Protein AF-0000000072157616 (afdb_homodimer)

InterPro domains:
  IPR001563 Peptidase S10, serine carboxypeptidase [PF00450] (33-445)
  IPR001563 Peptidase S10, serine carboxypeptidase [PR00724] (102-114)
  IPR001563 Peptidase S10, serine carboxypeptidase [PR00724] (115-125)
  IPR001563 Peptidase S10, serine carboxypeptidase [PR00724] (148-173)
  IPR001563 Peptidase S10, serine carboxypeptidase [PR00724] (417-430)
  IPR001563 Peptidase S10, serine carboxypeptidase [PTHR11802] (27-434)
  IPR018202 Serine carboxypeptidase, serine active site [PS00131] (162-169)
  IPR029058 Alpha/Beta hydrolase fold [G3DSA:3.40.50.1820] (21-266)
  IPR029058 Alpha/Beta hydrolase fold [SSF53474] (27-446)
  IPR033124 Serine carboxypeptidases, histidine active site [PS00560] (417-434)

Nearest PDB structures (foldseek):
  6wia-assembly1_A-2  TM=8.879E-01  e=2.054E-41  Homo sapiens
  4cib-assembly1_A-2  TM=8.819E-01  e=2.054E-41  Homo sapiens
  4cia-assembly1_A-2  TM=8.887E-01  e=4.520E-41  Homo sapiens
  4ci9-assembly1_A-2  TM=8.809E-01  e=4.254E-41  Homo sapiens
  1ivy-assembly1_A  TM=8.585E-01  e=1.053E-41  Homo sapiens

Solvent-accessible surface area (backbone atoms only — not comparable to full-atom values): 45986 Å² total; per-residue (Å²): 134,82,78,78,77,75,78,75,72,77,70,72,74,72,82,85,70,45,72,75,40,56,71,22,44,43,87,58,59,72,45,49,69,92,70,94,53,59,39,32,20,34,74,39,68,38,84,71,28,31,33,26,39,43,36,35,40,12,66,70,43,50,74,67,26,38,38,34,39,36,32,40,19,66,62,19,15,21,7,60,50,39,36,39,53,32,40,20,61,36,30,58,36,64,83,24,57,37,38,42,79,34,91,50,19,49,32,55,65,20,22,37,36,29,28,19,43,46,65,57,7,43,76,8,34,55,94,58,92,75,77,46,36,60,69,52,41,23,51,34,50,50,36,35,53,54,45,50,36,66,50,40,56,80,52,52,80,22,48,29,34,41,33,31,23,34,35,20,32,49,53,48,44,52,29,46,50,50,48,70,69,67,59,84,46,78,30,60,37,34,38,53,35,30,18,41,41,42,28,49,59,38,28,55,33,9,24,56,49,32,37,47,28,50,60,72,53,58,66,70,61,52,50,51,39,57,73,60,40,41,68,78,40,76,79,68,47,72,68,35,48,56,50,48,51,55,50,49,60,61,47,64,64,47,31,49,45,24,56,86,46,72,63,57,49,74,94,41,31,52,58,49,38,39,51,43,44,53,40,16,48,39,30,23,75,84,44,60,46,76,65,59,67,55,59,46,40,68,61,27,43,39,48,35,59,49,34,67,69,39,26,57,36,44,56,41,72,90,63,86,50,44,61,54,24,65,67,52,45,72,55,37,37,64,68,57,62,56,45,66,38,62,66,46,50,50,52,52,49,65,66,7,55,32,37,36,36,43,33,20,16,43,31,10,23,54,39,5,34,63,18,46,50,54,52,58,57,67,68,67,59,49,56,33,90,93,27,60,64,37,74,41,67,53,72,89,34,66,35,30,31,33,27,35,39,58,65,55,52,39,88,94,42,77,25,44,41,34,43,34,42,30,58,76,7,11,50,54,32,36,35,52,30,26,68,58,38,41,48,49,50,31,48,74,72,70,39,78,64,65,71,67,62,55,59,70,110,135,81,78,76,78,76,75,75,73,77,69,74,74,72,80,84,71,46,72,73,41,56,70,22,46,42,89,58,59,70,46,50,69,94,70,93,51,59,38,30,20,33,73,39,66,37,84,69,28,31,33,27,38,43,35,36,41,13,65,70,42,51,74,67,26,37,37,35,38,33,32,39,19,65,63,19,16,19,7,58,51,40,35,38,53,31,39,21,60,35,32,59,36,67,83,25,57,39,38,43,80,35,92,52,18,48,32,55,64,21,22,37,37,28,29,19,44,46,65,56,7,43,76,8,34,52,94,57,91,74,76,45,36,60,68,53,41,21,52,34,50,50,37,35,54,54,44,49,38,67,50,41,56,80,51,52,80,21,48,29,35,42,33,30,24,35,35,20,31,50,51,48,45,50,30,45,49,49,49,70,71,56,69,82,48,78,31,59,37,34,37,53,33,31,17,40,41,42,30,50,59,39,28,55,32,8,25,56,49,33,36,45,29,51,60,72,53,57,67,70,61,52,50,51,40,58,74,60,41,42,67,79,40,76,79,68,46,72,69,35,50,54,51,48,52,56,51,48,59,63,48,65,66,47,30,50,46,24,57,85,45,72,64,57,50,74,95,41,32,53,57,48,38,39,50,42,44,55,38,16,49,39,33,25,77,83,41,66,46,77,63,61,66,55,61,47,40,67,61,26,43,38,49,34,59,48,33,67,67,39,25,55,38,45,57,42,72,90,63,88,50,44,62,55,25,66,65,52,46,73,54,37,38,63,68,59,63,56,44,65,37,61,67,47,50,50,53,52,49,65,65,6,55,31,36,36,36,43,33,22,16,41,30,10,24,54,40,6,34,63,17,47,49,53,53,57,57,67,69,66,58,50,58,33,89,93,27,61,63,36,75,42,68,52,72,89,33,66,34,30,32,33,28,35,39,56,65,54,52,40,89,94,41,77,25,42,41,34,43,31,43,30,57,75,8,12,49,54,32,36,36,53,30,26,68,58,38,41,49,50,50,32,47,74,72,70,38,78,63,64,73,55,56,60,67,67,116

Sequence (914 aa):
MKAAIAALFLAAEVAAYGPEALQDEITDLPGAPSVEFRMFSGYIDVGEGQMFYWFVESQRDAAHAPVILWTNGGPGCSGLAGFLTEQGPFRVKADGKTLSMNHLAWNKIVNMVFIEQPVGVGFSKTDKEIQYGDHQAAEDNFKFVLGFFKRYPEYKGNDFYISSESYGGHYMPTLGKLLADRDDVPSFRGIFLGNPLTYMMYRDYGQYGTAWGHQLLPGPLWMQYDAAKCATTFPASEACQKVTAEMDKILSGFDVYALGFPTCDHGTAAGQQERLQLMSQVNQAKGDLPPPYQPCASDLGEKYLNLPEVQTAIHAQHTEWGDCSRVVGRHYNSTDLNEPMMPYWQHLIQKGTLNLMIYSGDDDAVCATLGSQQFVWDLGYAPLEGKSWVPWTVQHQTAGFRTEFAVPSKAGASASFSFVTVHGAGHMVPATQPARSLALLRSFLGMEIEDATLLTEMKAAIAALFLAAEVAAYGPEALQDEITDLPGAPSVEFRMFSGYIDVGEGQMFYWFVESQRDAAHAPVILWTNGGPGCSGLAGFLTEQGPFRVKADGKTLSMNHLAWNKIVNMVFIEQPVGVGFSKTDKEIQYGDHQAAEDNFKFVLGFFKRYPEYKGNDFYISSESYGGHYMPTLGKLLADRDDVPSFRGIFLGNPLTYMMYRDYGQYGTAWGHQLLPGPLWMQYDAAKCATTFPASEACQKVTAEMDKILSGFDVYALGFPTCDHGTAAGQQERLQLMSQVNQAKGDLPPPYQPCASDLGEKYLNLPEVQTAIHAQHTEWGDCSRVVGRHYNSTDLNEPMMPYWQHLIQKGTLNLMIYSGDDDAVCATLGSQQFVWDLGYAPLEGKSWVPWTVQHQTAGFRTEFAVPSKAGASASFSFVTVHGAGHMVPATQPARSLALLRSFLGMEIEDATLLTE

pLDDT: mean 89.55, std 17.69, range [20.78, 98.94]

Secondary structure (DSSP, 8-state):
------------------HHHHHTB-S--TTPPP-SS-EEEEEEE-SSSEEEEEEE--TTTTTTS-EEEEE--TTTB-THHHHHHSSSSEEE-TTSS-EEE-TT-GGGTSEEEEE--STTSTT-B-SS----SHHHHHHHHHHHHHHHHHH-GGGTTS-EEEEEEETHHHHHHHHHHHHHHH-S-TTEEEEEEEEE---HHHHHHHHHHHHHHTT-S-HHHHHHHHHTTGGG-SSPPHHHHHHHHHHHHHHTTS-TTSTTSPPP-GGGHHHHHHHHHHHHHHHHHTS-------TTHHHHHHHHHT-HHHHHHTTPPS----SB-HHHHHHS-HHHHH---HHHHHHHHHH---EEEEEEETT-TTTTHHHHHHHHHHT-PPBPTT-SSEEEEETTEEEEEEEEB-----TT---EEEEEEETT--SSHHHH-HHHHHHHHHHHTT-----GGGGG-/------------------HHHHHTB-S--TTPPP-SS-EEEEEEE-SSSEEEEEEE--TTTTTTSPEEEE---TTTB-THHHHHHSSSSEEE-TTSS-EEE-TT-GGGTSEEEEE--STTSTT-B-SS----SHHHHHHHHHHHHHHHHHH-GGGTTS-EEEEEEETHHHHHHHHHHHHHHS-S-TTEEEEEEEEE---HHHHHHHHHHHHHHTT-S-HHHHHHHHHTTGGG-SSPPHHHHHHHHHHHHHHTTS-TTSTTSPPP-GGGHHHHHHHHHHHHHHHHHTS-------TTHHHHHHHHHT-HHHHHHTTPPS----SB-HHHHHHS-HHHHH---HHHHHHHHHH---EEEEEEETT-TTTTHHHHHHHHHHT-PPBPTT-SSEEEEETTEEEEEEEEB-----TT---EEEEEEETT--SSHHHH-HHHHHHHHHHHTT-----TTTT--

Organism: Symbiodinium microadriaticum (NCBI:txid2951)

Radius of gyration: 30.31 Å; Cα contacts (8 Å, |Δi|>4): 2018; chains: 2; bounding box: 86×93×72 Å

Foldseek 3Di:
DPPPPPPPPPPQPPPDFDPVQVVQWQPDFFQEDDDDWTKGWDWDDQPQFTKIKIKIAANPHRLAFEEEEEAEPQPFFFLCCCQAQFQHQWHFALVLGHIDGQPLHLSPGHIYMTIGDDAPHFLRHGPDDDQAELLVRLSSVLSVVLRVCVRVVSNLQYQYEYEYFECVLSNVLSNLVVCLPVCSRVSHAAYDYELYDQAVLLLVLLQVVLCVVVPLDDPVLVVQCVVLVQSPDPPGDPSNVVSVVVVVVSCVCAPLQFRPDDAQPVVCLSVQRCVQQVVQVVVPVVFNDGRAQRNCRQVSSQSNCQDPVNCVSSVGDHDRGHRGDPVSNVSHDVVNSRDGCLVSVLVSLQSQAHQYEYEYEQRHSRSHVSSVVVSVVVNPFAFDVPQAFCFDDALRHGQWTKTWTDTHHDPPHDYTYMYTYGYSAGSSRRNRPSRSVSLVVCVSVVHPSPRVPPSRD/DPPPPPPPPPPQPPPDFDPVQVVQWQPDFFQEDDDDWTKGWDWDDQPQFTKIKIKIAANPHRLAFAEEEEAEPQPFFFLCCCQAQFQHQWHFALVLGHIDGQPLHLSPGHIYMTIGDDAPHFLRHGPDDDQAELLVRLSSVLSVVLRVCVRVVSNLQYQYEYEYFECVLRNRLSNLVCCLPVCSRVSHAAYDYELYDQAVLLLVLLQVVLCVVVPLDDPVLVVQCVVLVQSPDPPGDPSNVVSVVVVVVSCVCAPLQFRPDDAQPVVCLSVQRCVQQVVQVVVPVVFNDGRAQRNCRQVSSQSNCQDPVNCVSSVGDHDRGHRGDPVSNVSHDVVNVRDGCLVSVLVSLQSQAHQYEYEYEQRHSRSHVSSVVVSVVVNPFAFDVPQAFCFDDALRDGQWTKTWTDTHHDPPHDYTYMYTYGYSAGSSRRNRPSRVVSLVVCVSVVHPSPNPPPSVD

Structure (mmCIF, N/CA/C/O backbone):
data_AF-0000000072157616-model_v1
#
loop_
_entity.id
_entity.type
_entity.pdbx_description
1 polymer Carboxypeptidase
#
loop_
_atom_site.group_PDB
_atom_site.id
_atom_site.type_symbol
_atom_site.label_atom_id
_atom_site.label_alt_id
_atom_site.label_comp_id
_atom_site.label_asym_id
_atom_site.label_entity_id
_atom_site.label_seq_id
_atom_site.pdbx_PDB_ins_code
_atom_site.Cartn_x
_atom_site.Cartn_y
_atom_site.Cartn_z
_atom_site.occupancy
_atom_site.B_iso_or_equiv
_atom_site.auth_seq_id
_atom_site.auth_comp_id
_atom_site.auth_asym_id
_atom_site.auth_atom_id
_atom_site.pdbx_PDB_model_num
ATOM 1 N N . MET A 1 1 ? 57 -21.875 -7.07 1 22.16 1 MET A N 1
ATOM 2 C CA . MET A 1 1 ? 56.125 -22.953 -7.512 1 22.16 1 MET A CA 1
ATOM 3 C C . MET A 1 1 ? 54.656 -22.562 -7.383 1 22.16 1 MET A C 1
ATOM 5 O O . MET A 1 1 ? 54.125 -22.5 -6.277 1 22.16 1 MET A O 1
ATOM 9 N N . LYS A 1 2 ? 54.219 -21.609 -8.273 1 34 2 LYS A N 1
ATOM 10 C CA . LYS A 1 2 ? 52.906 -21.031 -8.453 1 34 2 LYS A CA 1
ATOM 11 C C . LYS A 1 2 ? 51.844 -22.109 -8.656 1 34 2 LYS A C 1
ATOM 13 O O . LYS A 1 2 ? 51.938 -22.922 -9.578 1 34 2 LYS A O 1
ATOM 18 N N . ALA A 1 3 ? 51.312 -22.656 -7.566 1 35.31 3 ALA A N 1
ATOM 19 C CA . ALA A 1 3 ? 50.25 -23.641 -7.57 1 35.31 3 ALA A CA 1
ATOM 20 C C . ALA A 1 3 ? 49.156 -23.266 -8.57 1 35.31 3 ALA A C 1
ATOM 22 O O . ALA A 1 3 ? 48.562 -22.188 -8.469 1 35.31 3 ALA A O 1
ATOM 23 N N . ALA A 1 4 ? 49.219 -23.844 -9.758 1 34.31 4 ALA A N 1
ATOM 24 C CA . ALA A 1 4 ? 48.219 -23.75 -10.805 1 34.31 4 ALA A CA 1
ATOM 25 C C . ALA A 1 4 ? 46.844 -24.25 -10.297 1 34.31 4 ALA A C 1
ATOM 27 O O . ALA A 1 4 ? 46.719 -25.422 -9.945 1 34.31 4 ALA A O 1
ATOM 28 N N . ILE A 1 5 ? 46.062 -23.516 -9.625 1 38.53 5 ILE A N 1
ATOM 29 C CA . ILE A 1 5 ? 44.688 -23.844 -9.289 1 38.53 5 ILE A CA 1
ATOM 30 C C . ILE A 1 5 ? 43.906 -24.234 -10.555 1 38.53 5 ILE A C 1
ATOM 32 O O . ILE A 1 5 ? 43.75 -23.406 -11.453 1 38.53 5 ILE A O 1
ATOM 36 N N . ALA A 1 6 ? 43.906 -25.484 -10.945 1 36.56 6 ALA A N 1
ATOM 37 C CA . ALA A 1 6 ? 43.062 -26.016 -12.016 1 36.56 6 ALA A CA 1
ATOM 38 C C . ALA A 1 6 ? 41.594 -25.672 -11.766 1 36.56 6 ALA A C 1
ATOM 40 O O . ALA A 1 6 ? 41.031 -26.078 -10.75 1 36.56 6 ALA A O 1
ATOM 41 N N . ALA A 1 7 ? 41.094 -24.625 -12.328 1 37.31 7 ALA A N 1
ATOM 42 C CA . ALA A 1 7 ? 39.656 -24.375 -12.414 1 37.31 7 ALA A CA 1
ATOM 43 C C . ALA A 1 7 ? 38.938 -25.531 -13.086 1 37.31 7 ALA A C 1
ATOM 45 O O . ALA A 1 7 ? 39.125 -25.797 -14.266 1 37.31 7 ALA A O 1
ATOM 46 N N . LEU A 1 8 ? 38.719 -26.578 -12.359 1 34.56 8 LEU A N 1
ATOM 47 C CA . LEU A 1 8 ? 37.781 -27.562 -12.883 1 34.56 8 LEU A CA 1
ATOM 48 C C . LEU A 1 8 ? 36.531 -26.875 -13.398 1 34.56 8 LEU A C 1
ATOM 50 O O . LEU A 1 8 ? 35.781 -26.266 -12.625 1 34.56 8 LEU A O 1
ATOM 54 N N . PHE A 1 9 ? 36.562 -26.516 -14.656 1 37.16 9 PHE A N 1
ATOM 55 C CA . PHE A 1 9 ? 35.312 -26.141 -15.32 1 37.16 9 PHE A CA 1
ATOM 56 C C . PHE A 1 9 ? 34.281 -27.25 -15.203 1 37.16 9 PHE A C 1
ATOM 58 O O . PHE A 1 9 ? 34.5 -28.359 -15.711 1 37.16 9 PHE A O 1
ATOM 65 N N . LEU A 1 10 ? 33.594 -27.469 -14.141 1 38.16 10 LEU A N 1
ATOM 66 C CA . LEU A 1 10 ? 32.438 -28.328 -14.156 1 38.16 10 LEU A CA 1
ATOM 67 C C . LEU A 1 10 ? 31.641 -28.156 -15.445 1 38.16 10 LEU A C 1
ATOM 69 O O . LEU A 1 10 ? 31.047 -27.094 -15.688 1 38.16 10 LEU A O 1
ATOM 73 N N . ALA A 1 11 ? 32 -28.797 -16.453 1 39.28 11 ALA A N 1
ATOM 74 C CA . ALA A 1 11 ? 31.188 -28.891 -17.672 1 39.28 11 ALA A CA 1
ATOM 75 C C . ALA A 1 11 ? 29.75 -29.234 -17.344 1 39.28 11 ALA A C 1
ATOM 77 O O . ALA A 1 11 ? 29.469 -30.234 -16.703 1 39.28 11 ALA A O 1
ATOM 78 N N . ALA A 1 12 ? 28.859 -28.281 -17.266 1 45.78 12 ALA A N 1
ATOM 79 C CA . ALA A 1 12 ? 27.406 -28.516 -17.188 1 45.78 12 ALA A CA 1
ATOM 80 C C . ALA A 1 12 ? 27 -29.672 -18.078 1 45.78 12 ALA A C 1
ATOM 82 O O . ALA A 1 12 ? 27.234 -29.656 -19.281 1 45.78 12 ALA A O 1
ATOM 83 N N . GLU A 1 13 ? 27.078 -30.891 -17.609 1 48.97 13 GLU A N 1
ATOM 84 C CA . GLU A 1 13 ? 26.5 -31.984 -18.375 1 48.97 13 GLU A CA 1
ATOM 85 C C . GLU A 1 13 ? 25.25 -31.547 -19.125 1 48.97 13 GLU A C 1
ATOM 87 O O . GLU A 1 13 ? 24.281 -31.078 -18.516 1 48.97 13 GLU A O 1
ATOM 92 N N . VAL A 1 14 ? 25.453 -31.016 -20.266 1 54.88 14 VAL A N 1
ATOM 93 C CA . VAL A 1 14 ? 24.344 -30.672 -21.141 1 54.88 14 VAL A CA 1
ATOM 94 C C . VAL A 1 14 ? 23.469 -31.906 -21.359 1 54.88 14 VAL A C 1
ATOM 96 O O . VAL A 1 14 ? 23.969 -32.969 -21.75 1 54.88 14 VAL A O 1
ATOM 99 N N . ALA A 1 15 ? 22.25 -32.031 -20.688 1 61.75 15 ALA A N 1
ATOM 100 C CA . ALA A 1 15 ? 21.266 -33.094 -20.891 1 61.75 15 ALA A CA 1
ATOM 101 C C . ALA A 1 15 ? 21.141 -33.438 -22.375 1 61.75 15 ALA A C 1
ATOM 103 O O . ALA A 1 15 ? 21.016 -32.531 -23.219 1 61.75 15 ALA A O 1
ATOM 104 N N . ALA A 1 16 ? 21.422 -34.625 -22.734 1 82.56 16 ALA A N 1
ATOM 105 C CA . ALA A 1 16 ? 21.172 -35.125 -24.094 1 82.56 16 ALA A CA 1
ATOM 106 C C . ALA A 1 16 ? 19.688 -35.344 -24.328 1 82.56 16 ALA A C 1
ATOM 108 O O . ALA A 1 16 ? 19.078 -36.25 -23.75 1 82.56 16 ALA A O 1
ATOM 109 N N . TYR A 1 17 ? 18.953 -34.438 -24.969 1 93.88 17 TYR A N 1
ATOM 110 C CA . TYR A 1 17 ? 17.516 -34.469 -25.234 1 93.88 17 TYR A CA 1
ATOM 111 C C . TYR A 1 17 ? 17.188 -35.406 -26.391 1 93.88 17 TYR A C 1
ATOM 113 O O . TYR A 1 17 ? 17.984 -35.531 -27.328 1 93.88 17 TYR A O 1
ATOM 121 N N . GLY A 1 18 ? 16.078 -36.125 -26.266 1 95.31 18 GLY A N 1
ATOM 122 C CA . GLY A 1 18 ? 15.594 -36.969 -27.344 1 95.31 18 GLY A CA 1
ATOM 123 C C . GLY A 1 18 ? 15.109 -36.188 -28.547 1 95.31 18 GLY A C 1
ATOM 124 O O . GLY A 1 18 ? 15 -34.969 -28.5 1 95.31 18 GLY A O 1
ATOM 125 N N . PRO A 1 19 ? 14.836 -36.938 -29.594 1 95.06 19 PRO A N 1
ATOM 126 C CA . PRO A 1 19 ? 14.469 -36.25 -30.844 1 95.06 19 PRO A CA 1
ATOM 127 C C . PRO A 1 19 ? 13.18 -35.438 -30.719 1 95.06 19 PRO A C 1
ATOM 129 O O . PRO A 1 19 ? 13.062 -34.375 -31.297 1 95.06 19 PRO A O 1
ATOM 132 N N . GLU A 1 20 ? 12.227 -36 -30.047 1 95.56 20 GLU A N 1
ATOM 133 C CA . GLU A 1 20 ? 10.961 -35.281 -29.891 1 95.56 20 GLU A CA 1
ATOM 134 C C . GLU A 1 20 ? 11.148 -33.969 -29.125 1 95.56 20 GLU A C 1
ATOM 136 O O . GLU A 1 20 ? 10.562 -32.938 -29.469 1 95.56 20 GLU A O 1
ATOM 141 N N . ALA A 1 21 ? 11.938 -34 -28.062 1 97.56 21 ALA A N 1
ATOM 142 C CA . ALA A 1 21 ? 12.25 -32.812 -27.297 1 97.56 21 ALA A CA 1
ATOM 143 C C . ALA A 1 21 ? 12.984 -31.781 -28.156 1 97.56 21 ALA A C 1
ATOM 145 O O . ALA A 1 21 ? 12.703 -30.594 -28.078 1 97.56 21 ALA A O 1
ATOM 146 N N . LEU A 1 22 ? 13.875 -32.219 -28.953 1 97.5 22 LEU A N 1
ATOM 147 C CA . LEU A 1 22 ? 14.695 -31.344 -29.75 1 97.5 22 LEU A CA 1
ATOM 148 C C . LEU A 1 22 ? 13.859 -30.641 -30.828 1 97.5 22 LEU A C 1
ATOM 150 O O . LEU A 1 22 ? 14.18 -29.531 -31.25 1 97.5 22 LEU A O 1
ATOM 154 N N . GLN A 1 23 ? 12.805 -31.266 -31.234 1 97.25 23 GLN A N 1
ATOM 155 C CA . GLN A 1 23 ? 11.891 -30.641 -32.188 1 97.25 23 GLN A CA 1
ATOM 156 C C . GLN A 1 23 ? 11.211 -29.422 -31.547 1 97.25 23 GLN A C 1
ATOM 158 O O . GLN A 1 23 ? 10.781 -28.5 -32.25 1 97.25 23 GLN A O 1
ATOM 163 N N . ASP A 1 24 ? 11.133 -29.438 -30.234 1 98.44 24 ASP A N 1
ATOM 164 C CA . ASP A 1 24 ? 10.453 -28.359 -29.516 1 98.44 24 ASP A CA 1
ATOM 165 C C . ASP A 1 24 ? 11.438 -27.266 -29.109 1 98.44 24 ASP A C 1
ATOM 167 O O . ASP A 1 24 ? 11.039 -26.25 -28.516 1 98.44 24 ASP A O 1
ATOM 171 N N . GLU A 1 25 ? 12.703 -27.391 -29.391 1 98.5 25 GLU A N 1
ATOM 172 C CA . GLU A 1 25 ? 13.695 -26.422 -28.922 1 98.5 25 GLU A CA 1
ATOM 173 C C . GLU A 1 25 ? 13.531 -25.078 -29.641 1 98.5 25 GLU A C 1
ATOM 175 O O . GLU A 1 25 ? 13.328 -25.031 -30.844 1 98.5 25 GLU A O 1
ATOM 180 N N . ILE A 1 26 ? 13.539 -24.078 -28.844 1 98.44 26 ILE A N 1
ATOM 181 C CA . ILE A 1 26 ? 13.555 -22.719 -29.359 1 98.44 26 ILE A CA 1
ATOM 182 C C . ILE A 1 26 ? 15 -22.25 -29.562 1 98.44 26 ILE A C 1
ATOM 184 O O . ILE A 1 26 ? 15.68 -21.906 -28.594 1 98.44 26 ILE A O 1
ATOM 188 N N . THR A 1 27 ? 15.422 -22.141 -30.766 1 96 27 THR A N 1
ATOM 189 C CA . THR A 1 27 ? 16.828 -21.844 -31.047 1 96 27 THR A CA 1
ATOM 190 C C . THR A 1 27 ? 17.016 -20.344 -31.219 1 96 27 THR A C 1
ATOM 192 O O . THR A 1 27 ? 18.125 -19.828 -31.031 1 96 27 THR A O 1
ATOM 195 N N . ASP A 1 28 ? 15.992 -19.734 -31.641 1 96.56 28 ASP A N 1
ATOM 196 C CA . ASP A 1 28 ? 16 -18.281 -31.812 1 96.56 28 ASP A CA 1
ATOM 197 C C . ASP A 1 28 ? 14.648 -17.672 -31.453 1 96.56 28 ASP A C 1
ATOM 199 O O . ASP A 1 28 ? 13.664 -17.859 -32.188 1 96.56 28 ASP A O 1
ATOM 203 N N . LEU A 1 29 ? 14.625 -16.953 -30.391 1 98.19 29 LEU A N 1
ATOM 204 C CA . LEU A 1 29 ? 13.406 -16.281 -29.953 1 98.19 29 LEU A CA 1
ATOM 205 C C . LEU A 1 29 ? 13.438 -14.805 -30.359 1 98.19 29 LEU A C 1
ATOM 207 O O . LEU A 1 29 ? 14.258 -14.039 -29.844 1 98.19 29 LEU A O 1
ATOM 211 N N . PRO A 1 30 ? 12.555 -14.406 -31.203 1 98.38 30 PRO A N 1
ATOM 212 C CA . PRO A 1 30 ? 12.602 -13.031 -31.703 1 98.38 30 PRO A CA 1
ATOM 213 C C . PRO A 1 30 ? 12.578 -11.992 -30.594 1 98.38 30 PRO A C 1
ATOM 215 O O . PRO A 1 30 ? 11.734 -12.062 -29.688 1 98.38 30 PRO A O 1
ATOM 218 N N . GLY A 1 31 ? 13.531 -11.094 -30.688 1 98.19 31 GLY A N 1
ATOM 219 C CA . GLY A 1 31 ? 13.562 -9.961 -29.781 1 98.19 31 GLY A CA 1
ATOM 220 C C . GLY A 1 31 ? 14.18 -10.289 -28.438 1 98.19 31 GLY A C 1
ATOM 221 O O . GLY A 1 31 ? 14.359 -9.406 -27.594 1 98.19 31 GLY A O 1
ATOM 222 N N . ALA A 1 32 ? 14.5 -11.5 -28.188 1 97.75 32 ALA A N 1
ATOM 223 C CA . ALA A 1 32 ? 15.047 -11.914 -26.891 1 97.75 32 ALA A CA 1
ATOM 224 C C . ALA A 1 32 ? 16.547 -11.688 -26.844 1 97.75 32 ALA A C 1
ATOM 226 O O . ALA A 1 32 ? 17.234 -11.789 -27.859 1 97.75 32 ALA A O 1
ATOM 227 N N . PRO A 1 33 ? 17.078 -11.359 -25.688 1 96.44 33 PRO A N 1
ATOM 228 C CA . PRO A 1 33 ? 18.531 -11.367 -25.531 1 96.44 33 PRO A CA 1
ATOM 229 C C . PRO A 1 33 ? 19.125 -12.773 -25.578 1 96.44 33 PRO A C 1
ATOM 231 O O . PRO A 1 33 ? 18.391 -13.758 -25.469 1 96.44 33 PRO A O 1
ATOM 234 N N . SER A 1 34 ? 20.484 -12.812 -25.766 1 94.69 34 SER A N 1
ATOM 235 C CA . SER A 1 34 ? 21.156 -14.102 -25.703 1 94.69 34 SER A CA 1
ATOM 236 C C . SER A 1 34 ? 21.156 -14.648 -24.281 1 94.69 34 SER A C 1
ATOM 238 O O . SER A 1 34 ? 21.391 -13.906 -23.328 1 94.69 34 SER A O 1
ATOM 240 N N . VAL A 1 35 ? 20.781 -15.93 -24.234 1 95.38 35 VAL A N 1
ATOM 241 C CA . VAL A 1 35 ? 20.781 -16.562 -22.922 1 95.38 35 VAL A CA 1
ATOM 242 C C . VAL A 1 35 ? 21.547 -17.891 -22.984 1 95.38 35 VAL A C 1
ATOM 244 O O . VAL A 1 35 ? 21.75 -18.438 -24.062 1 95.38 35 VAL A O 1
ATOM 247 N N . GLU A 1 36 ? 21.938 -18.359 -21.781 1 93.75 36 GLU A N 1
ATOM 248 C CA . GLU A 1 36 ? 22.75 -19.578 -21.703 1 93.75 36 GLU A CA 1
ATOM 249 C C . GLU A 1 36 ? 21.891 -20.797 -21.375 1 93.75 36 GLU A C 1
ATOM 251 O O . GLU A 1 36 ? 22.375 -21.922 -21.328 1 93.75 36 GLU A O 1
ATOM 256 N N . PHE A 1 37 ? 20.672 -20.594 -21.125 1 96.69 37 PHE A N 1
ATOM 257 C CA . PHE A 1 37 ? 19.766 -21.703 -20.844 1 96.69 37 PHE A CA 1
ATOM 258 C C . PHE A 1 37 ? 18.938 -22.047 -22.078 1 96.69 37 PHE A C 1
ATOM 260 O O . PHE A 1 37 ? 18.703 -21.188 -22.922 1 96.69 37 PHE A O 1
ATOM 267 N N . ARG A 1 38 ? 18.5 -23.266 -22.125 1 97.44 38 ARG A N 1
ATOM 268 C CA . ARG A 1 38 ? 17.703 -23.719 -23.266 1 97.44 38 ARG A CA 1
ATOM 269 C C . ARG A 1 38 ? 16.219 -23.594 -22.969 1 97.44 38 ARG A C 1
ATOM 271 O O . ARG A 1 38 ? 15.797 -23.578 -21.812 1 97.44 38 ARG A O 1
ATOM 278 N N . MET A 1 39 ? 15.453 -23.469 -24.047 1 98.31 39 MET A N 1
ATOM 279 C CA . MET A 1 39 ? 14 -23.375 -23.969 1 98.31 39 MET A CA 1
ATOM 280 C C . MET A 1 39 ? 13.336 -24.297 -24.984 1 98.31 39 MET A C 1
ATOM 282 O O . MET A 1 39 ? 13.875 -24.516 -26.078 1 98.31 39 MET A O 1
ATOM 286 N N . PHE A 1 40 ? 12.25 -24.797 -24.562 1 98.75 40 PHE A N 1
ATOM 287 C CA . PHE A 1 40 ? 11.477 -25.703 -25.406 1 98.75 40 PHE A CA 1
ATOM 288 C C . PHE A 1 40 ? 9.992 -25.359 -25.344 1 98.75 40 PHE A C 1
ATOM 290 O O . PHE A 1 40 ? 9.469 -25.031 -24.266 1 98.75 40 PHE A O 1
ATOM 297 N N . SER A 1 41 ? 9.312 -25.391 -26.469 1 98.81 41 SER A N 1
ATOM 298 C CA . SER A 1 41 ? 7.863 -25.219 -26.484 1 98.81 41 SER A CA 1
ATOM 299 C C . SER A 1 41 ? 7.223 -26.094 -27.562 1 98.81 41 SER A C 1
ATOM 301 O O . SER A 1 41 ? 7.855 -26.406 -28.578 1 98.81 41 SER A O 1
ATOM 303 N N . GLY A 1 42 ? 6.055 -26.469 -27.281 1 98.5 42 GLY A N 1
ATOM 304 C CA . GLY A 1 42 ? 5.312 -27.344 -28.172 1 98.5 42 GLY A CA 1
ATOM 305 C C . GLY A 1 42 ? 4.02 -27.859 -27.578 1 98.5 42 GLY A C 1
ATOM 306 O O . GLY A 1 42 ? 3.367 -27.156 -26.797 1 98.5 42 GLY A O 1
ATOM 307 N N . TYR A 1 43 ? 3.615 -29.016 -28.062 1 98.62 43 TYR A N 1
ATOM 308 C CA . TYR A 1 43 ? 2.316 -29.547 -27.672 1 98.62 43 TYR A CA 1
ATOM 309 C C . TYR A 1 43 ? 2.461 -30.953 -27.078 1 98.62 43 TYR A C 1
ATOM 311 O O . TYR A 1 43 ? 3.27 -31.75 -27.547 1 98.62 43 TYR A O 1
ATOM 319 N N . ILE A 1 44 ? 1.718 -31.203 -26.078 1 98.56 44 ILE A N 1
ATOM 320 C CA . ILE A 1 44 ? 1.563 -32.531 -25.531 1 98.56 44 ILE A CA 1
ATOM 321 C C . ILE A 1 44 ? 0.095 -32.969 -25.578 1 98.56 44 ILE A C 1
ATOM 323 O O . ILE A 1 44 ? -0.784 -32.219 -25.141 1 98.56 44 ILE A O 1
ATOM 327 N N . ASP A 1 45 ? -0.136 -34.125 -26.094 1 97.94 45 ASP A N 1
ATOM 328 C CA . ASP A 1 45 ? -1.495 -34.656 -26.203 1 97.94 45 ASP A CA 1
ATOM 329 C C . ASP A 1 45 ? -1.993 -35.156 -24.844 1 97.94 45 ASP A C 1
ATOM 331 O O . ASP A 1 45 ? -1.311 -35.938 -24.172 1 97.94 45 ASP A O 1
ATOM 335 N N . VAL A 1 46 ? -3.258 -34.75 -24.5 1 97.75 46 VAL A N 1
ATOM 336 C CA . VAL A 1 46 ? -3.773 -35.125 -23.203 1 97.75 46 VAL A CA 1
ATOM 337 C C . VAL A 1 46 ? -5.09 -35.906 -23.375 1 97.75 46 VAL A C 1
ATOM 339 O O . VAL A 1 46 ? -5.844 -36.062 -22.406 1 97.75 46 VAL A O 1
ATOM 342 N N . GLY A 1 47 ? -5.352 -36.312 -24.547 1 93 47 GLY A N 1
ATOM 343 C CA . GLY A 1 47 ? -6.566 -37.062 -24.859 1 93 47 GLY A CA 1
ATOM 344 C C . GLY A 1 47 ? -7.695 -36.188 -25.344 1 93 47 GLY A C 1
ATOM 345 O O . GLY A 1 47 ? -8.172 -36.312 -26.469 1 93 47 GLY A O 1
ATOM 346 N N . GLU A 1 48 ? -7.949 -35.156 -24.578 1 93.19 48 GLU A N 1
ATOM 347 C CA . GLU A 1 48 ? -9 -34.188 -24.922 1 93.19 48 GLU A CA 1
ATOM 348 C C . GLU A 1 48 ? -8.508 -33.156 -25.922 1 93.19 48 GLU A C 1
ATOM 350 O O . GLU A 1 48 ? -9.305 -32.438 -26.531 1 93.19 48 GLU A O 1
ATOM 355 N N . GLY A 1 49 ? -7.258 -33.125 -26.094 1 96.81 49 GLY A N 1
ATOM 356 C CA . GLY A 1 49 ? -6.613 -32.156 -26.969 1 96.81 49 GLY A CA 1
ATOM 357 C C . GLY A 1 49 ? -5.113 -32.094 -26.766 1 96.81 49 GLY A C 1
ATOM 358 O O . GLY A 1 49 ? -4.5 -33.031 -26.25 1 96.81 49 GLY A O 1
ATOM 359 N N . GLN A 1 50 ? -4.555 -31.016 -27.344 1 97.81 50 GLN A N 1
ATOM 360 C CA . GLN A 1 50 ? -3.123 -30.75 -27.234 1 97.81 50 GLN A CA 1
ATOM 361 C C . GLN A 1 50 ? -2.854 -29.531 -26.359 1 97.81 50 GLN A C 1
ATOM 363 O O . GLN A 1 50 ? -3.309 -28.422 -26.672 1 97.81 50 GLN A O 1
ATOM 368 N N . MET A 1 51 ? -2.162 -29.75 -25.312 1 98.56 51 MET A N 1
ATOM 369 C CA . MET A 1 51 ? -1.812 -28.641 -24.422 1 98.56 51 MET A CA 1
ATOM 370 C C . MET A 1 51 ? -0.464 -28.047 -24.797 1 98.56 51 MET A C 1
ATOM 372 O O . MET A 1 51 ? 0.501 -28.766 -25.031 1 98.56 51 MET A O 1
ATOM 376 N N . PHE A 1 52 ? -0.467 -26.734 -24.922 1 98.81 52 PHE A N 1
ATOM 377 C CA . PHE A 1 52 ? 0.767 -26.016 -25.219 1 98.81 52 PHE A CA 1
ATOM 378 C C . PHE A 1 52 ? 1.588 -25.797 -23.953 1 98.81 52 PHE A C 1
ATOM 380 O O . PHE A 1 52 ? 1.03 -25.562 -22.875 1 98.81 52 PHE A O 1
ATOM 387 N N . TYR A 1 53 ? 2.928 -25.922 -24.078 1 98.88 53 TYR A N 1
ATOM 388 C CA . TYR A 1 53 ? 3.812 -25.672 -22.938 1 98.88 53 TYR A CA 1
ATOM 389 C C . TYR A 1 53 ? 5.047 -24.891 -23.375 1 98.88 53 TYR A C 1
ATOM 391 O O . TYR A 1 53 ? 5.367 -24.828 -24.562 1 98.88 53 TYR A O 1
ATOM 399 N N . TRP A 1 54 ? 5.586 -24.188 -22.484 1 98.88 54 TRP A N 1
ATOM 400 C CA . TRP A 1 54 ? 6.875 -23.516 -22.609 1 98.88 54 TRP A CA 1
ATOM 401 C C . TRP A 1 54 ? 7.789 -23.875 -21.438 1 98.88 54 TRP A C 1
ATOM 403 O O . TRP A 1 54 ? 7.539 -23.453 -20.297 1 98.88 54 TRP A O 1
ATOM 413 N N . PHE A 1 55 ? 8.812 -24.703 -21.703 1 98.81 55 PHE A N 1
ATOM 414 C CA . PHE A 1 55 ? 9.773 -25.203 -20.734 1 98.81 55 PHE A CA 1
ATOM 415 C C . PHE A 1 55 ? 11.07 -24.391 -20.797 1 98.81 55 PHE A C 1
ATOM 417 O O . PHE A 1 55 ? 11.633 -24.188 -21.875 1 98.81 55 PHE A O 1
ATOM 424 N N . VAL A 1 56 ? 11.5 -23.891 -19.594 1 98.69 56 VAL A N 1
ATOM 425 C CA . VAL A 1 56 ? 12.758 -23.156 -19.5 1 98.69 56 VAL A CA 1
ATOM 426 C C . VAL A 1 56 ? 13.664 -23.812 -18.469 1 98.69 56 VAL A C 1
ATOM 428 O O . VAL A 1 56 ? 13.234 -24.094 -17.344 1 98.69 56 VAL A O 1
ATOM 431 N N . GLU A 1 57 ? 14.945 -24 -18.828 1 98.38 57 GLU A N 1
ATOM 432 C CA . GLU A 1 57 ? 15.938 -24.609 -17.938 1 98.38 57 GLU A CA 1
ATOM 433 C C . GLU A 1 57 ? 16.328 -23.672 -16.812 1 98.38 57 GLU A C 1
ATOM 435 O O . GLU A 1 57 ? 16.297 -22.453 -16.969 1 98.38 57 GLU A O 1
ATOM 440 N N . SER A 1 58 ? 16.672 -24.297 -15.734 1 98.19 58 SER A N 1
ATOM 441 C CA . SER A 1 58 ? 17.328 -23.547 -14.664 1 98.19 58 SER A CA 1
ATOM 442 C C . SER A 1 58 ? 18.625 -22.906 -15.148 1 98.19 58 SER A C 1
ATOM 444 O O . SER A 1 58 ? 19.375 -23.5 -15.914 1 98.19 58 SER A O 1
ATOM 446 N N . GLN A 1 59 ? 18.812 -21.688 -14.656 1 95.62 59 GLN A N 1
ATOM 447 C CA . GLN A 1 59 ? 20.047 -20.984 -15.008 1 95.62 59 GLN A CA 1
ATOM 448 C C . GLN A 1 59 ? 21.234 -21.516 -14.219 1 95.62 59 GLN A C 1
ATOM 450 O O . GLN A 1 59 ? 22.391 -21.359 -14.625 1 95.62 59 GLN A O 1
ATOM 455 N N . ARG A 1 60 ? 20.969 -22.094 -13.141 1 88.12 60 ARG A N 1
ATOM 456 C CA . ARG A 1 60 ? 22.031 -22.516 -12.227 1 88.12 60 ARG A CA 1
ATOM 457 C C . ARG A 1 60 ? 22.469 -23.953 -12.539 1 88.12 60 ARG A C 1
ATOM 459 O O . ARG A 1 60 ? 23.656 -24.219 -12.703 1 88.12 60 ARG A O 1
ATOM 466 N N . ASP A 1 61 ? 21.562 -24.891 -12.531 1 92.94 61 ASP A N 1
ATOM 467 C CA . ASP A 1 61 ? 21.812 -26.328 -12.672 1 92.94 61 ASP A CA 1
ATOM 468 C C . ASP A 1 61 ? 20.562 -27.047 -13.18 1 92.94 61 ASP A C 1
ATOM 470 O O . ASP A 1 61 ? 19.844 -27.688 -12.406 1 92.94 61 ASP A O 1
ATOM 474 N N . ALA A 1 62 ? 20.469 -27.047 -14.477 1 95.75 62 ALA A N 1
ATOM 475 C CA . ALA A 1 62 ? 19.25 -27.594 -15.062 1 95.75 62 ALA A CA 1
ATOM 476 C C . ALA A 1 62 ? 19.109 -29.078 -14.758 1 95.75 62 ALA A C 1
ATOM 478 O O . ALA A 1 62 ? 18.016 -29.578 -14.516 1 95.75 62 ALA A O 1
ATOM 479 N N . ALA A 1 63 ? 20.172 -29.781 -14.68 1 96.12 63 ALA A N 1
ATOM 480 C CA . ALA A 1 63 ? 20.141 -31.234 -14.57 1 96.12 63 ALA A CA 1
ATOM 481 C C . ALA A 1 63 ? 19.609 -31.672 -13.211 1 96.12 63 ALA A C 1
ATOM 483 O O . ALA A 1 63 ? 18.969 -32.719 -13.102 1 96.12 63 ALA A O 1
ATOM 484 N N . HIS A 1 64 ? 19.891 -30.844 -12.219 1 96.12 64 HIS A N 1
ATOM 485 C CA . HIS A 1 64 ? 19.578 -31.328 -10.883 1 96.12 64 HIS A CA 1
ATOM 486 C C . HIS A 1 64 ? 18.547 -30.438 -10.195 1 96.12 64 HIS A C 1
ATOM 488 O O . HIS A 1 64 ? 17.953 -30.844 -9.195 1 96.12 64 HIS A O 1
ATOM 494 N N . ALA A 1 65 ? 18.312 -29.297 -10.766 1 97.56 65 ALA A N 1
ATOM 495 C CA . ALA A 1 65 ? 17.359 -28.375 -10.148 1 97.56 65 ALA A CA 1
ATOM 496 C C . ALA A 1 65 ? 15.953 -28.953 -10.18 1 97.56 65 ALA A C 1
ATOM 498 O O . ALA A 1 65 ? 15.602 -29.719 -11.078 1 97.56 65 ALA A O 1
ATOM 499 N N . PRO A 1 66 ? 15.156 -28.562 -9.172 1 98.19 66 PRO A N 1
ATOM 500 C CA . PRO A 1 66 ? 13.75 -28.969 -9.195 1 98.19 66 PRO A CA 1
ATOM 501 C C . PRO A 1 66 ? 13.023 -28.516 -10.461 1 98.19 66 PRO A C 1
ATOM 503 O O . PRO A 1 66 ? 13.453 -27.562 -11.109 1 98.19 66 PRO A O 1
ATOM 506 N N . VAL A 1 67 ? 11.977 -29.266 -10.797 1 98.81 67 VAL A N 1
ATOM 507 C CA . VAL A 1 67 ? 11.062 -28.891 -11.859 1 98.81 67 VAL A CA 1
ATOM 508 C C . VAL A 1 67 ? 9.758 -28.359 -11.266 1 98.81 67 VAL A C 1
ATOM 510 O O . VAL A 1 67 ? 9.156 -29.016 -10.398 1 98.81 67 VAL A O 1
ATOM 513 N N . ILE A 1 68 ? 9.336 -27.188 -11.688 1 98.88 68 ILE A N 1
ATOM 514 C CA . ILE A 1 68 ? 8.07 -26.625 -11.219 1 98.88 68 ILE A CA 1
ATOM 515 C C . ILE A 1 68 ? 7.133 -26.406 -12.406 1 98.88 68 ILE A C 1
ATOM 517 O O . ILE A 1 68 ? 7.5 -25.75 -13.383 1 98.88 68 ILE A O 1
ATOM 521 N N . LEU A 1 69 ? 5.98 -26.984 -12.328 1 98.94 69 LEU A N 1
ATOM 522 C CA . LEU A 1 69 ? 4.902 -26.703 -13.273 1 98.94 69 LEU A CA 1
ATOM 523 C C . LEU A 1 69 ? 4.125 -25.453 -12.852 1 98.94 69 LEU A C 1
ATOM 525 O O . LEU A 1 69 ? 3.762 -25.312 -11.68 1 98.94 69 LEU A O 1
ATOM 529 N N . TRP A 1 70 ? 3.883 -24.578 -13.828 1 98.88 70 TRP A N 1
ATOM 530 C CA . TRP A 1 70 ? 3.137 -23.359 -13.547 1 98.88 70 TRP A CA 1
ATOM 531 C C . TRP A 1 70 ? 1.97 -23.188 -14.516 1 98.88 70 TRP A C 1
ATOM 533 O O . TRP A 1 70 ? 2.121 -23.406 -15.719 1 98.88 70 TRP A O 1
ATOM 543 N N . THR A 1 71 ? 0.848 -22.781 -13.984 1 98.31 71 THR A N 1
ATOM 544 C CA . THR A 1 71 ? -0.259 -22.219 -14.742 1 98.31 71 THR A CA 1
ATOM 545 C C . THR A 1 71 ? -0.905 -21.062 -13.984 1 98.31 71 THR A C 1
ATOM 547 O O . THR A 1 71 ? -0.858 -21.031 -12.75 1 98.31 71 THR A O 1
ATOM 550 N N . ASN A 1 72 ? -1.373 -20.141 -14.727 1 96.75 72 ASN A N 1
ATOM 551 C CA . ASN A 1 72 ? -2.186 -19.109 -14.086 1 96.75 72 ASN A CA 1
ATOM 552 C C . ASN A 1 72 ? -3.58 -19.625 -13.75 1 96.75 72 ASN A C 1
ATOM 554 O O . ASN A 1 72 ? -3.855 -20.812 -13.883 1 96.75 72 ASN A O 1
ATOM 558 N N . GLY A 1 73 ? -4.371 -18.734 -13.195 1 95.31 73 GLY A N 1
ATOM 559 C CA . GLY A 1 73 ? -5.688 -19.156 -12.742 1 95.31 73 GLY A CA 1
ATOM 560 C C . GLY A 1 73 ? -6.77 -18.969 -13.789 1 95.31 73 GLY A C 1
ATOM 561 O O . GLY A 1 73 ? -6.625 -19.438 -14.922 1 95.31 73 GLY A O 1
ATOM 562 N N . GLY A 1 74 ? -7.656 -18.266 -13.477 1 90.69 74 GLY A N 1
ATOM 563 C CA . GLY A 1 74 ? -8.844 -18.031 -14.289 1 90.69 74 GLY A CA 1
ATOM 564 C C . GLY A 1 74 ? -10.133 -18.391 -13.586 1 90.69 74 GLY A C 1
ATOM 565 O O . GLY A 1 74 ? -10.5 -17.766 -12.586 1 90.69 74 GLY A O 1
ATOM 566 N N . PRO A 1 75 ? -10.68 -19.391 -13.992 1 93.19 75 PRO A N 1
ATOM 567 C CA . PRO A 1 75 ? -10.18 -20.469 -14.859 1 93.19 75 PRO A CA 1
ATOM 568 C C . PRO A 1 75 ? -10.031 -20.031 -16.312 1 93.19 75 PRO A C 1
ATOM 570 O O . PRO A 1 75 ? -10.727 -19.109 -16.766 1 93.19 75 PRO A O 1
ATOM 573 N N . GLY A 1 76 ? -9.078 -20.594 -16.875 1 94.88 76 GLY A N 1
ATOM 574 C CA . GLY A 1 76 ? -8.938 -20.422 -18.312 1 94.88 76 GLY A CA 1
ATOM 575 C C . GLY A 1 76 ? -7.949 -19.328 -18.688 1 94.88 76 GLY A C 1
ATOM 576 O O . GLY A 1 76 ? -8.047 -18.734 -19.766 1 94.88 76 GLY A O 1
ATOM 577 N N . CYS A 1 77 ? -7.078 -19.031 -17.75 1 96.31 77 CYS A N 1
ATOM 578 C CA . CYS A 1 77 ? -6.039 -18.062 -18.094 1 96.31 77 CYS A CA 1
ATOM 579 C C . CYS A 1 77 ? -4.699 -18.75 -18.312 1 96.31 77 CYS A C 1
ATOM 581 O O . CYS A 1 77 ? -4.367 -19.703 -17.609 1 96.31 77 CYS A O 1
ATOM 583 N N . SER A 1 78 ? -3.922 -18.234 -19.203 1 97.62 78 SER A N 1
ATOM 584 C CA . SER A 1 78 ? -2.713 -18.844 -19.734 1 97.62 78 SER A CA 1
ATOM 585 C C . SER A 1 78 ? -1.556 -18.75 -18.75 1 97.62 78 SER A C 1
ATOM 587 O O . SER A 1 78 ? -1.325 -17.688 -18.156 1 97.62 78 SER A O 1
ATOM 589 N N . GLY A 1 79 ? -0.804 -19.781 -18.688 1 98.31 79 GLY A N 1
ATOM 590 C CA . GLY A 1 79 ? 0.432 -19.766 -17.906 1 98.31 79 GLY A CA 1
ATOM 591 C C . GLY A 1 79 ? 1.494 -18.875 -18.516 1 98.31 79 GLY A C 1
ATOM 592 O O . GLY A 1 79 ? 2.465 -18.516 -17.844 1 98.31 79 GLY A O 1
ATOM 593 N N . LEU A 1 80 ? 1.318 -18.453 -19.719 1 98.31 80 LEU A N 1
ATOM 594 C CA . LEU A 1 80 ? 2.303 -17.594 -20.375 1 98.31 80 LEU A CA 1
ATOM 595 C C . LEU A 1 80 ? 2.203 -16.156 -19.875 1 98.31 80 LEU A C 1
ATOM 597 O O . LEU A 1 80 ? 3.119 -15.359 -20.078 1 98.31 80 LEU A O 1
ATOM 601 N N . ALA A 1 81 ? 1.084 -15.875 -19.219 1 94.94 81 ALA A N 1
ATOM 602 C CA . ALA A 1 81 ? 1.072 -14.617 -18.469 1 94.94 81 ALA A CA 1
ATOM 603 C C . ALA A 1 81 ? 2.162 -14.609 -17.391 1 94.94 81 ALA A C 1
ATOM 605 O O . ALA A 1 81 ? 2.883 -13.617 -17.25 1 94.94 81 ALA A O 1
ATOM 606 N N . GLY A 1 82 ? 2.23 -15.711 -16.672 1 96.94 82 GLY A N 1
ATOM 607 C CA . GLY A 1 82 ? 3.311 -15.844 -15.703 1 96.94 82 GLY A CA 1
ATOM 608 C C . GLY A 1 82 ? 4.688 -15.805 -16.344 1 96.94 82 GLY A C 1
ATOM 609 O O . GLY A 1 82 ? 5.629 -15.266 -15.758 1 96.94 82 GLY A O 1
ATOM 610 N N . PHE A 1 83 ? 4.797 -16.297 -17.547 1 98 83 PHE A N 1
ATOM 611 C CA . PHE A 1 83 ? 6.062 -16.359 -18.281 1 98 83 PHE A CA 1
ATOM 612 C C . PHE A 1 83 ? 6.551 -14.961 -18.641 1 98 83 PHE A C 1
ATOM 614 O O . PHE A 1 83 ? 7.734 -14.648 -18.5 1 98 83 PHE A O 1
ATOM 621 N N . LEU A 1 84 ? 5.629 -14.117 -19.016 1 96.62 84 LEU A N 1
ATOM 622 C CA . LEU A 1 84 ? 6.07 -12.859 -19.609 1 96.62 84 LEU A CA 1
ATOM 623 C C . LEU A 1 84 ? 5.875 -11.703 -18.625 1 96.62 84 LEU A C 1
ATOM 625 O O . LEU A 1 84 ? 6.465 -10.633 -18.797 1 96.62 84 LEU A O 1
ATOM 629 N N . THR A 1 85 ? 5.051 -11.891 -17.578 1 94.31 85 THR A N 1
ATOM 630 C CA . THR A 1 85 ? 4.719 -10.727 -16.766 1 94.31 85 THR A CA 1
ATOM 631 C C . THR A 1 85 ? 5 -11 -15.289 1 94.31 85 THR A C 1
ATOM 633 O O . THR A 1 85 ? 4.953 -10.078 -14.469 1 94.31 85 THR A O 1
ATOM 636 N N . GLU A 1 86 ? 5.344 -12.219 -14.961 1 96 86 GLU A N 1
ATOM 637 C CA . GLU A 1 86 ? 5.527 -12.547 -13.547 1 96 86 GLU A CA 1
ATOM 638 C C . GLU A 1 86 ? 6.879 -13.211 -13.312 1 96 86 GLU A C 1
ATOM 640 O O . GLU A 1 86 ? 7.914 -12.547 -13.312 1 96 86 GLU A O 1
ATOM 645 N N . GLN A 1 87 ? 6.965 -14.516 -13.156 1 97.44 87 GLN A N 1
ATOM 646 C CA . GLN A 1 87 ? 8.188 -15.141 -12.672 1 97.44 87 GLN A CA 1
ATOM 647 C C . GLN A 1 87 ? 9 -15.727 -13.828 1 97.44 87 GLN A C 1
ATOM 649 O O . GLN A 1 87 ? 10.031 -16.375 -13.602 1 97.44 87 GLN A O 1
ATOM 654 N N . GLY A 1 88 ? 8.602 -15.508 -15.062 1 97.94 88 GLY A N 1
ATOM 655 C CA . GLY A 1 88 ? 9.352 -16.016 -16.203 1 97.94 88 GLY A CA 1
ATOM 656 C C . GLY A 1 88 ? 10.633 -15.258 -16.453 1 97.94 88 GLY A C 1
ATOM 657 O O . GLY A 1 88 ? 10.914 -14.25 -15.797 1 97.94 88 GLY A O 1
ATOM 658 N N . PRO A 1 89 ? 11.406 -15.695 -17.438 1 97.75 89 PRO A N 1
ATOM 659 C CA . PRO A 1 89 ? 12.766 -15.195 -17.609 1 97.75 89 PRO A CA 1
ATOM 660 C C . PRO A 1 89 ? 12.812 -13.852 -18.344 1 97.75 89 PRO A C 1
ATOM 662 O O . PRO A 1 89 ? 13.859 -13.195 -18.359 1 97.75 89 PRO A O 1
ATOM 665 N N . PHE A 1 90 ? 11.641 -13.445 -18.953 1 96.56 90 PHE A N 1
ATOM 666 C CA . PHE A 1 90 ? 11.68 -12.266 -19.797 1 96.56 90 PHE A CA 1
ATOM 667 C C . PHE A 1 90 ? 10.562 -11.297 -19.422 1 96.56 90 PHE A C 1
ATOM 669 O O . PHE A 1 90 ? 9.586 -11.688 -18.781 1 96.56 90 PHE A O 1
ATOM 676 N N . ARG A 1 91 ? 10.797 -10.039 -19.828 1 92.5 91 ARG A N 1
ATOM 677 C CA . ARG A 1 91 ? 9.773 -9 -19.844 1 92.5 91 ARG A CA 1
ATOM 678 C C . ARG A 1 91 ? 9.648 -8.367 -21.219 1 92.5 91 ARG A C 1
ATOM 680 O O . ARG A 1 91 ? 10.656 -8.117 -21.891 1 92.5 91 ARG A O 1
ATOM 687 N N . VAL A 1 92 ? 8.43 -8.117 -21.578 1 93.31 92 VAL A N 1
ATOM 688 C CA . VAL A 1 92 ? 8.227 -7.461 -22.859 1 93.31 92 VAL A CA 1
ATOM 689 C C . VAL A 1 92 ? 8.453 -5.957 -22.719 1 93.31 92 VAL A C 1
ATOM 691 O O . VAL A 1 92 ? 7.914 -5.328 -21.812 1 93.31 92 VAL A O 1
ATOM 694 N N . LYS A 1 93 ? 9.234 -5.41 -23.594 1 88.56 93 LYS A N 1
ATOM 695 C CA . LYS A 1 93 ? 9.516 -3.977 -23.547 1 88.56 93 LYS A CA 1
ATOM 696 C C . LYS A 1 93 ? 8.352 -3.176 -24.141 1 88.56 93 LYS A C 1
ATOM 698 O O . LYS A 1 93 ? 7.406 -3.748 -24.672 1 88.56 93 LYS A O 1
ATOM 703 N N . ALA A 1 94 ? 8.383 -1.87 -24.062 1 83 94 ALA A N 1
ATOM 704 C CA . ALA A 1 94 ? 7.301 -0.952 -24.391 1 83 94 ALA A CA 1
ATOM 705 C C . ALA A 1 94 ? 6.93 -1.054 -25.875 1 83 94 ALA A C 1
ATOM 707 O O . ALA A 1 94 ? 5.785 -0.794 -26.25 1 83 94 ALA A O 1
ATOM 708 N N . ASP A 1 95 ? 7.898 -1.565 -26.75 1 87.62 95 ASP A N 1
ATOM 709 C CA . ASP A 1 95 ? 7.645 -1.635 -28.188 1 87.62 95 ASP A CA 1
ATOM 710 C C . ASP A 1 95 ? 6.793 -2.854 -28.531 1 87.62 95 ASP A C 1
ATOM 712 O O . ASP A 1 95 ? 6.328 -2.988 -29.672 1 87.62 95 ASP A O 1
ATOM 716 N N . GLY A 1 96 ? 6.617 -3.771 -27.531 1 91.06 96 GLY A N 1
ATOM 717 C CA . GLY A 1 96 ? 5.793 -4.949 -27.75 1 91.06 96 GLY A CA 1
ATOM 718 C C . GLY A 1 96 ? 6.461 -5.996 -28.625 1 91.06 96 GLY A C 1
ATOM 719 O O . GLY A 1 96 ? 5.824 -6.965 -29.031 1 91.06 96 GLY A O 1
ATOM 720 N N . LYS A 1 97 ? 7.801 -5.855 -28.859 1 95 97 LYS A N 1
ATOM 721 C CA . LYS A 1 97 ? 8.477 -6.73 -29.812 1 95 97 LYS A CA 1
ATOM 722 C C . LYS A 1 97 ? 9.797 -7.25 -29.25 1 95 97 LYS A C 1
ATOM 724 O O . LYS A 1 97 ? 10.305 -8.281 -29.688 1 95 97 LYS A O 1
ATOM 729 N N . THR A 1 98 ? 10.312 -6.473 -28.359 1 95.62 98 THR A N 1
ATOM 730 C CA . THR A 1 98 ? 11.602 -6.852 -27.781 1 95.62 98 THR A CA 1
ATOM 731 C C . THR A 1 98 ? 11.438 -7.285 -26.328 1 95.62 98 THR A C 1
ATOM 733 O O . THR A 1 98 ? 10.492 -6.871 -25.656 1 95.62 98 THR A O 1
ATOM 736 N N . LEU A 1 99 ? 12.359 -8.188 -25.953 1 96 99 LEU A N 1
ATOM 737 C CA . LEU A 1 99 ? 12.328 -8.734 -24.594 1 96 99 LEU A CA 1
ATOM 738 C C . LEU A 1 99 ? 13.547 -8.281 -23.797 1 96 99 LEU A C 1
ATOM 740 O O . LEU A 1 99 ? 14.633 -8.109 -24.359 1 96 99 LEU A O 1
ATOM 744 N N . SER A 1 100 ? 13.359 -7.992 -22.516 1 91.94 100 SER A N 1
ATOM 745 C CA . SER A 1 100 ? 14.453 -7.812 -21.562 1 91.94 100 SER A CA 1
ATOM 746 C C . SER A 1 100 ? 14.508 -8.961 -20.562 1 91.94 100 SER A C 1
ATOM 748 O O . SER A 1 100 ? 13.508 -9.656 -20.344 1 91.94 100 SER A O 1
ATOM 750 N N . MET A 1 101 ? 15.672 -9.18 -19.969 1 92.06 101 MET A N 1
ATOM 751 C CA . MET A 1 101 ? 15.828 -10.227 -18.969 1 92.06 101 MET A CA 1
ATOM 752 C C . MET A 1 101 ? 15.094 -9.867 -17.672 1 92.06 101 MET A C 1
ATOM 754 O O . MET A 1 101 ? 15.109 -8.719 -17.25 1 92.06 101 MET A O 1
ATOM 758 N N . ASN A 1 102 ? 14.445 -10.82 -17.125 1 92.5 102 ASN A N 1
ATOM 759 C CA . ASN A 1 102 ? 13.977 -10.75 -15.75 1 92.5 102 ASN A CA 1
ATOM 760 C C . ASN A 1 102 ? 15.016 -11.305 -14.773 1 92.5 102 ASN A C 1
ATOM 762 O O . ASN A 1 102 ? 15.141 -12.516 -14.617 1 92.5 102 ASN A O 1
ATOM 766 N N . HIS A 1 103 ? 15.625 -10.5 -14.055 1 90.12 103 HIS A N 1
ATOM 767 C CA . HIS A 1 103 ? 16.766 -10.906 -13.234 1 90.12 103 HIS A CA 1
ATOM 768 C C . HIS A 1 103 ? 16.297 -11.539 -11.93 1 90.12 103 HIS A C 1
ATOM 770 O O . HIS A 1 103 ? 17.109 -12.07 -11.172 1 90.12 103 HIS A O 1
ATOM 776 N N . LEU A 1 104 ? 15.016 -11.5 -11.727 1 92.62 104 LEU A N 1
ATOM 777 C CA . LEU A 1 104 ? 14.461 -12.109 -10.523 1 92.62 104 LEU A CA 1
ATOM 778 C C . LEU A 1 104 ? 13.484 -13.227 -10.875 1 92.62 104 LEU A C 1
ATOM 780 O O . LEU A 1 104 ? 12.5 -13.445 -10.164 1 92.62 104 LEU A O 1
ATOM 784 N N . ALA A 1 105 ? 13.781 -13.875 -11.961 1 95.88 105 ALA A N 1
ATOM 785 C CA . ALA A 1 105 ? 12.969 -14.984 -12.453 1 95.88 105 ALA A CA 1
ATOM 786 C C . ALA A 1 105 ? 13.18 -16.234 -11.602 1 95.88 105 ALA A C 1
ATOM 788 O O . ALA A 1 105 ? 14.234 -16.406 -10.992 1 95.88 105 ALA A O 1
ATOM 789 N N . TRP A 1 106 ? 12.195 -17.047 -11.586 1 98.12 106 TRP A N 1
ATOM 790 C CA . TRP A 1 106 ? 12.273 -18.281 -10.805 1 98.12 106 TRP A CA 1
ATOM 791 C C . TRP A 1 106 ? 13.242 -19.266 -11.453 1 98.12 106 TRP A C 1
ATOM 793 O O . TRP A 1 106 ? 13.875 -20.062 -10.758 1 98.12 106 TRP A O 1
ATOM 803 N N . ASN A 1 107 ? 13.469 -19.188 -12.781 1 98.38 107 ASN A N 1
ATOM 804 C CA . ASN A 1 107 ? 14.344 -20.156 -13.414 1 98.38 107 ASN A CA 1
ATOM 805 C C . ASN A 1 107 ? 15.812 -19.891 -13.094 1 98.38 107 ASN A C 1
ATOM 807 O O . ASN A 1 107 ? 16.688 -20.609 -13.555 1 98.38 107 ASN A O 1
ATOM 811 N N . LYS A 1 108 ? 16.016 -18.875 -12.266 1 96.31 108 LYS A N 1
ATOM 812 C CA . LYS A 1 108 ? 17.344 -18.719 -11.688 1 96.31 108 LYS A CA 1
ATOM 813 C C . LYS A 1 108 ? 17.75 -19.953 -10.891 1 96.31 108 LYS A C 1
ATOM 815 O O . LYS A 1 108 ? 18.922 -20.297 -10.805 1 96.31 108 LYS A O 1
ATOM 820 N N . ILE A 1 109 ? 16.703 -20.688 -10.344 1 96.19 109 ILE A N 1
ATOM 821 C CA . ILE A 1 109 ? 17.078 -21.719 -9.398 1 96.19 109 ILE A CA 1
ATOM 822 C C . ILE A 1 109 ? 16.281 -23 -9.68 1 96.19 109 ILE A C 1
ATOM 824 O O . ILE A 1 109 ? 16.562 -24.047 -9.094 1 96.19 109 ILE A O 1
ATOM 828 N N . VAL A 1 110 ? 15.328 -22.906 -10.594 1 98.38 110 VAL A N 1
ATOM 829 C CA . VAL A 1 110 ? 14.523 -24.094 -10.875 1 98.38 110 VAL A CA 1
ATOM 830 C C . VAL A 1 110 ? 14.289 -24.219 -12.375 1 98.38 110 VAL A C 1
ATOM 832 O O . VAL A 1 110 ? 14.477 -23.25 -13.117 1 98.38 110 VAL A O 1
ATOM 835 N N . ASN A 1 111 ? 14.016 -25.453 -12.859 1 98.62 111 ASN A N 1
ATOM 836 C CA . ASN A 1 111 ? 13.406 -25.656 -14.164 1 98.62 111 ASN A CA 1
ATOM 837 C C . ASN A 1 111 ? 11.914 -25.344 -14.141 1 98.62 111 ASN A C 1
ATOM 839 O O . ASN A 1 111 ? 11.195 -25.75 -13.227 1 98.62 111 ASN A O 1
ATOM 843 N N . MET A 1 112 ? 11.469 -24.594 -15.148 1 98.81 112 MET A N 1
ATOM 844 C CA . MET A 1 112 ? 10.062 -24.203 -15.125 1 98.81 112 MET A CA 1
ATOM 845 C C . MET A 1 112 ? 9.328 -24.703 -16.359 1 98.81 112 MET A C 1
ATOM 847 O O . MET A 1 112 ? 9.836 -24.578 -17.484 1 98.81 112 MET A O 1
ATOM 851 N N . VAL A 1 113 ? 8.148 -25.188 -16.156 1 98.94 113 VAL A N 1
ATOM 852 C CA . VAL A 1 113 ? 7.246 -25.547 -17.25 1 98.94 113 VAL A CA 1
ATOM 853 C C . VAL A 1 113 ? 5.961 -24.734 -17.156 1 98.94 113 VAL A C 1
ATOM 855 O O . VAL A 1 113 ? 5.152 -24.938 -16.25 1 98.94 113 VAL A O 1
ATOM 858 N N . PHE A 1 114 ? 5.77 -23.828 -18.094 1 98.88 114 PHE A N 1
ATOM 859 C CA . PHE A 1 114 ? 4.551 -23.047 -18.172 1 98.88 114 PHE A CA 1
ATOM 860 C C . PHE A 1 114 ? 3.547 -23.688 -19.125 1 98.88 114 PHE A C 1
ATOM 862 O O . PHE A 1 114 ? 3.889 -24.062 -20.25 1 98.88 114 PHE A O 1
ATOM 869 N N . ILE A 1 115 ? 2.293 -23.797 -18.641 1 98.88 115 ILE A N 1
ATOM 870 C CA . ILE A 1 115 ? 1.34 -24.484 -19.5 1 98.88 115 ILE A CA 1
ATOM 871 C C . ILE A 1 115 ? 0.103 -23.609 -19.703 1 98.88 115 ILE A C 1
ATOM 873 O O . ILE A 1 115 ? -0.133 -22.672 -18.938 1 98.88 115 ILE A O 1
ATOM 877 N N . GLU A 1 116 ? -0.589 -23.891 -20.766 1 98.5 116 GLU A N 1
ATOM 878 C CA . GLU A 1 116 ? -1.873 -23.266 -21.062 1 98.5 116 GLU A CA 1
ATOM 879 C C . GLU A 1 116 ? -3.023 -24.25 -20.891 1 98.5 116 GLU A C 1
ATOM 881 O O . GLU A 1 116 ? -3.346 -25 -21.828 1 98.5 116 GLU A O 1
ATOM 886 N N . GLN A 1 117 ? -3.588 -24.156 -19.781 1 97.56 117 GLN A N 1
ATOM 887 C CA . GLN A 1 117 ? -4.664 -25.078 -19.438 1 97.56 117 GLN A CA 1
ATOM 888 C C . GLN A 1 117 ? -5.91 -24.328 -18.969 1 97.56 117 GLN A C 1
ATOM 890 O O . GLN A 1 117 ? -5.816 -23.219 -18.469 1 97.56 117 GLN A O 1
ATOM 895 N N . PRO A 1 118 ? -7.145 -25.094 -19.219 1 96.88 118 PRO A N 1
ATOM 896 C CA . PRO A 1 118 ? -7.414 -26.344 -19.953 1 96.88 118 PRO A CA 1
ATOM 897 C C . PRO A 1 118 ? -7.27 -26.172 -21.453 1 96.88 118 PRO A C 1
ATOM 899 O O . PRO A 1 118 ? -6.93 -25.094 -21.938 1 96.88 118 PRO A O 1
ATOM 902 N N . VAL A 1 119 ? -7.414 -27.266 -22.125 1 97.25 119 VAL A N 1
ATOM 903 C CA . VAL A 1 119 ? -7.391 -27.172 -23.578 1 97.25 119 VAL A CA 1
ATOM 904 C C . VAL A 1 119 ? -8.359 -26.078 -24.047 1 97.25 119 VAL A C 1
ATOM 906 O O . VAL A 1 119 ? -9.438 -25.906 -23.469 1 97.25 119 VAL A O 1
ATOM 909 N N . GLY A 1 120 ? -7.945 -25.281 -25.031 1 95.62 120 GLY A N 1
ATOM 910 C CA . GLY A 1 120 ? -8.727 -24.156 -25.5 1 95.62 120 GLY A CA 1
ATOM 911 C C . GLY A 1 120 ? -8.188 -22.812 -25.016 1 95.62 120 GLY A C 1
ATOM 912 O O . GLY A 1 120 ? -8.609 -21.766 -25.5 1 95.62 120 GLY A O 1
ATOM 913 N N . VAL A 1 121 ? -7.27 -22.859 -24.125 1 97.19 121 VAL A N 1
ATOM 914 C CA . VAL A 1 121 ? -6.648 -21.641 -23.609 1 97.19 121 VAL A CA 1
ATOM 915 C C . VAL A 1 121 ? -5.387 -21.328 -24.406 1 97.19 121 VAL A C 1
ATOM 917 O O . VAL A 1 121 ? -4.543 -22.203 -24.609 1 97.19 121 VAL A O 1
ATOM 920 N N . GLY A 1 122 ? -5.258 -20.047 -24.797 1 97.5 122 GLY A N 1
ATOM 921 C CA . GLY A 1 122 ? -4.07 -19.625 -25.516 1 97.5 122 GLY A CA 1
ATOM 922 C C . GLY A 1 122 ? -3.828 -20.438 -26.781 1 97.5 122 GLY A C 1
ATOM 923 O O . GLY A 1 122 ? -4.715 -20.562 -27.625 1 97.5 122 GLY A O 1
ATOM 924 N N . PHE A 1 123 ? -2.639 -21.078 -26.844 1 98.56 123 PHE A N 1
ATOM 925 C CA . PHE A 1 123 ? -2.256 -21.859 -28 1 98.56 123 PHE A CA 1
ATOM 926 C C . PHE A 1 123 ? -2.766 -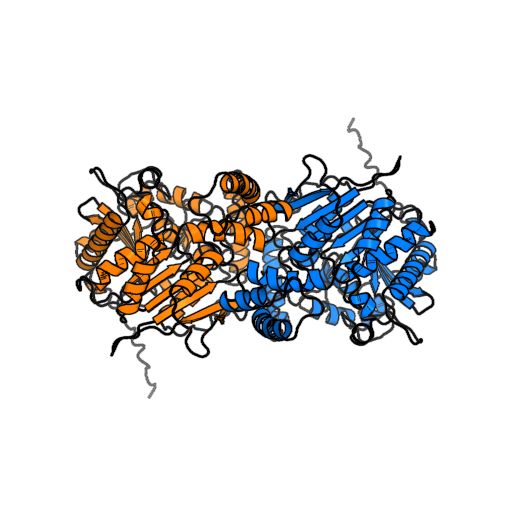23.281 -27.891 1 98.56 123 PHE A C 1
ATOM 928 O O . PHE A 1 123 ? -2.738 -24.047 -28.875 1 98.56 123 PHE A O 1
ATOM 935 N N . SER A 1 124 ? -3.197 -23.703 -26.703 1 98.25 124 SER A N 1
ATOM 936 C CA . SER A 1 124 ? -3.732 -25.047 -26.547 1 98.25 124 SER A CA 1
ATOM 937 C C . SER A 1 124 ? -4.992 -25.25 -27.391 1 98.25 124 SER A C 1
ATOM 939 O O . SER A 1 124 ? -5.793 -24.312 -27.547 1 98.25 124 SER A O 1
ATOM 941 N N . LYS A 1 125 ? -5.188 -26.484 -27.859 1 96.19 125 LYS A N 1
ATOM 942 C CA . LYS A 1 125 ? -6.266 -26.672 -28.828 1 96.19 125 LYS A CA 1
ATOM 943 C C . LYS A 1 125 ? -6.996 -27.984 -28.594 1 96.19 125 LYS A C 1
ATOM 945 O O . LYS A 1 125 ? -6.445 -28.906 -27.984 1 96.19 125 LYS A O 1
ATOM 950 N N . THR A 1 126 ? -8.156 -27.969 -29.031 1 95.25 126 THR A N 1
ATOM 951 C CA . THR A 1 126 ? -8.984 -29.172 -29.031 1 95.25 126 THR A CA 1
ATOM 952 C C . THR A 1 126 ? -9.969 -29.156 -30.188 1 95.25 126 THR A C 1
ATOM 954 O O . THR A 1 126 ? -10.367 -28.078 -30.656 1 95.25 126 THR A O 1
ATOM 957 N N . ASP A 1 127 ? -10.289 -30.328 -30.75 1 91.94 127 ASP A N 1
ATOM 958 C CA . ASP A 1 127 ? -11.336 -30.484 -31.75 1 91.94 127 ASP A CA 1
ATOM 959 C C . ASP A 1 127 ? -12.578 -31.141 -31.156 1 91.94 127 ASP A C 1
ATOM 961 O O . ASP A 1 127 ? -13.547 -31.422 -31.875 1 91.94 127 ASP A O 1
ATOM 965 N N . LYS A 1 128 ? -12.586 -31.266 -29.875 1 92.5 128 LYS A N 1
ATOM 966 C CA . LYS A 1 128 ? -13.68 -31.938 -29.188 1 92.5 128 LYS A CA 1
ATOM 967 C C . LYS A 1 128 ? -14.516 -30.953 -28.375 1 92.5 128 LYS A C 1
ATOM 969 O O . LYS A 1 128 ? -14.07 -29.844 -28.109 1 92.5 128 LYS A O 1
ATOM 974 N N . GLU A 1 129 ? -15.75 -31.438 -28.188 1 91.56 129 GLU A N 1
ATOM 975 C CA . GLU A 1 129 ? -16.547 -30.734 -27.203 1 91.56 129 GLU A CA 1
ATOM 976 C C . GLU A 1 129 ? -16.078 -31.062 -25.781 1 91.56 129 GLU A C 1
ATOM 978 O O . GLU A 1 129 ? -16.047 -32.219 -25.391 1 91.56 129 GLU A O 1
ATOM 983 N N . ILE A 1 130 ? -15.672 -30.016 -25.109 1 92.38 130 ILE A N 1
ATOM 984 C CA . ILE A 1 130 ? -15.078 -30.234 -23.797 1 92.38 130 ILE A CA 1
ATOM 985 C C . ILE A 1 130 ? -16.062 -29.812 -22.703 1 92.38 130 ILE A C 1
ATOM 987 O O . ILE A 1 130 ? -16.703 -28.766 -22.812 1 92.38 130 ILE A O 1
ATOM 991 N N . GLN A 1 131 ? -16.297 -30.672 -21.781 1 93.75 131 GLN A N 1
ATOM 992 C CA . GLN A 1 131 ? -16.953 -30.281 -20.531 1 93.75 131 GLN A CA 1
ATOM 993 C C . GLN A 1 131 ? -15.93 -29.719 -19.547 1 93.75 131 GLN A C 1
ATOM 995 O O . GLN A 1 131 ? -15.359 -30.469 -18.75 1 93.75 131 GLN A O 1
ATOM 1000 N N . TYR A 1 132 ? -15.859 -28.406 -19.531 1 96.19 132 TYR A N 1
ATOM 1001 C CA . TYR A 1 132 ? -14.859 -27.766 -18.688 1 96.19 132 TYR A CA 1
ATOM 1002 C C . TYR A 1 132 ? -15.242 -27.859 -17.203 1 96.19 132 TYR A C 1
ATOM 1004 O O . TYR A 1 132 ? -16.391 -27.625 -16.844 1 96.19 132 TYR A O 1
ATOM 1012 N N . GLY A 1 133 ? -14.266 -28.172 -16.359 1 97.44 133 GLY A N 1
ATOM 1013 C CA . GLY A 1 133 ? -14.406 -28.328 -14.914 1 97.44 133 GLY A CA 1
ATOM 1014 C C . GLY A 1 133 ? -13.141 -28.828 -14.242 1 97.44 133 GLY A C 1
ATOM 1015 O O . GLY A 1 133 ? -12.164 -29.156 -14.922 1 97.44 133 GLY A O 1
ATOM 1016 N N . ASP A 1 134 ? -13.211 -28.922 -12.969 1 97.75 134 ASP A N 1
ATOM 1017 C CA . ASP A 1 134 ? -12.016 -29.234 -12.195 1 97.75 134 ASP A CA 1
ATOM 1018 C C . ASP A 1 134 ? -11.578 -30.688 -12.438 1 97.75 134 ASP A C 1
ATOM 1020 O O . ASP A 1 134 ? -10.383 -30.969 -12.484 1 97.75 134 ASP A O 1
ATOM 1024 N N . HIS A 1 135 ? -12.531 -31.531 -12.547 1 97.25 135 HIS A N 1
ATOM 1025 C CA . HIS A 1 135 ? -12.188 -32.938 -12.781 1 97.25 135 HIS A CA 1
ATOM 1026 C C . HIS A 1 135 ? -11.445 -33.094 -14.102 1 97.25 135 HIS A C 1
ATOM 1028 O O . HIS A 1 135 ? -10.383 -33.75 -14.141 1 97.25 135 HIS A O 1
ATOM 1034 N N . GLN A 1 136 ? -12.023 -32.594 -15.133 1 97.19 136 GLN A N 1
ATOM 1035 C CA . GLN A 1 136 ? -11.398 -32.688 -16.453 1 97.19 136 GLN A CA 1
ATOM 1036 C C . GLN A 1 136 ? -10.047 -32 -16.484 1 97.19 136 GLN A C 1
ATOM 1038 O O . GLN A 1 136 ? -9.078 -32.5 -17.047 1 97.19 136 GLN A O 1
ATOM 1043 N N . ALA A 1 137 ? -10.008 -30.828 -15.914 1 97.88 137 ALA A N 1
ATOM 1044 C CA . ALA A 1 137 ? -8.742 -30.094 -15.859 1 97.88 137 ALA A CA 1
ATOM 1045 C C . ALA A 1 137 ? -7.672 -30.906 -15.133 1 97.88 137 ALA A C 1
ATOM 1047 O O . ALA A 1 137 ? -6.527 -30.984 -15.586 1 97.88 137 ALA A O 1
ATOM 1048 N N . ALA A 1 138 ? -8.016 -31.516 -14.016 1 98.25 138 ALA A N 1
ATOM 1049 C CA . ALA A 1 138 ? -7.074 -32.312 -13.234 1 98.25 138 ALA A CA 1
ATOM 1050 C C . ALA A 1 138 ? -6.57 -33.5 -14.039 1 98.25 138 ALA A C 1
ATOM 1052 O O . ALA A 1 138 ? -5.371 -33.781 -14.047 1 98.25 138 ALA A O 1
ATOM 1053 N N . GLU A 1 139 ? -7.414 -34.156 -14.727 1 98.06 139 GLU A N 1
ATOM 1054 C CA . GLU A 1 139 ? -7.043 -35.312 -15.531 1 98.06 139 GLU A CA 1
ATOM 1055 C C . GLU A 1 139 ? -6.133 -34.906 -16.688 1 98.06 139 GLU A C 1
ATOM 1057 O O . GLU A 1 139 ? -5.137 -35.594 -16.969 1 98.06 139 GLU A O 1
ATOM 1062 N N . ASP A 1 140 ? -6.539 -33.844 -17.328 1 98.12 140 ASP A N 1
ATOM 1063 C CA . ASP A 1 140 ? -5.715 -33.375 -18.438 1 98.12 140 ASP A CA 1
ATOM 1064 C C . ASP A 1 140 ? -4.328 -32.938 -17.953 1 98.12 140 ASP A C 1
ATOM 1066 O O . ASP A 1 140 ? -3.322 -33.25 -18.594 1 98.12 140 ASP A O 1
ATOM 1070 N N . ASN A 1 141 ? -4.309 -32.25 -16.891 1 98.62 141 ASN A N 1
ATOM 1071 C CA . ASN A 1 141 ? -3.033 -31.828 -16.328 1 98.62 141 ASN A CA 1
ATOM 1072 C C . ASN A 1 141 ? -2.178 -33.031 -15.914 1 98.62 141 ASN A C 1
ATOM 1074 O O . ASN A 1 141 ? -0.956 -33 -16.062 1 98.62 141 ASN A O 1
ATOM 1078 N N . PHE A 1 142 ? -2.814 -34 -15.328 1 98.75 142 PHE A N 1
ATOM 1079 C CA . PHE A 1 142 ? -2.105 -35.219 -14.945 1 98.75 142 PHE A CA 1
ATOM 1080 C C . PHE A 1 142 ? -1.489 -35.875 -16.172 1 98.75 142 PHE A C 1
ATOM 1082 O O . PHE A 1 142 ? -0.314 -36.25 -16.156 1 98.75 142 PHE A O 1
ATOM 1089 N N . LYS A 1 143 ? -2.23 -36 -17.234 1 98.62 143 LYS A N 1
ATOM 1090 C CA . LYS A 1 143 ? -1.733 -36.562 -18.484 1 98.62 143 LYS A CA 1
ATOM 1091 C C . LYS A 1 143 ? -0.61 -35.719 -19.062 1 98.62 143 LYS A C 1
ATOM 1093 O O . LYS A 1 143 ? 0.338 -36.25 -19.656 1 98.62 143 LYS A O 1
ATOM 1098 N N . PHE A 1 144 ? -0.772 -34.438 -18.969 1 98.81 144 PHE A N 1
ATOM 1099 C CA . PHE A 1 144 ? 0.298 -33.562 -19.438 1 98.81 144 PHE A CA 1
ATOM 1100 C C . PHE A 1 144 ? 1.6 -33.875 -18.703 1 98.81 144 PHE A C 1
ATOM 1102 O O . PHE A 1 144 ? 2.658 -33.969 -19.312 1 98.81 144 PHE A O 1
ATOM 1109 N N . VAL A 1 145 ? 1.495 -33.969 -17.344 1 98.88 145 VAL A N 1
ATOM 1110 C CA . VAL A 1 145 ? 2.68 -34.219 -16.531 1 98.88 145 VAL A CA 1
ATOM 1111 C C . VAL A 1 145 ? 3.346 -35.5 -16.969 1 98.88 145 VAL A C 1
ATOM 1113 O O . VAL A 1 145 ? 4.566 -35.562 -17.141 1 98.88 145 VAL A O 1
ATOM 1116 N N . LEU A 1 146 ? 2.562 -36.562 -17.25 1 98.56 146 LEU A N 1
ATOM 1117 C CA . LEU A 1 146 ? 3.111 -37.812 -17.719 1 98.56 146 LEU A CA 1
ATOM 1118 C C . LEU A 1 146 ? 3.773 -37.656 -19.078 1 98.56 146 LEU A C 1
ATOM 1120 O O . LEU A 1 146 ? 4.871 -38.156 -19.312 1 98.56 146 LEU A O 1
ATOM 1124 N N . GLY A 1 147 ? 3.086 -36.938 -19.922 1 98.56 147 GLY A N 1
ATOM 1125 C CA . GLY A 1 147 ? 3.629 -36.688 -21.25 1 98.56 147 GLY A CA 1
ATOM 1126 C C . GLY A 1 147 ? 4.914 -35.875 -21.219 1 98.56 147 GLY A C 1
ATOM 1127 O O . GLY A 1 147 ? 5.824 -36.156 -22.016 1 98.56 147 GLY A O 1
ATOM 1128 N N . PHE A 1 148 ? 4.961 -34.906 -20.359 1 98.69 148 PHE A N 1
ATOM 1129 C CA . PHE A 1 148 ? 6.156 -34.062 -20.25 1 98.69 148 PHE A CA 1
ATOM 1130 C C . PHE A 1 148 ? 7.359 -34.938 -19.844 1 98.69 148 PHE A C 1
ATOM 1132 O O . PHE A 1 148 ? 8.422 -34.844 -20.453 1 98.69 148 PHE A O 1
ATOM 1139 N N . PHE A 1 149 ? 7.203 -35.781 -18.812 1 98.19 149 PHE A N 1
ATOM 1140 C CA . PHE A 1 149 ? 8.32 -36.594 -18.312 1 98.19 149 PHE A CA 1
ATOM 1141 C C . PHE A 1 149 ? 8.672 -37.688 -19.281 1 98.19 149 PHE A C 1
ATOM 1143 O O . PHE A 1 149 ? 9.789 -38.219 -19.266 1 98.19 149 PHE A O 1
ATOM 1150 N N . LYS A 1 150 ? 7.719 -38.062 -20.125 1 97.69 150 LYS A N 1
ATOM 1151 C CA . LYS A 1 150 ? 8.047 -39 -21.203 1 97.69 150 LYS A CA 1
ATOM 1152 C C . LYS A 1 150 ? 8.914 -38.312 -22.25 1 97.69 150 LYS A C 1
ATOM 1154 O O . LYS A 1 150 ? 9.852 -38.906 -22.781 1 97.69 150 LYS A O 1
ATOM 1159 N N . ARG A 1 151 ? 8.609 -37.094 -22.5 1 98 151 ARG A N 1
ATOM 1160 C CA . ARG A 1 151 ? 9.344 -36.344 -23.516 1 98 151 ARG A CA 1
ATOM 1161 C C . ARG A 1 151 ? 10.711 -35.906 -22.984 1 98 151 ARG A C 1
ATOM 1163 O O . ARG A 1 151 ? 11.688 -35.844 -23.734 1 98 151 ARG A O 1
ATOM 1170 N N . TYR A 1 152 ? 10.758 -35.594 -21.719 1 97.94 152 TYR A N 1
ATOM 1171 C CA . TYR A 1 152 ? 11.984 -35.156 -21.062 1 97.94 152 TYR A CA 1
ATOM 1172 C C . TYR A 1 152 ? 12.352 -36.094 -19.922 1 97.94 152 TYR A C 1
ATOM 1174 O O . TYR A 1 152 ? 12.383 -35.688 -18.75 1 97.94 152 TYR A O 1
ATOM 1182 N N . PRO A 1 153 ? 12.789 -37.281 -20.234 1 97 153 PRO A N 1
ATOM 1183 C CA . PRO A 1 153 ? 13.062 -38.312 -19.203 1 97 153 PRO A CA 1
ATOM 1184 C C . PRO A 1 153 ? 14.234 -37.906 -18.312 1 97 153 PRO A C 1
ATOM 1186 O O . PRO A 1 153 ? 14.359 -38.438 -17.203 1 97 153 PRO A O 1
ATOM 1189 N N . GLU A 1 154 ? 15.086 -37 -18.703 1 95.81 154 GLU A N 1
ATOM 1190 C CA . GLU A 1 154 ? 16.234 -36.531 -17.922 1 95.81 154 GLU A CA 1
ATOM 1191 C C . GLU A 1 154 ? 15.773 -35.875 -16.625 1 95.81 154 GLU A C 1
ATOM 1193 O O . GLU A 1 154 ? 16.547 -35.781 -15.672 1 95.81 154 GLU A O 1
ATOM 1198 N N . TYR A 1 155 ? 14.477 -35.469 -16.594 1 97.75 155 TYR A N 1
ATOM 1199 C CA . TYR A 1 155 ? 14.016 -34.688 -15.445 1 97.75 155 TYR A CA 1
ATOM 1200 C C . TYR A 1 155 ? 13.133 -35.531 -14.539 1 97.75 155 TYR A C 1
ATOM 1202 O O . TYR A 1 155 ? 12.641 -35.062 -13.516 1 97.75 155 TYR A O 1
ATOM 1210 N N . LYS A 1 156 ? 12.93 -36.781 -14.789 1 96.31 156 LYS A N 1
ATOM 1211 C CA . LYS A 1 156 ? 12.031 -37.688 -14.039 1 96.31 156 LYS A CA 1
ATOM 1212 C C . LYS A 1 156 ? 12.5 -37.812 -12.594 1 96.31 156 LYS A C 1
ATOM 1214 O O . LYS A 1 156 ? 11.688 -38.031 -11.695 1 96.31 156 LYS A O 1
ATOM 1219 N N . GLY A 1 157 ? 13.805 -37.719 -12.391 1 96.38 157 GLY A N 1
ATOM 1220 C CA . GLY A 1 157 ? 14.359 -37.906 -11.055 1 96.38 157 GLY A CA 1
ATOM 1221 C C . GLY A 1 157 ? 14.453 -36.625 -10.258 1 96.38 157 GLY A C 1
ATOM 1222 O O . GLY A 1 157 ? 14.711 -36.656 -9.047 1 96.38 157 GLY A O 1
ATOM 1223 N N . ASN A 1 158 ? 14.234 -35.5 -10.883 1 97.75 158 ASN A N 1
ATOM 1224 C CA . ASN A 1 158 ? 14.266 -34.219 -10.188 1 97.75 158 ASN A CA 1
ATOM 1225 C C . ASN A 1 158 ? 13.039 -34.031 -9.305 1 97.75 158 ASN A C 1
ATOM 1227 O O . ASN A 1 158 ? 11.945 -34.5 -9.641 1 97.75 158 ASN A O 1
ATOM 1231 N N . ASP A 1 159 ? 13.234 -33.406 -8.141 1 97.5 159 ASP A N 1
ATOM 1232 C CA . ASP A 1 159 ? 12.07 -33.031 -7.348 1 97.5 159 ASP A CA 1
ATOM 1233 C C . ASP A 1 159 ? 11.062 -32.25 -8.188 1 97.5 159 ASP A C 1
ATOM 1235 O O . ASP A 1 159 ? 11.445 -31.328 -8.922 1 97.5 159 ASP A O 1
ATOM 1239 N N . PHE A 1 160 ? 9.797 -32.625 -8.102 1 98.62 160 PHE A N 1
ATOM 1240 C CA . PHE A 1 160 ? 8.758 -32.031 -8.922 1 98.62 160 PHE A CA 1
ATOM 1241 C C . PHE A 1 160 ? 7.73 -31.328 -8.047 1 98.62 160 PHE A C 1
ATOM 1243 O O . PHE A 1 160 ? 7.234 -31.891 -7.074 1 98.62 160 PHE A O 1
ATOM 1250 N N . TYR A 1 161 ? 7.465 -30.078 -8.328 1 98.81 161 TYR A N 1
ATOM 1251 C CA . TYR A 1 161 ? 6.465 -29.266 -7.641 1 98.81 161 TYR A CA 1
ATOM 1252 C C . TYR A 1 161 ? 5.453 -28.703 -8.625 1 98.81 161 TYR A C 1
ATOM 1254 O O . TYR A 1 161 ? 5.742 -28.578 -9.82 1 98.81 161 TYR A O 1
ATOM 1262 N N . ILE A 1 162 ? 4.273 -28.391 -8.141 1 98.88 162 ILE A N 1
ATOM 1263 C CA . ILE A 1 162 ? 3.285 -27.672 -8.938 1 98.88 162 ILE A CA 1
ATOM 1264 C C . ILE A 1 162 ? 2.957 -26.344 -8.273 1 98.88 162 ILE A C 1
ATOM 1266 O O . ILE A 1 162 ? 3.012 -26.219 -7.051 1 98.88 162 ILE A O 1
ATOM 1270 N N . SER A 1 163 ? 2.74 -25.344 -9.109 1 98.88 163 SER A N 1
ATOM 1271 C CA . SER A 1 163 ? 2.537 -23.984 -8.641 1 98.88 163 SER A CA 1
ATOM 1272 C C . SER A 1 163 ? 1.539 -23.234 -9.523 1 98.88 163 SER A C 1
ATOM 1274 O O . SER A 1 163 ? 1.404 -23.547 -10.711 1 98.88 163 SER A O 1
ATOM 1276 N N . SER A 1 164 ? 0.809 -22.359 -8.93 1 98.75 164 SER A N 1
ATOM 1277 C CA . SER A 1 164 ? -0.19 -21.531 -9.594 1 98.75 164 SER A CA 1
ATOM 1278 C C . SER A 1 164 ? -0.634 -20.375 -8.703 1 98.75 164 SER A C 1
ATOM 1280 O O . SER A 1 164 ? 0.048 -20.031 -7.738 1 98.75 164 SER A O 1
ATOM 1282 N N . GLU A 1 165 ? -1.607 -19.672 -9.156 1 98.31 165 GLU A N 1
ATOM 1283 C CA . GLU A 1 165 ? -2.258 -18.594 -8.414 1 98.31 165 GLU A CA 1
ATOM 1284 C C . GLU A 1 165 ? -3.746 -18.531 -8.75 1 98.31 165 GLU A C 1
ATOM 1286 O O . GLU A 1 165 ? -4.215 -19.188 -9.672 1 98.31 165 GLU A O 1
ATOM 1291 N N . SER A 1 166 ? -4.516 -17.766 -7.973 1 97.75 166 SER A N 1
ATOM 1292 C CA . SER A 1 166 ? -5.922 -17.531 -8.281 1 97.75 166 SER A CA 1
ATOM 1293 C C . SER A 1 166 ? -6.699 -18.844 -8.344 1 97.75 166 SER A C 1
ATOM 1295 O O . SER A 1 166 ? -6.66 -19.641 -7.406 1 97.75 166 SER A O 1
ATOM 1297 N N . TYR A 1 167 ? -7.273 -19.125 -9.469 1 97.94 167 TYR A N 1
ATOM 1298 C CA . TYR A 1 167 ? -8.047 -20.359 -9.586 1 97.94 167 TYR A CA 1
ATOM 1299 C C . TYR A 1 167 ? -7.141 -21.578 -9.461 1 97.94 167 TYR A C 1
ATOM 1301 O O . TYR A 1 167 ? -7.625 -22.703 -9.344 1 97.94 167 TYR A O 1
ATOM 1309 N N . GLY A 1 168 ? -5.832 -21.312 -9.391 1 98.5 168 GLY A N 1
ATOM 1310 C CA . GLY A 1 168 ? -4.91 -22.375 -9.008 1 98.5 168 GLY A CA 1
ATOM 1311 C C . GLY A 1 168 ? -5.258 -23.016 -7.672 1 98.5 168 GLY A C 1
ATOM 1312 O O . GLY A 1 168 ? -4.828 -24.125 -7.383 1 98.5 168 GLY A O 1
ATOM 1313 N N . GLY A 1 169 ? -6.035 -22.312 -6.941 1 98.75 169 GLY A N 1
ATOM 1314 C CA . GLY A 1 169 ? -6.539 -22.859 -5.688 1 98.75 169 GLY A CA 1
ATOM 1315 C C . GLY A 1 169 ? -7.449 -24.062 -5.883 1 98.75 169 GLY A C 1
ATOM 1316 O O . GLY A 1 169 ? -7.715 -24.797 -4.934 1 98.75 169 GLY A O 1
ATOM 1317 N N . HIS A 1 170 ? -7.934 -24.234 -7.039 1 98.56 170 HIS A N 1
ATOM 1318 C CA . HIS A 1 170 ? -8.672 -25.438 -7.43 1 98.56 170 HIS A CA 1
ATOM 1319 C C . HIS A 1 170 ? -7.809 -26.359 -8.273 1 98.56 170 HIS A C 1
ATOM 1321 O O . HIS A 1 170 ? -7.754 -27.578 -8.023 1 98.56 170 HIS A O 1
ATOM 1327 N N . TYR A 1 171 ? -7.059 -25.812 -9.172 1 98.69 171 TYR A N 1
ATOM 1328 C CA . TYR A 1 171 ? -6.262 -26.594 -10.109 1 98.69 171 TYR A CA 1
ATOM 1329 C C . TYR A 1 171 ? -5.223 -27.438 -9.383 1 98.69 171 TYR A C 1
ATOM 1331 O O . TYR A 1 171 ? -5.09 -28.641 -9.648 1 98.69 171 TYR A O 1
ATOM 1339 N N . MET A 1 172 ? -4.516 -26.828 -8.461 1 98.75 172 MET A N 1
ATOM 1340 C CA . MET A 1 172 ? -3.344 -27.484 -7.887 1 98.75 172 MET A CA 1
ATOM 1341 C C . MET A 1 172 ? -3.754 -28.562 -6.895 1 98.75 172 MET A C 1
ATOM 1343 O O . MET A 1 172 ? -3.213 -29.672 -6.918 1 98.75 172 MET A O 1
ATOM 1347 N N . PRO A 1 173 ? -4.719 -28.328 -6.039 1 98.75 173 PRO A N 1
ATOM 1348 C CA . PRO A 1 173 ? -5.055 -29.422 -5.121 1 98.75 173 PRO A CA 1
ATOM 1349 C C . PRO A 1 173 ? -5.723 -30.594 -5.828 1 98.75 173 PRO A C 1
ATOM 1351 O O . PRO A 1 173 ? -5.523 -31.75 -5.434 1 98.75 173 PRO A O 1
ATOM 1354 N N . THR A 1 174 ? -6.496 -30.359 -6.859 1 98.62 174 THR A N 1
ATOM 1355 C CA . THR A 1 174 ? -7.121 -31.453 -7.582 1 98.62 174 THR A CA 1
ATOM 1356 C C . THR A 1 174 ? -6.074 -32.25 -8.367 1 98.62 174 THR A C 1
ATOM 1358 O O . THR A 1 174 ? -6.098 -33.469 -8.367 1 98.62 174 THR A O 1
ATOM 1361 N N . LEU A 1 175 ? -5.152 -31.562 -9.008 1 98.81 175 LEU A N 1
ATOM 1362 C CA . LEU A 1 175 ? -4.031 -32.25 -9.648 1 98.81 175 LEU A CA 1
ATOM 1363 C C . LEU A 1 175 ? -3.141 -32.938 -8.617 1 98.81 175 LEU A C 1
ATOM 1365 O O . LEU A 1 175 ? -2.701 -34.062 -8.812 1 98.81 175 LEU A O 1
ATOM 1369 N N . GLY A 1 176 ? -2.891 -32.219 -7.543 1 98.69 176 GLY A N 1
ATOM 1370 C CA . GLY A 1 176 ? -2.053 -32.75 -6.484 1 98.69 176 GLY A CA 1
ATOM 1371 C C . GLY A 1 176 ? -2.568 -34.062 -5.926 1 98.69 176 GLY A C 1
ATOM 1372 O O . GLY A 1 176 ? -1.786 -34.969 -5.633 1 98.69 176 GLY A O 1
ATOM 1373 N N . LYS A 1 177 ? -3.834 -34.156 -5.758 1 98.44 177 LYS A N 1
ATOM 1374 C CA . LYS A 1 177 ? -4.438 -35.375 -5.27 1 98.44 177 LYS A CA 1
ATOM 1375 C C . LYS A 1 177 ? -4.156 -36.531 -6.215 1 98.44 177 LYS A C 1
ATOM 1377 O O . LYS A 1 177 ? -3.812 -37.656 -5.773 1 98.44 177 LYS A O 1
ATOM 1382 N N . LEU A 1 178 ? -4.266 -36.344 -7.516 1 98.5 178 LEU A N 1
ATOM 1383 C CA . LEU A 1 178 ? -3.984 -37.406 -8.492 1 98.5 178 LEU A CA 1
ATOM 1384 C C . LEU A 1 178 ? -2.516 -37.812 -8.445 1 98.5 178 LEU A C 1
ATOM 1386 O O . LEU A 1 178 ? -2.197 -39 -8.453 1 98.5 178 LEU A O 1
ATOM 1390 N N . LEU A 1 179 ? -1.654 -36.812 -8.391 1 98.44 179 LEU A N 1
ATOM 1391 C CA . LEU A 1 179 ? -0.219 -37.094 -8.359 1 98.44 179 LEU A CA 1
ATOM 1392 C C . LEU A 1 179 ? 0.169 -37.844 -7.105 1 98.44 179 LEU A C 1
ATOM 1394 O O . LEU A 1 179 ? 1.016 -38.75 -7.156 1 98.44 179 LEU A O 1
ATOM 1398 N N . ALA A 1 180 ? -0.435 -37.531 -6.043 1 96.81 180 ALA A N 1
ATOM 1399 C CA . ALA A 1 180 ? -0.104 -38.156 -4.762 1 96.81 180 ALA A CA 1
ATOM 1400 C C . ALA A 1 180 ? -0.673 -39.562 -4.676 1 96.81 180 ALA A C 1
ATOM 1402 O O . ALA A 1 180 ? -0.073 -40.438 -4.055 1 96.81 180 ALA A O 1
ATOM 1403 N N . ASP A 1 181 ? -1.8 -39.812 -5.316 1 97.19 181 ASP A N 1
ATOM 1404 C CA . ASP A 1 181 ? -2.518 -41.062 -5.145 1 97.19 181 ASP A CA 1
ATOM 1405 C C . ASP A 1 181 ? -2.053 -42.094 -6.164 1 97.19 181 ASP A C 1
ATOM 1407 O O . ASP A 1 181 ? -2.074 -43.312 -5.887 1 97.19 181 ASP A O 1
ATOM 1411 N N . ARG A 1 182 ? -1.729 -41.812 -7.445 1 94.62 182 ARG A N 1
ATOM 1412 C CA . ARG A 1 182 ? -1.463 -42.75 -8.516 1 94.62 182 ARG A CA 1
ATOM 1413 C C . ARG A 1 182 ? 0.022 -43.094 -8.594 1 94.62 182 ARG A C 1
ATOM 1415 O O . ARG A 1 182 ? 0.411 -44.062 -9.266 1 94.62 182 ARG A O 1
ATOM 1422 N N . ASP A 1 183 ? 0.968 -42.688 -7.867 1 87.94 183 ASP A N 1
ATOM 1423 C CA . ASP A 1 183 ? 2.396 -42.969 -7.723 1 87.94 183 ASP A CA 1
ATOM 1424 C C . ASP A 1 183 ? 3.1 -42.938 -9.078 1 87.94 183 ASP A C 1
ATOM 1426 O O . ASP A 1 183 ? 4.215 -43.469 -9.211 1 87.94 183 ASP A O 1
ATOM 1430 N N . ASP A 1 184 ? 2.576 -42.5 -10.219 1 93.19 184 ASP A N 1
ATOM 1431 C CA . ASP A 1 184 ? 3.164 -42.438 -11.555 1 93.19 184 ASP A CA 1
ATOM 1432 C C . ASP A 1 184 ? 4.285 -41.406 -11.602 1 93.19 184 ASP A C 1
ATOM 1434 O O . ASP A 1 184 ? 5.137 -41.438 -12.492 1 93.19 184 ASP A O 1
ATOM 1438 N N . VAL A 1 185 ? 4.27 -40.531 -10.695 1 95.62 185 VAL A N 1
ATOM 1439 C CA . VAL A 1 185 ? 5.281 -39.469 -10.586 1 95.62 185 VAL A CA 1
ATOM 1440 C C . VAL A 1 185 ? 5.855 -39.469 -9.172 1 95.62 185 VAL A C 1
ATOM 1442 O O . VAL A 1 185 ? 5.586 -38.562 -8.391 1 95.62 185 VAL A O 1
ATOM 1445 N N . PRO A 1 186 ? 6.746 -40.375 -8.922 1 93.12 186 PRO A N 1
ATOM 1446 C CA . PRO A 1 186 ? 7.258 -40.531 -7.562 1 93.12 186 PRO A CA 1
ATOM 1447 C C . PRO A 1 186 ? 8.094 -39.312 -7.113 1 93.12 186 PRO A C 1
ATOM 1449 O O . PRO A 1 186 ? 8.383 -39.188 -5.922 1 93.12 186 PRO A O 1
ATOM 1452 N N . SER A 1 187 ? 8.43 -38.5 -8.039 1 96.19 187 SER A N 1
ATOM 1453 C CA . SER A 1 187 ? 9.258 -37.344 -7.711 1 96.19 187 SER A CA 1
ATOM 1454 C C . SER A 1 187 ? 8.406 -36.188 -7.219 1 96.19 187 SER A C 1
ATOM 1456 O O . SER A 1 187 ? 8.93 -35.125 -6.812 1 96.19 187 SER A O 1
ATOM 1458 N N . PHE A 1 188 ? 7.074 -36.312 -7.215 1 97.81 188 PHE A N 1
ATOM 1459 C CA . PHE A 1 188 ? 6.195 -35.25 -6.758 1 97.81 188 PHE A CA 1
ATOM 1460 C C . PHE A 1 188 ? 6.438 -34.938 -5.285 1 97.81 188 PHE A C 1
ATOM 1462 O O . PHE A 1 188 ? 6.336 -35.812 -4.438 1 97.81 188 PHE A O 1
ATOM 1469 N N . ARG A 1 189 ? 6.715 -33.562 -5.004 1 97.12 189 ARG A N 1
ATOM 1470 C CA . ARG A 1 189 ? 7.195 -33.25 -3.666 1 97.12 189 ARG A CA 1
ATOM 1471 C C . ARG A 1 189 ? 6.309 -32.188 -3.016 1 97.12 189 ARG A C 1
ATOM 1473 O O . ARG A 1 189 ? 6.375 -31.969 -1.804 1 97.12 189 ARG A O 1
ATOM 1480 N N . GLY A 1 190 ? 5.426 -31.5 -3.785 1 98.19 190 GLY A N 1
ATOM 1481 C CA . GLY A 1 190 ? 4.645 -30.516 -3.049 1 98.19 190 GLY A CA 1
ATOM 1482 C C . GLY A 1 190 ? 4.016 -29.469 -3.939 1 98.19 190 GLY A C 1
ATOM 1483 O O . GLY A 1 190 ? 4.035 -29.594 -5.168 1 98.19 190 GLY A O 1
ATOM 1484 N N . ILE A 1 191 ? 3.35 -28.422 -3.295 1 98.88 191 ILE A N 1
ATOM 1485 C CA . ILE A 1 191 ? 2.598 -27.344 -3.941 1 98.88 191 ILE A CA 1
ATOM 1486 C C . ILE A 1 191 ? 3.057 -26 -3.398 1 98.88 191 ILE A C 1
ATOM 1488 O O . ILE A 1 191 ? 3.119 -25.797 -2.184 1 98.88 191 ILE A O 1
ATOM 1492 N N . PHE A 1 192 ? 3.445 -25.094 -4.285 1 98.81 192 PHE A N 1
ATOM 1493 C CA . PHE A 1 192 ? 3.775 -23.703 -4.004 1 98.81 192 PHE A CA 1
ATOM 1494 C C . PHE A 1 192 ? 2.742 -22.766 -4.621 1 98.81 192 PHE A C 1
ATOM 1496 O O . PHE A 1 192 ? 2.803 -22.469 -5.816 1 98.81 192 PHE A O 1
ATOM 1503 N N . LEU A 1 193 ? 1.803 -22.219 -3.766 1 98.88 193 LEU A N 1
ATOM 1504 C CA . LEU A 1 193 ? 0.562 -21.688 -4.316 1 98.88 193 LEU A CA 1
ATOM 1505 C C . LEU A 1 193 ? 0.34 -20.25 -3.857 1 98.88 193 LEU A C 1
ATOM 1507 O O . LEU A 1 193 ? 0.276 -19.969 -2.656 1 98.88 193 LEU A O 1
ATOM 1511 N N . GLY A 1 194 ? 0.149 -19.328 -4.84 1 98.75 194 GLY A N 1
ATOM 1512 C CA . GLY A 1 194 ? 0.015 -17.906 -4.535 1 98.75 194 GLY A CA 1
ATOM 1513 C C . GLY A 1 194 ? -1.418 -17.422 -4.609 1 98.75 194 GLY A C 1
ATOM 1514 O O . GLY A 1 194 ? -2.123 -17.688 -5.582 1 98.75 194 GLY A O 1
ATOM 1515 N N . ASN A 1 195 ? -1.856 -16.688 -3.615 1 98.56 195 ASN A N 1
ATOM 1516 C CA . ASN A 1 195 ? -3.168 -16.062 -3.561 1 98.56 195 ASN A CA 1
ATOM 1517 C C . ASN A 1 195 ? -4.246 -16.938 -4.188 1 98.56 195 ASN A C 1
ATOM 1519 O O . ASN A 1 195 ? -4.918 -16.516 -5.133 1 98.56 195 ASN A O 1
ATOM 1523 N N . PRO A 1 196 ? -4.496 -18.047 -3.613 1 98.62 196 PRO A N 1
ATOM 1524 C CA . PRO A 1 196 ? -5.402 -19.016 -4.238 1 98.62 196 PRO A CA 1
ATOM 1525 C C . PRO A 1 196 ? -6.871 -18.703 -3.977 1 98.62 196 PRO A C 1
ATOM 1527 O O . PRO A 1 196 ? -7.227 -18.219 -2.891 1 98.62 196 PRO A O 1
ATOM 1530 N N . LEU A 1 197 ? -7.691 -18.922 -4.984 1 98.25 197 LEU A N 1
ATOM 1531 C CA . LEU A 1 197 ? -9.117 -19.078 -4.727 1 98.25 197 LEU A CA 1
ATOM 1532 C C . LEU A 1 197 ? -9.414 -20.453 -4.121 1 98.25 197 LEU A C 1
ATOM 1534 O O . LEU A 1 197 ? -9.258 -21.469 -4.785 1 98.25 197 LEU A O 1
ATOM 1538 N N . THR A 1 198 ? -9.852 -20.453 -2.898 1 98.19 198 THR A N 1
ATOM 1539 C CA . THR A 1 198 ? -10.047 -21.719 -2.207 1 98.19 198 THR A CA 1
ATOM 1540 C C . THR A 1 198 ? -11.523 -21.969 -1.932 1 98.19 198 THR A C 1
ATOM 1542 O O . THR A 1 198 ? -11.953 -23.109 -1.777 1 98.19 198 THR A O 1
ATOM 1545 N N . TYR A 1 199 ? -12.219 -20.922 -1.761 1 97.25 199 TYR A N 1
ATOM 1546 C CA . TYR A 1 199 ? -13.656 -20.922 -1.499 1 97.25 199 TYR A CA 1
ATOM 1547 C C . TYR A 1 199 ? -14.273 -19.562 -1.823 1 97.25 199 TYR A C 1
ATOM 1549 O O . TYR A 1 199 ? -13.828 -18.531 -1.316 1 97.25 199 TYR A O 1
ATOM 1557 N N . MET A 1 200 ? -15.32 -19.641 -2.648 1 94.69 200 MET A N 1
ATOM 1558 C CA . MET A 1 200 ? -15.914 -18.406 -3.137 1 94.69 200 MET A CA 1
ATOM 1559 C C . MET A 1 200 ? -16.422 -17.547 -1.979 1 94.69 200 MET A C 1
ATOM 1561 O O . MET A 1 200 ? -16.359 -16.312 -2.041 1 94.69 200 MET A O 1
ATOM 1565 N N . MET A 1 201 ? -16.922 -18.125 -0.938 1 93.62 201 MET A N 1
ATOM 1566 C CA . MET A 1 201 ? -17.406 -17.359 0.209 1 93.62 201 MET A CA 1
ATOM 1567 C C . MET A 1 201 ? -16.266 -16.562 0.837 1 93.62 201 MET A C 1
ATOM 1569 O O . MET A 1 201 ? -16.438 -15.398 1.187 1 93.62 201 MET A O 1
ATOM 1573 N N . TYR A 1 202 ? -15.086 -17.188 0.987 1 96.19 202 TYR A N 1
ATOM 1574 C CA . TYR A 1 202 ? -13.922 -16.5 1.539 1 96.19 202 TYR A CA 1
ATOM 1575 C C . TYR A 1 202 ? -13.422 -15.422 0.592 1 96.19 202 TYR A C 1
ATOM 1577 O O . TYR A 1 202 ? -13.023 -14.336 1.032 1 96.19 202 TYR A O 1
ATOM 1585 N N . ARG A 1 203 ? -13.469 -15.719 -0.684 1 95.56 203 ARG A N 1
ATOM 1586 C CA . ARG A 1 203 ? -13.062 -14.758 -1.706 1 95.56 203 ARG A CA 1
ATOM 1587 C C . ARG A 1 203 ? -13.953 -13.516 -1.677 1 95.56 203 ARG A C 1
ATOM 1589 O O . ARG A 1 203 ? -13.453 -12.391 -1.709 1 95.56 203 ARG A O 1
ATOM 1596 N N . ASP A 1 204 ? -15.25 -13.711 -1.587 1 92.94 204 ASP A N 1
ATOM 1597 C CA . ASP A 1 204 ? -16.188 -12.594 -1.587 1 92.94 204 ASP A CA 1
ATOM 1598 C C . ASP A 1 204 ? -15.984 -11.711 -0.361 1 92.94 204 ASP A C 1
ATOM 1600 O O . ASP A 1 204 ? -15.883 -10.484 -0.484 1 92.94 204 ASP A O 1
ATOM 1604 N N . TYR A 1 205 ? -15.945 -12.305 0.749 1 94.81 205 TYR A N 1
ATOM 1605 C CA . TYR A 1 205 ? -15.672 -11.531 1.955 1 94.81 205 TYR A CA 1
ATOM 1606 C C . TYR A 1 205 ? -14.305 -10.859 1.878 1 94.81 205 TYR A C 1
ATOM 1608 O O . TYR A 1 205 ? -14.148 -9.703 2.279 1 94.81 205 TYR A O 1
ATOM 1616 N N . GLY A 1 206 ? -13.352 -11.586 1.407 1 97.19 206 GLY A N 1
ATOM 1617 C CA . GLY A 1 206 ? -12 -11.062 1.293 1 97.19 206 GLY A CA 1
ATOM 1618 C C . GLY A 1 206 ? -11.906 -9.797 0.464 1 97.19 206 GLY A C 1
ATOM 1619 O O . GLY A 1 206 ? -11.188 -8.867 0.82 1 97.19 206 GLY A O 1
ATOM 1620 N N . GLN A 1 207 ? -12.609 -9.781 -0.613 1 96.81 207 GLN A N 1
ATOM 1621 C CA . GLN A 1 207 ? -12.555 -8.633 -1.509 1 96.81 207 GLN A CA 1
ATOM 1622 C C . GLN A 1 207 ? -13.039 -7.363 -0.811 1 96.81 207 GLN A C 1
ATOM 1624 O O . GLN A 1 207 ? -12.328 -6.355 -0.776 1 96.81 207 GLN A O 1
ATOM 1629 N N . TYR A 1 208 ? -14.164 -7.438 -0.257 1 97.75 208 TYR A N 1
ATOM 1630 C CA . TYR A 1 208 ? -14.781 -6.242 0.301 1 97.75 208 TYR A CA 1
ATOM 1631 C C . TYR A 1 208 ? -14.18 -5.902 1.66 1 97.75 208 TYR A C 1
ATOM 1633 O O . TYR A 1 208 ? -14.047 -4.727 2.012 1 97.75 208 TYR A O 1
ATOM 1641 N N . GLY A 1 209 ? -13.82 -6.938 2.414 1 97.88 209 GLY A N 1
ATOM 1642 C CA . GLY A 1 209 ? -13.109 -6.699 3.656 1 97.88 209 GLY A CA 1
ATOM 1643 C C . GLY A 1 209 ? -11.766 -6.016 3.451 1 97.88 209 GLY A C 1
ATOM 1644 O O . GLY A 1 209 ? -11.383 -5.141 4.23 1 97.88 209 GLY A O 1
ATOM 1645 N N . THR A 1 210 ? -11.078 -6.461 2.453 1 98.38 210 THR A N 1
ATOM 1646 C CA . THR A 1 210 ? -9.797 -5.844 2.135 1 98.38 210 THR A CA 1
ATOM 1647 C C . THR A 1 210 ? -9.992 -4.402 1.675 1 98.38 210 THR A C 1
ATOM 1649 O O . THR A 1 210 ? -9.227 -3.516 2.064 1 98.38 210 THR A O 1
ATOM 1652 N N . ALA A 1 211 ? -10.992 -4.164 0.858 1 98 211 ALA A N 1
ATOM 1653 C CA . ALA A 1 211 ? -11.297 -2.801 0.424 1 98 211 ALA A CA 1
ATOM 1654 C C . ALA A 1 211 ? -11.586 -1.896 1.618 1 98 211 ALA A C 1
ATOM 1656 O O . ALA A 1 211 ? -11.109 -0.759 1.674 1 98 211 ALA A O 1
ATOM 1657 N N . TRP A 1 212 ? -12.367 -2.424 2.535 1 98.19 212 TRP A N 1
ATOM 1658 C CA . TRP A 1 212 ? -12.648 -1.668 3.75 1 98.19 212 TRP A CA 1
ATOM 1659 C C . TRP A 1 212 ? -11.383 -1.462 4.574 1 98.19 212 TRP A C 1
ATOM 1661 O O . TRP A 1 212 ? -11.133 -0.362 5.066 1 98.19 212 TRP A O 1
ATOM 1671 N N . GLY A 1 213 ? -10.625 -2.533 4.684 1 97.56 213 GLY A N 1
ATOM 1672 C CA . GLY A 1 213 ? -9.391 -2.467 5.445 1 97.56 213 GLY A CA 1
ATOM 1673 C C . GLY A 1 213 ? -8.422 -1.425 4.926 1 97.56 213 GLY A C 1
ATOM 1674 O O . GLY A 1 213 ? -7.691 -0.8 5.699 1 97.56 213 GLY A O 1
ATOM 1675 N N . HIS A 1 214 ? -8.445 -1.25 3.648 1 97.75 214 HIS A N 1
ATOM 1676 C CA . HIS A 1 214 ? -7.582 -0.257 3.016 1 97.75 214 HIS A CA 1
ATOM 1677 C C . HIS A 1 214 ? -8.266 1.104 2.949 1 97.75 214 HIS A C 1
ATOM 1679 O O . HIS A 1 214 ? -7.738 2.041 2.346 1 97.75 214 HIS A O 1
ATOM 1685 N N . GLN A 1 215 ? -9.438 1.152 3.502 1 98.12 215 GLN A N 1
ATOM 1686 C CA . GLN A 1 215 ? -10.234 2.367 3.648 1 98.12 215 GLN A CA 1
ATOM 1687 C C . GLN A 1 215 ? -10.578 2.965 2.289 1 98.12 215 GLN A C 1
ATOM 1689 O O . GLN A 1 215 ? -10.516 4.184 2.105 1 98.12 215 GLN A O 1
ATOM 1694 N N . LEU A 1 216 ? -10.938 2.113 1.392 1 98.5 216 LEU A N 1
ATOM 1695 C CA . LEU A 1 216 ? -11.375 2.529 0.062 1 98.5 216 LEU A CA 1
ATOM 1696 C C . LEU A 1 216 ? -12.891 2.668 0.004 1 98.5 216 LEU A C 1
ATOM 1698 O O . LEU A 1 216 ? -13.438 3.119 -1.005 1 98.5 216 LEU A O 1
ATOM 1702 N N . LEU A 1 217 ? -13.617 2.305 1.077 1 98.62 217 LEU A N 1
ATOM 1703 C CA . LEU A 1 217 ? -15.07 2.355 1.16 1 98.62 217 LEU A CA 1
ATOM 1704 C C . LEU A 1 217 ? -15.523 3.311 2.262 1 98.62 217 LEU A C 1
ATOM 1706 O O . LEU A 1 217 ? -14.875 3.408 3.305 1 98.62 217 LEU A O 1
ATOM 1710 N N . PRO A 1 218 ? -16.641 4 2.014 1 98.44 218 PRO A N 1
ATOM 1711 C CA . PRO A 1 218 ? -17.156 4.844 3.092 1 98.44 218 PRO A CA 1
ATOM 1712 C C . PRO A 1 218 ? -17.781 4.035 4.227 1 98.44 218 PRO A C 1
ATOM 1714 O O . PRO A 1 218 ? -18.391 2.986 3.982 1 98.44 218 PRO A O 1
ATOM 1717 N N . GLY A 1 219 ? -17.734 4.535 5.41 1 97.81 219 GLY A N 1
ATOM 1718 C CA . GLY A 1 219 ? -18.234 3.887 6.609 1 97.81 219 GLY A CA 1
ATOM 1719 C C . GLY A 1 219 ? -19.688 3.467 6.484 1 97.81 219 GLY A C 1
ATOM 1720 O O . GLY A 1 219 ? -20.031 2.312 6.754 1 97.81 219 GLY A O 1
ATOM 1721 N N . PRO A 1 220 ? -20.5 4.352 6.078 1 97.75 220 PRO A N 1
ATOM 1722 C CA . PRO A 1 220 ? -21.922 4.004 5.988 1 97.75 220 PRO A CA 1
ATOM 1723 C C . PRO A 1 220 ? -22.188 2.826 5.055 1 97.75 220 PRO A C 1
ATOM 1725 O O . PRO A 1 220 ? -23.047 1.989 5.336 1 97.75 220 PRO A O 1
ATOM 1728 N N . LEU A 1 221 ? -21.5 2.756 3.951 1 98.06 221 LEU A N 1
ATOM 1729 C CA . LEU A 1 221 ? -21.672 1.636 3.031 1 98.06 221 LEU A CA 1
ATOM 1730 C C . LEU A 1 221 ? -21.203 0.334 3.666 1 98.06 221 LEU A C 1
ATOM 1732 O O . LEU A 1 221 ? -21.844 -0.708 3.518 1 98.06 221 LEU A O 1
ATOM 1736 N N . TRP A 1 222 ? -20.078 0.332 4.34 1 98 222 TRP A N 1
ATOM 1737 C CA . TRP A 1 222 ? -19.594 -0.838 5.059 1 98 222 TRP A CA 1
ATOM 1738 C C . TRP A 1 222 ? -20.594 -1.297 6.113 1 98 222 TRP A C 1
ATOM 1740 O O . TRP A 1 222 ? -20.797 -2.498 6.297 1 98 222 TRP A O 1
ATOM 1750 N N . MET A 1 223 ? -21.203 -0.356 6.809 1 97.31 223 MET A N 1
ATOM 1751 C CA . MET A 1 223 ? -22.188 -0.696 7.824 1 97.31 223 MET A CA 1
ATOM 1752 C C . MET A 1 223 ? -23.375 -1.42 7.203 1 97.31 223 MET A C 1
ATOM 1754 O O . MET A 1 223 ? -23.938 -2.332 7.812 1 97.31 223 MET A O 1
ATOM 1758 N N . GLN A 1 224 ? -23.75 -1.002 6.016 1 97.81 224 GLN A N 1
ATOM 1759 C CA . GLN A 1 224 ? -24.812 -1.708 5.305 1 97.81 224 GLN A CA 1
ATOM 1760 C C . GLN A 1 224 ? -24.391 -3.135 4.969 1 97.81 224 GLN A C 1
ATOM 1762 O O . GLN A 1 224 ? -25.188 -4.07 5.113 1 97.81 224 GLN A O 1
ATOM 1767 N N . TYR A 1 225 ? -23.188 -3.316 4.5 1 98.19 225 TYR A N 1
ATOM 1768 C CA . TYR A 1 225 ? -22.625 -4.629 4.195 1 98.19 225 TYR A CA 1
ATOM 1769 C C . TYR A 1 225 ? -22.672 -5.543 5.41 1 98.19 225 TYR A C 1
ATOM 1771 O O . TYR A 1 225 ? -23.078 -6.703 5.309 1 98.19 225 TYR A O 1
ATOM 1779 N N . ASP A 1 226 ? -22.297 -4.98 6.555 1 96.75 226 ASP A N 1
ATOM 1780 C CA . ASP A 1 226 ? -22.266 -5.734 7.805 1 96.75 226 ASP A CA 1
ATOM 1781 C C . ASP A 1 226 ? -23.672 -6.062 8.281 1 96.75 226 ASP A C 1
ATOM 1783 O O . ASP A 1 226 ? -23.953 -7.191 8.703 1 96.75 226 ASP A O 1
ATOM 1787 N N . ALA A 1 227 ? -24.547 -5.066 8.219 1 97.25 227 ALA A N 1
ATOM 1788 C CA . ALA A 1 227 ? -25.922 -5.246 8.672 1 97.25 227 ALA A CA 1
ATOM 1789 C C . ALA A 1 227 ? -26.625 -6.32 7.859 1 97.25 227 ALA A C 1
ATOM 1791 O O . ALA A 1 227 ? -27.469 -7.051 8.391 1 97.25 227 ALA A O 1
ATOM 1792 N N . ALA A 1 228 ? -26.266 -6.422 6.645 1 97.12 228 ALA A N 1
ATOM 1793 C CA . ALA A 1 228 ? -26.891 -7.41 5.758 1 97.12 228 ALA A CA 1
ATOM 1794 C C . ALA A 1 228 ? -26.234 -8.773 5.914 1 97.12 228 ALA A C 1
ATOM 1796 O O . ALA A 1 228 ? -26.625 -9.742 5.254 1 97.12 228 ALA A O 1
ATOM 1797 N N . LYS A 1 229 ? -25.219 -8.906 6.719 1 96.44 229 LYS A N 1
ATOM 1798 C CA . LYS A 1 229 ? -24.5 -10.141 7.004 1 96.44 229 LYS A CA 1
ATOM 1799 C C . LYS A 1 229 ? -23.859 -10.719 5.738 1 96.44 229 LYS A C 1
ATOM 1801 O O . LYS A 1 229 ? -23.906 -11.93 5.516 1 96.44 229 LYS A O 1
ATOM 1806 N N . CYS A 1 230 ? -23.312 -9.867 4.93 1 95.5 230 CYS A N 1
ATOM 1807 C CA . CYS A 1 230 ? -22.812 -10.273 3.621 1 95.5 230 CYS A CA 1
ATOM 1808 C C . CYS A 1 230 ? -21.562 -11.125 3.762 1 95.5 230 CYS A C 1
ATOM 1810 O O . CYS A 1 230 ? -21.266 -11.945 2.893 1 95.5 230 CYS A O 1
ATOM 1812 N N . ALA A 1 231 ? -20.891 -11.078 4.867 1 92.12 231 ALA A N 1
ATOM 1813 C CA . ALA A 1 231 ? -19.641 -11.82 5.086 1 92.12 231 ALA A CA 1
ATOM 1814 C C . ALA A 1 231 ? -19.922 -13.312 5.211 1 92.12 231 ALA A C 1
ATOM 1816 O O . ALA A 1 231 ? -19.047 -14.141 4.93 1 92.12 231 ALA A O 1
ATOM 1817 N N . THR A 1 232 ? -21.141 -13.633 5.637 1 91.62 232 THR A N 1
ATOM 1818 C CA . THR A 1 232 ? -21.406 -15.023 5.977 1 91.62 232 THR A CA 1
ATOM 1819 C C . THR A 1 232 ? -22.594 -15.555 5.172 1 91.62 232 THR A C 1
ATOM 1821 O O . THR A 1 232 ? -23.125 -16.625 5.477 1 91.62 232 THR A O 1
ATOM 1824 N N . THR A 1 233 ? -23.031 -14.781 4.258 1 90.25 233 THR A N 1
ATOM 1825 C CA . THR A 1 233 ? -24.156 -15.211 3.447 1 90.25 233 THR A CA 1
ATOM 1826 C C . THR A 1 233 ? -23.703 -15.617 2.049 1 90.25 233 THR A C 1
ATOM 1828 O O . THR A 1 233 ? -23.25 -14.781 1.267 1 90.25 233 THR A O 1
ATOM 1831 N N . PHE A 1 234 ? -23.875 -16.953 1.704 1 88.62 234 PHE A N 1
ATOM 1832 C CA . PHE A 1 234 ? -23.531 -17.484 0.393 1 88.62 234 PHE A CA 1
ATOM 1833 C C . PHE A 1 234 ? -24.547 -18.516 -0.062 1 88.62 234 PHE A C 1
ATOM 1835 O O . PHE A 1 234 ? -24.891 -19.438 0.688 1 88.62 234 PHE A O 1
ATOM 1842 N N . PRO A 1 235 ? -25.188 -18.469 -1.312 1 88.75 235 PRO A N 1
ATOM 1843 C CA . PRO A 1 235 ? -24.922 -17.375 -2.24 1 88.75 235 PRO A CA 1
ATOM 1844 C C . PRO A 1 235 ? -25.406 -16.031 -1.718 1 88.75 235 PRO A C 1
ATOM 1846 O O . PRO A 1 235 ? -26.234 -15.977 -0.798 1 88.75 235 PRO A O 1
ATOM 1849 N N . ALA A 1 236 ? -24.938 -14.977 -2.262 1 90.19 236 ALA A N 1
ATOM 1850 C CA . ALA A 1 236 ? -25.234 -13.625 -1.786 1 90.19 236 ALA A CA 1
ATOM 1851 C C . ALA A 1 236 ? -26.719 -13.32 -1.858 1 90.19 236 ALA A C 1
ATOM 1853 O O . ALA A 1 236 ? -27.391 -13.695 -2.824 1 90.19 236 ALA A O 1
ATOM 1854 N N . SER A 1 237 ? -27.25 -12.656 -0.852 1 95.06 237 SER A N 1
ATOM 1855 C CA . SER A 1 237 ? -28.641 -12.18 -0.859 1 95.06 237 SER A CA 1
ATOM 1856 C C . SER A 1 237 ? -28.812 -10.992 -1.802 1 95.06 237 SER A C 1
ATOM 1858 O O . SER A 1 237 ? -27.828 -10.438 -2.293 1 95.06 237 SER A O 1
ATOM 1860 N N . GLU A 1 238 ? -30.031 -10.695 -2.027 1 94.94 238 GLU A N 1
ATOM 1861 C CA . GLU A 1 238 ? -30.328 -9.531 -2.854 1 94.94 238 GLU A CA 1
ATOM 1862 C C . GLU A 1 238 ? -29.766 -8.258 -2.223 1 94.94 238 GLU A C 1
ATOM 1864 O O . GLU A 1 238 ? -29.219 -7.398 -2.922 1 94.94 238 GLU A O 1
ATOM 1869 N N . ALA A 1 239 ? -29.953 -8.148 -0.919 1 96.81 239 ALA A N 1
ATOM 1870 C CA . ALA A 1 239 ? -29.422 -7 -0.195 1 96.81 239 ALA A CA 1
ATOM 1871 C C . ALA A 1 239 ? -27.906 -6.91 -0.344 1 96.81 239 ALA A C 1
ATOM 1873 O O . ALA A 1 239 ? -27.359 -5.82 -0.542 1 96.81 239 ALA A O 1
ATOM 1874 N N . CYS A 1 240 ? -27.297 -8.031 -0.26 1 96.75 240 CYS A N 1
ATOM 1875 C CA . CYS A 1 240 ? -25.844 -8.07 -0.41 1 96.75 240 CYS A CA 1
ATOM 1876 C C . CYS A 1 240 ? -25.438 -7.691 -1.827 1 96.75 240 CYS A C 1
ATOM 1878 O O . CYS A 1 240 ? -24.453 -6.969 -2.021 1 96.75 240 CYS A O 1
ATOM 1880 N N . GLN A 1 241 ? -26.188 -8.148 -2.797 1 95.31 241 GLN A N 1
ATOM 1881 C CA . GLN A 1 241 ? -25.875 -7.836 -4.191 1 95.31 241 GLN A CA 1
ATOM 1882 C C . GLN A 1 241 ? -25.953 -6.332 -4.445 1 95.31 241 GLN A C 1
ATOM 1884 O O . GLN A 1 241 ? -25.109 -5.781 -5.16 1 95.31 241 GLN A O 1
ATOM 1889 N N . LYS A 1 242 ? -26.875 -5.691 -3.857 1 95.88 242 LYS A N 1
ATOM 1890 C CA . LYS A 1 242 ? -27.031 -4.25 -4.031 1 95.88 242 LYS A CA 1
ATOM 1891 C C . LYS A 1 242 ? -25.859 -3.486 -3.422 1 95.88 242 LYS A C 1
ATOM 1893 O O . LYS A 1 242 ? -25.281 -2.6 -4.062 1 95.88 242 LYS A O 1
ATOM 1898 N N . VAL A 1 243 ? -25.516 -3.84 -2.215 1 97.56 243 VAL A N 1
ATOM 1899 C CA . VAL A 1 243 ? -24.453 -3.158 -1.494 1 97.56 243 VAL A CA 1
ATOM 1900 C C . VAL A 1 243 ? -23.109 -3.404 -2.197 1 97.56 243 VAL A C 1
ATOM 1902 O O . VAL A 1 243 ? -22.328 -2.477 -2.383 1 97.56 243 VAL A O 1
ATOM 1905 N N . THR A 1 244 ? -22.891 -4.617 -2.646 1 96.88 244 THR A N 1
ATOM 1906 C CA . THR A 1 244 ? -21.594 -4.949 -3.254 1 96.88 244 THR A CA 1
ATOM 1907 C C . THR A 1 244 ? -21.484 -4.352 -4.652 1 96.88 244 THR A C 1
ATOM 1909 O O . THR A 1 244 ? -20.391 -4.023 -5.113 1 96.88 244 THR A O 1
ATOM 1912 N N . ALA A 1 245 ? -22.609 -4.164 -5.336 1 95.75 245 ALA A N 1
ATOM 1913 C CA . ALA A 1 245 ? -22.578 -3.477 -6.625 1 95.75 245 ALA A CA 1
ATOM 1914 C C . ALA A 1 245 ? -22.062 -2.049 -6.473 1 95.75 245 ALA A C 1
ATOM 1916 O O . ALA A 1 245 ? -21.281 -1.57 -7.309 1 95.75 245 ALA A O 1
ATOM 1917 N N . GLU A 1 246 ? -22.484 -1.396 -5.449 1 96.12 246 GLU A N 1
ATOM 1918 C CA . GLU A 1 246 ? -21.984 -0.052 -5.164 1 96.12 246 GLU A CA 1
ATOM 1919 C C . GLU A 1 246 ? -20.5 -0.069 -4.82 1 96.12 246 GLU A C 1
ATOM 1921 O O . GLU A 1 246 ? -19.75 0.807 -5.25 1 96.12 246 GLU A O 1
ATOM 1926 N N . MET A 1 247 ? -20.125 -1.043 -4.035 1 97.69 247 MET A N 1
ATOM 1927 C CA . MET A 1 247 ? -18.719 -1.188 -3.676 1 97.69 247 MET A CA 1
ATOM 1928 C C . MET A 1 247 ? -17.859 -1.44 -4.914 1 97.69 247 MET A C 1
ATOM 1930 O O . MET A 1 247 ? -16.766 -0.882 -5.047 1 97.69 247 MET A O 1
ATOM 1934 N N . ASP A 1 248 ? -18.391 -2.256 -5.816 1 95.69 248 ASP A N 1
ATOM 1935 C CA . ASP A 1 248 ? -17.672 -2.564 -7.047 1 95.69 248 ASP A CA 1
ATOM 1936 C C . ASP A 1 248 ? -17.484 -1.315 -7.906 1 95.69 248 ASP A C 1
ATOM 1938 O O . ASP A 1 248 ? -16.453 -1.147 -8.555 1 95.69 248 ASP A O 1
ATOM 1942 N N . LYS A 1 249 ? -18.453 -0.515 -7.926 1 94.19 249 LYS A N 1
ATOM 1943 C CA . LYS A 1 249 ? -18.344 0.745 -8.656 1 94.19 249 LYS A CA 1
ATOM 1944 C C . LYS A 1 249 ? -17.219 1.604 -8.102 1 94.19 249 LYS A C 1
ATOM 1946 O O . LYS A 1 249 ? -16.438 2.178 -8.867 1 94.19 249 LYS A O 1
ATOM 1951 N N . ILE A 1 250 ? -17.109 1.706 -6.859 1 95.75 250 ILE A N 1
ATOM 1952 C CA . ILE A 1 250 ? -16.047 2.475 -6.207 1 95.75 250 ILE A CA 1
ATOM 1953 C C . ILE A 1 250 ? -14.688 1.867 -6.531 1 95.75 250 ILE A C 1
ATOM 1955 O O . ILE A 1 250 ? -13.75 2.586 -6.887 1 95.75 250 ILE A O 1
ATOM 1959 N N . LEU A 1 251 ? -14.594 0.569 -6.488 1 95.5 251 LEU A N 1
ATOM 1960 C CA . LEU A 1 251 ? -13.328 -0.142 -6.641 1 95.5 251 LEU A CA 1
ATOM 1961 C C . LEU A 1 251 ? -12.883 -0.146 -8.102 1 95.5 251 LEU A C 1
ATOM 1963 O O . LEU A 1 251 ? -11.734 -0.46 -8.398 1 95.5 251 LEU A O 1
ATOM 1967 N N . SER A 1 252 ? -13.789 0.25 -9.016 1 91.06 252 SER A N 1
ATOM 1968 C CA . SER A 1 252 ? -13.484 0.23 -10.445 1 91.06 252 SER A CA 1
ATOM 1969 C C . SER A 1 252 ? -12.383 1.228 -10.789 1 91.06 252 SER A C 1
ATOM 1971 O O . SER A 1 252 ? -11.773 1.143 -11.859 1 91.06 252 SER A O 1
ATOM 1973 N N . GLY A 1 253 ? -12.078 2.123 -9.906 1 90.44 253 GLY A N 1
ATOM 1974 C CA . GLY A 1 253 ? -11.023 3.096 -10.133 1 90.44 253 GLY A CA 1
ATOM 1975 C C . GLY A 1 253 ? -9.648 2.586 -9.75 1 90.44 253 GLY A C 1
ATOM 1976 O O . GLY A 1 253 ? -8.641 3.271 -9.961 1 90.44 253 GLY A O 1
ATOM 1977 N N . PHE A 1 254 ? -9.602 1.401 -9.266 1 93.44 254 PHE A N 1
ATOM 1978 C CA . PHE A 1 254 ? -8.352 0.81 -8.805 1 93.44 254 PHE A CA 1
ATOM 1979 C C . PHE A 1 254 ? -8.047 -0.473 -9.57 1 93.44 254 PHE A C 1
ATOM 1981 O O . PHE A 1 254 ? -8.93 -1.044 -10.211 1 93.44 254 PHE A O 1
ATOM 1988 N N . ASP A 1 255 ? -6.73 -0.826 -9.633 1 91.12 255 ASP A N 1
ATOM 1989 C CA . ASP A 1 255 ? -6.398 -2.217 -9.922 1 91.12 255 ASP A CA 1
ATOM 1990 C C . ASP A 1 255 ? -6.695 -3.113 -8.727 1 91.12 255 ASP A C 1
ATOM 1992 O O . ASP A 1 255 ? -5.895 -3.191 -7.789 1 91.12 255 ASP A O 1
ATOM 1996 N N . VAL A 1 256 ? -7.738 -3.834 -8.742 1 93.06 256 VAL A N 1
ATOM 1997 C CA . VAL A 1 256 ? -8.195 -4.613 -7.59 1 93.06 256 VAL A CA 1
ATOM 1998 C C . VAL A 1 256 ? -7.238 -5.777 -7.348 1 93.06 256 VAL A C 1
ATOM 2000 O O . VAL A 1 256 ? -7.262 -6.398 -6.281 1 93.06 256 VAL A O 1
ATOM 2003 N N . TYR A 1 257 ? -6.336 -6.078 -8.273 1 93.69 257 TYR A N 1
ATOM 2004 C CA . TYR A 1 257 ? -5.348 -7.137 -8.109 1 93.69 257 TYR A CA 1
ATOM 2005 C C . TYR A 1 257 ? -4.102 -6.609 -7.402 1 93.69 257 TYR A C 1
ATOM 2007 O O . TYR A 1 257 ? -3.229 -7.387 -7.008 1 93.69 257 TYR A O 1
ATOM 2015 N N . ALA A 1 258 ? -4.012 -5.371 -7.285 1 94.06 258 ALA A N 1
ATOM 2016 C CA . ALA A 1 258 ? -2.893 -4.672 -6.66 1 94.06 258 ALA A CA 1
ATOM 2017 C C . ALA A 1 258 ? -3.279 -3.248 -6.277 1 94.06 258 ALA A C 1
ATOM 2019 O O . ALA A 1 258 ? -2.887 -2.289 -6.949 1 94.06 258 ALA A O 1
ATOM 2020 N N . LEU A 1 259 ? -3.861 -3.08 -5.152 1 94.12 259 LEU A N 1
ATOM 2021 C CA . LEU A 1 259 ? -4.562 -1.856 -4.777 1 94.12 259 LEU A CA 1
ATOM 2022 C C . LEU A 1 259 ? -3.594 -0.685 -4.668 1 94.12 259 LEU A C 1
ATOM 2024 O O . LEU A 1 259 ? -3.969 0.462 -4.922 1 94.12 259 LEU A O 1
ATOM 2028 N N . GLY A 1 260 ? -2.402 -0.917 -4.301 1 91.44 260 GLY A N 1
ATOM 2029 C CA . GLY A 1 260 ? -1.422 0.137 -4.09 1 91.44 260 GLY A CA 1
ATOM 2030 C C . GLY A 1 260 ? -0.638 0.482 -5.34 1 91.44 260 GLY A C 1
ATOM 2031 O O . GLY A 1 260 ? 0.266 1.319 -5.301 1 91.44 260 GLY A O 1
ATOM 2032 N N . PHE A 1 261 ? -0.926 -0.108 -6.469 1 88.38 261 PHE A N 1
ATOM 2033 C CA . PHE A 1 261 ? -0.198 0.084 -7.719 1 88.38 261 PHE A CA 1
ATOM 2034 C C . PHE A 1 261 ? -1.037 0.867 -8.719 1 88.38 261 PHE A C 1
ATOM 2036 O O . PHE A 1 261 ? -2.268 0.875 -8.633 1 88.38 261 PHE A O 1
ATOM 2043 N N . PRO A 1 262 ? -0.4 1.565 -9.633 1 85.25 262 PRO A N 1
ATOM 2044 C CA . PRO A 1 262 ? -1.154 2.336 -10.625 1 85.25 262 PRO A CA 1
ATOM 2045 C C . PRO A 1 262 ? -1.909 1.447 -11.609 1 85.25 262 PRO A C 1
ATOM 2047 O O . PRO A 1 262 ? -1.464 0.338 -11.914 1 85.25 262 PRO A O 1
ATOM 2050 N N . THR A 1 263 ? -3.037 1.962 -12.062 1 86.81 263 THR A N 1
ATOM 2051 C CA . THR A 1 263 ? -3.771 1.312 -13.148 1 86.81 263 THR A CA 1
ATOM 2052 C C . THR A 1 263 ? -3.166 1.666 -14.5 1 86.81 263 THR A C 1
ATOM 2054 O O . THR A 1 263 ? -2.455 2.666 -14.625 1 86.81 263 THR A O 1
ATOM 2057 N N . CYS A 1 264 ? -3.35 0.757 -15.422 1 80.94 264 CYS A N 1
ATOM 2058 C CA . CYS A 1 264 ? -2.898 1.028 -16.781 1 80.94 264 CYS A CA 1
ATOM 2059 C C . CYS A 1 264 ? -3.758 2.104 -17.438 1 80.94 264 CYS A C 1
ATOM 2061 O O . CYS A 1 264 ? -4.988 2.023 -17.406 1 80.94 264 CYS A O 1
ATOM 2063 N N . ASP A 1 265 ? -3.117 3.135 -17.859 1 72.25 265 ASP A N 1
ATOM 2064 C CA . ASP A 1 265 ? -3.785 4.109 -18.719 1 72.25 265 ASP A CA 1
ATOM 2065 C C . ASP A 1 265 ? -3.652 3.732 -20.188 1 72.25 265 ASP A C 1
ATOM 2067 O O . ASP A 1 265 ? -2.602 3.943 -20.797 1 72.25 265 ASP A O 1
ATOM 2071 N N . HIS A 1 266 ? -4.656 3.014 -20.656 1 62.41 266 HIS A N 1
ATOM 2072 C CA . HIS A 1 266 ? -4.598 2.424 -22 1 62.41 266 HIS A CA 1
ATOM 2073 C C . HIS A 1 266 ? -4.402 3.496 -23.062 1 62.41 266 HIS A C 1
ATOM 2075 O O . HIS A 1 266 ? -3.896 3.209 -24.156 1 62.41 266 HIS A O 1
ATOM 2081 N N . GLY A 1 267 ? -4.93 4.66 -22.922 1 52.09 267 GLY A N 1
ATOM 2082 C CA . GLY A 1 267 ? -4.676 5.684 -23.922 1 52.09 267 GLY A CA 1
ATOM 2083 C C . GLY A 1 267 ? -3.203 6.023 -24.062 1 52.09 267 GLY A C 1
ATOM 2084 O O . GLY A 1 267 ? -2.762 6.445 -25.141 1 52.09 267 GLY A O 1
ATOM 2085 N N . THR A 1 268 ? -2.445 5.785 -23.062 1 51 268 THR A N 1
ATOM 2086 C CA . THR A 1 268 ? -1.03 6.137 -23.078 1 51 268 THR A CA 1
ATOM 2087 C C . THR A 1 268 ? -0.175 4.969 -22.594 1 51 268 THR A C 1
ATOM 2089 O O . THR A 1 268 ? 0.882 5.172 -22 1 51 268 THR A O 1
ATOM 2092 N N . ALA A 1 269 ? -0.679 3.746 -22.859 1 50.78 269 ALA A N 1
ATOM 2093 C CA . ALA A 1 269 ? -0.067 2.555 -22.266 1 50.78 269 ALA A CA 1
ATOM 2094 C C . ALA A 1 269 ? 1.433 2.516 -22.547 1 50.78 269 ALA A C 1
ATOM 2096 O O . ALA A 1 269 ? 2.236 2.289 -21.641 1 50.78 269 ALA A O 1
ATOM 2097 N N . ALA A 1 270 ? 1.702 2.578 -23.922 1 45.09 270 ALA A N 1
ATOM 2098 C CA . ALA A 1 270 ? 3.111 2.604 -24.312 1 45.09 270 ALA A CA 1
ATOM 2099 C C . ALA A 1 270 ? 3.854 3.73 -23.594 1 45.09 270 ALA A C 1
ATOM 2101 O O . ALA A 1 270 ? 4.953 3.525 -23.078 1 45.09 270 ALA A O 1
ATOM 2102 N N . GLY A 1 271 ? 3.18 4.816 -23.578 1 40.06 271 GLY A N 1
ATOM 2103 C CA . GLY A 1 271 ? 3.777 5.961 -22.906 1 40.06 271 GLY A CA 1
ATOM 2104 C C . GLY A 1 271 ? 3.916 5.766 -21.406 1 40.06 271 GLY A C 1
ATOM 2105 O O . GLY A 1 271 ? 4.934 6.137 -20.828 1 40.06 271 GLY A O 1
ATOM 2106 N N . GLN A 1 272 ? 2.912 5.043 -20.922 1 45.47 272 GLN A N 1
ATOM 2107 C CA . GLN A 1 272 ? 2.949 4.793 -19.484 1 45.47 272 GLN A CA 1
ATOM 2108 C C . GLN A 1 272 ? 4.051 3.801 -19.125 1 45.47 272 GLN A C 1
ATOM 2110 O O . GLN A 1 272 ? 4.785 4.004 -18.156 1 45.47 272 GLN A O 1
ATOM 2115 N N . GLN A 1 273 ? 4.098 2.857 -19.953 1 47.16 273 GLN A N 1
ATOM 2116 C CA . GLN A 1 273 ? 5.125 1.847 -19.719 1 47.16 273 GLN A CA 1
ATOM 2117 C C . GLN A 1 273 ? 6.523 2.432 -19.906 1 47.16 273 GLN A C 1
ATOM 2119 O O . GLN A 1 273 ? 7.434 2.137 -19.125 1 47.16 273 GLN A O 1
ATOM 2124 N N . GLU A 1 274 ? 6.586 3.088 -21.094 1 45.22 274 GLU A N 1
ATOM 2125 C CA . GLU A 1 274 ? 7.875 3.729 -21.328 1 45.22 274 GLU A CA 1
ATOM 2126 C C . GLU A 1 274 ? 8.281 4.617 -20.156 1 45.22 274 GLU A C 1
ATOM 2128 O O . GLU A 1 274 ? 9.438 4.609 -19.734 1 45.22 274 GLU A O 1
ATOM 2133 N N . ARG A 1 275 ? 7.285 5.266 -19.75 1 48.12 275 ARG A N 1
ATOM 2134 C CA . ARG A 1 275 ? 7.535 6.172 -18.641 1 48.12 275 ARG A CA 1
ATOM 2135 C C . ARG A 1 275 ? 7.926 5.398 -17.375 1 48.12 275 ARG A C 1
ATOM 2137 O O . ARG A 1 275 ? 8.883 5.762 -16.703 1 48.12 275 ARG A O 1
ATOM 2144 N N . LEU A 1 276 ? 7.23 4.242 -17.297 1 49.34 276 LEU A N 1
ATOM 2145 C CA . LEU A 1 276 ? 7.523 3.422 -16.125 1 49.34 276 LEU A CA 1
ATOM 2146 C C . LEU A 1 276 ? 8.867 2.719 -16.266 1 49.34 276 LEU A C 1
ATOM 2148 O O . LEU A 1 276 ? 9.633 2.607 -15.305 1 49.34 276 LEU A O 1
ATOM 2152 N N . GLN A 1 277 ? 9.086 2.17 -17.562 1 46 277 GLN A N 1
ATOM 2153 C CA . GLN A 1 277 ? 10.367 1.53 -17.859 1 46 277 GLN A CA 1
ATOM 2154 C C . GLN A 1 277 ? 11.516 2.518 -17.703 1 46 277 GLN A C 1
ATOM 2156 O O . GLN A 1 277 ? 12.57 2.176 -17.156 1 46 277 GLN A O 1
ATOM 2161 N N . LEU A 1 278 ? 11.328 3.555 -18.375 1 44 278 LEU A N 1
ATOM 2162 C CA . LEU A 1 278 ? 12.352 4.59 -18.25 1 44 278 LEU A CA 1
ATOM 2163 C C . LEU A 1 278 ? 12.594 4.941 -16.797 1 44 278 LEU A C 1
ATOM 2165 O O . LEU A 1 278 ? 13.742 5.098 -16.375 1 44 278 LEU A O 1
ATOM 2169 N N . MET A 1 279 ? 11.539 4.859 -16.141 1 47.06 279 MET A N 1
ATOM 2170 C CA . MET A 1 279 ? 11.609 5.121 -14.703 1 47.06 279 MET A CA 1
ATOM 2171 C C . MET A 1 279 ? 12.383 4.016 -13.992 1 47.06 279 MET A C 1
ATOM 2173 O O . MET A 1 279 ? 13.172 4.289 -13.086 1 47.06 279 MET A O 1
ATOM 2177 N N . SER A 1 280 ? 12.062 2.734 -14.508 1 46.16 280 SER A N 1
ATOM 2178 C CA . SER A 1 280 ? 12.727 1.546 -13.984 1 46.16 280 SER A CA 1
ATOM 2179 C C . SER A 1 280 ? 14.203 1.523 -14.367 1 46.16 280 SER A C 1
ATOM 2181 O O . SER A 1 280 ? 15.055 1.154 -13.555 1 46.16 280 SER A O 1
ATOM 2183 N N . GLN A 1 281 ? 14.547 1.6 -15.734 1 45.06 281 GLN A N 1
ATOM 2184 C CA . GLN A 1 281 ? 15.922 1.584 -16.234 1 45.06 281 GLN A CA 1
ATOM 2185 C C . GLN A 1 281 ? 16.781 2.633 -15.516 1 45.06 281 GLN A C 1
ATOM 2187 O O . GLN A 1 281 ? 17.922 2.371 -15.172 1 45.06 281 GLN A O 1
ATOM 2192 N N . VAL A 1 282 ? 16.391 3.67 -15.445 1 40.22 282 VAL A N 1
ATOM 2193 C CA . VAL A 1 282 ? 17.094 4.723 -14.727 1 40.22 282 VAL A CA 1
ATOM 2194 C C . VAL A 1 282 ? 17.344 4.289 -13.281 1 40.22 282 VAL A C 1
ATOM 2196 O O . VAL A 1 282 ? 18.422 4.516 -12.734 1 40.22 282 VAL A O 1
ATOM 2199 N N . ASN A 1 283 ? 16.375 3.592 -12.805 1 39.56 283 ASN A N 1
ATOM 2200 C CA . ASN A 1 283 ? 16.516 3.021 -11.469 1 39.56 283 ASN A CA 1
ATOM 2201 C C . ASN A 1 283 ? 17.562 1.917 -11.445 1 39.56 283 ASN A C 1
ATOM 2203 O O . ASN A 1 283 ? 18.312 1.797 -10.477 1 39.56 283 ASN A O 1
ATOM 2207 N N . GLN A 1 284 ? 17.453 0.925 -12.5 1 40.56 284 GLN A N 1
ATOM 2208 C CA . GLN A 1 284 ? 18.406 -0.165 -12.594 1 40.56 284 GLN A CA 1
ATOM 2209 C C . GLN A 1 284 ? 19.828 0.366 -12.844 1 40.56 284 GLN A C 1
ATOM 2211 O O . GLN A 1 284 ? 20.797 -0.181 -12.328 1 40.56 284 GLN A O 1
ATOM 2216 N N . ALA A 1 285 ? 20.094 1.101 -13.859 1 37.56 285 ALA A N 1
ATOM 2217 C CA . ALA A 1 285 ? 21.438 1.571 -14.195 1 37.56 285 ALA A CA 1
ATOM 2218 C C . ALA A 1 285 ? 22.156 2.09 -12.953 1 37.56 285 ALA A C 1
ATOM 2220 O O . ALA A 1 285 ? 23.375 1.979 -12.852 1 37.56 285 ALA A O 1
ATOM 2221 N N . LYS A 1 286 ? 21.734 2.889 -12.086 1 37.06 286 LYS A N 1
ATOM 2222 C CA . LYS A 1 286 ? 22.453 3.42 -10.93 1 37.06 286 LYS A CA 1
ATOM 2223 C C . LYS A 1 286 ? 22.453 2.418 -9.773 1 37.06 286 LYS A C 1
ATOM 2225 O O . LYS A 1 286 ? 23.016 2.684 -8.711 1 37.06 286 LYS A O 1
ATOM 2230 N N . GLY A 1 287 ? 21.875 1.172 -9.828 1 36.19 287 GLY A N 1
ATOM 2231 C CA . GLY A 1 287 ? 21.828 -0.07 -9.07 1 36.19 287 GLY A CA 1
ATOM 2232 C C . GLY A 1 287 ? 20.609 -0.918 -9.398 1 36.19 287 GLY A C 1
ATOM 2233 O O . GLY A 1 287 ? 19.641 -0.425 -9.977 1 36.19 287 GLY A O 1
ATOM 2234 N N . ASP A 1 288 ? 20.688 -2.324 -9.461 1 37.78 288 ASP A N 1
ATOM 2235 C CA . ASP A 1 288 ? 19.859 -3.428 -9.945 1 37.78 288 ASP A CA 1
ATOM 2236 C C . ASP A 1 288 ? 18.453 -3.35 -9.367 1 37.78 288 ASP A C 1
ATOM 2238 O O . ASP A 1 288 ? 18.172 -3.941 -8.32 1 37.78 288 ASP A O 1
ATOM 2242 N N . LEU A 1 289 ? 17.938 -2.26 -9.125 1 40.28 289 LEU A N 1
ATOM 2243 C CA . LEU A 1 289 ? 16.609 -2.406 -8.562 1 40.28 289 LEU A CA 1
ATOM 2244 C C . LEU A 1 289 ? 15.656 -3.02 -9.586 1 40.28 289 LEU A C 1
ATOM 2246 O O . LEU A 1 289 ? 15.805 -2.805 -10.789 1 40.28 289 LEU A O 1
ATOM 2250 N N . PRO A 1 290 ? 14.945 -4.066 -9.281 1 44.59 290 PRO A N 1
ATOM 2251 C CA . PRO A 1 290 ? 13.969 -4.707 -10.164 1 44.59 290 PRO A CA 1
ATOM 2252 C C . PRO A 1 290 ? 13.016 -3.711 -10.82 1 44.59 290 PRO A C 1
ATOM 2254 O O . PRO A 1 290 ? 12.734 -2.652 -10.25 1 44.59 290 PRO A O 1
ATOM 2257 N N . PRO A 1 291 ? 12.867 -3.838 -12.039 1 47.84 291 PRO A N 1
ATOM 2258 C CA . PRO A 1 291 ? 11.922 -2.988 -12.773 1 47.84 291 PRO A CA 1
ATOM 2259 C C . PRO A 1 291 ? 10.586 -2.84 -12.055 1 47.84 291 PRO A C 1
ATOM 2261 O O . PRO A 1 291 ? 10.117 -3.783 -11.422 1 47.84 291 PRO A O 1
ATOM 2264 N N . PRO A 1 292 ? 10.102 -1.608 -11.922 1 56.53 292 PRO A N 1
ATOM 2265 C CA . PRO A 1 292 ? 8.812 -1.309 -11.297 1 56.53 292 PRO A CA 1
ATOM 2266 C C . PRO A 1 292 ? 7.66 -2.086 -11.922 1 56.53 292 PRO A C 1
ATOM 2268 O O . PRO A 1 292 ? 7.773 -2.561 -13.055 1 56.53 292 PRO A O 1
ATOM 2271 N N . TYR A 1 293 ? 6.656 -2.447 -11.195 1 64.75 293 TYR A N 1
ATOM 2272 C CA . TYR A 1 293 ? 5.375 -2.969 -11.656 1 64.75 293 TYR A CA 1
ATOM 2273 C C . TYR A 1 293 ? 4.914 -2.244 -12.914 1 64.75 293 TYR A C 1
ATOM 2275 O O . TYR A 1 293 ? 5.047 -1.023 -13.023 1 64.75 293 TYR A O 1
ATOM 2283 N N . GLN A 1 294 ? 4.672 -3.033 -13.93 1 69 294 GLN A N 1
ATOM 2284 C CA . GLN A 1 294 ? 4.176 -2.494 -15.188 1 69 294 GLN A CA 1
ATOM 2285 C C . GLN A 1 294 ? 2.68 -2.752 -15.344 1 69 294 GLN A C 1
ATOM 2287 O O . GLN A 1 294 ? 2.271 -3.844 -15.75 1 69 294 GLN A O 1
ATOM 2292 N N . PRO A 1 295 ? 1.899 -1.767 -15.07 1 74.94 295 PRO A N 1
ATOM 2293 C CA . PRO A 1 295 ? 0.456 -2.018 -15.07 1 74.94 295 PRO A CA 1
ATOM 2294 C C . PRO A 1 295 ? -0.074 -2.434 -16.438 1 74.94 295 PRO A C 1
ATOM 2296 O O . PRO A 1 295 ? -1.115 -3.09 -16.531 1 74.94 295 PRO A O 1
ATOM 2299 N N . CYS A 1 296 ? 0.645 -2.184 -17.516 1 77.06 296 CYS A N 1
ATOM 2300 C CA . CYS A 1 296 ? 0.163 -2.529 -18.844 1 77.06 296 CYS A CA 1
ATOM 2301 C C . CYS A 1 296 ? 0.904 -3.74 -19.406 1 77.06 296 CYS A C 1
ATOM 2303 O O . CYS A 1 296 ? 0.884 -3.99 -20.609 1 77.06 296 CYS A O 1
ATOM 2305 N N . ALA A 1 297 ? 1.509 -4.477 -18.516 1 83.81 297 ALA A N 1
ATOM 2306 C CA . ALA A 1 297 ? 2.361 -5.578 -18.953 1 83.81 297 ALA A CA 1
ATOM 2307 C C . ALA A 1 297 ? 1.557 -6.621 -19.719 1 83.81 297 ALA A C 1
ATOM 2309 O O . ALA A 1 297 ? 2.055 -7.215 -20.688 1 83.81 297 ALA A O 1
ATOM 2310 N N . SER A 1 298 ? 0.403 -6.898 -19.328 1 85.44 298 SER A N 1
ATOM 2311 C CA . SER A 1 298 ? -0.428 -7.898 -19.984 1 85.44 298 SER A CA 1
ATOM 2312 C C . SER A 1 298 ? -0.712 -7.516 -21.438 1 85.44 298 SER A C 1
ATOM 2314 O O . SER A 1 298 ? -0.733 -8.375 -22.312 1 85.44 298 SER A O 1
ATOM 2316 N N . ASP A 1 299 ? -0.93 -6.238 -21.703 1 87.75 299 ASP A N 1
ATOM 2317 C CA . ASP A 1 299 ? -1.159 -5.762 -23.062 1 87.75 299 ASP A CA 1
ATOM 2318 C C . ASP A 1 299 ? 0.069 -5.992 -23.938 1 87.75 299 ASP A C 1
ATOM 2320 O O . ASP A 1 299 ? -0.057 -6.395 -25.094 1 87.75 299 ASP A O 1
ATOM 2324 N N . LEU A 1 300 ? 1.162 -5.801 -23.375 1 89.88 300 LEU A N 1
ATOM 2325 C CA . LEU A 1 300 ? 2.41 -5.969 -24.109 1 89.88 300 LEU A CA 1
ATOM 2326 C C . LEU A 1 300 ? 2.688 -7.445 -24.375 1 89.88 300 LEU A C 1
ATOM 2328 O O . LEU A 1 300 ? 3.182 -7.801 -25.453 1 89.88 300 LEU A O 1
ATOM 2332 N N . GLY A 1 301 ? 2.393 -8.258 -23.406 1 93.25 301 GLY A N 1
ATOM 2333 C CA . GLY A 1 301 ? 2.529 -9.688 -23.625 1 93.25 301 GLY A CA 1
ATOM 2334 C C . GLY A 1 301 ? 1.661 -10.211 -24.75 1 93.25 301 GLY A C 1
ATOM 2335 O O . GLY A 1 301 ? 2.109 -11.031 -25.562 1 93.25 301 GLY A O 1
ATOM 2336 N N . GLU A 1 302 ? 0.456 -9.742 -24.766 1 93.94 302 GLU A N 1
ATOM 2337 C CA . GLU A 1 302 ? -0.458 -10.148 -25.828 1 93.94 302 GLU A CA 1
ATOM 2338 C C . GLU A 1 302 ? 0.051 -9.695 -27.188 1 93.94 302 GLU A C 1
ATOM 2340 O O . GLU A 1 302 ? -0.031 -10.445 -28.172 1 93.94 302 GLU A O 1
ATOM 2345 N N . LYS A 1 303 ? 0.554 -8.492 -27.25 1 94.06 303 LYS A N 1
ATOM 2346 C CA . LYS A 1 303 ? 1.124 -7.992 -28.5 1 94.06 303 LYS A CA 1
ATOM 2347 C C . LYS A 1 303 ? 2.287 -8.867 -28.969 1 94.06 303 LYS A C 1
ATOM 2349 O O . LYS A 1 303 ? 2.355 -9.25 -30.125 1 94.06 303 LYS A O 1
ATOM 2354 N N . TYR A 1 304 ? 3.16 -9.219 -28.109 1 97.12 304 TYR A N 1
ATOM 2355 C CA . TYR A 1 304 ? 4.352 -9.992 -28.422 1 97.12 304 TYR A CA 1
ATOM 2356 C C . TYR A 1 304 ? 3.98 -11.391 -28.906 1 97.12 304 TYR A C 1
ATOM 2358 O O . TYR A 1 304 ? 4.5 -11.867 -29.906 1 97.12 304 TYR A O 1
ATOM 2366 N N . LEU A 1 305 ? 3.061 -12.047 -28.203 1 98.19 305 LEU A N 1
ATOM 2367 C CA . LEU A 1 305 ? 2.727 -13.438 -28.5 1 98.19 305 LEU A CA 1
ATOM 2368 C C . LEU A 1 305 ? 1.87 -13.547 -29.75 1 98.19 305 LEU A C 1
ATOM 2370 O O . LEU A 1 305 ? 1.683 -14.641 -30.281 1 98.19 305 LEU A O 1
ATOM 2374 N N . ASN A 1 306 ? 1.397 -12.445 -30.25 1 98.06 306 ASN A N 1
ATOM 2375 C CA . ASN A 1 306 ? 0.595 -12.477 -31.469 1 98.06 306 ASN A CA 1
ATOM 2376 C C . ASN A 1 306 ? 1.434 -12.156 -32.688 1 98.06 306 ASN A C 1
ATOM 2378 O O . ASN A 1 306 ? 0.917 -12.125 -33.812 1 98.06 306 ASN A O 1
ATOM 2382 N N . LEU A 1 307 ? 2.688 -11.867 -32.531 1 98.19 307 LEU A N 1
ATOM 2383 C CA . LEU A 1 307 ? 3.58 -11.719 -33.656 1 98.19 307 LEU A CA 1
ATOM 2384 C C . LEU A 1 307 ? 3.77 -13.047 -34.375 1 98.19 307 LEU A C 1
ATOM 2386 O O . LEU A 1 307 ? 4.117 -14.055 -33.75 1 98.19 307 LEU A O 1
ATOM 2390 N N . PRO A 1 308 ? 3.676 -13.023 -35.688 1 97.88 308 PRO A N 1
ATOM 2391 C CA . PRO A 1 308 ? 3.793 -14.281 -36.438 1 97.88 308 PRO A CA 1
ATOM 2392 C C . PRO A 1 308 ? 5.168 -14.93 -36.281 1 97.88 308 PRO A C 1
ATOM 2394 O O . PRO A 1 308 ? 5.266 -16.156 -36.188 1 97.88 308 PRO A O 1
ATOM 2397 N N . GLU A 1 309 ? 6.219 -14.172 -36.281 1 98.12 309 GLU A N 1
ATOM 2398 C CA . GLU A 1 309 ? 7.57 -14.711 -36.156 1 98.12 309 GLU A CA 1
ATOM 2399 C C . GLU A 1 309 ? 7.785 -15.344 -34.781 1 98.12 309 GLU A C 1
ATOM 2401 O O . GLU A 1 309 ? 8.547 -16.297 -34.656 1 98.12 309 GLU A O 1
ATOM 2406 N N . VAL A 1 310 ? 7.125 -14.789 -33.781 1 98.62 310 VAL A N 1
ATOM 2407 C CA . VAL A 1 310 ? 7.223 -15.367 -32.438 1 98.62 310 VAL A CA 1
ATOM 2408 C C . VAL A 1 310 ? 6.484 -16.703 -32.375 1 98.62 310 VAL A C 1
ATOM 2410 O O . VAL A 1 310 ? 7.016 -17.688 -31.891 1 98.62 310 VAL A O 1
ATOM 2413 N N . GLN A 1 311 ? 5.285 -16.75 -32.906 1 98.69 311 GLN A N 1
ATOM 2414 C CA . GLN A 1 311 ? 4.508 -17.984 -32.906 1 98.69 311 GLN A CA 1
ATOM 2415 C C . GLN A 1 311 ? 5.234 -19.109 -33.656 1 98.69 311 GLN A C 1
ATOM 2417 O O . GLN A 1 311 ? 5.203 -20.266 -33.25 1 98.69 311 GLN A O 1
ATOM 2422 N N . THR A 1 312 ? 5.91 -18.719 -34.719 1 98.5 312 THR A N 1
ATOM 2423 C CA . THR A 1 312 ? 6.711 -19.688 -35.469 1 98.5 312 THR A CA 1
ATOM 2424 C C . THR A 1 312 ? 7.891 -20.172 -34.625 1 98.5 312 THR A C 1
ATOM 2426 O O . THR A 1 312 ? 8.148 -21.375 -34.531 1 98.5 312 THR A O 1
ATOM 2429 N N . ALA A 1 313 ? 8.516 -19.281 -33.969 1 98.5 313 ALA A N 1
ATOM 2430 C CA . ALA A 1 313 ? 9.711 -19.594 -33.188 1 98.5 313 ALA A CA 1
ATOM 2431 C C . ALA A 1 313 ? 9.383 -20.5 -32.031 1 98.5 313 ALA A C 1
ATOM 2433 O O . ALA A 1 313 ? 10.195 -21.344 -31.641 1 98.5 313 ALA A O 1
ATOM 2434 N N . ILE A 1 314 ? 8.195 -20.359 -31.484 1 98.75 314 ILE A N 1
ATOM 2435 C CA . ILE A 1 314 ? 7.859 -21.141 -30.297 1 98.75 314 ILE A CA 1
ATOM 2436 C C . ILE A 1 314 ? 7.039 -22.359 -30.703 1 98.75 314 ILE A C 1
ATOM 2438 O O . ILE A 1 314 ? 6.461 -23.031 -29.844 1 98.75 314 ILE A O 1
ATOM 2442 N N . HIS A 1 315 ? 6.918 -22.625 -31.938 1 98.5 315 HIS A N 1
ATOM 2443 C CA . HIS A 1 315 ? 6.281 -23.812 -32.5 1 98.5 315 HIS A CA 1
ATOM 2444 C C . HIS A 1 315 ? 4.789 -23.844 -32.188 1 98.5 315 HIS A C 1
ATOM 2446 O O . HIS A 1 315 ? 4.215 -24.906 -31.938 1 98.5 315 HIS A O 1
ATOM 2452 N N . ALA A 1 316 ? 4.195 -22.656 -32.094 1 98.56 316 ALA A N 1
ATOM 2453 C CA . ALA A 1 316 ? 2.752 -22.562 -31.891 1 98.56 316 ALA A CA 1
ATOM 2454 C C . ALA A 1 316 ? 2.018 -22.516 -33.219 1 98.56 316 ALA A C 1
ATOM 2456 O O . ALA A 1 316 ? 2.502 -21.922 -34.188 1 98.56 316 ALA A O 1
ATOM 2457 N N . GLN A 1 317 ? 0.921 -23.172 -33.219 1 96.31 317 GLN A N 1
ATOM 2458 C CA . GLN A 1 317 ? 0.063 -22.984 -34.406 1 96.31 317 GLN A CA 1
ATOM 2459 C C . GLN A 1 317 ? -0.508 -21.562 -34.438 1 96.31 317 GLN A C 1
ATOM 2461 O O . GLN A 1 317 ? -0.899 -21.016 -33.406 1 96.31 317 GLN A O 1
ATOM 2466 N N . HIS A 1 318 ? -0.544 -21.078 -35.625 1 94.94 318 HIS A N 1
ATOM 2467 C CA . HIS A 1 318 ? -0.961 -19.688 -35.781 1 94.94 318 HIS A CA 1
ATOM 2468 C C . HIS A 1 318 ? -2.385 -19.469 -35.281 1 94.94 318 HIS A C 1
ATOM 2470 O O . HIS A 1 318 ? -3.297 -20.203 -35.656 1 94.94 318 HIS A O 1
ATOM 2476 N N . THR A 1 319 ? -2.551 -18.531 -34.375 1 95.06 319 THR A N 1
ATOM 2477 C CA . THR A 1 319 ? -3.838 -18.172 -33.781 1 95.06 319 THR A CA 1
ATOM 2478 C C . THR A 1 319 ? -3.771 -16.797 -33.156 1 95.06 319 THR A C 1
ATOM 2480 O O . THR A 1 319 ? -2.689 -16.219 -33 1 95.06 319 THR A O 1
ATOM 2483 N N . GLU A 1 320 ? -4.961 -16.234 -32.938 1 95.19 320 GLU A N 1
ATOM 2484 C CA . GLU A 1 320 ? -5.012 -15.039 -32.094 1 95.19 320 GLU A CA 1
ATOM 2485 C C . GLU A 1 320 ? -4.918 -15.391 -30.625 1 95.19 320 GLU A C 1
ATOM 2487 O O . GLU A 1 320 ? -5.785 -16.094 -30.094 1 95.19 320 GLU A O 1
ATOM 2492 N N . TRP A 1 321 ? -3.906 -14.961 -30.016 1 97.06 321 TRP A N 1
ATOM 2493 C CA . TRP A 1 321 ? -3.633 -15.312 -28.625 1 97.06 321 TRP A CA 1
ATOM 2494 C C . TRP A 1 321 ? -4.23 -14.281 -27.672 1 97.06 321 TRP A C 1
ATOM 2496 O O . TRP A 1 321 ? -4.191 -13.078 -27.953 1 97.06 321 TRP A O 1
ATOM 2506 N N . GLY A 1 322 ? -4.754 -14.727 -26.531 1 92.75 322 GLY A N 1
ATOM 2507 C CA . GLY A 1 322 ? -5.199 -13.914 -25.406 1 92.75 322 GLY A CA 1
ATOM 2508 C C . GLY A 1 322 ? -4.863 -14.523 -24.062 1 92.75 322 GLY A C 1
ATOM 2509 O O . GLY A 1 322 ? -4.711 -15.742 -23.938 1 92.75 322 GLY A O 1
ATOM 2510 N N . ASP A 1 323 ? -4.797 -13.648 -23.125 1 92.44 323 ASP A N 1
ATOM 2511 C CA . ASP A 1 323 ? -4.387 -14.062 -21.781 1 92.44 323 ASP A CA 1
ATOM 2512 C C . ASP A 1 323 ? -5.379 -15.062 -21.188 1 92.44 323 ASP A C 1
ATOM 2514 O O . ASP A 1 323 ? -4.973 -16.078 -20.609 1 92.44 323 ASP A O 1
ATOM 2518 N N . CYS A 1 324 ? -6.637 -14.734 -21.312 1 93.75 324 CYS A N 1
ATOM 2519 C CA . CYS A 1 324 ? -7.684 -15.617 -20.828 1 93.75 324 CYS A CA 1
ATOM 2520 C C . CYS A 1 324 ? -8.672 -15.961 -21.938 1 93.75 324 CYS A C 1
ATOM 2522 O O . CYS A 1 324 ? -8.93 -15.141 -22.812 1 93.75 324 CYS A O 1
ATOM 2524 N N . SER A 1 325 ? -9.148 -17.156 -21.859 1 93.5 325 SER A N 1
ATOM 2525 C CA . SER A 1 325 ? -10.156 -17.594 -22.828 1 93.5 325 SER A CA 1
ATOM 2526 C C . SER A 1 325 ? -11.562 -17.281 -22.328 1 93.5 325 SER A C 1
ATOM 2528 O O . SER A 1 325 ? -12 -17.812 -21.312 1 93.5 325 SER A O 1
ATOM 2530 N N . ARG A 1 326 ? -12.266 -16.531 -23.062 1 87 326 ARG A N 1
ATOM 2531 C CA . ARG A 1 326 ? -13.648 -16.203 -22.719 1 87 326 ARG A CA 1
ATOM 2532 C C . ARG A 1 326 ? -14.539 -17.438 -22.797 1 87 326 ARG A C 1
ATOM 2534 O O . ARG A 1 326 ? -15.461 -17.609 -22 1 87 326 ARG A O 1
ATOM 2541 N N . VAL A 1 327 ? -14.25 -18.234 -23.781 1 89.5 327 VAL A N 1
ATOM 2542 C CA . VAL A 1 327 ? -15.047 -19.453 -24.016 1 89.5 327 VAL A CA 1
ATOM 2543 C C . VAL A 1 327 ? -14.891 -20.391 -22.828 1 89.5 327 VAL A C 1
ATOM 2545 O O . VAL A 1 327 ? -15.883 -20.891 -22.297 1 89.5 327 VAL A O 1
ATOM 2548 N N . VAL A 1 328 ? -13.711 -20.641 -22.453 1 92.62 328 VAL A N 1
ATOM 2549 C CA . VAL A 1 328 ? -13.469 -21.531 -21.328 1 92.62 328 VAL A CA 1
ATOM 2550 C C . VAL A 1 328 ? -14.109 -20.953 -20.062 1 92.62 328 VAL A C 1
ATOM 2552 O O . VAL A 1 328 ? -14.789 -21.672 -19.328 1 92.62 328 VAL A O 1
ATOM 2555 N N . GLY A 1 329 ? -13.891 -19.672 -19.859 1 90.94 329 GLY A N 1
ATOM 2556 C CA . GLY A 1 329 ? -14.453 -19.031 -18.688 1 90.94 329 GLY A CA 1
ATOM 2557 C C . GLY A 1 329 ? -15.969 -19.141 -18.625 1 90.94 329 GLY A C 1
ATOM 2558 O O . GLY A 1 329 ? -16.531 -19.422 -17.562 1 90.94 329 GLY A O 1
ATOM 2559 N N . ARG A 1 330 ? -16.641 -18.938 -19.703 1 89.75 330 ARG A N 1
ATOM 2560 C CA . ARG A 1 330 ? -18.094 -18.922 -19.75 1 89.75 330 ARG A CA 1
ATOM 2561 C C . ARG A 1 330 ? -18.656 -20.328 -19.547 1 89.75 330 ARG A C 1
ATOM 2563 O O . ARG A 1 330 ? -19.766 -20.484 -19 1 89.75 330 ARG A O 1
ATOM 2570 N N . HIS A 1 331 ? -17.953 -21.328 -19.938 1 92.94 331 HIS A N 1
ATOM 2571 C CA . HIS A 1 331 ? -18.5 -22.672 -19.938 1 92.94 331 HIS A CA 1
ATOM 2572 C C . HIS A 1 331 ? -17.938 -23.5 -18.781 1 92.94 331 HIS A C 1
ATOM 2574 O O . HIS A 1 331 ? -18.234 -24.703 -18.672 1 92.94 331 HIS A O 1
ATOM 2580 N N . TYR A 1 332 ? -17.156 -22.875 -18 1 95.06 332 TYR A N 1
ATOM 2581 C CA . TYR A 1 332 ? -16.578 -23.625 -16.891 1 95.06 332 TYR A CA 1
ATOM 2582 C C . TYR A 1 332 ? -17.641 -23.984 -15.875 1 95.06 332 TYR A C 1
ATOM 2584 O O . TYR A 1 332 ? -18.516 -23.172 -15.555 1 95.06 332 TYR A O 1
ATOM 2592 N N . ASN A 1 333 ? -17.594 -25.141 -15.328 1 96.56 333 ASN A N 1
ATOM 2593 C CA . ASN A 1 333 ? -18.578 -25.672 -14.398 1 96.56 333 ASN A CA 1
ATOM 2594 C C . ASN A 1 333 ? -18.719 -24.797 -13.156 1 96.56 333 ASN A C 1
ATOM 2596 O O . ASN A 1 333 ? -17.797 -24.734 -12.344 1 96.56 333 ASN A O 1
ATOM 2600 N N . SER A 1 334 ? -19.891 -24.281 -12.914 1 91.81 334 SER A N 1
ATOM 2601 C CA . SER A 1 334 ? -20.109 -23.359 -11.812 1 91.81 334 SER A CA 1
ATOM 2602 C C . SER A 1 334 ? -20.094 -24.078 -10.469 1 91.81 334 SER A C 1
ATOM 2604 O O . SER A 1 334 ? -19.75 -23.484 -9.445 1 91.81 334 SER A O 1
ATOM 2606 N N . THR A 1 335 ? -20.5 -25.281 -10.5 1 94.94 335 THR A N 1
ATOM 2607 C CA . THR A 1 335 ? -20.469 -26.062 -9.266 1 94.94 335 THR A CA 1
ATOM 2608 C C . THR A 1 335 ? -19.031 -26.234 -8.766 1 94.94 335 THR A C 1
ATOM 2610 O O . THR A 1 335 ? -18.766 -26.094 -7.574 1 94.94 335 THR A O 1
ATOM 2613 N N . ASP A 1 336 ? -18.156 -26.484 -9.688 1 95.88 336 ASP A N 1
ATOM 2614 C CA . ASP A 1 336 ? -16.75 -26.625 -9.344 1 95.88 336 ASP A CA 1
ATOM 2615 C C . ASP A 1 336 ? -16.172 -25.312 -8.812 1 95.88 336 ASP A C 1
ATOM 2617 O O . ASP A 1 336 ? -15.414 -25.297 -7.844 1 95.88 336 ASP A O 1
ATOM 2621 N N . LEU A 1 337 ? -16.625 -24.266 -9.43 1 93.56 337 LEU A N 1
ATOM 2622 C CA . LEU A 1 337 ? -16.156 -22.938 -9.055 1 93.56 337 LEU A CA 1
ATOM 2623 C C . LEU A 1 337 ? -16.5 -22.641 -7.598 1 93.56 337 LEU A C 1
ATOM 2625 O O . LEU A 1 337 ? -15.734 -21.969 -6.906 1 93.56 337 LEU A O 1
ATOM 2629 N N . ASN A 1 338 ? -17.562 -23.109 -7.117 1 93.19 338 ASN A N 1
ATOM 2630 C CA . ASN A 1 338 ? -18.078 -22.75 -5.801 1 93.19 338 ASN A CA 1
ATOM 2631 C C . ASN A 1 338 ? -17.719 -23.781 -4.746 1 93.19 338 ASN A C 1
ATOM 2633 O O . ASN A 1 338 ? -18 -23.594 -3.561 1 93.19 338 ASN A O 1
ATOM 2637 N N . GLU A 1 339 ? -17.078 -24.859 -5.141 1 95.25 339 GLU A N 1
ATOM 2638 C CA . GLU A 1 339 ? -16.766 -25.938 -4.215 1 95.25 339 GLU A CA 1
ATOM 2639 C C . GLU A 1 339 ? -15.625 -25.547 -3.273 1 95.25 339 GLU A C 1
ATOM 2641 O O . GLU A 1 339 ? -14.594 -25.047 -3.721 1 95.25 339 GLU A O 1
ATOM 2646 N N . PRO A 1 340 ? -15.789 -25.75 -1.911 1 96.5 340 PRO A N 1
ATOM 2647 C CA . PRO A 1 340 ? -14.672 -25.484 -0.998 1 96.5 340 PRO A CA 1
ATOM 2648 C C . PRO A 1 340 ? -13.531 -26.484 -1.16 1 96.5 340 PRO A C 1
ATOM 2650 O O . PRO A 1 340 ? -13.773 -27.688 -1.317 1 96.5 340 PRO A O 1
ATOM 2653 N N . MET A 1 341 ? -12.359 -26.047 -1.056 1 98.38 341 MET A N 1
ATOM 2654 C CA . MET A 1 341 ? -11.203 -26.875 -1.374 1 98.38 341 MET A CA 1
ATOM 2655 C C . MET A 1 341 ? -10.609 -27.5 -0.11 1 98.38 341 MET A C 1
ATOM 2657 O O . MET A 1 341 ? -9.648 -28.266 -0.179 1 98.38 341 MET A O 1
ATOM 2661 N N . MET A 1 342 ? -11.219 -27.281 1.109 1 97.94 342 MET A N 1
ATOM 2662 C CA . MET A 1 342 ? -10.688 -27.781 2.377 1 97.94 342 MET A CA 1
ATOM 2663 C C . MET A 1 342 ? -10.492 -29.297 2.328 1 97.94 342 MET A C 1
ATOM 2665 O O . MET A 1 342 ? -9.445 -29.797 2.73 1 97.94 342 MET A O 1
ATOM 2669 N N . PRO A 1 343 ? -11.43 -30.031 1.749 1 97.88 343 PRO A N 1
ATOM 2670 C CA . PRO A 1 343 ? -11.242 -31.484 1.748 1 97.88 343 PRO A CA 1
ATOM 2671 C C . PRO A 1 343 ? -10.016 -31.922 0.952 1 97.88 343 PRO A C 1
ATOM 2673 O O . PRO A 1 343 ? -9.336 -32.875 1.335 1 97.88 343 PRO A O 1
ATOM 2676 N N . TYR A 1 344 ? -9.727 -31.281 -0.125 1 98.38 344 TYR A N 1
ATOM 2677 C CA . TYR A 1 344 ? -8.562 -31.625 -0.926 1 98.38 344 TYR A CA 1
ATOM 2678 C C . TYR A 1 344 ? -7.273 -31.344 -0.163 1 98.38 344 TYR A C 1
ATOM 2680 O O . TYR A 1 344 ? -6.348 -32.156 -0.171 1 98.38 344 TYR A O 1
ATOM 2688 N N . TRP A 1 345 ? -7.219 -30.203 0.485 1 98.5 345 TRP A N 1
ATOM 2689 C CA . TRP A 1 345 ? -6.02 -29.844 1.233 1 98.5 345 TRP A CA 1
ATOM 2690 C C . TRP A 1 345 ? -5.836 -30.75 2.439 1 98.5 345 TRP A C 1
ATOM 2692 O O . TRP A 1 345 ? -4.711 -31.156 2.758 1 98.5 345 TRP A O 1
ATOM 2702 N N . GLN A 1 346 ? -6.934 -31.094 3.107 1 98.19 346 GLN A N 1
ATOM 2703 C CA . GLN A 1 346 ? -6.844 -32.031 4.215 1 98.19 346 GLN A CA 1
ATOM 2704 C C . GLN A 1 346 ? -6.281 -33.375 3.756 1 98.19 346 GLN A C 1
ATOM 2706 O O . GLN A 1 346 ? -5.43 -33.969 4.426 1 98.19 346 GLN A O 1
ATOM 2711 N N . HIS A 1 347 ? -6.742 -33.844 2.639 1 98.19 347 HIS A N 1
ATOM 2712 C CA . HIS A 1 347 ? -6.25 -35.094 2.066 1 98.19 347 HIS A CA 1
ATOM 2713 C C . HIS A 1 347 ? -4.75 -35.031 1.791 1 98.19 347 HIS A C 1
ATOM 2715 O O . HIS A 1 347 ? -4.004 -35.938 2.154 1 98.19 347 HIS A O 1
ATOM 2721 N N . LEU A 1 348 ? -4.312 -33.938 1.19 1 98.5 348 LEU A N 1
ATOM 2722 C CA . LEU A 1 348 ? -2.914 -33.781 0.809 1 98.5 348 LEU A CA 1
ATOM 2723 C C . LEU A 1 348 ? -2.025 -33.656 2.041 1 98.5 348 LEU A C 1
ATOM 2725 O O . LEU A 1 348 ? -0.936 -34.219 2.086 1 98.5 348 LEU A O 1
ATOM 2729 N N . ILE A 1 349 ? -2.482 -32.906 3.018 1 98.5 349 ILE A N 1
ATOM 2730 C CA . ILE A 1 349 ? -1.726 -32.719 4.25 1 98.5 349 ILE A CA 1
ATOM 2731 C C . ILE A 1 349 ? -1.615 -34.062 4.996 1 98.5 349 ILE A C 1
ATOM 2733 O O . ILE A 1 349 ? -0.54 -34.406 5.48 1 98.5 349 ILE A O 1
ATOM 2737 N N . GLN A 1 350 ? -2.65 -34.844 5.016 1 97.31 350 GLN A N 1
ATOM 2738 C CA . GLN A 1 350 ? -2.703 -36.094 5.777 1 97.31 350 GLN A CA 1
ATOM 2739 C C . GLN A 1 350 ? -1.822 -37.156 5.141 1 97.31 350 GLN A C 1
ATOM 2741 O O . GLN A 1 350 ? -1.399 -38.125 5.812 1 97.31 350 GLN A O 1
ATOM 2746 N N . LYS A 1 351 ? -1.571 -37.031 3.85 1 95.31 351 LYS A N 1
ATOM 2747 C CA . LYS A 1 351 ? -0.65 -37.938 3.199 1 95.31 351 LYS A CA 1
ATOM 2748 C C . LYS A 1 351 ? 0.722 -37.906 3.867 1 95.31 351 LYS A C 1
ATOM 2750 O O . LYS A 1 351 ? 1.426 -38.938 3.895 1 95.31 351 LYS A O 1
ATOM 2755 N N . GLY A 1 352 ? 1.213 -36.781 4.324 1 97.19 352 GLY A N 1
ATOM 2756 C CA . GLY A 1 352 ? 2.416 -36.625 5.129 1 97.19 352 GLY A CA 1
ATOM 2757 C C . GLY A 1 352 ? 3.693 -36.781 4.324 1 97.19 352 GLY A C 1
ATOM 2758 O O . GLY A 1 352 ? 4.734 -37.156 4.859 1 97.19 352 GLY A O 1
ATOM 27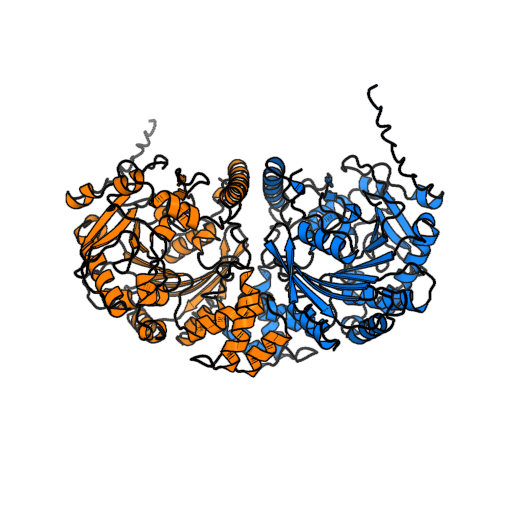59 N N . THR A 1 353 ? 3.656 -36.5 3 1 96.31 353 THR A N 1
ATOM 2760 C CA . THR A 1 353 ? 4.844 -36.656 2.168 1 96.31 353 THR A CA 1
ATOM 2761 C C . THR A 1 353 ? 5.152 -35.375 1.396 1 96.31 353 THR A C 1
ATOM 2763 O O . THR A 1 353 ? 6.172 -35.312 0.707 1 96.31 353 THR A O 1
ATOM 2766 N N . LEU A 1 354 ? 4.293 -34.375 1.581 1 98.12 354 LEU A N 1
ATOM 2767 C CA . LEU A 1 354 ? 4.375 -33.219 0.678 1 98.12 354 LEU A CA 1
ATOM 2768 C C . LEU A 1 354 ? 4.793 -31.953 1.432 1 98.12 354 LEU A C 1
ATOM 2770 O O . LEU A 1 354 ? 4.441 -31.781 2.602 1 98.12 354 LEU A O 1
ATOM 2774 N N . ASN A 1 355 ? 5.559 -31.141 0.767 1 97.75 355 ASN A N 1
ATOM 2775 C CA . ASN A 1 355 ? 5.801 -29.75 1.17 1 97.75 355 ASN A CA 1
ATOM 2776 C C . ASN A 1 355 ? 4.762 -28.812 0.578 1 97.75 355 ASN A C 1
ATOM 2778 O O . ASN A 1 355 ? 4.723 -28.609 -0.637 1 97.75 355 ASN A O 1
ATOM 2782 N N . LEU A 1 356 ? 3.92 -28.234 1.44 1 98.69 356 LEU A N 1
ATOM 2783 C CA . LEU A 1 356 ? 2.795 -27.422 1.005 1 98.69 356 LEU A CA 1
ATOM 2784 C C . LEU A 1 356 ? 2.916 -26 1.545 1 98.69 356 LEU A C 1
ATOM 2786 O O . LEU A 1 356 ? 3.109 -25.797 2.746 1 98.69 356 LEU A O 1
ATOM 2790 N N . MET A 1 357 ? 2.826 -25.016 0.629 1 98.56 357 MET A N 1
ATOM 2791 C CA . MET A 1 357 ? 2.857 -23.625 1.054 1 98.56 357 MET A CA 1
ATOM 2792 C C . MET A 1 357 ? 1.813 -22.797 0.306 1 98.56 357 MET A C 1
ATOM 2794 O O . MET A 1 357 ? 1.706 -22.891 -0.918 1 98.56 357 MET A O 1
ATOM 2798 N N . ILE A 1 358 ? 1.033 -22.078 1.043 1 98.81 358 ILE A N 1
ATOM 2799 C CA . ILE A 1 358 ? 0.205 -21 0.509 1 98.81 358 ILE A CA 1
ATOM 2800 C C . ILE A 1 358 ? 0.841 -19.656 0.833 1 98.81 358 ILE A C 1
ATOM 2802 O O . ILE A 1 358 ? 1.177 -19.375 1.986 1 98.81 358 ILE A O 1
ATOM 2806 N N . TYR A 1 359 ? 1.1 -18.859 -0.186 1 98.75 359 TYR A N 1
ATOM 2807 C CA . TYR A 1 359 ? 1.541 -17.5 0.057 1 98.75 359 TYR A CA 1
ATOM 2808 C C . TYR A 1 359 ? 0.554 -16.5 -0.526 1 98.75 359 TYR A C 1
ATOM 2810 O O . TYR A 1 359 ? -0.213 -16.828 -1.434 1 98.75 359 TYR A O 1
ATOM 2818 N N . SER A 1 360 ? 0.509 -15.305 0.057 1 98.75 360 SER A N 1
ATOM 2819 C CA . SER A 1 360 ? -0.514 -14.344 -0.329 1 98.75 360 SER A CA 1
ATOM 2820 C C . SER A 1 360 ? 0.018 -12.914 -0.251 1 98.75 360 SER A C 1
ATOM 2822 O O . SER A 1 360 ? 0.482 -12.477 0.804 1 98.75 360 SER A O 1
ATOM 2824 N N . GLY A 1 361 ? -0.05 -12.234 -1.436 1 98.62 361 GLY A N 1
ATOM 2825 C CA . GLY A 1 361 ? 0.195 -10.805 -1.422 1 98.62 361 GLY A CA 1
ATOM 2826 C C . GLY A 1 361 ? -0.926 -10.016 -0.773 1 98.62 361 GLY A C 1
ATOM 2827 O O . GLY A 1 361 ? -2.088 -10.141 -1.162 1 98.62 361 GLY A O 1
ATOM 2828 N N . ASP A 1 362 ? -0.566 -9.125 0.12 1 98.19 362 ASP A N 1
ATOM 2829 C CA . ASP A 1 362 ? -1.58 -8.547 0.999 1 98.19 362 ASP A CA 1
ATOM 2830 C C . ASP A 1 362 ? -2.166 -7.273 0.402 1 98.19 362 ASP A C 1
ATOM 2832 O O . ASP A 1 362 ? -3.027 -6.633 1.011 1 98.19 362 ASP A O 1
ATOM 2836 N N . ASP A 1 363 ? -1.78 -6.93 -0.811 1 96.44 363 ASP A N 1
ATOM 2837 C CA . ASP A 1 363 ? -2.377 -5.801 -1.516 1 96.44 363 ASP A CA 1
ATOM 2838 C C . ASP A 1 363 ? -3.424 -6.27 -2.523 1 96.44 363 ASP A C 1
ATOM 2840 O O . ASP A 1 363 ? -4.031 -5.457 -3.223 1 96.44 363 ASP A O 1
ATOM 2844 N N . ASP A 1 364 ? -3.635 -7.555 -2.582 1 97.62 364 ASP A N 1
ATOM 2845 C CA . ASP A 1 364 ? -4.625 -8.18 -3.455 1 97.62 364 ASP A CA 1
ATOM 2846 C C . ASP A 1 364 ? -6.02 -8.109 -2.842 1 97.62 364 ASP A C 1
ATOM 2848 O O . ASP A 1 364 ? -6.234 -8.555 -1.716 1 97.62 364 ASP A O 1
ATOM 2852 N N . ALA A 1 365 ? -6.992 -7.652 -3.627 1 96.81 365 ALA A N 1
ATOM 2853 C CA . ALA A 1 365 ? -8.359 -7.625 -3.109 1 96.81 365 ALA A CA 1
ATOM 2854 C C . ALA A 1 365 ? -9.203 -8.727 -3.744 1 96.81 365 ALA A C 1
ATOM 2856 O O . ALA A 1 365 ? -10.328 -8.977 -3.305 1 96.81 365 ALA A O 1
ATOM 2857 N N . VAL A 1 366 ? -8.734 -9.43 -4.723 1 96.19 366 VAL A N 1
ATOM 2858 C CA . VAL A 1 366 ? -9.523 -10.422 -5.438 1 96.19 366 VAL A CA 1
ATOM 2859 C C . VAL A 1 366 ? -9.469 -11.758 -4.703 1 96.19 366 VAL A C 1
ATOM 2861 O O . VAL A 1 366 ? -10.461 -12.195 -4.125 1 96.19 366 VAL A O 1
ATOM 2864 N N . CYS A 1 367 ? -8.328 -12.297 -4.695 1 97.88 367 CYS A N 1
ATOM 2865 C CA . CYS A 1 367 ? -8.039 -13.406 -3.795 1 97.88 367 CYS A CA 1
ATOM 2866 C C . CYS A 1 367 ? -7.23 -12.938 -2.592 1 97.88 367 CYS A C 1
ATOM 2868 O O . CYS A 1 367 ? -6.07 -13.32 -2.43 1 97.88 367 CYS A O 1
ATOM 2870 N N . ALA A 1 368 ? -7.938 -12.266 -1.751 1 98.44 368 ALA A N 1
ATOM 2871 C CA . ALA A 1 368 ? -7.316 -11.445 -0.711 1 98.44 368 ALA A CA 1
ATOM 2872 C C . ALA A 1 368 ? -6.699 -12.32 0.376 1 98.44 368 ALA A C 1
ATOM 2874 O O . ALA A 1 368 ? -7.164 -13.438 0.627 1 98.44 368 ALA A O 1
ATOM 2875 N N . THR A 1 369 ? -5.664 -11.766 0.994 1 98.75 369 THR A N 1
ATOM 2876 C CA . THR A 1 369 ? -5.039 -12.43 2.133 1 98.75 369 THR A CA 1
ATOM 2877 C C . THR A 1 369 ? -6.066 -12.703 3.23 1 98.75 369 THR A C 1
ATOM 2879 O O . THR A 1 369 ? -5.984 -13.711 3.93 1 98.75 369 THR A O 1
ATOM 2882 N N . LEU A 1 370 ? -7.059 -11.812 3.359 1 98.06 370 LEU A N 1
ATOM 2883 C CA . LEU A 1 370 ? -8.141 -12.023 4.316 1 98.06 370 LEU A CA 1
ATOM 2884 C C . LEU A 1 370 ? -8.82 -13.367 4.078 1 98.06 370 LEU A C 1
ATOM 2886 O O . LEU A 1 370 ? -9.062 -14.117 5.023 1 98.06 370 LEU A O 1
ATOM 2890 N N . GLY A 1 371 ? -9.109 -13.656 2.859 1 97.5 371 GLY A N 1
ATOM 2891 C CA . GLY A 1 371 ? -9.695 -14.938 2.514 1 97.5 371 GLY A CA 1
ATOM 2892 C C . GLY A 1 371 ? -8.742 -16.109 2.715 1 97.5 371 GLY A C 1
ATOM 2893 O O . GLY A 1 371 ? -9.148 -17.172 3.172 1 97.5 371 GLY A O 1
ATOM 2894 N N . SER A 1 372 ? -7.484 -15.914 2.377 1 98.31 372 SER A N 1
ATOM 2895 C CA . SER A 1 372 ? -6.477 -16.953 2.58 1 98.31 372 SER A CA 1
ATOM 2896 C C . SER A 1 372 ? -6.332 -17.297 4.059 1 98.31 372 SER A C 1
ATOM 2898 O O . SER A 1 372 ? -6.184 -18.469 4.414 1 98.31 372 SER A O 1
ATOM 2900 N N . GLN A 1 373 ? -6.363 -16.297 4.918 1 97.69 373 GLN A N 1
ATOM 2901 C CA . GLN A 1 373 ? -6.281 -16.547 6.352 1 97.69 373 GLN A CA 1
ATOM 2902 C C . GLN A 1 373 ? -7.48 -17.359 6.836 1 97.69 373 GLN A C 1
ATOM 2904 O O . GLN A 1 373 ? -7.328 -18.297 7.625 1 97.69 373 GLN A O 1
ATOM 2909 N N . GLN A 1 374 ? -8.656 -16.938 6.359 1 96.81 374 GLN A N 1
ATOM 2910 C CA . GLN A 1 374 ? -9.828 -17.703 6.758 1 96.81 374 GLN A CA 1
ATOM 2911 C C . GLN A 1 374 ? -9.672 -19.172 6.383 1 96.81 374 GLN A C 1
ATOM 2913 O O . GLN A 1 374 ? -9.953 -20.062 7.195 1 96.81 374 GLN A O 1
ATOM 2918 N N . PHE A 1 375 ? -9.211 -19.438 5.215 1 98.19 375 PHE A N 1
ATOM 2919 C CA . PHE A 1 375 ? -9.055 -20.797 4.703 1 98.19 375 PHE A CA 1
ATOM 2920 C C . PHE A 1 375 ? -8.055 -21.578 5.539 1 98.19 375 PHE A C 1
ATOM 2922 O O . PHE A 1 375 ? -8.359 -22.672 6.023 1 98.19 375 PHE A O 1
ATOM 2929 N N . VAL A 1 376 ? -6.859 -21 5.746 1 98.31 376 VAL A N 1
ATOM 2930 C CA . VAL A 1 376 ? -5.766 -21.734 6.371 1 98.31 376 VAL A CA 1
ATOM 2931 C C . VAL A 1 376 ? -6.113 -22.047 7.824 1 98.31 376 VAL A C 1
ATOM 2933 O O . VAL A 1 376 ? -5.848 -23.141 8.32 1 98.31 376 VAL A O 1
ATOM 2936 N N . TRP A 1 377 ? -6.691 -21.109 8.508 1 97.62 377 TRP A N 1
ATOM 2937 C CA . TRP A 1 377 ? -7.047 -21.344 9.906 1 97.62 377 TRP A CA 1
ATOM 2938 C C . TRP A 1 377 ? -8.219 -22.297 10.016 1 97.62 377 TRP A C 1
ATOM 2940 O O . TRP A 1 377 ? -8.312 -23.078 10.977 1 97.62 377 TRP A O 1
ATOM 2950 N N . ASP A 1 378 ? -9.07 -22.328 9.031 1 96.62 378 ASP A N 1
ATOM 2951 C CA . ASP A 1 378 ? -10.227 -23.234 9.039 1 96.62 378 ASP A CA 1
ATOM 2952 C C . ASP A 1 378 ? -9.805 -24.672 8.789 1 96.62 378 ASP A C 1
ATOM 2954 O O . ASP A 1 378 ? -10.578 -25.609 9.008 1 96.62 378 ASP A O 1
ATOM 2958 N N . LEU A 1 379 ? -8.594 -24.844 8.258 1 98.06 379 LEU A N 1
ATOM 2959 C CA . LEU A 1 379 ? -8.094 -26.219 8.102 1 98.06 379 LEU A CA 1
ATOM 2960 C C . LEU A 1 379 ? -7.914 -26.875 9.461 1 98.06 379 LEU A C 1
ATOM 2962 O O . LEU A 1 379 ? -7.855 -28.109 9.547 1 98.06 379 LEU A O 1
ATOM 2966 N N . GLY A 1 380 ? -7.691 -26.125 10.523 1 97.44 380 GLY A N 1
ATOM 2967 C CA . GLY A 1 380 ? -7.809 -26.641 11.883 1 97.44 380 GLY A CA 1
ATOM 2968 C C . GLY A 1 380 ? -6.484 -27.094 12.461 1 97.44 380 GLY A C 1
ATOM 2969 O O . GLY A 1 380 ? -6.449 -27.672 13.547 1 97.44 380 GLY A O 1
ATOM 2970 N N . TYR A 1 381 ? -5.355 -26.922 11.797 1 98.19 381 TYR A N 1
ATOM 2971 C CA . TYR A 1 381 ? -4.051 -27.297 12.32 1 98.19 381 TYR A CA 1
ATOM 2972 C C . TYR A 1 381 ? -3.457 -26.188 13.172 1 98.19 381 TYR A C 1
ATOM 2974 O O . TYR A 1 381 ? -3.59 -25 12.836 1 98.19 381 TYR A O 1
ATOM 2982 N N . ALA A 1 382 ? -2.777 -26.531 14.234 1 97.81 382 ALA A N 1
ATOM 2983 C CA . ALA A 1 382 ? -2.125 -25.562 15.102 1 97.81 382 ALA A CA 1
ATOM 2984 C C . ALA A 1 382 ? -0.739 -25.203 14.578 1 97.81 382 ALA A C 1
ATOM 2986 O O . ALA A 1 382 ? -0.057 -26.031 13.977 1 97.81 382 ALA A O 1
ATOM 2987 N N . PRO A 1 383 ? -0.384 -23.938 14.773 1 98.12 383 PRO A N 1
ATOM 2988 C CA . PRO A 1 383 ? 1.006 -23.609 14.445 1 98.12 383 PRO A CA 1
ATOM 2989 C C . PRO A 1 383 ? 2.01 -24.422 15.273 1 98.12 383 PRO A C 1
ATOM 2991 O O . PRO A 1 383 ? 1.725 -24.766 16.422 1 98.12 383 PRO A O 1
ATOM 2994 N N . LEU A 1 384 ? 3.105 -24.734 14.672 1 97.81 384 LEU A N 1
ATOM 2995 C CA . LEU A 1 384 ? 4.23 -25.25 15.445 1 97.81 384 LEU A CA 1
ATOM 2996 C C . LEU A 1 384 ? 4.664 -24.25 16.516 1 97.81 384 LEU A C 1
ATOM 2998 O O . LEU A 1 384 ? 4.527 -23.031 16.312 1 97.81 384 LEU A O 1
ATOM 3002 N N . GLU A 1 385 ? 5.195 -24.75 17.609 1 96.62 385 GLU A N 1
ATOM 3003 C CA . GLU A 1 385 ? 5.641 -23.875 18.688 1 96.62 385 GLU A CA 1
ATOM 3004 C C . GLU A 1 385 ? 6.676 -22.859 18.188 1 96.62 385 GLU A C 1
ATOM 3006 O O . GLU A 1 385 ? 7.668 -23.25 17.562 1 96.62 385 GLU A O 1
ATOM 3011 N N . GLY A 1 386 ? 6.371 -21.625 18.438 1 95.06 386 GLY A N 1
ATOM 3012 C CA . GLY A 1 386 ? 7.293 -20.547 18.094 1 95.06 386 GLY A CA 1
ATOM 3013 C C . GLY A 1 386 ? 7.305 -20.234 16.609 1 95.06 386 GLY A C 1
ATOM 3014 O O . GLY A 1 386 ? 8.102 -19.422 16.141 1 95.06 386 GLY A O 1
ATOM 3015 N N . LYS A 1 387 ? 6.359 -20.797 15.812 1 97.06 387 LYS A N 1
ATOM 3016 C CA . LYS A 1 387 ? 6.402 -20.625 14.367 1 97.06 387 LYS A CA 1
ATOM 3017 C C . LYS A 1 387 ? 5.113 -20 13.844 1 97.06 387 LYS A C 1
ATOM 3019 O O . LYS A 1 387 ? 4.699 -20.266 12.711 1 97.06 387 LYS A O 1
ATOM 3024 N N . SER A 1 388 ? 4.441 -19.266 14.742 1 97.12 388 SER A N 1
ATOM 3025 C CA . SER A 1 388 ? 3.219 -18.578 14.344 1 97.12 388 SER A CA 1
ATOM 3026 C C . SER A 1 388 ? 3.502 -17.125 13.992 1 97.12 388 SER A C 1
ATOM 3028 O O . SER A 1 388 ? 3.984 -16.359 14.828 1 97.12 388 SER A O 1
ATOM 3030 N N . TRP A 1 389 ? 3.197 -16.797 12.742 1 97.75 389 TRP A N 1
ATOM 3031 C CA . TRP A 1 389 ? 3.246 -15.422 12.281 1 97.75 389 TRP A CA 1
ATOM 3032 C C . TRP A 1 389 ? 4.617 -14.805 12.539 1 97.75 389 TRP A C 1
ATOM 3034 O O . TRP A 1 389 ? 4.719 -13.719 13.117 1 97.75 389 TRP A O 1
ATOM 3044 N N . VAL A 1 390 ? 5.645 -15.492 12.18 1 97.12 390 VAL A N 1
ATOM 3045 C CA . VAL A 1 390 ? 7.031 -15.062 12.32 1 97.12 390 VAL A CA 1
ATOM 3046 C C . VAL A 1 390 ? 7.414 -14.164 11.148 1 97.12 390 VAL A C 1
ATOM 3048 O O . VAL A 1 390 ? 7.211 -14.523 9.984 1 97.12 390 VAL A O 1
ATOM 3051 N N . PRO A 1 391 ? 7.93 -12.945 11.469 1 96.38 391 PRO A N 1
ATOM 3052 C CA . PRO A 1 391 ? 8.344 -12.078 10.359 1 96.38 391 PRO A CA 1
ATOM 3053 C C . PRO A 1 391 ? 9.5 -12.664 9.555 1 96.38 391 PRO A C 1
ATOM 3055 O O . PRO A 1 391 ? 10.367 -13.344 10.117 1 96.38 391 PRO A O 1
ATOM 3058 N N . TRP A 1 392 ? 9.469 -12.453 8.266 1 95.06 392 TRP A N 1
ATOM 3059 C CA . TRP A 1 392 ? 10.609 -12.727 7.395 1 95.06 392 TRP A CA 1
ATOM 3060 C C . TRP A 1 392 ? 11.031 -11.477 6.633 1 95.06 392 TRP A C 1
ATOM 3062 O O . TRP A 1 392 ? 10.266 -10.508 6.547 1 95.06 392 TRP A O 1
ATOM 3072 N N . THR A 1 393 ? 12.281 -11.391 6.23 1 91.88 393 THR A N 1
ATOM 3073 C CA . THR A 1 393 ? 12.812 -10.133 5.727 1 91.88 393 THR A CA 1
ATOM 3074 C C . THR A 1 393 ? 13.484 -10.328 4.367 1 91.88 393 THR A C 1
ATOM 3076 O O . THR A 1 393 ? 13.945 -11.43 4.055 1 91.88 393 THR A O 1
ATOM 3079 N N . VAL A 1 394 ? 13.359 -9.445 3.592 1 89.06 394 VAL A N 1
ATOM 3080 C CA . VAL A 1 394 ? 14.133 -9.273 2.363 1 89.06 394 VAL A CA 1
ATOM 3081 C C . VAL A 1 394 ? 14.758 -7.883 2.328 1 89.06 394 VAL A C 1
ATOM 3083 O O . VAL A 1 394 ? 14.07 -6.883 2.568 1 89.06 394 VAL A O 1
ATOM 3086 N N . GLN A 1 395 ? 16.047 -7.766 2.139 1 80.25 395 GLN A N 1
ATOM 3087 C CA . GLN A 1 395 ? 16.781 -6.5 2.078 1 80.25 395 GLN A CA 1
ATOM 3088 C C . GLN A 1 395 ? 16.562 -5.684 3.348 1 80.25 395 GLN A C 1
ATOM 3090 O O . GLN A 1 395 ? 16.281 -4.48 3.279 1 80.25 395 GLN A O 1
ATOM 3095 N N . HIS A 1 396 ? 16.453 -6.305 4.395 1 82.75 396 HIS A N 1
ATOM 3096 C CA . HIS A 1 396 ? 16.391 -5.727 5.73 1 82.75 396 HIS A CA 1
ATOM 3097 C C . HIS A 1 396 ? 15.047 -5.051 5.98 1 82.75 396 HIS A C 1
ATOM 3099 O O . HIS A 1 396 ? 14.938 -4.168 6.836 1 82.75 396 HIS A O 1
ATOM 3105 N N . GLN A 1 397 ? 14.125 -5.363 5.223 1 87.94 397 GLN A N 1
ATOM 3106 C CA . GLN A 1 397 ? 12.75 -4.91 5.438 1 87.94 397 GLN A CA 1
ATOM 3107 C C . GLN A 1 397 ? 11.828 -6.086 5.738 1 87.94 397 GLN A C 1
ATOM 3109 O O . GLN A 1 397 ? 11.977 -7.164 5.16 1 87.94 397 GLN A O 1
ATOM 3114 N N . THR A 1 398 ? 10.898 -5.914 6.633 1 92.25 398 THR A N 1
ATOM 3115 C CA . THR A 1 398 ? 9.891 -6.941 6.844 1 92.25 398 THR A CA 1
ATOM 3116 C C . THR A 1 398 ? 9.125 -7.223 5.551 1 92.25 398 THR A C 1
ATOM 3118 O O . THR A 1 398 ? 8.516 -6.32 4.977 1 92.25 398 THR A O 1
ATOM 3121 N N . ALA A 1 399 ? 9.18 -8.438 5.066 1 95.06 399 ALA A N 1
ATOM 3122 C CA . ALA A 1 399 ? 8.586 -8.836 3.793 1 95.06 399 ALA A CA 1
ATOM 3123 C C . ALA A 1 399 ? 7.23 -9.5 4.008 1 95.06 399 ALA A C 1
ATOM 3125 O O . ALA A 1 399 ? 6.5 -9.766 3.051 1 95.06 399 ALA A O 1
ATOM 3126 N N . GLY A 1 400 ? 6.863 -9.828 5.191 1 97.06 400 GLY A N 1
ATOM 3127 C CA . GLY A 1 400 ? 5.617 -10.477 5.574 1 97.06 400 GLY A CA 1
ATOM 3128 C C . GLY A 1 400 ? 5.762 -11.375 6.785 1 97.06 400 GLY A C 1
ATOM 3129 O O . GLY A 1 400 ? 6.609 -11.141 7.648 1 97.06 400 GLY A O 1
ATOM 3130 N N . PHE A 1 401 ? 4.848 -12.352 6.871 1 97.69 401 PHE A N 1
ATOM 3131 C CA . PHE A 1 401 ? 4.828 -13.242 8.023 1 97.69 401 PHE A CA 1
ATOM 3132 C C . PHE A 1 401 ? 4.633 -14.688 7.582 1 97.69 401 PHE A C 1
ATOM 3134 O O . PHE A 1 401 ? 4.008 -14.953 6.555 1 97.69 401 PHE A O 1
ATOM 3141 N N . ARG A 1 402 ? 5.246 -15.547 8.359 1 98.06 402 ARG A N 1
ATOM 3142 C CA . ARG A 1 402 ? 5.188 -16.969 8.086 1 98.06 402 ARG A CA 1
ATOM 3143 C C . ARG A 1 402 ? 4.617 -17.734 9.273 1 98.06 402 ARG A C 1
ATOM 3145 O O . ARG A 1 402 ? 4.977 -17.469 10.422 1 98.06 402 ARG A O 1
ATOM 3152 N N . THR A 1 403 ? 3.686 -18.594 9.039 1 98.25 403 THR A N 1
ATOM 3153 C CA . THR A 1 403 ? 3.189 -19.562 10 1 98.25 403 THR A CA 1
ATOM 3154 C C . THR A 1 403 ? 3.438 -20.984 9.5 1 98.25 403 THR A C 1
ATOM 3156 O O . THR A 1 403 ? 3.092 -21.328 8.367 1 98.25 403 THR A O 1
ATOM 3159 N N . GLU A 1 404 ? 4.105 -21.766 10.297 1 97.88 404 GLU A N 1
ATOM 3160 C CA . GLU A 1 404 ? 4.277 -23.188 10.047 1 97.88 404 GLU A CA 1
ATOM 3161 C C . GLU A 1 404 ? 3.352 -24.031 10.938 1 97.88 404 GLU A C 1
ATOM 3163 O O . GLU A 1 404 ? 3.279 -23.797 12.148 1 97.88 404 GLU A O 1
ATOM 3168 N N . PHE A 1 405 ? 2.656 -24.938 10.32 1 98.56 405 PHE A N 1
ATOM 3169 C CA . PHE A 1 405 ? 1.623 -25.672 11.039 1 98.56 405 PHE A CA 1
ATOM 3170 C C . PHE A 1 405 ? 2.111 -27.062 11.414 1 98.56 405 PHE A C 1
ATOM 3172 O O . PHE A 1 405 ? 2.943 -27.641 10.719 1 98.56 405 PHE A O 1
ATOM 3179 N N . ALA A 1 406 ? 1.639 -27.547 12.555 1 97.94 406 ALA A N 1
ATOM 3180 C CA . ALA A 1 406 ? 1.896 -28.922 12.984 1 97.94 406 ALA A CA 1
ATOM 3181 C C . ALA A 1 406 ? 1.049 -29.922 12.188 1 97.94 406 ALA A C 1
ATOM 3183 O O . ALA A 1 406 ? -0.131 -30.109 12.492 1 97.94 406 ALA A O 1
ATOM 3184 N N . VAL A 1 407 ? 1.706 -30.578 11.227 1 98 407 VAL A N 1
ATOM 3185 C CA . VAL A 1 407 ? 0.986 -31.516 10.359 1 98 407 VAL A CA 1
ATOM 3186 C C . VAL A 1 407 ? 1.693 -32.875 10.359 1 98 407 VAL A C 1
ATOM 3188 O O . VAL A 1 407 ? 2.859 -32.969 10.75 1 98 407 VAL A O 1
ATOM 3191 N N . PRO A 1 408 ? 1.009 -33.938 9.922 1 96.75 408 PRO A N 1
ATOM 3192 C CA . PRO A 1 408 ? 1.658 -35.25 9.859 1 96.75 408 PRO A CA 1
ATOM 3193 C C . PRO A 1 408 ? 2.779 -35.312 8.828 1 96.75 408 PRO A C 1
ATOM 3195 O O . PRO A 1 408 ? 2.678 -34.688 7.766 1 96.75 408 PRO A O 1
ATOM 3198 N N . SER A 1 409 ? 3.787 -36.062 9.211 1 95.81 409 SER A N 1
ATOM 3199 C CA . SER A 1 409 ? 4.906 -36.344 8.305 1 95.81 409 SER A CA 1
ATOM 3200 C C . SER A 1 409 ? 5.359 -37.781 8.406 1 95.81 409 SER A C 1
ATOM 3202 O O . SER A 1 409 ? 5.664 -38.281 9.5 1 95.81 409 SER A O 1
ATOM 3204 N N . LYS A 1 410 ? 5.34 -38.438 7.344 1 94.06 410 LYS A N 1
ATOM 3205 C CA . LYS A 1 410 ? 5.797 -39.812 7.32 1 94.06 410 LYS A CA 1
ATOM 3206 C C . LYS A 1 410 ? 7.305 -39.906 7.539 1 94.06 410 LYS A C 1
ATOM 3208 O O . LYS A 1 410 ? 8.039 -38.969 7.227 1 94.06 410 LYS A O 1
ATOM 3213 N N . ALA A 1 411 ? 7.684 -41.094 8.016 1 89.56 411 ALA A N 1
ATOM 3214 C CA . ALA A 1 411 ? 9.102 -41.312 8.258 1 89.56 411 ALA A CA 1
ATOM 3215 C C . ALA A 1 411 ? 9.914 -41.156 6.973 1 89.56 411 ALA A C 1
ATOM 3217 O O . ALA A 1 411 ? 9.555 -41.719 5.934 1 89.56 411 ALA A O 1
ATOM 3218 N N . GLY A 1 412 ? 10.93 -40.438 7.02 1 85.88 412 GLY A N 1
ATOM 3219 C CA . GLY A 1 412 ? 11.805 -40.219 5.871 1 85.88 412 GLY A CA 1
ATOM 3220 C C . GLY A 1 412 ? 11.359 -39.094 4.984 1 85.88 412 GLY A C 1
ATOM 3221 O O . GLY A 1 412 ? 12.086 -38.656 4.078 1 85.88 412 GLY A O 1
ATOM 3222 N N . ALA A 1 413 ? 10.109 -38.625 5.277 1 84.31 413 ALA A N 1
ATOM 3223 C CA . ALA A 1 413 ? 9.625 -37.5 4.508 1 84.31 413 ALA A CA 1
ATOM 3224 C C . ALA A 1 413 ? 9.805 -36.188 5.285 1 84.31 413 ALA A C 1
ATOM 3226 O O . ALA A 1 413 ? 10.148 -36.219 6.469 1 84.31 413 ALA A O 1
ATOM 3227 N N . SER A 1 414 ? 9.852 -35.094 4.625 1 86.75 414 SER A N 1
ATOM 3228 C CA . SER A 1 414 ? 9.875 -33.75 5.215 1 86.75 414 SER A CA 1
ATOM 3229 C C . SER A 1 414 ? 8.641 -32.969 4.812 1 86.75 414 SER A C 1
ATOM 3231 O O . SER A 1 414 ? 8.75 -31.844 4.297 1 86.75 414 SER A O 1
ATOM 3233 N N . ALA A 1 415 ? 7.492 -33.656 5.211 1 95.56 415 ALA A N 1
ATOM 3234 C CA . ALA A 1 415 ? 6.238 -32.969 4.871 1 95.56 415 ALA A CA 1
ATOM 3235 C C . ALA A 1 415 ? 6.035 -31.719 5.711 1 95.56 415 ALA A C 1
ATOM 3237 O O . ALA A 1 415 ? 6.418 -31.688 6.887 1 95.56 415 ALA A O 1
ATOM 3238 N N . SER A 1 416 ? 5.469 -30.688 5.176 1 97.12 416 SER A N 1
ATOM 3239 C CA . SER A 1 416 ? 5.227 -29.422 5.855 1 97.12 416 SER A CA 1
ATOM 3240 C C . SER A 1 416 ? 4.043 -28.688 5.246 1 97.12 416 SER A C 1
ATOM 3242 O O . SER A 1 416 ? 3.635 -28.984 4.117 1 97.12 416 SER A O 1
ATOM 3244 N N . PHE A 1 417 ? 3.439 -27.875 6.062 1 98.44 417 PHE A N 1
ATOM 3245 C CA . PHE A 1 417 ? 2.422 -26.922 5.625 1 98.44 417 PHE A CA 1
ATOM 3246 C C . PHE A 1 417 ? 2.672 -25.547 6.223 1 98.44 417 PHE A C 1
ATOM 3248 O O . PHE A 1 417 ? 2.797 -25.406 7.441 1 98.44 417 PHE A O 1
ATOM 3255 N N . SER A 1 418 ? 2.779 -24.547 5.328 1 98.31 418 SER A N 1
ATOM 3256 C CA . SER A 1 418 ? 3.031 -23.188 5.805 1 98.31 418 SER A CA 1
ATOM 3257 C C . SER A 1 418 ? 2.158 -22.172 5.074 1 98.31 418 SER A C 1
ATOM 3259 O O . SER A 1 418 ? 1.765 -22.406 3.93 1 98.31 418 SER A O 1
ATOM 3261 N N . PHE A 1 419 ? 1.805 -21.188 5.762 1 98.56 419 PHE A N 1
ATOM 3262 C CA . PHE A 1 419 ? 1.165 -19.984 5.223 1 98.56 419 PHE A CA 1
ATOM 3263 C C . PHE A 1 419 ? 2.084 -18.781 5.348 1 98.56 419 PHE A C 1
ATOM 3265 O O . PHE A 1 419 ? 2.611 -18.5 6.426 1 98.56 419 PHE A O 1
ATOM 3272 N N . VAL A 1 420 ? 2.283 -18.047 4.207 1 98.75 420 VAL A N 1
ATOM 3273 C CA . VAL A 1 420 ? 3.199 -16.906 4.203 1 98.75 420 VAL A CA 1
ATOM 3274 C C . VAL A 1 420 ? 2.529 -15.703 3.547 1 98.75 420 VAL A C 1
ATOM 3276 O O . VAL A 1 420 ? 1.904 -15.836 2.49 1 98.75 420 VAL A O 1
ATOM 3279 N N . THR A 1 421 ? 2.586 -14.562 4.219 1 98.69 421 THR A N 1
ATOM 3280 C CA . THR A 1 421 ? 2.129 -13.328 3.588 1 98.69 421 THR A CA 1
ATOM 3281 C C . THR A 1 421 ? 3.297 -12.578 2.955 1 98.69 421 THR A C 1
ATOM 3283 O O . THR A 1 421 ? 4.445 -12.742 3.373 1 98.69 421 THR A O 1
ATOM 3286 N N . VAL A 1 422 ? 3.002 -11.898 1.902 1 98.12 422 VAL A N 1
ATOM 3287 C CA . VAL A 1 422 ? 3.984 -11.055 1.237 1 98.12 422 VAL A CA 1
ATOM 3288 C C . VAL A 1 422 ? 3.51 -9.602 1.252 1 98.12 422 VAL A C 1
ATOM 3290 O O . VAL A 1 422 ? 2.609 -9.227 0.496 1 98.12 422 VAL A O 1
ATOM 3293 N N . HIS A 1 423 ? 4.168 -8.812 2.018 1 96.94 423 HIS A N 1
ATOM 3294 C CA . HIS A 1 423 ? 3.758 -7.434 2.242 1 96.94 423 HIS A CA 1
ATOM 3295 C C . HIS A 1 423 ? 4.016 -6.57 1.011 1 96.94 423 HIS A C 1
ATOM 3297 O O . HIS A 1 423 ? 5.105 -6.613 0.435 1 96.94 423 HIS A O 1
ATOM 3303 N N . GLY A 1 424 ? 3 -5.793 0.676 1 95.25 424 GLY A N 1
ATOM 3304 C CA . GLY A 1 424 ? 3.135 -4.871 -0.44 1 95.25 424 GLY A CA 1
ATOM 3305 C C . GLY A 1 424 ? 2.984 -5.543 -1.791 1 95.25 424 GLY A C 1
ATOM 3306 O O . GLY A 1 424 ? 3.236 -4.926 -2.828 1 95.25 424 GLY A O 1
ATOM 3307 N N . ALA A 1 425 ? 2.623 -6.797 -1.805 1 96.62 425 ALA A N 1
ATOM 3308 C CA . ALA A 1 425 ? 2.465 -7.516 -3.066 1 96.62 425 ALA A CA 1
ATOM 3309 C C . ALA A 1 425 ? 0.992 -7.645 -3.443 1 96.62 425 ALA A C 1
ATOM 3311 O O . ALA A 1 425 ? 0.139 -7.848 -2.574 1 96.62 425 ALA A O 1
ATOM 3312 N N . GLY A 1 426 ? 0.709 -7.586 -4.734 1 96.44 426 GLY A N 1
ATOM 3313 C CA . GLY A 1 426 ? -0.629 -7.836 -5.242 1 96.44 426 GLY A CA 1
ATOM 3314 C C . GLY A 1 426 ? -0.91 -9.305 -5.488 1 96.44 426 GLY A C 1
ATOM 3315 O O . GLY A 1 426 ? -0.328 -10.172 -4.836 1 96.44 426 GLY A O 1
ATOM 3316 N N . HIS A 1 427 ? -1.887 -9.5 -6.371 1 95.44 427 HIS A N 1
ATOM 3317 C CA . HIS A 1 427 ? -2.336 -10.828 -6.762 1 95.44 427 HIS A CA 1
ATOM 3318 C C . HIS A 1 427 ? -1.202 -11.633 -7.391 1 95.44 427 HIS A C 1
ATOM 3320 O O . HIS A 1 427 ? -1.026 -12.812 -7.086 1 95.44 427 HIS A O 1
ATOM 3326 N N . MET A 1 428 ? -0.542 -10.945 -8.344 1 96.56 428 MET A N 1
ATOM 3327 C CA . MET A 1 428 ? 0.638 -11.523 -8.984 1 96.56 428 MET A CA 1
ATOM 3328 C C . MET A 1 428 ? 1.906 -11.141 -8.227 1 96.56 428 MET A C 1
ATOM 3330 O O . MET A 1 428 ? 2.648 -10.258 -8.656 1 96.56 428 MET A O 1
ATOM 3334 N N . VAL A 1 429 ? 2.188 -11.93 -7.191 1 97.44 429 VAL A N 1
ATOM 3335 C CA . VAL A 1 429 ? 3.277 -11.625 -6.273 1 97.44 429 VAL A CA 1
ATOM 3336 C C . VAL A 1 429 ? 4.586 -11.492 -7.047 1 97.44 429 VAL A C 1
ATOM 3338 O O . VAL A 1 429 ? 5.332 -10.531 -6.863 1 97.44 429 VAL A O 1
ATOM 3341 N N . PRO A 1 430 ? 4.902 -12.352 -8.008 1 96.38 430 PRO A N 1
ATOM 3342 C CA . PRO A 1 430 ? 6.18 -12.219 -8.719 1 96.38 430 PRO A CA 1
ATOM 3343 C C . PRO A 1 430 ? 6.25 -10.961 -9.57 1 96.38 430 PRO A C 1
ATOM 3345 O O . PRO A 1 430 ? 7.344 -10.484 -9.891 1 96.38 430 PRO A O 1
ATOM 3348 N N . ALA A 1 431 ? 5.07 -10.438 -9.945 1 93.88 431 ALA A N 1
ATOM 3349 C CA . ALA A 1 431 ? 5.055 -9.219 -10.75 1 93.88 431 ALA A CA 1
ATOM 3350 C C . ALA A 1 431 ? 5.223 -7.98 -9.867 1 93.88 431 ALA A C 1
ATOM 3352 O O . ALA A 1 431 ? 5.91 -7.027 -10.25 1 93.88 431 ALA A O 1
ATOM 3353 N N . THR A 1 432 ? 4.645 -7.984 -8.688 1 92.88 432 THR A N 1
ATOM 3354 C CA . THR A 1 432 ? 4.57 -6.777 -7.871 1 92.88 432 THR A CA 1
ATOM 3355 C C . THR A 1 432 ? 5.715 -6.738 -6.863 1 92.88 432 THR A C 1
ATOM 3357 O O . THR A 1 432 ? 6.137 -5.66 -6.438 1 92.88 432 THR A O 1
ATOM 3360 N N . GLN A 1 433 ? 6.145 -7.914 -6.449 1 93.5 433 GLN A N 1
ATOM 3361 C CA . GLN A 1 433 ? 7.281 -8.031 -5.547 1 93.5 433 GLN A CA 1
ATOM 3362 C C . GLN A 1 433 ? 8.203 -9.172 -5.965 1 93.5 433 GLN A C 1
ATOM 3364 O O . GLN A 1 433 ? 8.312 -10.18 -5.258 1 93.5 433 GLN A O 1
ATOM 3369 N N . PRO A 1 434 ? 8.961 -8.984 -7.023 1 92.94 434 PRO A N 1
ATOM 3370 C CA . PRO A 1 434 ? 9.742 -10.078 -7.598 1 92.94 434 PRO A CA 1
ATOM 3371 C C . PRO A 1 434 ? 10.844 -10.57 -6.66 1 92.94 434 PRO A C 1
ATOM 3373 O O . PRO A 1 434 ? 11.109 -11.773 -6.586 1 92.94 434 PRO A O 1
ATOM 3376 N N . ALA A 1 435 ? 11.508 -9.648 -5.93 1 91 435 ALA A N 1
ATOM 3377 C CA . ALA A 1 435 ? 12.57 -10.062 -5.016 1 91 435 ALA A CA 1
ATOM 3378 C C . ALA A 1 435 ? 12.016 -10.938 -3.895 1 91 435 ALA A C 1
ATOM 3380 O O . ALA A 1 435 ? 12.617 -11.953 -3.539 1 91 435 ALA A O 1
ATOM 3381 N N . ARG A 1 436 ? 10.93 -10.5 -3.377 1 93.75 436 ARG A N 1
ATOM 3382 C CA . ARG A 1 436 ? 10.297 -11.266 -2.311 1 93.75 436 ARG A CA 1
ATOM 3383 C C . ARG A 1 436 ? 9.781 -12.609 -2.832 1 93.75 436 ARG A C 1
ATOM 3385 O O . ARG A 1 436 ? 9.844 -13.617 -2.129 1 93.75 436 ARG A O 1
ATOM 3392 N N . SER A 1 437 ? 9.328 -12.594 -4.027 1 96.25 437 SER A N 1
ATOM 3393 C CA . SER A 1 437 ? 8.836 -13.812 -4.66 1 96.25 437 SER A CA 1
ATOM 3394 C C . SER A 1 437 ? 9.945 -14.852 -4.797 1 96.25 437 SER A C 1
ATOM 3396 O O . SER A 1 437 ? 9.766 -16.016 -4.422 1 96.25 437 SER A O 1
ATOM 3398 N N . LEU A 1 438 ? 11.078 -14.492 -5.309 1 95.5 438 LEU A N 1
ATOM 3399 C CA . LEU A 1 438 ? 12.203 -15.406 -5.492 1 95.5 438 LEU A CA 1
ATOM 3400 C C . LEU A 1 438 ? 12.758 -15.867 -4.145 1 95.5 438 LEU A C 1
ATOM 3402 O O . LEU A 1 438 ? 13.102 -17.031 -3.977 1 95.5 438 LEU A O 1
ATOM 3406 N N . ALA A 1 439 ? 12.812 -14.906 -3.188 1 94.44 439 ALA A N 1
ATOM 3407 C CA . ALA A 1 439 ? 13.273 -15.258 -1.847 1 94.44 439 ALA A CA 1
ATOM 3408 C C . ALA A 1 439 ? 12.359 -16.312 -1.213 1 94.44 439 ALA A C 1
ATOM 3410 O O . ALA A 1 439 ? 12.836 -17.234 -0.551 1 94.44 439 ALA A O 1
ATOM 3411 N N . LEU A 1 440 ? 11.141 -16.156 -1.412 1 96.44 440 LEU A N 1
ATOM 3412 C CA . LEU A 1 440 ? 10.172 -17.094 -0.851 1 96.44 440 LEU A CA 1
ATOM 3413 C C . LEU A 1 440 ? 10.32 -18.469 -1.483 1 96.44 440 LEU A C 1
ATOM 3415 O O . LEU A 1 440 ? 10.227 -19.484 -0.793 1 96.44 440 LEU A O 1
ATOM 3419 N N . LEU A 1 441 ? 10.523 -18.516 -2.77 1 97.5 441 LEU A N 1
ATOM 3420 C CA . LEU A 1 441 ? 10.742 -19.797 -3.439 1 97.5 441 LEU A CA 1
ATOM 3421 C C . LEU A 1 441 ? 11.992 -20.484 -2.908 1 97.5 441 LEU A C 1
ATOM 3423 O O . LEU A 1 441 ? 11.984 -21.703 -2.674 1 97.5 441 LEU A O 1
ATOM 3427 N N . ARG A 1 442 ? 13.055 -19.75 -2.75 1 95.62 442 ARG A N 1
ATOM 3428 C CA . ARG A 1 442 ? 14.273 -20.297 -2.176 1 95.62 442 ARG A CA 1
ATOM 3429 C C . ARG A 1 442 ? 14 -20.922 -0.809 1 95.62 442 ARG A C 1
ATOM 3431 O O . ARG A 1 442 ? 14.461 -22.031 -0.525 1 95.62 442 ARG A O 1
ATOM 3438 N N . SER A 1 443 ? 13.281 -20.172 -0.074 1 94.62 443 SER A N 1
ATOM 3439 C CA . SER A 1 443 ? 12.945 -20.641 1.262 1 94.62 443 SER A CA 1
ATOM 3440 C C . SER A 1 443 ? 12.094 -21.906 1.193 1 94.62 443 SER A C 1
ATOM 3442 O O . SER A 1 443 ? 12.32 -22.859 1.95 1 94.62 443 SER A O 1
ATOM 3444 N N . PHE A 1 444 ? 11.172 -21.953 0.379 1 96.69 444 PHE A N 1
ATOM 3445 C CA . PHE A 1 444 ? 10.289 -23.094 0.19 1 96.69 444 PHE A CA 1
ATOM 3446 C C . PHE A 1 444 ? 11.086 -24.344 -0.164 1 96.69 444 PHE A C 1
ATOM 3448 O O . PHE A 1 444 ? 10.781 -25.438 0.311 1 96.69 444 PHE A O 1
ATOM 3455 N N . LEU A 1 445 ? 12.109 -24.125 -0.987 1 96 445 LEU A N 1
ATOM 3456 C CA . LEU A 1 445 ? 12.914 -25.234 -1.487 1 96 445 LEU A CA 1
ATOM 3457 C C . LEU A 1 445 ? 14.047 -25.562 -0.521 1 96 445 LEU A C 1
ATOM 3459 O O . LEU A 1 445 ? 14.883 -26.422 -0.81 1 96 445 LEU A O 1
ATOM 3463 N N . GLY A 1 446 ? 14.148 -24.875 0.655 1 90.88 446 GLY A N 1
ATOM 3464 C CA . GLY A 1 446 ? 15.156 -25.141 1.668 1 90.88 446 GLY A CA 1
ATOM 3465 C C . GLY A 1 446 ? 16.531 -24.609 1.297 1 90.88 446 GLY A C 1
ATOM 3466 O O . GLY A 1 446 ? 17.547 -25.109 1.801 1 90.88 446 GLY A O 1
ATOM 3467 N N . MET A 1 447 ? 16.453 -23.734 0.387 1 84.5 447 MET A N 1
ATOM 3468 C CA . MET A 1 447 ? 17.719 -23.141 -0.02 1 84.5 447 MET A CA 1
ATOM 3469 C C . MET A 1 447 ? 18.062 -21.953 0.87 1 84.5 447 MET A C 1
ATOM 3471 O O . MET A 1 447 ? 17.188 -21.344 1.471 1 84.5 447 MET A O 1
ATOM 3475 N N . GLU A 1 448 ? 19.297 -21.844 1.293 1 65.25 448 GLU A N 1
ATOM 3476 C CA . GLU A 1 448 ? 19.703 -20.656 2.055 1 65.25 448 GLU A CA 1
ATOM 3477 C C . GLU A 1 448 ? 19.281 -19.375 1.353 1 65.25 448 GLU A C 1
ATOM 3479 O O . GLU A 1 448 ? 19.344 -19.281 0.124 1 65.25 448 GLU A O 1
ATOM 3484 N N . ILE A 1 449 ? 18.453 -18.688 2.045 1 55.75 449 ILE A N 1
ATOM 3485 C CA . ILE A 1 449 ? 18.125 -17.375 1.501 1 55.75 449 ILE A CA 1
ATOM 3486 C C . ILE A 1 449 ? 19.375 -16.516 1.432 1 55.75 449 ILE A C 1
ATOM 3488 O O . ILE A 1 449 ? 20.016 -16.25 2.453 1 55.75 449 ILE A O 1
ATOM 3492 N N . GLU A 1 450 ? 20.141 -16.562 0.427 1 44.66 450 GLU A N 1
ATOM 3493 C CA . GLU A 1 450 ? 21.203 -15.562 0.313 1 44.66 450 GLU A CA 1
ATOM 3494 C C . GLU A 1 450 ? 20.656 -14.156 0.567 1 44.66 450 GLU A C 1
ATOM 3496 O O . GLU A 1 450 ? 19.531 -13.836 0.181 1 44.66 450 GLU A O 1
ATOM 3501 N N . ASP A 1 451 ? 20.844 -13.711 1.643 1 41 451 ASP A N 1
ATOM 3502 C CA . ASP A 1 451 ? 20.469 -12.312 1.861 1 41 451 ASP A CA 1
ATOM 3503 C C . ASP A 1 451 ? 20.391 -11.555 0.54 1 41 451 ASP A C 1
ATOM 3505 O O . ASP A 1 451 ? 21.375 -11.484 -0.205 1 41 451 ASP A O 1
ATOM 3509 N N . ALA A 1 452 ? 19.5 -11.656 -0.216 1 38.97 452 ALA A N 1
ATOM 3510 C CA . ALA A 1 452 ? 19.219 -10.859 -1.407 1 38.97 452 ALA A CA 1
ATOM 3511 C C . ALA A 1 452 ? 19.797 -9.453 -1.266 1 38.97 452 ALA A C 1
ATOM 3513 O O . ALA A 1 452 ? 19.328 -8.523 -1.933 1 38.97 452 ALA A O 1
ATOM 3514 N N . THR A 1 453 ? 20.609 -9.133 -0.369 1 35.41 453 THR A N 1
ATOM 3515 C CA . THR A 1 453 ? 21.391 -7.922 -0.573 1 35.41 453 THR A CA 1
ATOM 3516 C C . THR A 1 453 ? 22.031 -7.91 -1.963 1 35.41 453 THR A C 1
ATOM 3518 O O . THR A 1 453 ? 22.656 -6.93 -2.355 1 35.41 453 THR A O 1
ATOM 3521 N N . LEU A 1 454 ? 22.562 -9.055 -2.676 1 31.86 454 LEU A N 1
ATOM 3522 C CA . LEU A 1 454 ? 23.5 -9.164 -3.789 1 31.86 454 LEU A CA 1
ATOM 3523 C C . LEU A 1 454 ? 22.875 -8.641 -5.078 1 31.86 454 LEU A C 1
ATOM 3525 O O . LEU A 1 454 ? 23.453 -8.797 -6.16 1 31.86 454 LEU A O 1
ATOM 3529 N N . LEU A 1 455 ? 21.797 -8.312 -5.27 1 27.81 455 LEU A N 1
ATOM 3530 C CA . LEU A 1 455 ? 21.734 -7.652 -6.566 1 27.81 455 LEU A CA 1
ATOM 3531 C C . LEU A 1 455 ? 22.672 -6.453 -6.613 1 27.81 455 LEU A C 1
ATOM 3533 O O . LEU A 1 455 ? 22.656 -5.688 -7.582 1 27.81 455 LEU A O 1
ATOM 3537 N N . THR A 1 456 ? 23.297 -6.066 -5.617 1 22.47 456 THR A N 1
ATOM 3538 C CA . THR A 1 456 ? 24.375 -5.094 -5.762 1 22.47 456 THR A CA 1
ATOM 3539 C C . THR A 1 456 ? 25.625 -5.762 -6.305 1 22.47 456 THR A C 1
ATOM 3541 O O . THR A 1 456 ? 26.656 -5.102 -6.504 1 22.47 456 THR A O 1
ATOM 3544 N N . GLU A 1 457 ? 25.953 -7.105 -6.293 1 21.56 457 GLU A N 1
ATOM 3545 C CA . GLU A 1 457 ? 27.219 -7.285 -6.988 1 21.56 457 GLU A CA 1
ATOM 3546 C C . GLU A 1 457 ? 27.047 -7.152 -8.5 1 21.56 457 GLU A C 1
ATOM 3548 O O . GLU A 1 457 ? 26.062 -7.625 -9.062 1 21.56 457 GLU A O 1
ATOM 3553 N N . MET B 1 1 ? 2.77 49.188 -38.719 1 22.42 1 MET B N 1
ATOM 3554 C CA . MET B 1 1 ? 2.645 49.625 -37.344 1 22.42 1 MET B CA 1
ATOM 3555 C C . MET B 1 1 ? 2.711 48.438 -36.375 1 22.42 1 MET B C 1
ATOM 3557 O O . MET B 1 1 ? 1.795 47.625 -36.344 1 22.42 1 MET B O 1
ATOM 3561 N N . LYS B 1 2 ? 3.945 47.938 -36.156 1 34.88 2 LYS B N 1
ATOM 3562 C CA . LYS B 1 2 ? 4.441 46.844 -35.312 1 34.88 2 LYS B CA 1
ATOM 3563 C C . LYS B 1 2 ? 4.012 47.062 -33.844 1 34.88 2 LYS B C 1
ATOM 3565 O O . LYS B 1 2 ? 4.359 48.062 -33.219 1 34.88 2 LYS B O 1
ATOM 3570 N N . ALA B 1 3 ? 2.746 46.656 -33.531 1 34.78 3 ALA B N 1
ATOM 3571 C CA . ALA B 1 3 ? 2.193 46.75 -32.188 1 34.78 3 ALA B CA 1
ATOM 3572 C C . ALA B 1 3 ? 3.174 46.219 -31.141 1 34.78 3 ALA B C 1
ATOM 3574 O O . ALA B 1 3 ? 3.551 45.031 -31.188 1 34.78 3 ALA B O 1
ATOM 3575 N N . ALA B 1 4 ? 3.973 47.125 -30.625 1 35.34 4 ALA B N 1
ATOM 3576 C CA . ALA B 1 4 ? 4.852 46.844 -29.484 1 35.34 4 ALA B CA 1
ATOM 3577 C C . ALA B 1 4 ? 4.059 46.312 -28.297 1 35.34 4 ALA B C 1
ATOM 3579 O O . ALA B 1 4 ? 3.195 47 -27.75 1 35.34 4 ALA B O 1
ATOM 3580 N N . ILE B 1 5 ? 3.783 45.062 -28.156 1 38.25 5 ILE B N 1
ATOM 3581 C CA . ILE B 1 5 ? 3.209 44.438 -26.969 1 38.25 5 ILE B CA 1
ATOM 3582 C C . ILE B 1 5 ? 4.09 44.719 -25.766 1 38.25 5 ILE B C 1
ATOM 3584 O O . ILE B 1 5 ? 5.242 44.281 -25.703 1 38.25 5 ILE B O 1
ATOM 3588 N N . ALA B 1 6 ? 3.916 45.844 -25.078 1 35.44 6 ALA B N 1
ATOM 3589 C CA . ALA B 1 6 ? 4.562 46.156 -23.797 1 35.44 6 ALA B CA 1
ATOM 3590 C C . ALA B 1 6 ? 4.312 45.031 -22.797 1 35.44 6 ALA B C 1
ATOM 3592 O O . ALA B 1 6 ? 3.162 44.719 -22.484 1 35.44 6 ALA B O 1
ATOM 3593 N N . ALA B 1 7 ? 5.207 44.125 -22.641 1 37 7 ALA B N 1
ATOM 3594 C CA . ALA B 1 7 ? 5.234 43.188 -21.516 1 37 7 ALA B CA 1
ATOM 3595 C C . ALA B 1 7 ? 5.195 43.906 -20.172 1 37 7 ALA B C 1
ATOM 3597 O O . ALA B 1 7 ? 6.137 44.625 -19.828 1 37 7 ALA B O 1
ATOM 3598 N N . LEU B 1 8 ? 4.066 44.375 -19.797 1 33.47 8 LEU B N 1
ATOM 3599 C CA . LEU B 1 8 ? 3.949 44.812 -18.422 1 33.47 8 LEU B CA 1
ATOM 3600 C C . LEU B 1 8 ? 4.559 43.812 -17.469 1 33.47 8 LEU B C 1
ATOM 3602 O O . LEU B 1 8 ? 4.059 42.688 -17.344 1 33.47 8 LEU B O 1
ATOM 3606 N N . PHE B 1 9 ? 5.844 43.938 -17.25 1 37.34 9 PHE B N 1
ATOM 3607 C CA . PHE B 1 9 ? 6.434 43.219 -16.109 1 37.34 9 PHE B CA 1
ATOM 3608 C C . PHE B 1 9 ? 5.703 43.594 -14.82 1 37.34 9 PHE B C 1
ATOM 3610 O O . PHE B 1 9 ? 5.695 44.75 -14.406 1 37.34 9 PHE B O 1
ATOM 3617 N N . LEU B 1 10 ? 4.586 43.031 -14.516 1 39.75 10 LEU B N 1
ATOM 3618 C CA . LEU B 1 10 ? 4.047 43.156 -13.164 1 39.75 10 LEU B CA 1
ATOM 3619 C C . LEU B 1 10 ? 5.164 43.062 -12.125 1 39.75 10 LEU B C 1
ATOM 3621 O O . LEU B 1 10 ? 5.781 42 -11.961 1 39.75 10 LEU B O 1
ATOM 3625 N N . ALA B 1 11 ? 5.777 44.094 -11.844 1 40.5 11 ALA B N 1
ATOM 3626 C CA . ALA B 1 11 ? 6.684 44.188 -10.703 1 40.5 11 ALA B CA 1
ATOM 3627 C C . ALA B 1 11 ? 6.035 43.656 -9.43 1 40.5 11 ALA B C 1
ATOM 3629 O O . ALA B 1 11 ? 4.984 44.156 -9.008 1 40.5 11 ALA B O 1
ATOM 3630 N N . ALA B 1 12 ? 6.273 42.438 -9.023 1 45.16 12 ALA B N 1
ATOM 3631 C CA . ALA B 1 12 ? 5.898 41.938 -7.711 1 45.16 12 ALA B CA 1
ATOM 3632 C C . ALA B 1 12 ? 6.086 43 -6.629 1 45.16 12 ALA B C 1
ATOM 3634 O O . ALA B 1 12 ? 7.195 43.5 -6.422 1 45.16 12 ALA B O 1
ATOM 3635 N N . GLU B 1 13 ? 5.152 43.844 -6.422 1 48.28 13 GLU B N 1
ATOM 3636 C CA . GLU B 1 13 ? 5.238 44.75 -5.273 1 48.28 13 GLU B CA 1
ATOM 3637 C C . GLU B 1 13 ? 5.914 44.062 -4.09 1 48.28 13 GLU B C 1
ATOM 3639 O O . GLU B 1 13 ? 5.438 43.031 -3.607 1 48.28 13 GLU B O 1
ATOM 3644 N N . VAL B 1 14 ? 7.215 44.094 -4.09 1 55.09 14 VAL B N 1
ATOM 3645 C CA . VAL B 1 14 ? 7.965 43.594 -2.941 1 55.09 14 VAL B CA 1
ATOM 3646 C C . VAL B 1 14 ? 7.445 44.25 -1.664 1 55.09 14 VAL B C 1
ATOM 3648 O O . VAL B 1 14 ? 7.383 45.5 -1.569 1 55.09 14 VAL B O 1
ATOM 3651 N N . ALA B 1 15 ? 6.605 43.5 -0.783 1 62.22 15 ALA B N 1
ATOM 3652 C CA . ALA B 1 15 ? 6.133 43.969 0.518 1 62.22 15 ALA B CA 1
ATOM 3653 C C . ALA B 1 15 ? 7.234 44.719 1.26 1 62.22 15 ALA B C 1
ATOM 3655 O O . ALA B 1 15 ? 8.367 44.25 1.354 1 62.22 15 ALA B O 1
ATOM 3656 N N . ALA B 1 16 ? 7.02 45.938 1.55 1 82.69 16 ALA B N 1
ATOM 3657 C CA . ALA B 1 16 ? 7.922 46.688 2.404 1 82.69 16 ALA B CA 1
ATOM 3658 C C . ALA B 1 16 ? 7.805 46.25 3.861 1 82.69 16 ALA B C 1
ATOM 3660 O O . ALA B 1 16 ? 6.777 46.5 4.504 1 82.69 16 ALA B O 1
ATOM 3661 N N . TYR B 1 17 ? 8.695 45.406 4.41 1 93.94 17 TYR B N 1
ATOM 3662 C CA . TYR B 1 17 ? 8.688 44.875 5.762 1 93.94 17 TYR B CA 1
ATOM 3663 C C . TYR B 1 17 ? 9.203 45.875 6.77 1 93.94 17 TYR B C 1
ATOM 3665 O O . TYR B 1 17 ? 10.086 46.688 6.449 1 93.94 17 TYR B O 1
ATOM 3673 N N . GLY B 1 18 ? 8.586 45.906 7.949 1 95.25 18 GLY B N 1
ATOM 3674 C CA . GLY B 1 18 ? 9.055 46.75 9.039 1 95.25 18 GLY B CA 1
ATOM 3675 C C . GLY B 1 18 ? 10.398 46.312 9.594 1 95.25 18 GLY B C 1
ATOM 3676 O O . GLY B 1 18 ? 10.906 45.25 9.234 1 95.25 18 GLY B O 1
ATOM 3677 N N . PRO B 1 19 ? 10.922 47.125 10.445 1 95.12 19 PRO B N 1
ATOM 3678 C CA . PRO B 1 19 ? 12.266 46.875 10.953 1 95.12 19 PRO B CA 1
ATOM 3679 C C . PRO B 1 19 ? 12.336 45.562 11.758 1 95.12 19 PRO B C 1
ATOM 3681 O O . PRO B 1 19 ? 13.32 44.844 11.664 1 95.12 19 PRO B O 1
ATOM 3684 N N . GLU B 1 20 ? 11.344 45.312 12.547 1 95.62 20 GLU B N 1
ATOM 3685 C CA . GLU B 1 20 ? 11.344 44.094 13.336 1 95.62 20 GLU B CA 1
ATOM 3686 C C . GLU B 1 20 ? 11.32 42.844 12.445 1 95.62 20 GLU B C 1
ATOM 3688 O O . GLU B 1 20 ? 12.016 41.875 12.719 1 95.62 20 GLU B O 1
ATOM 3693 N N . ALA B 1 21 ? 10.516 42.875 11.406 1 97.62 21 ALA B N 1
ATOM 3694 C CA . ALA B 1 21 ? 10.461 41.781 10.445 1 97.62 21 ALA B CA 1
ATOM 3695 C C . ALA B 1 21 ? 11.797 41.594 9.734 1 97.62 21 ALA B C 1
ATOM 3697 O O . ALA B 1 21 ? 12.25 40.469 9.531 1 97.62 21 ALA B O 1
ATOM 3698 N N . LEU B 1 22 ? 12.406 42.656 9.391 1 97.56 22 LEU B N 1
ATOM 3699 C CA . LEU B 1 22 ? 13.656 42.625 8.641 1 97.56 22 LEU B CA 1
ATOM 3700 C C . LEU B 1 22 ? 14.781 42.031 9.492 1 97.56 22 LEU B C 1
ATOM 3702 O O . LEU B 1 22 ? 15.727 41.438 8.961 1 97.56 22 LEU B O 1
ATOM 3706 N N . GLN B 1 23 ? 14.688 42.188 10.766 1 97.25 23 GLN B N 1
ATOM 3707 C CA . GLN B 1 23 ? 15.664 41.562 11.664 1 97.25 23 GLN B CA 1
ATOM 3708 C C . GLN B 1 23 ? 15.578 40.062 11.602 1 97.25 23 GLN B C 1
ATOM 3710 O O . GLN B 1 23 ? 16.562 39.375 11.898 1 97.25 23 GLN B O 1
ATOM 3715 N N . ASP B 1 24 ? 14.43 39.562 11.234 1 98.44 24 ASP B N 1
ATOM 3716 C CA . ASP B 1 24 ? 14.195 38.125 11.195 1 98.44 24 ASP B CA 1
ATOM 3717 C C . ASP B 1 24 ? 14.492 37.562 9.812 1 98.44 24 ASP B C 1
ATOM 3719 O O . ASP B 1 24 ? 14.406 36.344 9.602 1 98.44 24 ASP B O 1
ATOM 3723 N N . GLU B 1 25 ? 14.875 38.344 8.852 1 98.5 25 GLU B N 1
ATOM 3724 C CA . GLU B 1 25 ? 15.078 37.875 7.488 1 98.5 25 GLU B CA 1
ATOM 3725 C C . GLU B 1 25 ? 16.297 36.969 7.398 1 98.5 25 GLU B C 1
ATOM 3727 O O . GLU B 1 25 ? 17.344 37.25 7.973 1 98.5 25 GLU B O 1
ATOM 3732 N N . ILE B 1 26 ? 16.078 35.875 6.762 1 98.44 26 ILE B N 1
ATOM 3733 C CA . ILE B 1 26 ? 17.172 34.969 6.445 1 98.44 26 ILE B CA 1
ATOM 3734 C C . ILE B 1 26 ? 17.781 35.312 5.09 1 98.44 26 ILE B C 1
ATOM 3736 O O . ILE B 1 26 ? 17.188 35.031 4.043 1 98.44 26 ILE B O 1
ATOM 3740 N N . THR B 1 27 ? 18.953 35.844 5.109 1 96 27 THR B N 1
ATOM 3741 C CA . THR B 1 27 ? 19.547 36.375 3.881 1 96 27 THR B CA 1
ATOM 3742 C C . THR B 1 27 ? 20.438 35.312 3.236 1 96 27 THR B C 1
ATOM 3744 O O . THR B 1 27 ? 20.688 35.344 2.027 1 96 27 THR B O 1
ATOM 3747 N N . ASP B 1 28 ? 20.922 34.469 4.047 1 96.56 28 ASP B N 1
ATOM 3748 C CA . ASP B 1 28 ? 21.75 33.375 3.588 1 96.56 28 ASP B CA 1
ATOM 3749 C C . ASP B 1 28 ? 21.516 32.125 4.426 1 96.56 28 ASP B C 1
ATOM 3751 O O . ASP B 1 28 ? 21.922 32.062 5.59 1 96.56 28 ASP B O 1
ATOM 3755 N N . LEU B 1 29 ? 20.922 31.156 3.826 1 98.19 29 LEU B N 1
ATOM 3756 C CA . LEU B 1 29 ? 20.688 29.875 4.496 1 98.19 29 LEU B CA 1
ATOM 3757 C C . LEU B 1 29 ? 21.734 28.844 4.082 1 98.19 29 LEU B C 1
ATOM 3759 O O . LEU B 1 29 ? 21.766 28.422 2.922 1 98.19 29 LEU B O 1
ATOM 3763 N N . PRO B 1 30 ? 22.516 28.406 5.012 1 98.44 30 PRO B N 1
ATOM 3764 C CA . PRO B 1 30 ? 23.609 27.5 4.656 1 98.44 30 PRO B CA 1
ATOM 3765 C C . PRO B 1 30 ? 23.125 26.25 3.93 1 98.44 30 PRO B C 1
ATOM 3767 O O . PRO B 1 30 ? 22.172 25.594 4.379 1 98.44 30 PRO B O 1
ATOM 3770 N N . GLY B 1 31 ? 23.766 26 2.801 1 98.19 31 GLY B N 1
ATOM 3771 C CA . GLY B 1 31 ? 23.516 24.781 2.057 1 98.19 31 GLY B CA 1
ATOM 3772 C C . GLY B 1 31 ? 22.281 24.875 1.169 1 98.19 31 GLY B C 1
ATOM 3773 O O . GLY B 1 31 ? 22 23.953 0.41 1 98.19 31 GLY B O 1
ATOM 3774 N N . ALA B 1 32 ? 21.547 25.906 1.243 1 97.69 32 ALA B N 1
ATOM 3775 C CA . ALA B 1 32 ? 20.312 26.047 0.469 1 97.69 32 ALA B CA 1
ATOM 3776 C C . ALA B 1 32 ? 20.609 26.547 -0.94 1 97.69 32 ALA B C 1
ATOM 3778 O O . ALA B 1 32 ? 21.562 27.312 -1.151 1 97.69 32 ALA B O 1
ATOM 3779 N N . PRO B 1 33 ? 19.828 26.125 -1.911 1 96.44 33 PRO B N 1
ATOM 3780 C CA . PRO B 1 33 ? 19.922 26.766 -3.227 1 96.44 33 PRO B CA 1
ATOM 3781 C C . PRO B 1 33 ? 19.391 28.203 -3.229 1 96.44 33 PRO B C 1
ATOM 3783 O O . PRO B 1 33 ? 18.734 28.609 -2.277 1 96.44 33 PRO B O 1
ATOM 3786 N N . SER B 1 34 ? 19.75 28.906 -4.324 1 94.75 34 SER B N 1
ATOM 3787 C CA . SER B 1 34 ? 19.188 30.25 -4.488 1 94.75 34 SER B CA 1
ATOM 3788 C C . SER B 1 34 ? 17.688 30.188 -4.777 1 94.75 34 SER B C 1
ATOM 3790 O O . SER B 1 34 ? 17.234 29.344 -5.559 1 94.75 34 SER B O 1
ATOM 3792 N N . VAL B 1 35 ? 17 31.031 -4.012 1 95.38 35 VAL B N 1
ATOM 3793 C CA . VAL B 1 35 ? 15.547 31.078 -4.227 1 95.38 35 VAL B CA 1
ATOM 3794 C C . VAL B 1 35 ? 15.102 32.531 -4.41 1 95.38 35 VAL B C 1
ATOM 3796 O O . VAL B 1 35 ? 15.82 33.469 -4.023 1 95.38 35 VAL B O 1
ATOM 3799 N N . GLU B 1 36 ? 13.891 32.688 -4.992 1 93.75 36 GLU B N 1
ATOM 3800 C CA . GLU B 1 36 ? 13.375 34 -5.293 1 93.75 36 GLU B CA 1
ATOM 3801 C C . GLU B 1 36 ? 12.398 34.469 -4.219 1 93.75 36 GLU B C 1
ATOM 3803 O O . GLU B 1 36 ? 11.914 35.594 -4.262 1 93.75 36 GLU B O 1
ATOM 3808 N N . PHE B 1 37 ? 12.094 33.656 -3.32 1 96.75 37 PHE B N 1
ATOM 3809 C CA . PHE B 1 37 ? 11.195 34.031 -2.236 1 96.75 37 PHE B CA 1
ATOM 3810 C C . PHE B 1 37 ? 11.977 34.375 -0.971 1 96.75 37 PHE B C 1
ATOM 3812 O O . PHE B 1 37 ? 13.086 33.875 -0.775 1 96.75 37 PHE B O 1
ATOM 3819 N N . ARG B 1 38 ? 11.375 35.156 -0.141 1 97.44 38 ARG B N 1
ATOM 3820 C CA . ARG B 1 38 ? 12.023 35.562 1.104 1 97.44 38 ARG B CA 1
ATOM 3821 C C . ARG B 1 38 ? 11.602 34.656 2.254 1 97.44 38 ARG B C 1
ATOM 3823 O O . ARG B 1 38 ? 10.539 34.031 2.211 1 97.44 38 ARG B O 1
ATOM 3830 N N . MET B 1 39 ? 12.492 34.562 3.232 1 98.31 39 MET B N 1
ATOM 3831 C CA . MET B 1 39 ? 12.25 33.781 4.441 1 98.31 39 MET B CA 1
ATOM 3832 C C . MET B 1 39 ? 12.602 34.594 5.691 1 98.31 39 MET B C 1
ATOM 3834 O O . MET B 1 39 ? 13.531 35.406 5.672 1 98.31 39 MET B O 1
ATOM 3838 N N . PHE B 1 40 ? 11.828 34.344 6.668 1 98.75 40 PHE B N 1
ATOM 3839 C CA . PHE B 1 40 ? 12.023 35 7.953 1 98.75 40 PHE B CA 1
ATOM 3840 C C . PHE B 1 40 ? 11.898 34 9.102 1 98.75 40 PHE B C 1
ATOM 3842 O O . PHE B 1 40 ? 11.039 33.125 9.078 1 98.75 40 PHE B O 1
ATOM 3849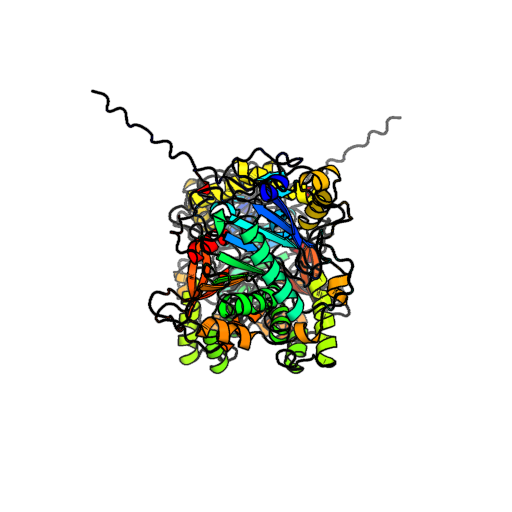 N N . SER B 1 41 ? 12.766 34.094 10.094 1 98.81 41 SER B N 1
ATOM 3850 C CA . SER B 1 41 ? 12.633 33.312 11.297 1 98.81 41 SER B CA 1
ATOM 3851 C C . SER B 1 41 ? 13.07 34.094 12.531 1 98.81 41 SER B C 1
ATOM 3853 O O . SER B 1 41 ? 13.906 35 12.438 1 98.81 41 SER B O 1
ATOM 3855 N N . GLY B 1 42 ? 12.469 33.75 13.578 1 98.5 42 GLY B N 1
ATOM 3856 C CA . GLY B 1 42 ? 12.734 34.406 14.844 1 98.5 42 GLY B CA 1
ATOM 3857 C C . GLY B 1 42 ? 11.773 34.031 15.945 1 98.5 42 GLY B C 1
ATOM 3858 O O . GLY B 1 42 ? 11.32 32.875 16 1 98.5 42 GLY B O 1
ATOM 3859 N N . TYR B 1 43 ? 11.586 34.938 16.875 1 98.62 43 TYR B N 1
ATOM 3860 C CA . TYR B 1 43 ? 10.805 34.625 18.062 1 98.62 43 TYR B CA 1
ATOM 3861 C C . TYR B 1 43 ? 9.648 35.625 18.219 1 98.62 43 TYR B C 1
ATOM 3863 O O . TYR B 1 43 ? 9.805 36.812 17.969 1 98.62 43 TYR B O 1
ATOM 3871 N N . ILE B 1 44 ? 8.547 35.125 18.625 1 98.56 44 ILE B N 1
ATOM 3872 C CA . ILE B 1 44 ? 7.414 35.938 19.031 1 98.56 44 ILE B CA 1
ATOM 3873 C C . ILE B 1 44 ? 7.043 35.594 20.484 1 98.56 44 ILE B C 1
ATOM 3875 O O . ILE B 1 44 ? 6.879 34.438 20.828 1 98.56 44 ILE B O 1
ATOM 3879 N N . ASP B 1 45 ? 6.926 36.625 21.266 1 97.94 45 ASP B N 1
ATOM 3880 C CA . ASP B 1 45 ? 6.559 36.438 22.672 1 97.94 45 ASP B CA 1
ATOM 3881 C C . ASP B 1 45 ? 5.07 36.125 22.828 1 97.94 45 ASP B C 1
ATOM 3883 O O . ASP B 1 45 ? 4.227 36.844 22.266 1 97.94 45 ASP B O 1
ATOM 3887 N N . VAL B 1 46 ? 4.777 35.094 23.656 1 97.69 46 VAL B N 1
ATOM 3888 C CA . VAL B 1 46 ? 3.377 34.719 23.797 1 97.69 46 VAL B CA 1
ATOM 3889 C C . VAL B 1 46 ? 2.969 34.75 25.266 1 97.69 46 VAL B C 1
ATOM 3891 O O . VAL B 1 46 ? 1.938 34.219 25.656 1 97.69 46 VAL B O 1
ATOM 3894 N N . GLY B 1 47 ? 3.748 35.406 26.047 1 92.94 47 GLY B N 1
ATOM 3895 C CA . GLY B 1 47 ? 3.482 35.531 27.469 1 92.94 47 GLY B CA 1
ATOM 3896 C C . GLY B 1 47 ? 4.152 34.469 28.312 1 92.94 47 GLY B C 1
ATOM 3897 O O . GLY B 1 47 ? 4.992 34.781 29.156 1 92.94 47 GLY B O 1
ATOM 3898 N N . GLU B 1 48 ? 3.936 33.25 27.922 1 93.06 48 GLU B N 1
ATOM 3899 C CA . GLU B 1 48 ? 4.516 32.094 28.609 1 93.06 48 GLU B CA 1
ATOM 3900 C C . GLU B 1 48 ? 5.953 31.859 28.156 1 93.06 48 GLU B C 1
ATOM 3902 O O . GLU B 1 48 ? 6.695 31.125 28.812 1 93.06 48 GLU B O 1
ATOM 3907 N N . GLY B 1 49 ? 6.297 32.469 27.109 1 96.75 49 GLY B N 1
ATOM 3908 C CA . GLY B 1 49 ? 7.605 32.312 26.5 1 96.75 49 GLY B CA 1
ATOM 3909 C C . GLY B 1 49 ? 7.699 32.875 25.109 1 96.75 49 GLY B C 1
ATOM 3910 O O . GLY B 1 49 ? 6.906 33.75 24.734 1 96.75 49 GLY B O 1
ATOM 3911 N N . GLN B 1 50 ? 8.789 32.469 24.438 1 97.75 50 GLN B N 1
ATOM 3912 C CA . GLN B 1 50 ? 9.039 32.906 23.062 1 97.75 50 GLN B CA 1
ATOM 3913 C C . GLN B 1 50 ? 8.891 31.734 22.094 1 97.75 50 GLN B C 1
ATOM 3915 O O . GLN B 1 50 ? 9.609 30.734 22.219 1 97.75 50 GLN B O 1
ATOM 3920 N N . MET B 1 51 ? 7.977 31.859 21.219 1 98.5 51 MET B N 1
ATOM 3921 C CA . MET B 1 51 ? 7.766 30.812 20.219 1 98.5 51 MET B CA 1
ATOM 3922 C C . MET B 1 51 ? 8.578 31.094 18.969 1 98.5 51 MET B C 1
ATOM 3924 O O . MET B 1 51 ? 8.594 32.219 18.453 1 98.5 51 MET B O 1
ATOM 3928 N N . PHE B 1 52 ? 9.297 30.078 18.547 1 98.81 52 PHE B N 1
ATOM 3929 C CA . PHE B 1 52 ? 10.078 30.188 17.312 1 98.81 52 PHE B CA 1
ATOM 3930 C C . PHE B 1 52 ? 9.203 29.938 16.094 1 98.81 52 PHE B C 1
ATOM 3932 O O . PHE B 1 52 ? 8.289 29.109 16.125 1 98.81 52 PHE B O 1
ATOM 3939 N N . TYR B 1 53 ? 9.461 30.719 15.008 1 98.88 53 TYR B N 1
ATOM 3940 C CA . TYR B 1 53 ? 8.727 30.531 13.766 1 98.88 53 TYR B CA 1
ATOM 3941 C C . TYR B 1 53 ? 9.656 30.625 12.562 1 98.88 53 TYR B C 1
ATOM 3943 O O . TYR B 1 53 ? 10.766 31.141 12.672 1 98.88 53 TYR B O 1
ATOM 3951 N N . TRP B 1 54 ? 9.289 29.984 11.547 1 98.88 54 TRP B N 1
ATOM 3952 C CA . TRP B 1 54 ? 9.906 30.094 10.227 1 98.88 54 TRP B CA 1
ATOM 3953 C C . TRP B 1 54 ? 8.867 30.391 9.156 1 98.88 54 TRP B C 1
ATOM 3955 O O . TRP B 1 54 ? 8.031 29.531 8.836 1 98.88 54 TRP B O 1
ATOM 3965 N N . PHE B 1 55 ? 8.875 31.641 8.656 1 98.81 55 PHE B N 1
ATOM 3966 C CA . PHE B 1 55 ? 7.934 32.156 7.66 1 98.81 55 PHE B CA 1
ATOM 3967 C C . PHE B 1 55 ? 8.562 32.125 6.27 1 98.81 55 PHE B C 1
ATOM 3969 O O . PHE B 1 55 ? 9.68 32.594 6.082 1 98.81 55 PHE B O 1
ATOM 3976 N N . VAL B 1 56 ? 7.809 31.5 5.312 1 98.69 56 VAL B N 1
ATOM 3977 C CA . VAL B 1 56 ? 8.273 31.469 3.928 1 98.69 56 VAL B CA 1
ATOM 3978 C C . VAL B 1 56 ? 7.199 32.031 3.01 1 98.69 56 VAL B C 1
ATOM 3980 O O . VAL B 1 56 ? 6.027 31.672 3.098 1 98.69 56 VAL B O 1
ATOM 3983 N N . GLU B 1 57 ? 7.629 32.938 2.09 1 98.38 57 GLU B N 1
ATOM 3984 C CA . GLU B 1 57 ? 6.73 33.594 1.142 1 98.38 57 GLU B CA 1
ATOM 3985 C C . GLU B 1 57 ? 6.238 32.594 0.082 1 98.38 57 GLU B C 1
ATOM 3987 O O . GLU B 1 57 ? 6.949 31.656 -0.275 1 98.38 57 GLU B O 1
ATOM 3992 N N . SER B 1 58 ? 5.059 32.875 -0.37 1 98.12 58 SER B N 1
ATOM 3993 C CA . SER B 1 58 ? 4.582 32.188 -1.569 1 98.12 58 SER B CA 1
ATOM 3994 C C . SER B 1 58 ? 5.504 32.469 -2.756 1 98.12 58 SER B C 1
ATOM 3996 O O . SER B 1 58 ? 6.004 33.562 -2.93 1 98.12 58 SER B O 1
ATOM 3998 N N . GLN B 1 59 ? 5.66 31.391 -3.525 1 95.75 59 GLN B N 1
ATOM 3999 C CA . GLN B 1 59 ? 6.484 31.516 -4.723 1 95.75 59 GLN B CA 1
ATOM 4000 C C . GLN B 1 59 ? 5.723 32.219 -5.84 1 95.75 59 GLN B C 1
ATOM 4002 O O . GLN B 1 59 ? 6.328 32.781 -6.766 1 95.75 59 GLN B O 1
ATOM 4007 N N . ARG B 1 60 ? 4.48 32.188 -5.766 1 88.25 60 ARG B N 1
ATOM 4008 C CA . ARG B 1 60 ? 3.645 32.719 -6.844 1 88.25 60 ARG B CA 1
ATOM 4009 C C . ARG B 1 60 ? 3.314 34.188 -6.621 1 88.25 60 ARG B C 1
ATOM 4011 O O . ARG B 1 60 ? 3.527 35 -7.504 1 88.25 60 ARG B O 1
ATOM 4018 N N . ASP B 1 61 ? 2.729 34.531 -5.512 1 93.12 61 ASP B N 1
ATOM 4019 C CA . ASP B 1 61 ? 2.225 35.844 -5.172 1 93.12 61 ASP B CA 1
ATOM 4020 C C . ASP B 1 61 ? 2.143 36.031 -3.66 1 93.12 61 ASP B C 1
ATOM 4022 O O . ASP B 1 61 ? 1.062 35.938 -3.076 1 93.12 61 ASP B O 1
ATOM 4026 N N . ALA B 1 62 ? 3.26 36.438 -3.135 1 95.81 62 ALA B N 1
ATOM 4027 C CA . ALA B 1 62 ? 3.33 36.531 -1.679 1 95.81 62 ALA B CA 1
ATOM 4028 C C . ALA B 1 62 ? 2.35 37.562 -1.14 1 95.81 62 ALA B C 1
ATOM 4030 O O . ALA B 1 62 ? 1.74 37.344 -0.086 1 95.81 62 ALA B O 1
ATOM 4031 N N . ALA B 1 63 ? 2.111 38.594 -1.826 1 96.12 63 ALA B N 1
ATOM 4032 C CA . ALA B 1 63 ? 1.334 39.719 -1.332 1 96.12 63 ALA B CA 1
ATOM 4033 C C . ALA B 1 63 ? -0.139 39.344 -1.179 1 96.12 63 ALA B C 1
ATOM 4035 O O . ALA B 1 63 ? -0.821 39.844 -0.281 1 96.12 63 ALA B O 1
ATOM 4036 N N . HIS B 1 64 ? -0.564 38.438 -2.057 1 96.25 64 HIS B N 1
ATOM 4037 C CA . HIS B 1 64 ? -2.006 38.219 -2.07 1 96.25 64 HIS B CA 1
ATOM 4038 C C . HIS B 1 64 ? -2.344 36.781 -1.722 1 96.25 64 HIS B C 1
ATOM 4040 O O . HIS B 1 64 ? -3.494 36.469 -1.406 1 96.25 64 HIS B O 1
ATOM 4046 N N . ALA B 1 65 ? -1.346 35.938 -1.726 1 97.69 65 ALA B N 1
ATOM 4047 C CA . ALA B 1 65 ? -1.6 34.531 -1.436 1 97.69 65 ALA B CA 1
ATOM 4048 C C . ALA B 1 65 ? -2.059 34.344 0.008 1 97.69 65 ALA B C 1
ATOM 4050 O O . ALA B 1 65 ? -1.688 35.125 0.89 1 97.69 65 ALA B O 1
ATOM 4051 N N . PRO B 1 66 ? -2.873 33.312 0.21 1 98.19 66 PRO B N 1
ATOM 4052 C CA . PRO B 1 66 ? -3.258 33 1.59 1 98.19 66 PRO B CA 1
ATOM 4053 C C . PRO B 1 66 ? -2.055 32.719 2.492 1 98.19 66 PRO B C 1
ATOM 4055 O O . PRO B 1 66 ? -0.973 32.406 2.004 1 98.19 66 PRO B O 1
ATOM 4058 N N . VAL B 1 67 ? -2.275 32.969 3.785 1 98.81 67 VAL B N 1
ATOM 4059 C CA . VAL B 1 67 ? -1.306 32.594 4.812 1 98.81 67 VAL B CA 1
ATOM 4060 C C . VAL B 1 67 ? -1.781 31.359 5.555 1 98.81 67 VAL B C 1
ATOM 4062 O O . VAL B 1 67 ? -2.928 31.297 6.008 1 98.81 67 VAL B O 1
ATOM 4065 N N . ILE B 1 68 ? -0.927 30.359 5.641 1 98.88 68 ILE B N 1
ATOM 4066 C CA . ILE B 1 68 ? -1.263 29.156 6.383 1 98.88 68 ILE B CA 1
ATOM 4067 C C . ILE B 1 68 ? -0.269 28.953 7.527 1 98.88 68 ILE B C 1
ATOM 4069 O O . ILE B 1 68 ? 0.944 28.922 7.305 1 98.88 68 ILE B O 1
ATOM 4073 N N . LEU B 1 69 ? -0.782 28.859 8.703 1 98.94 69 LEU B N 1
ATOM 4074 C CA . LEU B 1 69 ? 0.008 28.453 9.859 1 98.94 69 LEU B CA 1
ATOM 4075 C C . LEU B 1 69 ? 0.1 26.938 9.961 1 98.94 69 LEU B C 1
ATOM 4077 O O . LEU B 1 69 ? -0.91 26.234 9.828 1 98.94 69 LEU B O 1
ATOM 4081 N N . TRP B 1 70 ? 1.327 26.453 10.188 1 98.88 70 TRP B N 1
ATOM 4082 C CA . TRP B 1 70 ? 1.54 25.016 10.312 1 98.88 70 TRP B CA 1
ATOM 4083 C C . TRP B 1 70 ? 2.279 24.672 11.602 1 98.88 70 TRP B C 1
ATOM 4085 O O . TRP B 1 70 ? 3.25 25.344 11.961 1 98.88 70 TRP B O 1
ATOM 4095 N N . THR B 1 71 ? 1.835 23.641 12.25 1 98.31 71 THR B N 1
ATOM 4096 C CA . THR B 1 71 ? 2.594 22.922 13.273 1 98.31 71 THR B CA 1
ATOM 4097 C C . THR B 1 71 ? 2.373 21.422 13.172 1 98.31 71 THR B C 1
ATOM 4099 O O . THR B 1 71 ? 1.329 20.969 12.688 1 98.31 71 THR B O 1
ATOM 4102 N N . ASN B 1 72 ? 3.393 20.703 13.516 1 96.81 72 ASN B N 1
ATOM 4103 C CA . ASN B 1 72 ? 3.193 19.266 13.641 1 96.81 72 ASN B CA 1
ATOM 4104 C C . ASN B 1 72 ? 2.445 18.922 14.922 1 96.81 72 ASN B C 1
ATOM 4106 O O . ASN B 1 72 ? 1.962 19.797 15.625 1 96.81 72 ASN B O 1
ATOM 4110 N N . GLY B 1 73 ? 2.248 17.641 15.109 1 95.38 73 GLY B N 1
ATOM 4111 C CA . GLY B 1 73 ? 1.46 17.203 16.25 1 95.38 73 GLY B CA 1
ATOM 4112 C C . GLY B 1 73 ? 2.301 16.906 17.469 1 95.38 73 GLY B C 1
ATOM 4113 O O . GLY B 1 73 ? 3.096 17.75 17.906 1 95.38 73 GLY B O 1
ATOM 4114 N N . GLY B 1 74 ? 2.213 15.805 17.891 1 90.75 74 GLY B N 1
ATOM 4115 C CA . GLY B 1 74 ? 2.857 15.352 19.109 1 90.75 74 GLY B CA 1
ATOM 4116 C C . GLY B 1 74 ? 1.879 14.789 20.125 1 90.75 74 GLY B C 1
ATOM 4117 O O . GLY B 1 74 ? 1.25 13.758 19.891 1 90.75 74 GLY B O 1
ATOM 4118 N N . PRO B 1 75 ? 1.664 15.477 21.109 1 93.19 75 PRO B N 1
ATOM 4119 C CA . PRO B 1 75 ? 1.991 16.891 21.344 1 93.19 75 PRO B CA 1
ATOM 4120 C C . PRO B 1 75 ? 3.486 17.125 21.547 1 93.19 75 PRO B C 1
ATOM 4122 O O . PRO B 1 75 ? 4.199 16.203 21.984 1 93.19 75 PRO B O 1
ATOM 4125 N N . GLY B 1 76 ? 3.863 18.234 21.125 1 94.81 76 GLY B N 1
ATOM 4126 C CA . GLY B 1 76 ? 5.219 18.656 21.422 1 94.81 76 GLY B CA 1
ATOM 4127 C C . GLY B 1 76 ? 6.199 18.375 20.297 1 94.81 76 GLY B C 1
ATOM 4128 O O . GLY B 1 76 ? 7.398 18.234 20.547 1 94.81 76 GLY B O 1
ATOM 4129 N N . CYS B 1 77 ? 5.668 18.203 19.125 1 96.38 77 CYS B N 1
ATOM 4130 C CA . CYS B 1 77 ? 6.574 18.031 17.984 1 96.38 77 CYS B CA 1
ATOM 4131 C C . CYS B 1 77 ? 6.645 19.297 17.141 1 96.38 77 CYS B C 1
ATOM 4133 O O . CYS B 1 77 ? 5.633 19.969 16.938 1 96.38 77 CYS B O 1
ATOM 4135 N N . SER B 1 78 ? 7.777 19.562 16.578 1 97.69 78 SER B N 1
ATOM 4136 C CA . SER B 1 78 ? 8.141 20.812 15.938 1 97.69 78 SER B CA 1
ATOM 4137 C C . SER B 1 78 ? 7.504 20.922 14.555 1 97.69 78 SER B C 1
ATOM 4139 O O . SER B 1 78 ? 7.52 19.969 13.781 1 97.69 78 SER B O 1
ATOM 4141 N N . GLY B 1 79 ? 7.074 22.094 14.242 1 98.31 79 GLY B N 1
ATOM 4142 C CA . GLY B 1 79 ? 6.605 22.391 12.898 1 98.31 79 GLY B CA 1
ATOM 4143 C C . GLY B 1 79 ? 7.711 22.359 11.859 1 98.31 79 GLY B C 1
ATOM 4144 O O . GLY B 1 79 ? 7.445 22.297 10.664 1 98.31 79 GLY B O 1
ATOM 4145 N N . LEU B 1 80 ? 8.93 22.375 12.281 1 98.31 80 LEU B N 1
ATOM 4146 C CA . LEU B 1 80 ? 10.047 22.375 11.344 1 98.31 80 LEU B CA 1
ATOM 4147 C C . LEU B 1 80 ? 10.266 21 10.75 1 98.31 80 LEU B C 1
ATOM 4149 O O . LEU B 1 80 ? 10.953 20.844 9.734 1 98.31 80 LEU B O 1
ATOM 4153 N N . ALA B 1 81 ? 9.656 20 11.398 1 94.94 81 ALA B N 1
ATOM 4154 C CA . ALA B 1 81 ? 9.594 18.719 10.703 1 94.94 81 ALA B CA 1
ATOM 4155 C C . ALA B 1 81 ? 8.836 18.844 9.391 1 94.94 81 ALA B C 1
ATOM 4157 O O . ALA B 1 81 ? 9.281 18.328 8.359 1 94.94 81 ALA B O 1
ATOM 4158 N N . GLY B 1 82 ? 7.695 19.516 9.477 1 96.94 82 GLY B N 1
ATOM 4159 C CA . GLY B 1 82 ? 6.953 19.781 8.25 1 96.94 82 GLY B CA 1
ATOM 4160 C C . GLY B 1 82 ? 7.734 20.625 7.254 1 96.94 82 GLY B C 1
ATOM 4161 O O . GLY B 1 82 ? 7.625 20.406 6.047 1 96.94 82 GLY B O 1
ATOM 4162 N N . PHE B 1 83 ? 8.586 21.5 7.738 1 98 83 PHE B N 1
ATOM 4163 C CA . PHE B 1 83 ? 9.383 22.391 6.906 1 98 83 PHE B CA 1
ATOM 4164 C C . PHE B 1 83 ? 10.422 21.609 6.113 1 98 83 PHE B C 1
ATOM 4166 O O . PHE B 1 83 ? 10.625 21.875 4.926 1 98 83 PHE B O 1
ATOM 4173 N N . LEU B 1 84 ? 10.992 20.641 6.758 1 96.62 84 LEU B N 1
ATOM 4174 C CA . LEU B 1 84 ? 12.164 20.031 6.129 1 96.62 84 LEU B CA 1
ATOM 4175 C C . LEU B 1 84 ? 11.82 18.672 5.555 1 96.62 84 LEU B C 1
ATOM 4177 O O . LEU B 1 84 ? 12.562 18.141 4.727 1 96.62 84 LEU B O 1
ATOM 4181 N N . THR B 1 85 ? 10.695 18.047 5.977 1 94.31 85 THR B N 1
ATOM 4182 C CA . THR B 1 85 ? 10.484 16.672 5.578 1 94.31 85 THR B CA 1
ATOM 4183 C C . THR B 1 85 ? 9.109 16.5 4.93 1 94.31 85 THR B C 1
ATOM 4185 O O . THR B 1 85 ? 8.812 15.445 4.359 1 94.31 85 THR B O 1
ATOM 4188 N N . GLU B 1 86 ? 8.305 17.531 4.949 1 96 86 GLU B N 1
ATOM 4189 C CA . GLU B 1 86 ? 6.949 17.391 4.422 1 96 86 GLU B CA 1
ATOM 4190 C C . GLU B 1 86 ? 6.641 18.469 3.393 1 96 86 GLU B C 1
ATOM 4192 O O . GLU B 1 86 ? 7.117 18.406 2.256 1 96 86 GLU B O 1
ATOM 4197 N N . GLN B 1 87 ? 5.906 19.516 3.734 1 97.44 87 GLN B N 1
ATOM 4198 C CA . GLN B 1 87 ? 5.383 20.422 2.719 1 97.44 87 GLN B CA 1
ATOM 4199 C C . GLN B 1 87 ? 6.242 21.672 2.609 1 97.44 87 GLN B C 1
ATOM 4201 O O . GLN B 1 87 ? 5.902 22.594 1.867 1 97.44 87 GLN B O 1
ATOM 4206 N N . GLY B 1 88 ? 7.355 21.75 3.305 1 97.94 88 GLY B N 1
ATOM 4207 C CA . GLY B 1 88 ? 8.219 22.922 3.223 1 97.94 88 GLY B CA 1
ATOM 4208 C C . GLY B 1 88 ? 9 23 1.922 1 97.94 88 GLY B C 1
ATOM 4209 O O . GLY B 1 88 ? 8.938 22.078 1.102 1 97.94 88 GLY B O 1
ATOM 4210 N N . PRO B 1 89 ? 9.758 24.047 1.749 1 97.69 89 PRO B N 1
ATOM 4211 C CA . PRO B 1 89 ? 10.352 24.344 0.445 1 97.69 89 PRO B CA 1
ATOM 4212 C C . PRO B 1 89 ? 11.625 23.547 0.178 1 97.69 89 PRO B C 1
ATOM 4214 O O . PRO B 1 89 ? 12.109 23.5 -0.956 1 97.69 89 PRO B O 1
ATOM 4217 N N . PHE B 1 90 ? 12.172 22.891 1.259 1 96.5 90 PHE B N 1
ATOM 4218 C CA . PHE B 1 90 ? 13.477 22.25 1.096 1 96.5 90 PHE B CA 1
ATOM 4219 C C . PHE B 1 90 ? 13.43 20.812 1.604 1 96.5 90 PHE B C 1
ATOM 4221 O O . PHE B 1 90 ? 12.539 20.438 2.373 1 96.5 90 PHE B O 1
ATOM 4228 N N . ARG B 1 91 ? 14.406 20.031 1.091 1 92.56 91 ARG B N 1
ATOM 4229 C CA . ARG B 1 91 ? 14.742 18.719 1.618 1 92.56 91 ARG B CA 1
ATOM 4230 C C . ARG B 1 91 ? 16.234 18.641 1.972 1 92.56 91 ARG B C 1
ATOM 4232 O O . ARG B 1 91 ? 17.078 19.141 1.23 1 92.56 91 ARG B O 1
ATOM 4239 N N . VAL B 1 92 ? 16.469 18 3.074 1 93.31 92 VAL B N 1
ATOM 4240 C CA . VAL B 1 92 ? 17.859 17.828 3.461 1 93.31 92 VAL B CA 1
ATOM 4241 C C . VAL B 1 92 ? 18.484 16.672 2.682 1 93.31 92 VAL B C 1
ATOM 4243 O O . VAL B 1 92 ? 17.891 15.586 2.613 1 93.31 92 VAL B O 1
ATOM 4246 N N . LYS B 1 93 ? 19.609 16.891 2.105 1 88.62 93 LYS B N 1
ATOM 4247 C CA . LYS B 1 93 ? 20.297 15.852 1.347 1 88.62 93 LYS B CA 1
ATOM 4248 C C . LYS B 1 93 ? 21 14.867 2.277 1 88.62 93 LYS B C 1
ATOM 4250 O O . LYS B 1 93 ? 21.047 15.078 3.488 1 88.62 93 LYS B O 1
ATOM 4255 N N . ALA B 1 94 ? 21.547 13.797 1.759 1 83.06 94 ALA B N 1
ATOM 4256 C CA . ALA B 1 94 ? 22.109 12.664 2.498 1 83.06 94 ALA B CA 1
ATOM 4257 C C . ALA B 1 94 ? 23.281 13.094 3.361 1 83.06 94 ALA B C 1
ATOM 4259 O O . ALA B 1 94 ? 23.562 12.484 4.395 1 83.06 94 ALA B O 1
ATOM 4260 N N . ASP B 1 95 ? 23.953 14.273 3 1 87.81 95 ASP B N 1
ATOM 4261 C CA . ASP B 1 95 ? 25.141 14.719 3.736 1 87.81 95 ASP B CA 1
ATOM 4262 C C . ASP B 1 95 ? 24.734 15.43 5.027 1 87.81 95 ASP B C 1
ATOM 4264 O O . ASP B 1 95 ? 25.594 15.719 5.867 1 87.81 95 ASP B O 1
ATOM 4268 N N . GLY B 1 96 ? 23.406 15.734 5.16 1 91.06 96 GLY B N 1
ATOM 4269 C CA . GLY B 1 96 ? 22.922 16.375 6.367 1 91.06 96 GLY B CA 1
ATOM 4270 C C . GLY B 1 96 ? 23.297 17.844 6.453 1 91.06 96 GLY B C 1
ATOM 4271 O O . GLY B 1 96 ? 23.109 18.484 7.492 1 91.06 96 GLY B O 1
ATOM 4272 N N . LYS B 1 97 ? 23.766 18.453 5.328 1 95 97 LYS B N 1
ATOM 4273 C CA . LYS B 1 97 ? 24.297 19.812 5.371 1 95 97 LYS B CA 1
ATOM 4274 C C . LYS B 1 97 ? 23.75 20.656 4.211 1 95 97 LYS B C 1
ATOM 4276 O O . LYS B 1 97 ? 23.734 21.891 4.285 1 95 97 LYS B O 1
ATOM 4281 N N . THR B 1 98 ? 23.406 19.938 3.178 1 95.62 98 THR B N 1
ATOM 4282 C CA . THR B 1 98 ? 22.938 20.641 1.992 1 95.62 98 THR B CA 1
ATOM 4283 C C . THR B 1 98 ? 21.438 20.406 1.786 1 95.62 98 THR B C 1
ATOM 4285 O O . THR B 1 98 ? 20.906 19.391 2.236 1 95.62 98 THR B O 1
ATOM 4288 N N . LEU B 1 99 ? 20.828 21.438 1.167 1 96 99 LEU B N 1
ATOM 4289 C CA . LEU B 1 99 ? 19.391 21.391 0.919 1 96 99 LEU B CA 1
ATOM 4290 C C . LEU B 1 99 ? 19.094 21.312 -0.576 1 96 99 LEU B C 1
ATOM 4292 O O . LEU B 1 99 ? 19.828 21.875 -1.385 1 96 99 LEU B O 1
ATOM 4296 N N . SER B 1 100 ? 18.094 20.531 -0.944 1 92 100 SER B N 1
ATOM 4297 C CA . SER B 1 100 ? 17.516 20.562 -2.285 1 92 100 SER B CA 1
ATOM 4298 C C . SER B 1 100 ? 16.109 21.156 -2.27 1 92 100 SER B C 1
ATOM 4300 O O . SER B 1 100 ? 15.453 21.172 -1.23 1 92 100 SER B O 1
ATOM 4302 N N . MET B 1 101 ? 15.672 21.672 -3.414 1 92.19 101 MET B N 1
ATOM 4303 C CA . MET B 1 101 ? 14.328 22.25 -3.523 1 92.19 101 MET B CA 1
ATOM 4304 C C . MET B 1 101 ? 13.266 21.156 -3.449 1 92.19 101 MET B C 1
ATOM 4306 O O . MET B 1 101 ? 13.43 20.078 -4.023 1 92.19 101 MET B O 1
ATOM 4310 N N . ASN B 1 102 ? 12.242 21.422 -2.729 1 92.62 102 ASN B N 1
ATOM 4311 C CA . ASN B 1 102 ? 11 20.656 -2.822 1 92.62 102 ASN B CA 1
ATOM 4312 C C . ASN B 1 102 ? 10.055 21.25 -3.863 1 92.62 102 ASN B C 1
ATOM 4314 O O . ASN B 1 102 ? 9.367 22.234 -3.594 1 92.62 102 ASN B O 1
ATOM 4318 N N . HIS B 1 103 ? 9.898 20.625 -4.922 1 90.19 103 HIS B N 1
ATOM 4319 C CA . HIS B 1 103 ? 9.164 21.203 -6.043 1 90.19 103 HIS B CA 1
ATOM 4320 C C . HIS B 1 103 ? 7.66 21.031 -5.867 1 90.19 103 HIS B C 1
ATOM 4322 O O . HIS B 1 103 ? 6.875 21.578 -6.652 1 90.19 103 HIS B O 1
ATOM 4328 N N . LEU B 1 104 ? 7.309 20.328 -4.836 1 92.69 104 LEU B N 1
ATOM 4329 C CA . LEU B 1 104 ? 5.891 20.141 -4.547 1 92.69 104 LEU B CA 1
ATOM 4330 C C . LEU B 1 104 ? 5.531 20.719 -3.18 1 92.69 104 LEU B C 1
ATOM 4332 O O . LEU B 1 104 ? 4.664 20.172 -2.486 1 92.69 104 LEU B O 1
ATOM 4336 N N . ALA B 1 105 ? 6.223 21.766 -2.834 1 96 105 ALA B N 1
ATOM 4337 C CA . ALA B 1 105 ? 6.008 22.453 -1.567 1 96 105 ALA B CA 1
ATOM 4338 C C . ALA B 1 105 ? 4.715 23.266 -1.598 1 96 105 ALA B C 1
ATOM 4340 O O . ALA B 1 105 ? 4.258 23.672 -2.666 1 96 105 ALA B O 1
ATOM 4341 N N . TRP B 1 106 ? 4.168 23.453 -0.457 1 98.19 106 TRP B N 1
ATOM 4342 C CA . TRP B 1 106 ? 2.926 24.203 -0.363 1 98.19 106 TRP B CA 1
ATOM 4343 C C . TRP B 1 106 ? 3.17 25.688 -0.635 1 98.19 106 TRP B C 1
ATOM 4345 O O . TRP B 1 106 ? 2.287 26.391 -1.136 1 98.19 106 TRP B O 1
ATOM 4355 N N . ASN B 1 107 ? 4.402 26.203 -0.406 1 98.38 107 ASN B N 1
ATOM 4356 C CA . ASN B 1 107 ? 4.633 27.625 -0.605 1 98.38 107 ASN B CA 1
ATOM 4357 C C . ASN B 1 107 ? 4.695 27.984 -2.088 1 98.38 107 ASN B C 1
ATOM 4359 O O . ASN B 1 107 ? 4.898 29.141 -2.443 1 98.38 107 ASN B O 1
ATOM 4363 N N . LYS B 1 108 ? 4.48 26.953 -2.91 1 96.44 108 LYS B N 1
ATOM 4364 C CA . LYS B 1 108 ? 4.25 27.25 -4.32 1 96.44 108 LYS B CA 1
ATOM 4365 C C . LYS B 1 108 ? 3.035 28.156 -4.504 1 96.44 108 LYS B C 1
ATOM 4367 O O . LYS B 1 108 ? 2.984 28.953 -5.441 1 96.44 108 LYS B O 1
ATOM 4372 N N . ILE B 1 109 ? 2.072 28.062 -3.514 1 96.31 109 ILE B N 1
ATOM 4373 C CA . ILE B 1 109 ? 0.813 28.75 -3.803 1 96.31 109 ILE B CA 1
ATOM 4374 C C . ILE B 1 109 ? 0.345 29.516 -2.566 1 96.31 109 ILE B C 1
ATOM 4376 O O . ILE B 1 109 ? -0.614 30.281 -2.635 1 96.31 109 ILE B O 1
ATOM 4380 N N . VAL B 1 110 ? 1.032 29.312 -1.456 1 98.44 110 VAL B N 1
ATOM 4381 C CA . VAL B 1 110 ? 0.6 30 -0.241 1 98.44 110 VAL B CA 1
ATOM 4382 C C . VAL B 1 110 ? 1.816 30.516 0.52 1 98.44 110 VAL B C 1
ATOM 4384 O O . VAL B 1 110 ? 2.945 30.094 0.268 1 98.44 110 VAL B O 1
ATOM 4387 N N . ASN B 1 111 ? 1.611 31.562 1.361 1 98.69 111 ASN B N 1
ATOM 4388 C CA . ASN B 1 111 ? 2.557 31.906 2.416 1 98.69 111 ASN B CA 1
ATOM 4389 C C . ASN B 1 111 ? 2.461 30.938 3.596 1 98.69 111 ASN B C 1
ATOM 4391 O O . ASN B 1 111 ? 1.363 30.609 4.051 1 98.69 111 ASN B O 1
ATOM 4395 N N . MET B 1 112 ? 3.627 30.484 4.066 1 98.81 112 MET B N 1
ATOM 4396 C CA . MET B 1 112 ? 3.574 29.484 5.137 1 98.81 112 MET B CA 1
ATOM 4397 C C . MET B 1 112 ? 4.312 29.984 6.375 1 98.81 112 MET B C 1
ATOM 4399 O O . MET B 1 112 ? 5.418 30.516 6.273 1 98.81 112 MET B O 1
ATOM 4403 N N . VAL B 1 113 ? 3.721 29.766 7.5 1 98.94 113 VAL B N 1
ATOM 4404 C CA . VAL B 1 113 ? 4.355 30.031 8.789 1 98.94 113 VAL B CA 1
ATOM 4405 C C . VAL B 1 113 ? 4.461 28.734 9.586 1 98.94 113 VAL B C 1
ATOM 4407 O O . VAL B 1 113 ? 3.449 28.188 10.047 1 98.94 113 VAL B O 1
ATOM 4410 N N . PHE B 1 114 ? 5.672 28.234 9.75 1 98.88 114 PHE B N 1
ATOM 4411 C CA . PHE B 1 114 ? 5.938 27.047 10.555 1 98.88 114 PHE B CA 1
ATOM 4412 C C . PHE B 1 114 ? 6.297 27.438 11.984 1 98.88 114 PHE B C 1
ATOM 4414 O O . PHE B 1 114 ? 7.16 28.281 12.203 1 98.88 114 PHE B O 1
ATOM 4421 N N .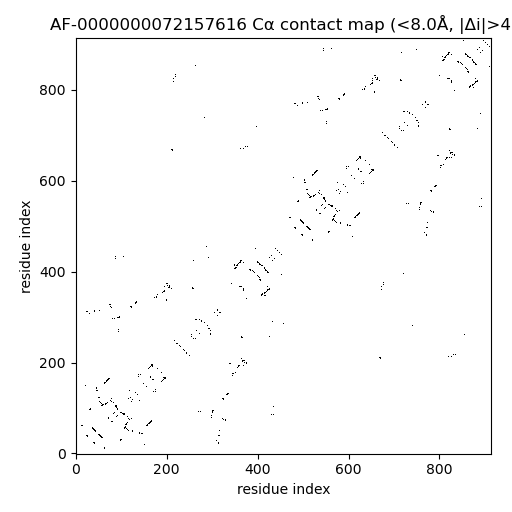 ILE B 1 115 ? 5.637 26.766 12.953 1 98.88 115 ILE B N 1
ATOM 4422 C CA . ILE B 1 115 ? 5.918 27.188 14.32 1 98.88 115 ILE B CA 1
ATOM 4423 C C . ILE B 1 115 ? 6.316 25.969 15.164 1 98.88 115 ILE B C 1
ATOM 4425 O O . ILE B 1 115 ? 6.059 24.828 14.773 1 98.88 115 ILE B O 1
ATOM 4429 N N . GLU B 1 116 ? 7.008 26.234 16.219 1 98.5 116 GLU B N 1
ATOM 4430 C CA . GLU B 1 116 ? 7.359 25.234 17.219 1 98.5 116 GLU B CA 1
ATOM 4431 C C . GLU B 1 116 ? 6.578 25.438 18.516 1 98.5 116 GLU B C 1
ATOM 4433 O O . GLU B 1 116 ? 6.988 26.219 19.375 1 98.5 116 GLU B O 1
ATOM 4438 N N . GLN B 1 117 ? 5.559 24.703 18.594 1 97.5 117 GLN B N 1
ATOM 4439 C CA . GLN B 1 117 ? 4.664 24.844 19.734 1 97.5 117 GLN B CA 1
ATOM 4440 C C . GLN B 1 117 ? 4.422 23.484 20.391 1 97.5 117 GLN B C 1
ATOM 4442 O O . GLN B 1 117 ? 4.512 22.438 19.734 1 97.5 117 GLN B O 1
ATOM 4447 N N . PRO B 1 118 ? 4.082 23.609 21.812 1 96.88 118 PRO B N 1
ATOM 4448 C CA . PRO B 1 118 ? 4.098 24.734 22.75 1 96.88 118 PRO B CA 1
ATOM 4449 C C . PRO B 1 118 ? 5.512 25.203 23.078 1 96.88 118 PRO B C 1
ATOM 4451 O O . PRO B 1 118 ? 6.488 24.656 22.578 1 96.88 118 PRO B O 1
ATOM 4454 N N . VAL B 1 119 ? 5.566 26.266 23.812 1 97.25 119 VAL B N 1
ATOM 4455 C CA . VAL B 1 119 ? 6.883 26.703 24.25 1 97.25 119 VAL B CA 1
ATOM 4456 C C . VAL B 1 119 ? 7.648 25.531 24.875 1 97.25 119 VAL B C 1
ATOM 4458 O O . VAL B 1 119 ? 7.059 24.688 25.562 1 97.25 119 VAL B O 1
ATOM 4461 N N . GLY B 1 120 ? 8.938 25.438 24.578 1 95.62 120 GLY B N 1
ATOM 4462 C CA . GLY B 1 120 ? 9.758 24.328 25.016 1 95.62 120 GLY B CA 1
ATOM 4463 C C . GLY B 1 120 ? 10.039 23.312 23.922 1 95.62 120 GLY B C 1
ATOM 4464 O O . GLY B 1 120 ? 10.891 22.438 24.078 1 95.62 120 GLY B O 1
ATOM 4465 N N . VAL B 1 121 ? 9.383 23.469 22.812 1 97.19 121 VAL B N 1
ATOM 4466 C CA . VAL B 1 121 ? 9.594 22.594 21.672 1 97.19 121 VAL B CA 1
ATOM 4467 C C . VAL B 1 121 ? 10.633 23.219 20.734 1 97.19 121 VAL B C 1
ATOM 4469 O O . VAL B 1 121 ? 10.531 24.391 20.391 1 97.19 121 VAL B O 1
ATOM 4472 N N . GLY B 1 122 ? 11.594 22.375 20.312 1 97.44 122 GLY B N 1
ATOM 4473 C CA . GLY B 1 122 ? 12.602 22.844 19.375 1 97.44 122 GLY B CA 1
ATOM 4474 C C . GLY B 1 122 ? 13.359 24.047 19.875 1 97.44 122 GLY B C 1
ATOM 4475 O O . GLY B 1 122 ? 13.906 24.031 20.984 1 97.44 122 GLY B O 1
ATOM 4476 N N . PHE B 1 123 ? 13.289 25.156 19.078 1 98.56 123 PHE B N 1
ATOM 4477 C CA . PHE B 1 123 ? 14.008 26.375 19.422 1 98.56 123 PHE B CA 1
ATOM 4478 C C . PHE B 1 123 ? 13.156 27.25 20.328 1 98.56 123 PHE B C 1
ATOM 4480 O O . PHE B 1 123 ? 13.656 28.219 20.906 1 98.56 123 PHE B O 1
ATOM 4487 N N . SER B 1 124 ? 11.867 26.969 20.453 1 98.25 124 SER B N 1
ATOM 4488 C CA . SER B 1 124 ? 11.023 27.75 21.344 1 98.25 124 SER B CA 1
ATOM 4489 C C . SER B 1 124 ? 11.469 27.609 22.797 1 98.25 124 SER B C 1
ATOM 4491 O O . SER B 1 124 ? 11.914 26.547 23.219 1 98.25 124 SER B O 1
ATOM 4493 N N . LYS B 1 125 ? 11.266 28.688 23.578 1 96.12 125 LYS B N 1
ATOM 4494 C CA . LYS B 1 125 ? 11.852 28.672 24.906 1 96.12 125 LYS B CA 1
ATOM 4495 C C . LYS B 1 125 ? 10.914 29.312 25.922 1 96.12 125 LYS B C 1
ATOM 4497 O O . LYS B 1 125 ? 10.039 30.109 25.562 1 96.12 125 LYS B O 1
ATOM 4502 N N . THR B 1 126 ? 11.117 28.906 27.078 1 95.12 126 THR B N 1
ATOM 4503 C CA . THR B 1 126 ? 10.438 29.5 28.234 1 95.12 126 THR B CA 1
ATOM 4504 C C . THR B 1 126 ? 11.312 29.422 29.469 1 95.12 126 THR B C 1
ATOM 4506 O O . THR B 1 126 ? 12.141 28.531 29.609 1 95.12 126 THR B O 1
ATOM 4509 N N . ASP B 1 127 ? 11.195 30.438 30.344 1 91.75 127 ASP B N 1
ATOM 4510 C CA . ASP B 1 127 ? 11.844 30.422 31.656 1 91.75 127 ASP B CA 1
ATOM 4511 C C . ASP B 1 127 ? 10.836 30.172 32.781 1 91.75 127 ASP B C 1
ATOM 4513 O O . ASP B 1 127 ? 11.18 30.188 33.938 1 91.75 127 ASP B O 1
ATOM 4517 N N . LYS B 1 128 ? 9.648 29.828 32.375 1 92.31 128 LYS B N 1
ATOM 4518 C CA . LYS B 1 128 ? 8.562 29.609 33.344 1 92.31 128 LYS B CA 1
ATOM 4519 C C . LYS B 1 128 ? 8.203 28.141 33.438 1 92.31 128 LYS B C 1
ATOM 4521 O O . LYS B 1 128 ? 8.555 27.344 32.562 1 92.31 128 LYS B O 1
ATOM 4526 N N . GLU B 1 129 ? 7.633 27.875 34.625 1 91.5 129 GLU B N 1
ATOM 4527 C CA . GLU B 1 129 ? 6.973 26.578 34.719 1 91.5 129 GLU B CA 1
ATOM 4528 C C . GLU B 1 129 ? 5.664 26.562 33.969 1 91.5 129 GLU B C 1
ATOM 4530 O O . GLU B 1 129 ? 4.773 27.375 34.188 1 91.5 129 GLU B O 1
ATOM 4535 N N . ILE B 1 130 ? 5.625 25.672 33 1 92.31 130 ILE B N 1
ATOM 4536 C CA . ILE B 1 130 ? 4.473 25.656 32.125 1 92.31 130 ILE B CA 1
ATOM 4537 C C . ILE B 1 130 ? 3.568 24.469 32.438 1 92.31 130 ILE B C 1
ATOM 4539 O O . ILE B 1 130 ? 4.051 23.359 32.688 1 92.31 130 ILE B O 1
ATOM 4543 N N . GLN B 1 131 ? 2.326 24.75 32.625 1 93.69 131 GLN B N 1
ATOM 4544 C CA . GLN B 1 131 ? 1.327 23.688 32.625 1 93.69 131 GLN B CA 1
ATOM 4545 C C . GLN B 1 131 ? 0.884 23.344 31.203 1 93.69 131 GLN B C 1
ATOM 4547 O O . GLN B 1 131 ? -0.073 23.938 30.703 1 93.69 131 GLN B O 1
ATOM 4552 N N . TYR B 1 132 ? 1.499 22.312 30.688 1 96.12 132 TYR B N 1
ATOM 4553 C CA . TYR B 1 132 ? 1.215 21.969 29.297 1 96.12 132 TYR B CA 1
ATOM 4554 C C . TYR B 1 132 ? -0.171 21.344 29.156 1 96.12 132 TYR B C 1
ATOM 4556 O O . TYR B 1 132 ? -0.547 20.469 29.953 1 96.12 132 TYR B O 1
ATOM 4564 N N . GLY B 1 133 ? -0.917 21.766 28.141 1 97.38 133 GLY B N 1
ATOM 4565 C CA . GLY B 1 133 ? -2.268 21.312 27.828 1 97.38 133 GLY B CA 1
ATOM 4566 C C . GLY B 1 133 ? -2.893 22.078 26.672 1 97.38 133 GLY B C 1
ATOM 4567 O O . GLY B 1 133 ? -2.311 23.047 26.172 1 97.38 133 GLY B O 1
ATOM 4568 N N . ASP B 1 134 ? -4.059 21.656 26.328 1 97.75 134 ASP B N 1
ATOM 4569 C CA . ASP B 1 134 ? -4.703 22.203 25.141 1 97.75 134 ASP B CA 1
ATOM 4570 C C . ASP B 1 134 ? -5.098 23.656 25.344 1 97.75 134 ASP B C 1
ATOM 4572 O O . ASP B 1 134 ? -5 24.469 24.422 1 97.75 134 ASP B O 1
ATOM 4576 N N . HIS B 1 135 ? -5.539 23.938 26.516 1 97.25 135 HIS B N 1
ATOM 4577 C CA . HIS B 1 135 ? -5.938 25.312 26.781 1 97.25 135 HIS B CA 1
ATOM 4578 C C . HIS B 1 135 ? -4.758 26.266 26.656 1 97.25 135 HIS B C 1
ATOM 4580 O O . HIS B 1 135 ? -4.852 27.297 25.969 1 97.25 135 HIS B O 1
ATOM 4586 N N . GLN B 1 136 ? -3.703 25.938 27.312 1 97.06 136 GLN B N 1
ATOM 4587 C CA . GLN B 1 136 ? -2.52 26.797 27.266 1 97.06 136 GLN B CA 1
ATOM 4588 C C . GLN B 1 136 ? -1.954 26.859 25.844 1 97.06 136 GLN B C 1
ATOM 4590 O O . GLN B 1 136 ? -1.553 27.938 25.391 1 97.06 136 GLN B O 1
ATOM 4595 N N . ALA B 1 137 ? -1.899 25.734 25.219 1 97.81 137 ALA B N 1
ATOM 4596 C CA . ALA B 1 137 ? -1.413 25.719 23.844 1 97.81 137 ALA B CA 1
ATOM 4597 C C . ALA B 1 137 ? -2.26 26.609 22.953 1 97.81 137 ALA B C 1
ATOM 4599 O O . ALA B 1 137 ? -1.726 27.375 22.125 1 97.81 137 ALA B O 1
ATOM 4600 N N . ALA B 1 138 ? -3.57 26.547 23.078 1 98.25 138 ALA B N 1
ATOM 4601 C CA . ALA B 1 138 ? -4.477 27.359 22.266 1 98.25 138 ALA B CA 1
ATOM 4602 C C . ALA B 1 138 ? -4.258 28.844 22.531 1 98.25 138 ALA B C 1
ATOM 4604 O O . ALA B 1 138 ? -4.211 29.641 21.594 1 98.25 138 ALA B O 1
ATOM 4605 N N . GLU B 1 139 ? -4.094 29.219 23.734 1 98.06 139 GLU B N 1
ATOM 4606 C CA . GLU B 1 139 ? -3.881 30.609 24.094 1 98.06 139 GLU B CA 1
ATOM 4607 C C . GLU B 1 139 ? -2.547 31.125 23.562 1 98.06 139 GLU B C 1
ATOM 4609 O O . GLU B 1 139 ? -2.473 32.25 23.031 1 98.06 139 GLU B O 1
ATOM 4614 N N . ASP B 1 140 ? -1.555 30.297 23.75 1 98.12 140 ASP B N 1
ATOM 4615 C CA . ASP B 1 140 ? -0.243 30.688 23.234 1 98.12 140 ASP B CA 1
ATOM 4616 C C . ASP B 1 140 ? -0.255 30.828 21.719 1 98.12 140 ASP B C 1
ATOM 4618 O O . ASP B 1 140 ? 0.316 31.766 21.172 1 98.12 140 ASP B O 1
ATOM 4622 N N . ASN B 1 141 ? -0.846 29.891 21.094 1 98.62 141 ASN B N 1
ATOM 4623 C CA . ASN B 1 141 ? -0.944 29.953 19.641 1 98.62 141 ASN B CA 1
ATOM 4624 C C . ASN B 1 141 ? -1.732 31.172 19.188 1 98.62 141 ASN B C 1
ATOM 4626 O O . ASN B 1 141 ? -1.404 31.781 18.156 1 98.62 141 ASN B O 1
ATOM 4630 N N . PHE B 1 142 ? -2.797 31.469 19.875 1 98.69 142 PHE B N 1
ATOM 4631 C CA . PHE B 1 142 ? -3.584 32.656 19.562 1 98.69 142 PHE B CA 1
ATOM 4632 C C . PHE B 1 142 ? -2.736 33.906 19.672 1 98.69 142 PHE B C 1
ATOM 4634 O O . PHE B 1 142 ? -2.742 34.75 18.781 1 98.69 142 PHE B O 1
ATOM 4641 N N . LYS B 1 143 ? -1.98 34.031 20.734 1 98.62 143 LYS B N 1
ATOM 4642 C CA . LYS B 1 143 ? -1.088 35.156 20.938 1 98.62 143 LYS B CA 1
ATOM 4643 C C . LYS B 1 143 ? -0.007 35.219 19.859 1 98.62 143 LYS B C 1
ATOM 4645 O O . LYS B 1 143 ? 0.396 36.281 19.422 1 98.62 143 LYS B O 1
ATOM 4650 N N . PHE B 1 144 ? 0.467 34.062 19.5 1 98.81 144 PHE B N 1
ATOM 4651 C CA . PHE B 1 144 ? 1.44 34 18.422 1 98.81 144 PHE B CA 1
ATOM 4652 C C . PHE B 1 144 ? 0.858 34.594 17.141 1 98.81 144 PHE B C 1
ATOM 4654 O O . PHE B 1 144 ? 1.514 35.406 16.469 1 98.81 144 PHE B O 1
ATOM 4661 N N . VAL B 1 145 ? -0.375 34.156 16.797 1 98.88 145 VAL B N 1
ATOM 4662 C CA . VAL B 1 145 ? -1.021 34.625 15.578 1 98.88 145 VAL B CA 1
ATOM 4663 C C . VAL B 1 145 ? -1.139 36.156 15.609 1 98.88 145 VAL B C 1
ATOM 4665 O O . VAL B 1 145 ? -0.826 36.812 14.625 1 98.88 145 VAL B O 1
ATOM 4668 N N . LEU B 1 146 ? -1.514 36.719 16.766 1 98.56 146 LEU B N 1
ATOM 4669 C CA . LEU B 1 146 ? -1.609 38.188 16.906 1 98.56 146 LEU B CA 1
ATOM 4670 C C . LEU B 1 146 ? -0.242 38.844 16.734 1 98.56 146 LEU B C 1
ATOM 4672 O O . LEU B 1 146 ? -0.115 39.844 16.031 1 98.56 146 LEU B O 1
ATOM 4676 N N . GLY B 1 147 ? 0.721 38.219 17.359 1 98.56 147 GLY B N 1
ATOM 4677 C CA . GLY B 1 147 ? 2.072 38.75 17.25 1 98.56 147 GLY B CA 1
ATOM 4678 C C . GLY B 1 147 ? 2.627 38.688 15.844 1 98.56 147 GLY B C 1
ATOM 4679 O O . GLY B 1 147 ? 3.338 39.594 15.414 1 98.56 147 GLY B O 1
ATOM 4680 N N . PHE B 1 148 ? 2.342 37.594 15.156 1 98.62 148 PHE B N 1
ATOM 4681 C CA . PHE B 1 148 ? 2.801 37.469 13.781 1 98.62 148 PHE B CA 1
ATOM 4682 C C . PHE B 1 148 ? 2.236 38.562 12.898 1 98.62 148 PHE B C 1
ATOM 4684 O O . PHE B 1 148 ? 2.977 39.219 12.156 1 98.62 148 PHE B O 1
ATOM 4691 N N . PHE B 1 149 ? 0.917 38.844 12.992 1 98.19 149 PHE B N 1
ATOM 4692 C CA . PHE B 1 149 ? 0.281 39.812 12.133 1 98.19 149 PHE B CA 1
ATOM 4693 C C . PHE B 1 149 ? 0.654 41.25 12.555 1 98.19 149 PHE B C 1
ATOM 4695 O O . PHE B 1 149 ? 0.556 42.188 11.766 1 98.19 149 PHE B O 1
ATOM 4702 N N . LYS B 1 150 ? 1.066 41.375 13.797 1 97.69 150 LYS B N 1
ATOM 4703 C CA . LYS B 1 150 ? 1.632 42.656 14.219 1 97.69 150 LYS B CA 1
ATOM 4704 C C . LYS B 1 150 ? 2.998 42.906 13.578 1 97.69 150 LYS B C 1
ATOM 4706 O O . LYS B 1 150 ? 3.312 44 13.156 1 97.69 150 LYS B O 1
ATOM 4711 N N . ARG B 1 151 ? 3.74 41.844 13.5 1 98 151 ARG B N 1
ATOM 4712 C CA . ARG B 1 151 ? 5.082 41.938 12.922 1 98 151 ARG B CA 1
ATOM 4713 C C . ARG B 1 151 ? 5.02 42.031 11.406 1 98 151 ARG B C 1
ATOM 4715 O O . ARG B 1 151 ? 5.844 42.719 10.789 1 98 151 ARG B O 1
ATOM 4722 N N . TYR B 1 152 ? 4.078 41.344 10.82 1 97.94 152 TYR B N 1
ATOM 4723 C CA . TYR B 1 152 ? 3.887 41.344 9.375 1 97.94 152 TYR B CA 1
ATOM 4724 C C . TYR B 1 152 ? 2.51 41.875 9 1 97.94 152 TYR B C 1
ATOM 4726 O O . TYR B 1 152 ? 1.687 41.156 8.438 1 97.94 152 TYR B O 1
ATOM 4734 N N . PRO B 1 153 ? 2.299 43.156 9.156 1 97 153 PRO B N 1
ATOM 4735 C CA . PRO B 1 153 ? 0.97 43.75 8.93 1 97 153 PRO B CA 1
ATOM 4736 C C . PRO B 1 153 ? 0.538 43.688 7.465 1 97 153 PRO B C 1
ATOM 4738 O O . PRO B 1 153 ? -0.655 43.75 7.164 1 97 153 PRO B O 1
ATOM 4741 N N . GLU B 1 154 ? 1.443 43.469 6.535 1 95.75 154 GLU B N 1
ATOM 4742 C CA . GLU B 1 154 ? 1.151 43.375 5.109 1 95.75 154 GLU B CA 1
ATOM 4743 C C . GLU B 1 154 ? 0.278 42.156 4.816 1 95.75 154 GLU B C 1
ATOM 4745 O O . GLU B 1 154 ? -0.405 42.094 3.791 1 95.75 154 GLU B O 1
ATOM 4750 N N . TYR B 1 155 ? 0.245 41.188 5.781 1 97.75 155 TYR B N 1
ATOM 4751 C CA . TYR B 1 155 ? -0.464 39.938 5.52 1 97.75 155 TYR B CA 1
ATOM 4752 C C . TYR B 1 155 ? -1.787 39.906 6.273 1 97.75 155 TYR B C 1
ATOM 4754 O O . TYR B 1 155 ? -2.531 38.938 6.176 1 97.75 155 TYR B O 1
ATOM 4762 N N . LYS B 1 156 ? -2.184 40.906 6.984 1 96.31 156 LYS B N 1
ATOM 4763 C CA . LYS B 1 156 ? -3.385 40.938 7.812 1 96.31 156 LYS B CA 1
ATOM 4764 C C . LYS B 1 156 ? -4.641 40.781 6.965 1 96.31 156 LYS B C 1
ATOM 4766 O O . LYS B 1 156 ? -5.652 40.25 7.438 1 96.31 156 LYS B O 1
ATOM 4771 N N . GLY B 1 157 ? -4.57 41.219 5.727 1 96.38 157 GLY B N 1
ATOM 4772 C CA . GLY B 1 157 ? -5.73 41.188 4.855 1 96.38 157 GLY B CA 1
ATOM 4773 C C . GLY B 1 157 ? -5.82 39.906 4.051 1 96.38 157 GLY B C 1
ATOM 4774 O O . GLY B 1 157 ? -6.844 39.625 3.43 1 96.38 157 GLY B O 1
ATOM 4775 N N . ASN B 1 158 ? -4.777 39.094 4.051 1 97.75 158 ASN B N 1
ATOM 4776 C CA . ASN B 1 158 ? -4.777 37.812 3.33 1 97.75 158 ASN B CA 1
ATOM 4777 C C . ASN B 1 158 ? -5.637 36.781 4.035 1 97.75 158 ASN B C 1
ATOM 4779 O O . ASN B 1 158 ? -5.723 36.75 5.266 1 97.75 158 ASN B O 1
ATOM 4783 N N . ASP B 1 159 ? -6.328 35.969 3.236 1 97.5 159 ASP B N 1
ATOM 4784 C CA . ASP B 1 159 ? -7.02 34.812 3.85 1 97.5 159 ASP B CA 1
ATOM 4785 C C . ASP B 1 159 ? -6.07 34.031 4.734 1 97.5 159 ASP B C 1
ATOM 4787 O O . ASP B 1 159 ? -4.949 33.719 4.332 1 97.5 159 ASP B O 1
ATOM 4791 N N . PHE B 1 160 ? -6.527 33.719 5.949 1 98.62 160 PHE B N 1
ATOM 4792 C CA . PHE B 1 160 ? -5.688 33.031 6.922 1 98.62 160 PHE B CA 1
ATOM 4793 C C . PHE B 1 160 ? -6.27 31.672 7.266 1 98.62 160 PHE B C 1
ATOM 4795 O O . PHE B 1 160 ? -7.461 31.547 7.57 1 98.62 160 PHE B O 1
ATOM 4802 N N . TYR B 1 161 ? -5.484 30.641 7.145 1 98.81 161 TYR B N 1
ATOM 4803 C CA . TYR B 1 161 ? -5.863 29.266 7.496 1 98.81 161 TYR B CA 1
ATOM 4804 C C . TYR B 1 161 ? -4.887 28.688 8.508 1 98.81 161 TYR B C 1
ATOM 4806 O O . TYR B 1 161 ? -3.748 29.141 8.625 1 98.81 161 TYR B O 1
ATOM 4814 N N . ILE B 1 162 ? -5.348 27.719 9.266 1 98.94 162 ILE B N 1
ATOM 4815 C CA . ILE B 1 162 ? -4.465 26.953 10.141 1 98.94 162 ILE B CA 1
ATOM 4816 C C . ILE B 1 162 ? -4.469 25.484 9.727 1 98.94 162 ILE B C 1
ATOM 4818 O O . ILE B 1 162 ? -5.469 24.969 9.219 1 98.94 162 ILE B O 1
ATOM 4822 N N . SER B 1 163 ? -3.314 24.875 9.852 1 98.88 163 SER B N 1
ATOM 4823 C CA . SER B 1 163 ? -3.111 23.5 9.383 1 98.88 163 SER B CA 1
ATOM 4824 C C . SER B 1 163 ? -2.148 22.75 10.297 1 98.88 163 SER B C 1
ATOM 4826 O O . SER B 1 163 ? -1.277 23.344 10.922 1 98.88 163 SER B O 1
ATOM 4828 N N . SER B 1 164 ? -2.373 21.484 10.414 1 98.75 164 SER B N 1
ATOM 4829 C CA . SER B 1 164 ? -1.557 20.578 11.219 1 98.75 164 SER B CA 1
ATOM 4830 C C . SER B 1 164 ? -1.857 19.125 10.891 1 98.75 164 SER B C 1
ATOM 4832 O O . SER B 1 164 ? -2.43 18.828 9.844 1 98.75 164 SER B O 1
ATOM 4834 N N . GLU B 1 165 ? -1.29 18.25 11.656 1 98.31 165 GLU B N 1
ATOM 4835 C CA . GLU B 1 165 ? -1.53 16.812 11.586 1 98.31 165 GLU B CA 1
ATOM 4836 C C . GLU B 1 165 ? -1.433 16.172 12.969 1 98.31 165 GLU B C 1
ATOM 4838 O O . GLU B 1 165 ? -1.014 16.828 13.93 1 98.31 165 GLU B O 1
ATOM 4843 N N . SER B 1 166 ? -1.858 14.922 13.102 1 97.75 166 SER B N 1
ATOM 4844 C CA . SER B 1 166 ? -1.692 14.188 14.352 1 97.75 166 SER B CA 1
ATOM 4845 C C . SER B 1 166 ? -2.373 14.906 15.508 1 97.75 166 SER B C 1
ATOM 4847 O O . SER B 1 166 ? -3.559 15.234 15.43 1 97.75 166 SER B O 1
ATOM 4849 N N . TYR B 1 167 ? -1.615 15.273 16.5 1 97.94 167 TYR B N 1
ATOM 4850 C CA . TYR B 1 167 ? -2.211 15.953 17.641 1 97.94 167 TYR B CA 1
ATOM 4851 C C . TYR B 1 167 ? -2.75 17.328 17.234 1 97.94 167 TYR B C 1
ATOM 4853 O O . TYR B 1 167 ? -3.451 17.969 18.016 1 97.94 167 TYR B O 1
ATOM 4861 N N . GLY B 1 168 ? -2.49 17.688 15.984 1 98.56 168 GLY B N 1
ATOM 4862 C CA . GLY B 1 168 ? -3.178 18.844 15.422 1 98.56 168 GLY B CA 1
ATOM 4863 C C . GLY B 1 168 ? -4.688 18.734 15.492 1 98.56 168 GLY B C 1
ATOM 4864 O O . GLY B 1 168 ? -5.398 19.734 15.414 1 98.56 168 GLY B O 1
ATOM 4865 N N . GLY B 1 169 ? -5.125 17.547 15.68 1 98.69 169 GLY B N 1
ATOM 4866 C CA . GLY B 1 169 ? -6.543 17.312 15.883 1 98.69 169 GLY B CA 1
ATOM 4867 C C . GLY B 1 169 ? -7.074 17.922 17.156 1 98.69 169 GLY B C 1
ATOM 4868 O O . GLY B 1 169 ? -8.289 18.062 17.328 1 98.69 169 GLY B O 1
ATOM 4869 N N . HIS B 1 170 ? -6.227 18.25 18.047 1 98.56 170 HIS B N 1
ATOM 4870 C CA . HIS B 1 170 ? -6.555 19.016 19.234 1 98.56 170 HIS B CA 1
ATOM 4871 C C . HIS B 1 170 ? -6.125 20.469 19.109 1 98.56 170 HIS B C 1
ATOM 4873 O O . HIS B 1 170 ? -6.902 21.375 19.391 1 98.56 170 HIS B O 1
ATOM 4879 N N . TYR B 1 171 ? -4.973 20.688 18.562 1 98.69 171 TYR B N 1
ATOM 4880 C CA . TYR B 1 171 ? -4.395 22.016 18.469 1 98.69 171 TYR B CA 1
ATOM 4881 C C . TYR B 1 171 ? -5.266 22.922 17.609 1 98.69 171 TYR B C 1
ATOM 4883 O O . TYR B 1 171 ? -5.574 24.062 18 1 98.69 171 TYR B O 1
ATOM 4891 N N . MET B 1 172 ? -5.684 22.438 16.469 1 98.75 172 MET B N 1
ATOM 4892 C CA . MET B 1 172 ? -6.312 23.312 15.477 1 98.75 172 MET B CA 1
ATOM 4893 C C . MET B 1 172 ? -7.742 23.656 15.875 1 98.75 172 MET B C 1
ATOM 4895 O O . MET B 1 172 ? -8.156 24.812 15.805 1 98.75 172 MET B O 1
ATOM 4899 N N . PRO B 1 173 ? -8.523 22.703 16.344 1 98.75 173 PRO B N 1
ATOM 4900 C CA . PRO B 1 173 ? -9.883 23.109 16.703 1 98.75 173 PRO B CA 1
ATOM 4901 C C . PRO B 1 173 ? -9.922 24 17.953 1 98.75 173 PRO B C 1
ATOM 4903 O O . PRO B 1 173 ? -10.773 24.875 18.047 1 98.75 173 PRO B O 1
ATOM 4906 N N . THR B 1 174 ? -9.031 23.812 18.875 1 98.62 174 THR B N 1
ATOM 4907 C CA . THR B 1 174 ? -9.008 24.672 20.062 1 98.62 174 THR B CA 1
ATOM 4908 C C . THR B 1 174 ? -8.539 26.078 19.703 1 98.62 174 THR B C 1
ATOM 4910 O O . THR B 1 174 ? -9.117 27.062 20.156 1 98.62 174 THR B O 1
ATOM 4913 N N . LEU B 1 175 ? -7.52 26.172 18.875 1 98.81 175 LEU B N 1
ATOM 4914 C CA . LEU B 1 175 ? -7.105 27.469 18.359 1 98.81 175 LEU B CA 1
ATOM 4915 C C . LEU B 1 175 ? -8.188 28.062 17.469 1 98.81 175 LEU B C 1
ATOM 4917 O O . LEU B 1 175 ? -8.477 29.266 17.547 1 98.81 175 LEU B O 1
ATOM 4921 N N . GLY B 1 176 ? -8.75 27.234 16.641 1 98.75 176 GLY B N 1
ATOM 4922 C CA . GLY B 1 176 ? -9.797 27.688 15.742 1 98.75 176 GLY B CA 1
ATOM 4923 C C . GLY B 1 176 ? -10.977 28.312 16.469 1 98.75 176 GLY B C 1
ATOM 4924 O O . GLY B 1 176 ? -11.531 29.312 16 1 98.75 176 GLY B O 1
ATOM 4925 N N . LYS B 1 177 ? -11.344 27.719 17.531 1 98.38 177 LYS B N 1
ATOM 4926 C CA . LYS B 1 177 ? -12.438 28.266 18.328 1 98.38 177 LYS B CA 1
ATOM 4927 C C . LYS B 1 177 ? -12.109 29.672 18.828 1 98.38 177 LYS B C 1
ATOM 4929 O O . LYS B 1 177 ? -12.961 30.562 18.766 1 98.38 177 LYS B O 1
ATOM 4934 N N . LEU B 1 178 ? -10.906 29.922 19.297 1 98.5 178 LEU B N 1
ATOM 4935 C CA . LEU B 1 178 ? -10.5 31.25 19.75 1 98.5 178 LEU B CA 1
ATOM 4936 C C . LEU B 1 178 ? -10.516 32.25 18.594 1 98.5 178 LEU B C 1
ATOM 4938 O O . LEU B 1 178 ? -11.016 33.375 18.75 1 98.5 178 LEU B O 1
ATOM 4942 N N . LEU B 1 179 ? -9.969 31.828 17.484 1 98.44 179 LEU B N 1
ATOM 4943 C CA . LEU B 1 179 ? -9.898 32.688 16.312 1 98.44 179 LEU B CA 1
ATOM 4944 C C . LEU B 1 179 ? -11.297 33.062 15.82 1 98.44 179 LEU B C 1
ATOM 4946 O O . LEU B 1 179 ? -11.539 34.188 15.414 1 98.44 179 LEU B O 1
ATOM 4950 N N . ALA B 1 180 ? -12.148 32.125 15.867 1 96.88 180 ALA B N 1
ATOM 4951 C CA . ALA B 1 180 ? -13.5 32.344 15.359 1 96.88 180 ALA B CA 1
ATOM 4952 C C . ALA B 1 180 ? -14.328 33.188 16.328 1 96.88 180 ALA B C 1
ATOM 4954 O O . ALA B 1 180 ? -15.188 33.969 15.906 1 96.88 180 ALA B O 1
ATOM 4955 N N . ASP B 1 181 ? -14.023 33.031 17.609 1 97.19 181 ASP B N 1
ATOM 4956 C CA . ASP B 1 181 ? -14.859 33.656 18.609 1 97.19 181 ASP B CA 1
ATOM 4957 C C . ASP B 1 181 ? -14.375 35.094 18.922 1 97.19 181 ASP B C 1
ATOM 4959 O O . ASP B 1 181 ? -15.18 35.969 19.281 1 97.19 181 ASP B O 1
ATOM 4963 N N . ARG B 1 182 ? -12.992 35.406 18.906 1 93.88 182 ARG B N 1
ATOM 4964 C CA . ARG B 1 182 ? -12.43 36.688 19.312 1 93.88 182 ARG B CA 1
ATOM 4965 C C . ARG B 1 182 ? -12.227 37.594 18.125 1 93.88 182 ARG B C 1
ATOM 4967 O O . ARG B 1 182 ? -11.828 38.75 18.281 1 93.88 182 ARG B O 1
ATOM 4974 N N . ASP B 1 183 ? -12.844 37.938 17.25 1 88.12 183 ASP B N 1
ATOM 4975 C CA . ASP B 1 183 ? -12.867 38.781 16.047 1 88.12 183 ASP B CA 1
ATOM 4976 C C . ASP B 1 183 ? -11.555 39.531 15.883 1 88.12 183 ASP B C 1
ATOM 4978 O O . ASP B 1 183 ? -11.492 40.531 15.141 1 88.12 183 ASP B O 1
ATOM 4982 N N . ASP B 1 184 ? -10.398 39.156 16.453 1 93.19 184 ASP B N 1
ATOM 4983 C CA . ASP B 1 184 ? -9.102 39.812 16.375 1 93.19 184 ASP B CA 1
ATOM 4984 C C . ASP B 1 184 ? -8.414 39.5 15.047 1 93.19 184 ASP B C 1
ATOM 4986 O O . ASP B 1 184 ? -7.508 40.219 14.625 1 93.19 184 ASP B O 1
ATOM 4990 N N . VAL B 1 185 ? -8.797 38.438 14.445 1 95.5 185 VAL B N 1
ATOM 4991 C CA . VAL B 1 185 ? -8.258 38.031 13.156 1 95.5 185 VAL B CA 1
ATOM 4992 C C . VAL B 1 185 ? -9.398 37.781 12.172 1 95.5 185 VAL B C 1
ATOM 4994 O O . VAL B 1 185 ? -9.688 36.625 11.812 1 95.5 185 VAL B O 1
ATOM 4997 N N . PRO B 1 186 ? -9.898 38.844 11.633 1 92.75 186 PRO B N 1
ATOM 4998 C CA . PRO B 1 186 ? -11.07 38.719 10.773 1 92.75 186 PRO B CA 1
ATOM 4999 C C . PRO B 1 186 ? -10.781 37.969 9.477 1 92.75 186 PRO B C 1
ATOM 5001 O O . PRO B 1 186 ? -11.703 37.562 8.766 1 92.75 186 PRO B O 1
ATOM 5004 N N . SER B 1 187 ? -9.539 37.812 9.195 1 95.94 187 SER B N 1
ATOM 5005 C CA . SER B 1 187 ? -9.156 37.125 7.953 1 95.94 187 SER B CA 1
ATOM 5006 C C . SER B 1 187 ? -9.172 35.625 8.117 1 95.94 187 SER B C 1
ATOM 5008 O O . SER B 1 187 ? -8.953 34.875 7.152 1 95.94 187 SER B O 1
ATOM 5010 N N . PHE B 1 188 ? -9.43 35.094 9.312 1 97.81 188 PHE B N 1
ATOM 5011 C CA . PHE B 1 188 ? -9.461 33.656 9.547 1 97.81 188 PHE B CA 1
ATOM 5012 C C . PHE B 1 188 ? -10.562 33 8.727 1 97.81 188 PHE B C 1
ATOM 5014 O O . PHE B 1 188 ? -11.734 33.375 8.836 1 97.81 188 PHE B O 1
ATOM 5021 N N . ARG B 1 189 ? -10.125 31.922 7.906 1 97.12 189 ARG B N 1
ATOM 5022 C CA . ARG B 1 189 ? -11.055 31.406 6.906 1 97.12 189 ARG B CA 1
ATOM 5023 C C . ARG B 1 189 ? -11.258 29.906 7.078 1 97.12 189 ARG B C 1
ATOM 5025 O O . ARG B 1 189 ? -12.203 29.344 6.527 1 97.12 189 ARG B O 1
ATOM 5032 N N . GLY B 1 190 ? -10.414 29.219 7.863 1 98.19 190 GLY B N 1
ATOM 5033 C CA . GLY B 1 190 ? -10.719 27.797 7.949 1 98.19 190 GLY B CA 1
ATOM 5034 C C . GLY B 1 190 ? -9.547 26.969 8.43 1 98.19 190 GLY B C 1
ATOM 5035 O O . GLY B 1 190 ? -8.531 27.516 8.875 1 98.19 190 GLY B O 1
ATOM 5036 N N . ILE B 1 191 ? -9.719 25.578 8.422 1 98.88 191 ILE B N 1
ATOM 5037 C CA . ILE B 1 191 ? -8.773 24.594 8.914 1 98.88 191 ILE B CA 1
ATOM 5038 C C . ILE B 1 191 ? -8.539 23.516 7.852 1 98.88 191 ILE B C 1
ATOM 5040 O O . ILE B 1 191 ? -9.5 22.953 7.312 1 98.88 191 ILE B O 1
ATOM 5044 N N . PHE B 1 192 ? -7.297 23.297 7.5 1 98.81 192 PHE B N 1
ATOM 5045 C CA . PHE B 1 192 ? -6.84 22.219 6.625 1 98.81 192 PHE B CA 1
ATOM 5046 C C . PHE B 1 192 ? -6.02 21.203 7.402 1 98.81 192 PHE B C 1
ATOM 5048 O O . PHE B 1 192 ? -4.832 21.406 7.656 1 98.81 192 PHE B O 1
ATOM 5055 N N . LEU B 1 193 ? -6.641 20 7.734 1 98.88 193 LEU B N 1
ATOM 5056 C CA . LEU B 1 193 ? -6.102 19.188 8.812 1 98.88 193 LEU B CA 1
ATOM 5057 C C . LEU B 1 193 ? -5.859 17.75 8.344 1 98.88 193 LEU B C 1
ATOM 5059 O O . LEU B 1 193 ? -6.789 17.078 7.898 1 98.88 193 LEU B O 1
ATOM 5063 N N . GLY B 1 194 ? -4.598 17.266 8.516 1 98.75 194 GLY B N 1
ATOM 5064 C CA . GLY B 1 194 ? -4.223 15.953 8.031 1 98.75 194 GLY B CA 1
ATOM 5065 C C . GLY B 1 194 ? -4.152 14.914 9.133 1 98.75 194 GLY B C 1
ATOM 5066 O O . GLY B 1 194 ? -3.533 15.141 10.172 1 98.75 194 GLY B O 1
ATOM 5067 N N . ASN B 1 195 ? -4.742 13.766 8.914 1 98.56 195 ASN B N 1
ATOM 5068 C CA . ASN B 1 195 ? -4.691 12.617 9.812 1 98.56 195 ASN B CA 1
ATOM 5069 C C . ASN B 1 195 ? -4.723 13.047 11.273 1 98.56 195 ASN B C 1
ATOM 5071 O O . ASN B 1 195 ? -3.811 12.727 12.039 1 98.56 195 ASN B O 1
ATOM 5075 N N . PRO B 1 196 ? -5.777 13.625 11.688 1 98.62 196 PRO B N 1
ATOM 5076 C CA . PRO B 1 196 ? -5.828 14.211 13.031 1 98.62 196 PRO B CA 1
ATOM 5077 C C . PRO B 1 196 ? -6.133 13.172 14.109 1 98.62 196 PRO B C 1
ATOM 5079 O O . PRO B 1 196 ? -6.91 12.242 13.883 1 98.62 196 PRO B O 1
ATOM 5082 N N . LEU B 1 197 ? -5.488 13.32 15.25 1 98.31 197 LEU B N 1
ATOM 5083 C CA . LEU B 1 197 ? -6.004 12.695 16.469 1 98.31 197 LEU B CA 1
ATOM 5084 C C . LEU B 1 197 ? -7.215 13.453 17 1 98.31 197 LEU B C 1
ATOM 5086 O O . LEU B 1 197 ? -7.09 14.594 17.453 1 98.31 197 LEU B O 1
ATOM 5090 N N . THR B 1 198 ? -8.344 12.82 16.953 1 98.25 198 THR B N 1
ATOM 5091 C CA . THR B 1 198 ? -9.57 13.516 17.344 1 98.25 198 THR B CA 1
ATOM 5092 C C . THR B 1 198 ? -10.148 12.922 18.625 1 98.25 198 THR B C 1
ATOM 5094 O O . THR B 1 198 ? -10.891 13.594 19.344 1 98.25 198 THR B O 1
ATOM 5097 N N . TYR B 1 199 ? -9.914 11.695 18.797 1 97.31 199 TYR B N 1
ATOM 5098 C CA . TYR B 1 199 ? -10.367 10.938 19.953 1 97.31 199 TYR B CA 1
ATOM 5099 C C . TYR B 1 199 ? -9.547 9.664 20.141 1 97.31 199 TYR B C 1
ATOM 5101 O O . TYR B 1 199 ? -9.445 8.852 19.203 1 97.31 199 TYR B O 1
ATOM 5109 N N . MET B 1 200 ? -9.023 9.516 21.359 1 94.69 200 MET B N 1
ATOM 5110 C CA . MET B 1 200 ? -8.109 8.406 21.609 1 94.69 200 MET B CA 1
ATOM 5111 C C . MET B 1 200 ? -8.797 7.07 21.344 1 94.69 200 MET B C 1
ATOM 5113 O O . MET B 1 200 ? -8.156 6.121 20.875 1 94.69 200 MET B O 1
ATOM 5117 N N . MET B 1 201 ? -10.055 6.949 21.641 1 93.62 201 MET B N 1
ATOM 5118 C CA . MET B 1 201 ? -10.766 5.699 21.391 1 93.62 201 MET B CA 1
ATOM 5119 C C . MET B 1 201 ? -10.766 5.359 19.906 1 93.62 201 MET B C 1
ATOM 5121 O O . MET B 1 201 ? -10.555 4.203 19.531 1 93.62 201 MET B O 1
ATOM 5125 N N . TYR B 1 202 ? -11 6.352 19.047 1 96.25 202 TYR B N 1
ATOM 5126 C CA . TYR B 1 202 ? -10.984 6.148 17.609 1 96.25 202 TYR B CA 1
ATOM 5127 C C . TYR B 1 202 ? -9.57 5.836 17.109 1 96.25 202 TYR B C 1
ATOM 5129 O O . TYR B 1 202 ? -9.391 4.992 16.234 1 96.25 202 TYR B O 1
ATOM 5137 N N . ARG B 1 203 ? -8.609 6.52 17.688 1 95.62 203 ARG B N 1
ATOM 5138 C CA . ARG B 1 203 ? -7.211 6.293 17.344 1 95.62 203 ARG B CA 1
ATOM 5139 C C . ARG B 1 203 ? -6.793 4.863 17.672 1 95.62 203 ARG B C 1
ATOM 5141 O O . ARG B 1 203 ? -6.16 4.191 16.859 1 95.62 203 ARG B O 1
ATOM 5148 N N . ASP B 1 204 ? -7.16 4.387 18.844 1 92.94 204 ASP B N 1
ATOM 5149 C CA . ASP B 1 204 ? -6.781 3.041 19.266 1 92.94 204 ASP B CA 1
ATOM 5150 C C . ASP B 1 204 ? -7.402 1.983 18.359 1 92.94 204 ASP B C 1
ATOM 5152 O O . ASP B 1 204 ? -6.707 1.086 17.875 1 92.94 204 ASP B O 1
ATOM 5156 N N . TYR B 1 205 ? -8.633 2.082 18.141 1 94.88 205 TYR B N 1
ATOM 5157 C CA . TYR B 1 205 ? -9.281 1.155 17.219 1 94.88 205 TYR B CA 1
ATOM 5158 C C . TYR B 1 205 ? -8.695 1.28 15.82 1 94.88 205 TYR B C 1
ATOM 5160 O O . TYR B 1 205 ? -8.477 0.276 15.141 1 94.88 205 TYR B O 1
ATOM 5168 N N . GLY B 1 206 ? -8.477 2.48 15.406 1 97.19 206 GLY B N 1
ATOM 5169 C CA . GLY B 1 206 ? -7.934 2.734 14.086 1 97.19 206 GLY B CA 1
ATOM 5170 C C . GLY B 1 206 ? -6.605 2.039 13.844 1 97.19 206 GLY B C 1
ATOM 5171 O O . GLY B 1 206 ? -6.371 1.497 12.758 1 97.19 206 GLY B O 1
ATOM 5172 N N . GLN B 1 207 ? -5.77 2.082 14.812 1 96.75 207 GLN B N 1
ATOM 5173 C CA . GLN B 1 207 ? -4.441 1.494 14.664 1 96.75 207 GLN B CA 1
ATOM 5174 C C . GLN B 1 207 ? -4.531 -0.007 14.406 1 96.75 207 GLN B C 1
ATOM 5176 O O . GLN B 1 207 ? -3.982 -0.505 13.422 1 96.75 207 GLN B O 1
ATOM 5181 N N . TYR B 1 208 ? -5.219 -0.668 15.219 1 97.69 208 TYR B N 1
ATOM 5182 C CA . TYR B 1 208 ? -5.238 -2.125 15.141 1 97.69 208 TYR B CA 1
ATOM 5183 C C . TYR B 1 208 ? -6.176 -2.602 14.039 1 97.69 208 TYR B C 1
ATOM 5185 O O . TYR B 1 208 ? -5.914 -3.617 13.391 1 97.69 208 TYR B O 1
ATOM 5193 N N . GLY B 1 209 ? -7.258 -1.86 13.836 1 97.88 209 GLY B N 1
ATOM 5194 C CA . GLY B 1 209 ? -8.117 -2.158 12.703 1 97.88 209 GLY B CA 1
ATOM 5195 C C . GLY B 1 209 ? -7.418 -2.012 11.367 1 97.88 209 GLY B C 1
ATOM 5196 O O . GLY B 1 209 ? -7.629 -2.82 10.461 1 97.88 209 GLY B O 1
ATOM 5197 N N . THR B 1 210 ? -6.652 -0.989 11.266 1 98.38 210 THR B N 1
ATOM 5198 C CA . THR B 1 210 ? -5.891 -0.777 10.039 1 98.38 210 THR B CA 1
ATOM 5199 C C . THR B 1 210 ? -4.848 -1.874 9.852 1 98.38 210 THR B C 1
ATOM 5201 O O . THR B 1 210 ? -4.656 -2.377 8.742 1 98.38 210 THR B O 1
ATOM 5204 N N . ALA B 1 211 ? -4.176 -2.236 10.922 1 98 211 ALA B N 1
ATOM 5205 C CA . ALA B 1 211 ? -3.209 -3.328 10.852 1 98 211 ALA B CA 1
ATOM 5206 C C . ALA B 1 211 ? -3.871 -4.621 10.383 1 98 211 ALA B C 1
ATOM 5208 O O . ALA B 1 211 ? -3.316 -5.34 9.547 1 98 211 ALA B O 1
ATOM 5209 N N . TRP B 1 212 ? -5.035 -4.879 10.938 1 98.19 212 TRP B N 1
ATOM 5210 C CA . TRP B 1 212 ? -5.785 -6.055 10.5 1 98.19 212 TRP B CA 1
ATOM 5211 C C . TRP B 1 212 ? -6.211 -5.922 9.047 1 98.19 212 TRP B C 1
ATOM 5213 O O . TRP B 1 212 ? -6.086 -6.867 8.266 1 98.19 212 T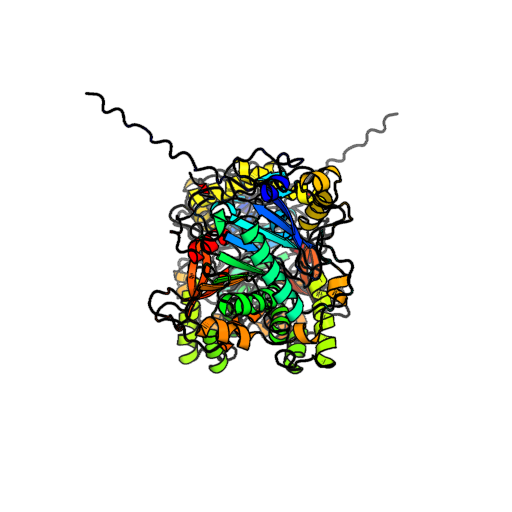RP B O 1
ATOM 5223 N N . GLY B 1 213 ? -6.688 -4.738 8.711 1 97.62 213 GLY B N 1
ATOM 5224 C CA . GLY B 1 213 ? -7.133 -4.484 7.352 1 97.62 213 GLY B CA 1
ATOM 5225 C C . GLY B 1 213 ? -6.043 -4.691 6.32 1 97.62 213 GLY B C 1
ATOM 5226 O O . GLY B 1 213 ? -6.312 -5.133 5.203 1 97.62 213 GLY B O 1
ATOM 5227 N N . HIS B 1 214 ? -4.848 -4.391 6.711 1 97.81 214 HIS B N 1
ATOM 5228 C CA . HIS B 1 214 ? -3.701 -4.566 5.824 1 97.81 214 HIS B CA 1
ATOM 5229 C C . HIS B 1 214 ? -3.111 -5.969 5.957 1 97.81 214 HIS B C 1
ATOM 5231 O O . HIS B 1 214 ? -2.072 -6.266 5.367 1 97.81 214 HIS B O 1
ATOM 5237 N N . GLN B 1 215 ? -3.748 -6.75 6.781 1 98.12 215 GLN B N 1
ATOM 5238 C CA . GLN B 1 215 ? -3.428 -8.156 6.992 1 98.12 215 GLN B CA 1
ATOM 5239 C C . GLN B 1 215 ? -2.018 -8.328 7.551 1 98.12 215 GLN B C 1
ATOM 5241 O O . GLN B 1 215 ? -1.275 -9.211 7.121 1 98.12 215 GLN B O 1
ATOM 5246 N N . LEU B 1 216 ? -1.698 -7.484 8.477 1 98.5 216 LEU B N 1
ATOM 5247 C CA . LEU B 1 216 ? -0.413 -7.555 9.156 1 98.5 216 LEU B CA 1
ATOM 5248 C C . LEU B 1 216 ? -0.53 -8.359 10.453 1 98.5 216 LEU B C 1
ATOM 5250 O O . LEU B 1 216 ? 0.475 -8.633 11.109 1 98.5 216 LEU B O 1
ATOM 5254 N N . LEU B 1 217 ? -1.748 -8.773 10.844 1 98.62 217 LEU B N 1
ATOM 5255 C CA . LEU B 1 217 ? -2.02 -9.523 12.07 1 98.62 217 LEU B CA 1
ATOM 5256 C C . LEU B 1 217 ? -2.602 -10.898 11.742 1 98.62 217 LEU B C 1
ATOM 5258 O O . LEU B 1 217 ? -3.367 -11.039 10.781 1 98.62 217 LEU B O 1
ATOM 5262 N N . PRO B 1 218 ? -2.234 -11.898 12.547 1 98.44 218 PRO B N 1
ATOM 5263 C CA . PRO B 1 218 ? -2.859 -13.203 12.336 1 98.44 218 PRO B CA 1
ATOM 5264 C C . PRO B 1 218 ? -4.32 -13.242 12.773 1 98.44 218 PRO B C 1
ATOM 5266 O O . PRO B 1 218 ? -4.688 -12.594 13.758 1 98.44 218 PRO B O 1
ATOM 5269 N N . GLY B 1 219 ? -5.109 -14.039 12.156 1 97.81 219 GLY B N 1
ATOM 5270 C CA . GLY B 1 219 ? -6.535 -14.18 12.422 1 97.81 219 GLY B CA 1
ATOM 5271 C C . GLY B 1 219 ? -6.844 -14.477 13.875 1 97.81 219 GLY B C 1
ATOM 5272 O O . GLY B 1 219 ? -7.672 -13.797 14.492 1 97.81 219 GLY B O 1
ATOM 5273 N N . PRO B 1 220 ? -6.195 -15.422 14.406 1 97.75 220 PRO B N 1
ATOM 5274 C CA . PRO B 1 220 ? -6.492 -15.773 15.797 1 97.75 220 PRO B CA 1
ATOM 5275 C C . PRO B 1 220 ? -6.27 -14.617 16.766 1 97.75 220 PRO B C 1
ATOM 5277 O O . PRO B 1 220 ? -7.039 -14.438 17.703 1 97.75 220 PRO B O 1
ATOM 5280 N N . LEU B 1 221 ? -5.242 -13.852 16.562 1 98.06 221 LEU B N 1
ATOM 5281 C CA . LEU B 1 221 ? -4.988 -12.703 17.422 1 98.06 221 LEU B CA 1
ATOM 5282 C C . LEU B 1 221 ? -6.074 -11.648 17.25 1 98.06 221 LEU B C 1
ATOM 5284 O O . LEU B 1 221 ? -6.531 -11.047 18.234 1 98.06 221 LEU B O 1
ATOM 5288 N N . TRP B 1 222 ? -6.492 -11.367 16.062 1 98 222 TRP B N 1
ATOM 5289 C CA . TRP B 1 222 ? -7.59 -10.438 15.805 1 98 222 TRP B CA 1
ATOM 5290 C C . TRP B 1 222 ? -8.875 -10.906 16.469 1 98 222 TRP B C 1
ATOM 5292 O O . TRP B 1 222 ? -9.633 -10.094 17.016 1 98 222 TRP B O 1
ATOM 5302 N N . MET B 1 223 ? -9.133 -12.195 16.438 1 97.31 223 MET B N 1
ATOM 5303 C CA . MET B 1 223 ? -10.328 -12.734 17.062 1 97.31 223 MET B CA 1
ATOM 5304 C C . MET B 1 223 ? -10.305 -12.484 18.578 1 97.31 223 MET B C 1
ATOM 5306 O O . MET B 1 223 ? -11.344 -12.227 19.172 1 97.31 223 MET B O 1
ATOM 5310 N N . GLN B 1 224 ? -9.141 -12.578 19.156 1 97.81 224 GLN B N 1
ATOM 5311 C CA . GLN B 1 224 ? -9.016 -12.25 20.562 1 97.81 224 GLN B CA 1
ATOM 5312 C C . GLN B 1 224 ? -9.32 -10.773 20.812 1 97.81 224 GLN B C 1
ATOM 5314 O O . GLN B 1 224 ? -10.008 -10.438 21.781 1 97.81 224 GLN B O 1
ATOM 5319 N N . TYR B 1 225 ? -8.812 -9.898 19.984 1 98.19 225 TYR B N 1
ATOM 5320 C CA . TYR B 1 225 ? -9.07 -8.469 20.062 1 98.19 225 TYR B CA 1
ATOM 5321 C C . TYR B 1 225 ? -10.57 -8.18 20.016 1 98.19 225 TYR B C 1
ATOM 5323 O O . TYR B 1 225 ? -11.078 -7.395 20.812 1 98.19 225 TYR B O 1
ATOM 5331 N N . ASP B 1 226 ? -11.25 -8.859 19.109 1 96.75 226 ASP B N 1
ATOM 5332 C CA . ASP B 1 226 ? -12.68 -8.68 18.922 1 96.75 226 ASP B CA 1
ATOM 5333 C C . ASP B 1 226 ? -13.461 -9.242 20.109 1 96.75 226 ASP B C 1
ATOM 5335 O O . ASP B 1 226 ? -14.398 -8.602 20.594 1 96.75 226 ASP B O 1
ATOM 5339 N N . ALA B 1 227 ? -13.078 -10.43 20.531 1 97.25 227 ALA B N 1
ATOM 5340 C CA . ALA B 1 227 ? -13.766 -11.094 21.625 1 97.25 227 ALA B CA 1
ATOM 5341 C C . ALA B 1 227 ? -13.672 -10.273 22.906 1 97.25 227 ALA B C 1
ATOM 5343 O O . ALA B 1 227 ? -14.602 -10.266 23.719 1 97.25 227 ALA B O 1
ATOM 5344 N N . ALA B 1 228 ? -12.609 -9.586 23.047 1 97.12 228 ALA B N 1
ATOM 5345 C CA . ALA B 1 228 ? -12.391 -8.766 24.234 1 97.12 228 ALA B CA 1
ATOM 5346 C C . ALA B 1 228 ? -13.062 -7.406 24.094 1 97.12 228 ALA B C 1
ATOM 5348 O O . ALA B 1 228 ? -13 -6.578 25.016 1 97.12 228 ALA B O 1
ATOM 5349 N N . LYS B 1 229 ? -13.664 -7.105 23 1 96.44 229 LYS B N 1
ATOM 5350 C CA . LYS B 1 229 ? -14.375 -5.867 22.703 1 96.44 229 LYS B CA 1
ATOM 5351 C C . LYS B 1 229 ? -13.445 -4.66 22.797 1 96.44 229 LYS B C 1
ATOM 5353 O O . LYS B 1 229 ? -13.82 -3.619 23.328 1 96.44 229 LYS B O 1
ATOM 5358 N N . CYS B 1 230 ? -12.266 -4.805 22.297 1 95.5 230 CYS B N 1
ATOM 5359 C CA . CYS B 1 230 ? -11.234 -3.779 22.438 1 95.5 230 CYS B CA 1
ATOM 5360 C C . CYS B 1 230 ? -11.57 -2.553 21.594 1 95.5 230 CYS B C 1
ATOM 5362 O O . CYS B 1 230 ? -11.148 -1.44 21.922 1 95.5 230 CYS B O 1
ATOM 5364 N N . ALA B 1 231 ? -12.414 -2.668 20.625 1 92.19 231 ALA B N 1
ATOM 5365 C CA . ALA B 1 231 ? -12.766 -1.567 19.719 1 92.19 231 ALA B CA 1
ATOM 5366 C C . ALA B 1 231 ? -13.617 -0.528 20.453 1 92.19 231 ALA B C 1
ATOM 5368 O O . ALA B 1 231 ? -13.633 0.646 20.078 1 92.19 231 ALA B O 1
ATOM 5369 N N . THR B 1 232 ? -14.32 -0.991 21.469 1 91.62 232 THR B N 1
ATOM 5370 C CA . THR B 1 232 ? -15.305 -0.11 22.094 1 91.62 232 THR B CA 1
ATOM 5371 C C . THR B 1 232 ? -15.031 0.048 23.578 1 91.62 232 THR B C 1
ATOM 5373 O O . THR B 1 232 ? -15.883 0.54 24.328 1 91.62 232 THR B O 1
ATOM 5376 N N . THR B 1 233 ? -13.93 -0.45 24 1 90.31 233 THR B N 1
ATOM 5377 C CA . THR B 1 233 ? -13.602 -0.347 25.406 1 90.31 233 THR B CA 1
ATOM 5378 C C . THR B 1 233 ? -12.5 0.691 25.641 1 90.31 233 THR B C 1
ATOM 5380 O O . THR B 1 233 ? -11.359 0.497 25.219 1 90.31 233 THR B O 1
ATOM 5383 N N . PHE B 1 234 ? -12.859 1.801 26.375 1 88.75 234 PHE B N 1
ATOM 5384 C CA . PHE B 1 234 ? -11.906 2.859 26.703 1 88.75 234 PHE B CA 1
ATOM 5385 C C . PHE B 1 234 ? -12.148 3.379 28.109 1 88.75 234 PHE B C 1
ATOM 5387 O O . PHE B 1 234 ? -13.281 3.695 28.484 1 88.75 234 PHE B O 1
ATOM 5394 N N . PRO B 1 235 ? -11.133 3.475 29.078 1 88.88 235 PRO B N 1
ATOM 5395 C CA . PRO B 1 235 ? -9.766 3.037 28.766 1 88.88 235 PRO B CA 1
ATOM 5396 C C . PRO B 1 235 ? -9.672 1.53 28.547 1 88.88 235 PRO B C 1
ATOM 5398 O O . PRO B 1 235 ? -10.57 0.784 28.938 1 88.88 235 PRO B O 1
ATOM 5401 N N . ALA B 1 236 ? -8.633 1.088 27.969 1 90.25 236 ALA B N 1
ATOM 5402 C CA . ALA B 1 236 ? -8.461 -0.308 27.562 1 90.25 236 ALA B CA 1
ATOM 5403 C C . ALA B 1 236 ? -8.484 -1.229 28.781 1 90.25 236 ALA B C 1
ATOM 5405 O O . ALA B 1 236 ? -7.926 -0.899 29.828 1 90.25 236 ALA B O 1
ATOM 5406 N N . SER B 1 237 ? -9.133 -2.371 28.672 1 95.06 237 SER B N 1
ATOM 5407 C CA . SER B 1 237 ? -9.109 -3.398 29.703 1 95.06 237 SER B CA 1
ATOM 5408 C C . SER B 1 237 ? -7.766 -4.109 29.766 1 95.06 237 SER B C 1
ATOM 5410 O O . SER B 1 237 ? -6.926 -3.924 28.875 1 95.06 237 SER B O 1
ATOM 5412 N N . GLU B 1 238 ? -7.625 -4.844 30.797 1 95 238 GLU B N 1
ATOM 5413 C CA . GLU B 1 238 ? -6.402 -5.637 30.922 1 95 238 GLU B CA 1
ATOM 5414 C C . GLU B 1 238 ? -6.27 -6.625 29.766 1 95 238 GLU B C 1
ATOM 5416 O O . GLU B 1 238 ? -5.18 -6.82 29.219 1 95 238 GLU B O 1
ATOM 5421 N N . ALA B 1 239 ? -7.379 -7.262 29.453 1 96.81 239 ALA B N 1
ATOM 5422 C CA . ALA B 1 239 ? -7.391 -8.203 28.328 1 96.81 239 ALA B CA 1
ATOM 5423 C C . ALA B 1 239 ? -6.984 -7.508 27.031 1 96.81 239 ALA B C 1
ATOM 5425 O O . ALA B 1 239 ? -6.223 -8.062 26.234 1 96.81 239 ALA B O 1
ATOM 5426 N N . CYS B 1 240 ? -7.488 -6.34 26.859 1 96.75 240 CYS B N 1
ATOM 5427 C CA . CYS B 1 240 ? -7.156 -5.574 25.656 1 96.75 240 CYS B CA 1
ATOM 5428 C C . CYS B 1 240 ? -5.684 -5.188 25.656 1 96.75 240 CYS B C 1
ATOM 5430 O O . CYS B 1 240 ? -5.027 -5.246 24.609 1 96.75 240 CYS B O 1
ATOM 5432 N N . GLN B 1 241 ? -5.16 -4.832 26.812 1 95.38 241 GLN B N 1
ATOM 5433 C CA . GLN B 1 241 ? -3.758 -4.449 26.906 1 95.38 241 GLN B CA 1
ATOM 5434 C C . GLN B 1 241 ? -2.842 -5.609 26.516 1 95.38 241 GLN B C 1
ATOM 5436 O O . GLN B 1 241 ? -1.832 -5.406 25.844 1 95.38 241 GLN B O 1
ATOM 5441 N N . LYS B 1 242 ? -3.193 -6.766 26.891 1 95.94 242 LYS B N 1
ATOM 5442 C CA . LYS B 1 242 ? -2.393 -7.945 26.578 1 95.94 242 LYS B CA 1
ATOM 5443 C C . LYS B 1 242 ? -2.389 -8.227 25.078 1 95.94 242 LYS B C 1
ATOM 5445 O O . LYS B 1 242 ? -1.331 -8.453 24.484 1 95.94 242 LYS B O 1
ATOM 5450 N N . VAL B 1 243 ? -3.555 -8.211 24.5 1 97.5 243 VAL B N 1
ATOM 5451 C CA . VAL B 1 243 ? -3.703 -8.516 23.078 1 97.5 243 VAL B CA 1
ATOM 5452 C C . VAL B 1 243 ? -3.002 -7.441 22.25 1 97.5 243 VAL B C 1
ATOM 5454 O O . VAL B 1 243 ? -2.285 -7.758 21.297 1 97.5 243 VAL B O 1
ATOM 5457 N N . THR B 1 244 ? -3.148 -6.195 22.641 1 96.88 244 THR B N 1
ATOM 5458 C CA . THR B 1 244 ? -2.58 -5.109 21.844 1 96.88 244 THR B CA 1
ATOM 5459 C C . THR B 1 244 ? -1.064 -5.051 22.016 1 96.88 244 THR B C 1
ATOM 5461 O O . THR B 1 244 ? -0.347 -4.641 21.094 1 96.88 244 THR B O 1
ATOM 5464 N N . ALA B 1 245 ? -0.554 -5.48 23.141 1 95.81 245 ALA B N 1
ATOM 5465 C CA . ALA B 1 245 ? 0.893 -5.57 23.328 1 95.81 245 ALA B CA 1
ATOM 5466 C C . ALA B 1 245 ? 1.506 -6.543 22.312 1 95.81 245 ALA B C 1
ATOM 5468 O O . ALA B 1 245 ? 2.574 -6.277 21.766 1 95.81 245 ALA B O 1
ATOM 5469 N N . GLU B 1 246 ? 0.857 -7.629 22.109 1 96.19 246 GLU B N 1
ATOM 5470 C CA . GLU B 1 246 ? 1.313 -8.594 21.109 1 96.19 246 GLU B CA 1
ATOM 5471 C C . GLU B 1 246 ? 1.232 -8.008 19.703 1 96.19 246 GLU B C 1
ATOM 5473 O O . GLU B 1 246 ? 2.131 -8.211 18.891 1 96.19 246 GLU B O 1
ATOM 5478 N N . MET B 1 247 ? 0.149 -7.312 19.438 1 97.75 247 MET B N 1
ATOM 5479 C CA . MET B 1 247 ? -0.015 -6.66 18.141 1 97.75 247 MET B CA 1
ATOM 5480 C C . MET B 1 247 ? 1.078 -5.625 17.906 1 97.75 247 MET B C 1
ATOM 5482 O O . MET B 1 247 ? 1.62 -5.523 16.812 1 97.75 247 MET B O 1
ATOM 5486 N N . ASP B 1 248 ? 1.402 -4.895 18.969 1 95.62 248 ASP B N 1
ATOM 5487 C CA . ASP B 1 248 ? 2.441 -3.875 18.859 1 95.62 248 ASP B CA 1
ATOM 5488 C C . ASP B 1 248 ? 3.801 -4.504 18.562 1 95.62 248 ASP B C 1
ATOM 5490 O O . ASP B 1 248 ? 4.605 -3.926 17.828 1 95.62 248 ASP B O 1
ATOM 5494 N N . LYS B 1 249 ? 4.047 -5.598 19.125 1 94.12 249 LYS B N 1
ATOM 5495 C CA . LYS B 1 249 ? 5.285 -6.312 18.844 1 94.12 249 LYS B CA 1
ATOM 5496 C C . LYS B 1 249 ? 5.379 -6.672 17.359 1 94.12 249 LYS B C 1
ATOM 5498 O O . LYS B 1 249 ? 6.43 -6.504 16.734 1 94.12 249 LYS B O 1
ATOM 5503 N N . ILE B 1 250 ? 4.355 -7.141 16.797 1 95.69 250 ILE B N 1
ATOM 5504 C CA . ILE B 1 250 ? 4.305 -7.508 15.391 1 95.69 250 ILE B CA 1
ATOM 5505 C C . ILE B 1 250 ? 4.516 -6.266 14.531 1 95.69 250 ILE B C 1
ATOM 5507 O O . ILE B 1 250 ? 5.301 -6.285 13.578 1 95.69 250 ILE B O 1
ATOM 5511 N N . LEU B 1 251 ? 3.887 -5.18 14.898 1 95.56 251 LEU B N 1
ATOM 5512 C CA . LEU B 1 251 ? 3.883 -3.957 14.102 1 95.56 251 LEU B CA 1
ATOM 5513 C C . LEU B 1 251 ? 5.219 -3.23 14.211 1 95.56 251 LEU B C 1
ATOM 5515 O O . LEU B 1 251 ? 5.512 -2.332 13.414 1 95.56 251 LEU B O 1
ATOM 5519 N N . SER B 1 252 ? 6.062 -3.645 15.164 1 91.12 252 SER B N 1
ATOM 5520 C CA . SER B 1 252 ? 7.34 -2.979 15.398 1 91.12 252 SER B CA 1
ATOM 5521 C C . SER B 1 252 ? 8.281 -3.145 14.211 1 91.12 252 SER B C 1
ATOM 5523 O O . SER B 1 252 ? 9.258 -2.412 14.078 1 91.12 252 SER B O 1
ATOM 5525 N N . GLY B 1 253 ? 7.977 -4.039 13.32 1 90.19 253 GLY B N 1
ATOM 5526 C CA . GLY B 1 253 ? 8.797 -4.246 12.133 1 90.19 253 GLY B CA 1
ATOM 5527 C C . GLY B 1 253 ? 8.43 -3.324 10.992 1 90.19 253 GLY B C 1
ATOM 5528 O O . GLY B 1 253 ? 9.086 -3.33 9.945 1 90.19 253 GLY B O 1
ATOM 5529 N N . PHE B 1 254 ? 7.453 -2.514 11.195 1 93.31 254 PHE B N 1
ATOM 5530 C CA . PHE B 1 254 ? 6.965 -1.609 10.164 1 93.31 254 PHE B CA 1
ATOM 5531 C C . PHE B 1 254 ? 7.074 -0.159 10.617 1 93.31 254 PHE B C 1
ATOM 5533 O O . PHE B 1 254 ? 7.234 0.115 11.812 1 93.31 254 PHE B O 1
ATOM 5540 N N . ASP B 1 255 ? 7.168 0.772 9.625 1 91.06 255 ASP B N 1
ATOM 5541 C CA . ASP B 1 255 ? 6.816 2.156 9.93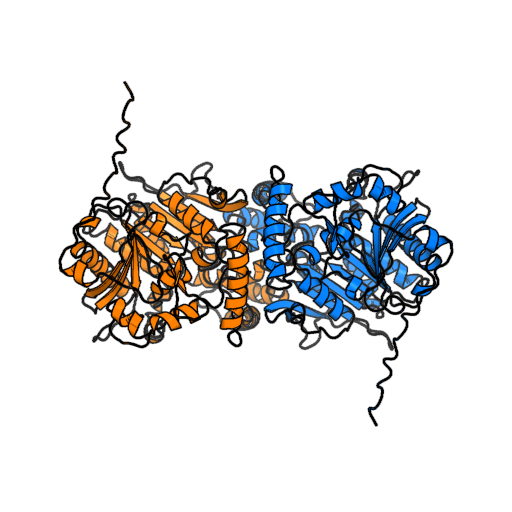 1 91.06 255 ASP B CA 1
ATOM 5542 C C . ASP B 1 255 ? 5.305 2.316 10.086 1 91.06 255 ASP B C 1
ATOM 5544 O O . ASP B 1 255 ? 4.574 2.416 9.102 1 91.06 255 ASP B O 1
ATOM 5548 N N . VAL B 1 256 ? 4.824 2.41 11.258 1 93.06 256 VAL B N 1
ATOM 5549 C CA . VAL B 1 256 ? 3.393 2.424 11.531 1 93.06 256 VAL B CA 1
ATOM 5550 C C . VAL B 1 256 ? 2.781 3.729 11.023 1 93.06 256 VAL B C 1
ATOM 5552 O O . VAL B 1 256 ? 1.56 3.842 10.906 1 93.06 256 VAL B O 1
ATOM 5555 N N . TYR B 1 257 ? 3.588 4.723 10.664 1 93.69 257 TYR B N 1
ATOM 5556 C CA . TYR B 1 257 ? 3.102 5.984 10.117 1 93.69 257 TYR B CA 1
ATOM 5557 C C . TYR B 1 257 ? 2.928 5.895 8.609 1 93.69 257 TYR B C 1
ATOM 5559 O O . TYR B 1 257 ? 2.357 6.793 7.988 1 93.69 257 TYR B O 1
ATOM 5567 N N . ALA B 1 258 ? 3.408 4.887 8.047 1 94 258 ALA B N 1
ATOM 5568 C CA . ALA B 1 258 ? 3.359 4.625 6.613 1 94 258 ALA B CA 1
ATOM 5569 C C . ALA B 1 258 ? 3.633 3.154 6.312 1 94 258 ALA B C 1
ATOM 5571 O O . ALA B 1 258 ? 4.723 2.801 5.859 1 94 258 ALA B O 1
ATOM 5572 N N . LEU B 1 259 ? 2.645 2.35 6.379 1 94.19 259 LEU B N 1
ATOM 5573 C CA . LEU B 1 259 ? 2.781 0.898 6.43 1 94.19 259 LEU B CA 1
ATOM 5574 C C . LEU B 1 259 ? 3.381 0.363 5.133 1 94.19 259 LEU B C 1
ATOM 5576 O O . LEU B 1 259 ? 4.074 -0.658 5.137 1 94.19 259 LEU B O 1
ATOM 5580 N N . GLY B 1 260 ? 3.133 0.979 4.055 1 91.38 260 GLY B N 1
ATOM 5581 C CA . GLY B 1 260 ? 3.594 0.506 2.758 1 91.38 260 GLY B CA 1
ATOM 5582 C C . GLY B 1 260 ? 4.965 1.033 2.383 1 91.38 260 GLY B C 1
ATOM 5583 O O . GLY B 1 260 ? 5.461 0.764 1.286 1 91.38 260 GLY B O 1
ATOM 5584 N N . PHE B 1 261 ? 5.629 1.772 3.223 1 88.31 261 PHE B N 1
ATOM 5585 C CA . PHE B 1 261 ? 6.918 2.396 2.949 1 88.31 261 PHE B CA 1
ATOM 5586 C C . PHE B 1 261 ? 8.023 1.723 3.75 1 88.31 261 PHE B C 1
ATOM 5588 O O . PHE B 1 261 ? 7.766 1.117 4.793 1 88.31 261 PHE B O 1
ATOM 5595 N N . PRO B 1 262 ? 9.25 1.771 3.264 1 85.19 262 PRO B N 1
ATOM 5596 C CA . PRO B 1 262 ? 10.352 1.143 3.988 1 85.19 262 PRO B CA 1
ATOM 5597 C C . PRO B 1 262 ? 10.688 1.861 5.293 1 85.19 262 PRO B C 1
ATOM 5599 O O . PRO B 1 262 ? 10.508 3.078 5.398 1 85.19 262 PRO B O 1
ATOM 5602 N N . THR B 1 263 ? 11.156 1.082 6.246 1 86.69 263 THR B N 1
ATOM 5603 C CA . THR B 1 263 ? 11.68 1.648 7.484 1 86.69 263 THR B CA 1
ATOM 5604 C C . THR B 1 263 ? 13.117 2.119 7.293 1 86.69 263 THR B C 1
ATOM 5606 O O . THR B 1 263 ? 13.805 1.685 6.363 1 86.69 263 THR B O 1
ATOM 5609 N N . CYS B 1 264 ? 13.461 3.092 8.094 1 80.75 264 CYS B N 1
ATOM 5610 C CA . CYS B 1 264 ? 14.844 3.557 8.062 1 80.75 264 CYS B CA 1
ATOM 5611 C C . CYS B 1 264 ? 15.781 2.516 8.664 1 80.75 264 CYS B C 1
ATOM 5613 O O . CYS B 1 264 ? 15.531 2 9.758 1 80.75 264 CYS B O 1
ATOM 5615 N N . ASP B 1 265 ? 16.719 2.113 7.902 1 72.12 265 ASP B N 1
ATOM 5616 C CA . ASP B 1 265 ? 17.828 1.317 8.445 1 72.12 265 ASP B CA 1
ATOM 5617 C C . ASP B 1 265 ? 18.938 2.211 8.961 1 72.12 265 ASP B C 1
ATOM 5619 O O . ASP B 1 265 ? 19.75 2.732 8.18 1 72.12 265 ASP B O 1
ATOM 5623 N N . HIS B 1 266 ? 18.859 2.5 10.25 1 61.94 266 HIS B N 1
ATOM 5624 C CA . HIS B 1 266 ? 19.75 3.48 10.859 1 61.94 266 HIS B CA 1
ATOM 5625 C C . HIS B 1 266 ? 21.219 3.078 10.688 1 61.94 266 HIS B C 1
ATOM 5627 O O . HIS B 1 266 ? 22.109 3.934 10.695 1 61.94 266 HIS B O 1
ATOM 5633 N N . GLY B 1 267 ? 21.547 1.834 10.711 1 51.94 267 GLY B N 1
ATOM 5634 C CA . GLY B 1 267 ? 22.938 1.466 10.477 1 51.94 267 GLY B CA 1
ATOM 5635 C C . GLY B 1 267 ? 23.453 1.918 9.117 1 51.94 267 GLY B C 1
ATOM 5636 O O . GLY B 1 267 ? 24.656 2.162 8.953 1 51.94 267 GLY B O 1
ATOM 5637 N N . THR B 1 268 ? 22.594 2.09 8.188 1 50.78 268 THR B N 1
ATOM 5638 C CA . THR B 1 268 ? 22.984 2.463 6.832 1 50.78 268 THR B CA 1
ATOM 5639 C C . THR B 1 268 ? 22.172 3.643 6.332 1 50.78 268 THR B C 1
ATOM 5641 O O . THR B 1 268 ? 21.906 3.764 5.129 1 50.78 268 THR B O 1
ATOM 5644 N N . ALA B 1 269 ? 21.75 4.496 7.273 1 50.38 269 ALA B N 1
ATOM 5645 C CA . ALA B 1 269 ? 20.781 5.547 6.957 1 50.38 269 ALA B CA 1
ATOM 5646 C C . ALA B 1 269 ? 21.25 6.379 5.77 1 50.38 269 ALA B C 1
ATOM 5648 O O . ALA B 1 269 ? 20.484 6.625 4.836 1 50.38 269 ALA B O 1
ATOM 5649 N N . ALA B 1 270 ? 22.516 6.922 5.973 1 44.75 270 ALA B N 1
ATOM 5650 C CA . ALA B 1 270 ? 23.094 7.695 4.875 1 44.75 270 ALA B CA 1
ATOM 5651 C C . ALA B 1 270 ? 23.109 6.883 3.58 1 44.75 270 ALA B C 1
ATOM 5653 O O . ALA B 1 270 ? 22.734 7.391 2.52 1 44.75 270 ALA B O 1
ATOM 5654 N N . GLY B 1 271 ? 23.469 5.684 3.775 1 39.94 271 GLY B N 1
ATOM 5655 C CA . GLY B 1 271 ? 23.5 4.805 2.619 1 39.94 271 GLY B CA 1
ATOM 5656 C C . GLY B 1 271 ? 22.125 4.508 2.053 1 39.94 271 GLY B C 1
ATOM 5657 O O . GLY B 1 271 ? 21.953 4.48 0.833 1 39.94 271 GLY B O 1
ATOM 5658 N N . GLN B 1 272 ? 21.234 4.453 3.018 1 45.12 272 GLN B N 1
ATOM 5659 C CA . GLN B 1 272 ? 19.875 4.172 2.578 1 45.12 272 GLN B CA 1
ATOM 5660 C C . GLN B 1 272 ? 19.266 5.371 1.851 1 45.12 272 GLN B C 1
ATOM 5662 O O . GLN B 1 272 ? 18.625 5.219 0.806 1 45.12 272 GLN B O 1
ATOM 5667 N N . GLN B 1 273 ? 19.547 6.457 2.43 1 46.41 273 GLN B N 1
ATOM 5668 C CA . GLN B 1 273 ? 19.031 7.68 1.812 1 46.41 273 GLN B CA 1
ATOM 5669 C C . GLN B 1 273 ? 19.688 7.922 0.457 1 46.41 273 GLN B C 1
ATOM 5671 O O . GLN B 1 273 ? 19.031 8.32 -0.5 1 46.41 273 GLN B O 1
ATOM 5676 N N . GLU B 1 274 ? 21.047 7.824 0.558 1 44.69 274 GLU B N 1
ATOM 5677 C CA . GLU B 1 274 ? 21.75 7.988 -0.706 1 44.69 274 GLU B CA 1
ATOM 5678 C C . GLU B 1 274 ? 21.203 7.047 -1.774 1 44.69 274 GLU B C 1
ATOM 5680 O O . GLU B 1 274 ? 21.016 7.445 -2.926 1 44.69 274 GLU B O 1
ATOM 5685 N N . ARG B 1 275 ? 21 5.926 -1.28 1 47.09 275 ARG B N 1
ATOM 5686 C CA . ARG B 1 275 ? 20.484 4.918 -2.203 1 47.09 275 ARG B CA 1
ATOM 5687 C C . ARG B 1 275 ? 19.094 5.293 -2.703 1 47.09 275 ARG B C 1
ATOM 5689 O O . ARG B 1 275 ? 18.828 5.215 -3.902 1 47.09 275 ARG B O 1
ATOM 5696 N N . LEU B 1 276 ? 18.375 5.875 -1.718 1 48.84 276 LEU B N 1
ATOM 5697 C CA . LEU B 1 276 ? 17.016 6.277 -2.09 1 48.84 276 LEU B CA 1
ATOM 5698 C C . LEU B 1 276 ? 17.047 7.531 -2.953 1 48.84 276 LEU B C 1
ATOM 5700 O O . LEU B 1 276 ? 16.266 7.652 -3.906 1 48.84 276 LEU B O 1
ATOM 5704 N N . GLN B 1 277 ? 17.938 8.539 -2.506 1 45.34 277 GLN B N 1
ATOM 5705 C CA . GLN B 1 277 ? 18.109 9.758 -3.287 1 45.34 277 GLN B CA 1
ATOM 5706 C C . GLN B 1 277 ? 18.609 9.453 -4.691 1 45.34 277 GLN B C 1
ATOM 5708 O O . GLN B 1 277 ? 18.141 10.031 -5.672 1 45.34 277 GLN B O 1
ATOM 5713 N N . LEU B 1 278 ? 19.656 8.727 -4.668 1 43.84 278 LEU B N 1
ATOM 5714 C CA . LEU B 1 278 ? 20.188 8.328 -5.965 1 43.84 278 LEU B CA 1
ATOM 5715 C C . LEU B 1 278 ? 19.125 7.648 -6.812 1 43.84 278 LEU B C 1
ATOM 5717 O O . LEU B 1 278 ? 19.016 7.91 -8.016 1 43.84 278 LEU B O 1
ATOM 5721 N N . MET B 1 279 ? 18.344 7.004 -6.098 1 46.34 279 MET B N 1
ATOM 5722 C CA . MET B 1 279 ? 17.234 6.328 -6.754 1 46.34 279 MET B CA 1
ATOM 5723 C C . MET B 1 279 ? 16.219 7.336 -7.277 1 46.34 279 MET B C 1
ATOM 5725 O O . MET B 1 279 ? 15.68 7.168 -8.375 1 46.34 279 MET B O 1
ATOM 5729 N N . SER B 1 280 ? 16.016 8.414 -6.367 1 45.97 280 SER B N 1
ATOM 5730 C CA . SER B 1 280 ? 15.109 9.508 -6.711 1 45.97 280 SER B CA 1
ATOM 5731 C C . SER B 1 280 ? 15.672 10.352 -7.852 1 45.97 280 SER B C 1
ATOM 5733 O O . SER B 1 280 ? 14.93 10.766 -8.742 1 45.97 280 SER B O 1
ATOM 5735 N N . GLN B 1 281 ? 16.938 10.898 -7.723 1 45.28 281 GLN B N 1
ATOM 5736 C CA . GLN B 1 281 ? 17.578 11.727 -8.742 1 45.28 281 GLN B CA 1
ATOM 5737 C C . GLN B 1 281 ? 17.562 11.023 -10.102 1 45.28 281 GLN B C 1
ATOM 5739 O O . GLN B 1 281 ? 17.328 11.656 -11.133 1 45.28 281 GLN B O 1
ATOM 5744 N N . VAL B 1 282 ? 17.906 9.938 -10.172 1 40 282 VAL B N 1
ATOM 5745 C CA . VAL B 1 282 ? 17.875 9.172 -11.414 1 40 282 VAL B CA 1
ATOM 5746 C C . VAL B 1 282 ? 16.453 9.148 -11.969 1 40 282 VAL B C 1
ATOM 5748 O O . VAL B 1 282 ? 16.25 9.281 -13.18 1 40 282 VAL B O 1
ATOM 5751 N N . ASN B 1 283 ? 15.57 9.141 -11.039 1 39.22 283 ASN B N 1
ATOM 5752 C CA . ASN B 1 283 ? 14.156 9.203 -11.406 1 39.22 283 ASN B CA 1
ATOM 5753 C C . ASN B 1 283 ? 13.773 10.594 -11.922 1 39.22 283 ASN B C 1
ATOM 5755 O O . ASN B 1 283 ? 12.984 10.711 -12.859 1 39.22 283 ASN B O 1
ATOM 5759 N N . GLN B 1 284 ? 14.258 11.688 -11.141 1 41.06 284 GLN B N 1
ATOM 5760 C CA . GLN B 1 284 ? 14.016 13.07 -11.539 1 41.06 284 GLN B CA 1
ATOM 5761 C C . GLN B 1 284 ? 14.68 13.391 -12.875 1 41.06 284 GLN B C 1
ATOM 5763 O O . GLN B 1 284 ? 14.141 14.164 -13.672 1 41.06 284 GLN B O 1
ATOM 5768 N N . ALA B 1 285 ? 15.938 13.211 -13.117 1 37.59 285 ALA B N 1
ATOM 5769 C CA . ALA B 1 285 ? 16.625 13.523 -14.359 1 37.59 285 ALA B CA 1
ATOM 5770 C C . ALA B 1 285 ? 15.828 13.047 -15.57 1 37.59 285 ALA B C 1
ATOM 5772 O O . ALA B 1 285 ? 15.867 13.664 -16.641 1 37.59 285 ALA B O 1
ATOM 5773 N N . LYS B 1 286 ? 15.273 11.914 -15.703 1 37.84 286 LYS B N 1
ATOM 5774 C CA . LYS B 1 286 ? 14.602 11.43 -16.906 1 37.84 286 LYS B CA 1
ATOM 5775 C C . LYS B 1 286 ? 13.148 11.875 -16.938 1 37.84 286 LYS B C 1
ATOM 5777 O O . LYS B 1 286 ? 12.414 11.57 -17.891 1 37.84 286 LYS B O 1
ATOM 5782 N N . GLY B 1 287 ? 12.555 12.688 -15.898 1 36.53 287 GLY B N 1
ATOM 5783 C CA . GLY B 1 287 ? 11.344 13.461 -15.641 1 36.53 287 GLY B CA 1
ATOM 5784 C C . GLY B 1 287 ? 11.125 13.742 -14.164 1 36.53 287 GLY B C 1
ATOM 5785 O O . GLY B 1 287 ? 11.711 13.086 -13.305 1 36.53 287 GLY B O 1
ATOM 5786 N N . ASP B 1 288 ? 10.727 14.992 -13.734 1 37.41 288 ASP B N 1
ATOM 5787 C CA . ASP B 1 288 ? 10.594 15.633 -12.43 1 37.41 288 ASP B CA 1
ATOM 5788 C C . ASP B 1 288 ? 9.82 14.742 -11.461 1 37.41 288 ASP B C 1
ATOM 5790 O O . ASP B 1 288 ? 8.594 14.828 -11.375 1 37.41 288 ASP B O 1
ATOM 5794 N N . LEU B 1 289 ? 9.922 13.516 -11.461 1 40.66 289 LEU B N 1
ATOM 5795 C CA . LEU B 1 289 ? 9.141 12.812 -10.453 1 40.66 289 LEU B CA 1
ATOM 5796 C C . LEU B 1 289 ? 9.617 13.156 -9.047 1 40.66 289 LEU B C 1
ATOM 5798 O O . LEU B 1 289 ? 10.797 13.445 -8.844 1 40.66 289 LEU B O 1
ATOM 5802 N N . PRO B 1 290 ? 8.758 13.562 -8.156 1 44.81 290 PRO B N 1
ATOM 5803 C CA . PRO B 1 290 ? 9.086 13.898 -6.77 1 44.81 290 PRO B CA 1
ATOM 5804 C C . PRO B 1 290 ? 9.961 12.836 -6.094 1 44.81 290 PRO B C 1
ATOM 5806 O O . PRO B 1 290 ? 9.883 11.656 -6.445 1 44.81 290 PRO B O 1
ATOM 5809 N N . PRO B 1 291 ? 10.953 13.258 -5.516 1 47.62 291 PRO B N 1
ATOM 5810 C CA . PRO B 1 291 ? 11.82 12.344 -4.773 1 47.62 291 PRO B CA 1
ATOM 5811 C C . PRO B 1 291 ? 11.047 11.352 -3.92 1 47.62 291 PRO B C 1
ATOM 5813 O O . PRO B 1 291 ? 9.984 11.688 -3.387 1 47.62 291 PRO B O 1
ATOM 5816 N N . PRO B 1 292 ? 11.383 10.078 -3.994 1 56.97 292 PRO B N 1
ATOM 5817 C CA . PRO B 1 292 ? 10.773 9.016 -3.195 1 56.97 292 PRO B CA 1
ATOM 5818 C C . PRO B 1 292 ? 10.781 9.32 -1.699 1 56.97 292 PRO B C 1
ATOM 5820 O O . PRO B 1 292 ? 11.578 10.141 -1.237 1 56.97 292 PRO B O 1
ATOM 5823 N N . TYR B 1 293 ? 9.828 8.891 -0.967 1 64.88 293 TYR B N 1
ATOM 5824 C CA . TYR B 1 293 ? 9.789 8.883 0.491 1 64.88 293 TYR B CA 1
ATOM 5825 C C . TYR B 1 293 ? 11.156 8.523 1.066 1 64.88 293 TYR B C 1
ATOM 5827 O O . TYR B 1 293 ? 11.836 7.629 0.558 1 64.88 293 TYR B O 1
ATOM 5835 N N . GLN B 1 294 ? 11.625 9.406 1.92 1 68.94 294 GLN B N 1
ATOM 5836 C CA . GLN B 1 294 ? 12.898 9.172 2.596 1 68.94 294 GLN B CA 1
ATOM 5837 C C . GLN B 1 294 ? 12.68 8.742 4.043 1 68.94 294 GLN B C 1
ATOM 5839 O O . GLN B 1 294 ? 12.461 9.578 4.922 1 68.94 294 GLN B O 1
ATOM 5844 N N . PRO B 1 295 ? 12.789 7.469 4.277 1 75 295 PRO B N 1
ATOM 5845 C CA . PRO B 1 295 ? 12.453 6.996 5.621 1 75 295 PRO B CA 1
ATOM 5846 C C . PRO B 1 295 ? 13.367 7.57 6.699 1 75 295 PRO B C 1
ATOM 5848 O O . PRO B 1 295 ? 12.977 7.648 7.867 1 75 295 PRO B O 1
ATOM 5851 N N . CYS B 1 296 ? 14.523 8.094 6.355 1 77.12 296 CYS B N 1
ATOM 5852 C CA . CYS B 1 296 ? 15.453 8.617 7.355 1 77.12 296 CYS B CA 1
ATOM 5853 C C . CYS B 1 296 ? 15.477 10.141 7.324 1 77.12 296 CYS B C 1
ATOM 5855 O O . CYS B 1 296 ? 16.406 10.758 7.848 1 77.12 296 CYS B O 1
ATOM 5857 N N . ALA B 1 297 ? 14.453 10.703 6.762 1 83.69 297 ALA B N 1
ATOM 5858 C CA . ALA B 1 297 ? 14.453 12.148 6.559 1 83.69 297 ALA B CA 1
ATOM 5859 C C . ALA B 1 297 ? 14.508 12.891 7.891 1 83.69 297 ALA B C 1
ATOM 5861 O O . ALA B 1 297 ? 15.141 13.945 7.996 1 83.69 297 ALA B O 1
ATOM 5862 N N . SER B 1 298 ? 13.859 12.445 8.859 1 85.44 298 SER B N 1
ATOM 5863 C CA . SER B 1 298 ? 13.836 13.102 10.164 1 85.44 298 SER B CA 1
ATOM 5864 C C . SER B 1 298 ? 15.234 13.172 10.773 1 85.44 298 SER B C 1
ATOM 5866 O O . SER B 1 298 ? 15.594 14.172 11.398 1 85.44 298 SER B O 1
ATOM 5868 N N . ASP B 1 299 ? 16.031 12.125 10.609 1 87.69 299 ASP B N 1
ATOM 5869 C CA . ASP B 1 299 ? 17.406 12.117 11.102 1 87.69 299 ASP B CA 1
ATOM 5870 C C . ASP B 1 299 ? 18.25 13.195 10.414 1 87.69 299 ASP B C 1
ATOM 5872 O O . ASP B 1 299 ? 19.047 13.867 11.062 1 87.69 299 ASP B O 1
ATOM 5876 N N . LEU B 1 300 ? 18 13.344 9.203 1 89.75 300 LEU B N 1
ATOM 5877 C CA . LEU B 1 300 ? 18.75 14.32 8.422 1 89.75 300 LEU B CA 1
ATOM 5878 C C . LEU B 1 300 ? 18.344 15.742 8.797 1 89.75 300 LEU B C 1
ATOM 5880 O O . LEU B 1 300 ? 19.188 16.641 8.859 1 89.75 300 LEU B O 1
ATOM 5884 N N . GLY B 1 301 ? 17.078 15.93 9.008 1 93.25 301 GLY B N 1
ATOM 5885 C CA . GLY B 1 301 ? 16.609 17.219 9.461 1 93.25 301 GLY B CA 1
ATOM 5886 C C . GLY B 1 301 ? 17.219 17.641 10.789 1 93.25 301 GLY B C 1
ATOM 5887 O O . GLY B 1 301 ? 17.594 18.797 10.969 1 93.25 301 GLY B O 1
ATOM 5888 N N . GLU B 1 302 ? 17.266 16.703 11.68 1 93.94 302 GLU B N 1
ATOM 5889 C CA . GLU B 1 302 ? 17.859 16.969 12.984 1 93.94 302 GLU B CA 1
ATOM 5890 C C . GLU B 1 302 ? 19.328 17.328 12.852 1 93.94 302 GLU B C 1
ATOM 5892 O O . GLU B 1 302 ? 19.812 18.25 13.516 1 93.94 302 GLU B O 1
ATOM 5897 N N . LYS B 1 303 ? 20.031 16.609 12 1 94.12 303 LYS B N 1
ATOM 5898 C CA . LYS B 1 303 ? 21.438 16.922 11.758 1 94.12 303 LYS B CA 1
ATOM 5899 C C . LYS B 1 303 ? 21.609 18.328 11.211 1 94.12 303 LYS B C 1
ATOM 5901 O O . LYS B 1 303 ? 22.453 19.094 11.688 1 94.12 303 LYS B O 1
ATOM 5906 N N . TYR B 1 304 ? 20.812 18.719 10.281 1 97.12 304 TYR B N 1
ATOM 5907 C CA . TYR B 1 304 ? 20.922 20.016 9.625 1 97.12 304 TYR B CA 1
ATOM 5908 C C . TYR B 1 304 ? 20.625 21.156 10.602 1 97.12 304 TYR B C 1
ATOM 5910 O O . TYR B 1 304 ? 21.3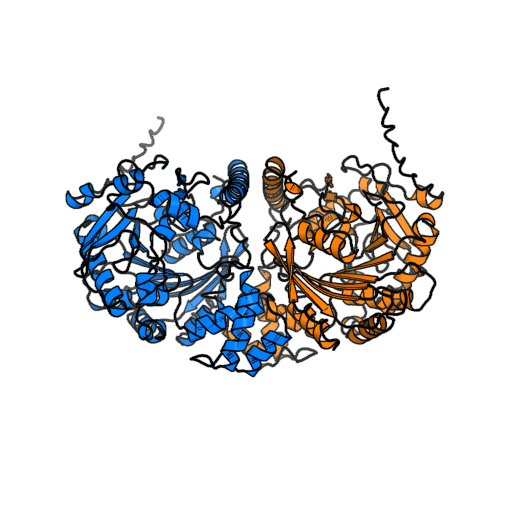59 22.141 10.664 1 97.12 304 TYR B O 1
ATOM 5918 N N . LEU B 1 305 ? 19.578 21 11.406 1 98.19 305 LEU B N 1
ATOM 5919 C CA . LEU B 1 305 ? 19.109 22.078 12.289 1 98.19 305 LEU B CA 1
ATOM 5920 C C . LEU B 1 305 ? 20.031 22.203 13.5 1 98.19 305 LEU B C 1
ATOM 5922 O O . LEU B 1 305 ? 19.953 23.188 14.234 1 98.19 305 LEU B O 1
ATOM 5926 N N . ASN B 1 306 ? 20.906 21.266 13.695 1 98.06 306 ASN B N 1
ATOM 5927 C CA . ASN B 1 306 ? 21.828 21.344 14.82 1 98.06 306 ASN B CA 1
ATOM 5928 C C . ASN B 1 306 ? 23.188 21.922 14.398 1 98.06 306 ASN B C 1
ATOM 5930 O O . ASN B 1 306 ? 24.094 22.047 15.219 1 98.06 306 ASN B O 1
ATOM 5934 N N . LEU B 1 307 ? 23.344 22.203 13.133 1 98.19 307 LEU B N 1
ATOM 5935 C CA . LEU B 1 307 ? 24.547 22.906 12.695 1 98.19 307 LEU B CA 1
ATOM 5936 C C . LEU B 1 307 ? 24.578 24.328 13.25 1 98.19 307 LEU B C 1
ATOM 5938 O O . LEU B 1 307 ? 23.625 25.078 13.086 1 98.19 307 LEU B O 1
ATOM 5942 N N . PRO B 1 308 ? 25.719 24.734 13.781 1 97.88 308 PRO B N 1
ATOM 5943 C CA . PRO B 1 308 ? 25.797 26.062 14.383 1 97.88 308 PRO B CA 1
ATOM 5944 C C . PRO B 1 308 ? 25.578 27.188 13.359 1 97.88 308 PRO B C 1
ATOM 5946 O O . PRO B 1 308 ? 24.922 28.188 13.672 1 97.88 308 PRO B O 1
ATOM 5949 N N . GLU B 1 309 ? 26.078 27.047 12.164 1 98.12 309 GLU B N 1
ATOM 5950 C CA . GLU B 1 309 ? 25.922 28.078 11.141 1 98.12 309 GLU B CA 1
ATOM 5951 C C . GLU B 1 309 ? 24.469 28.203 10.703 1 98.12 309 GLU B C 1
ATOM 5953 O O . GLU B 1 309 ? 24.016 29.297 10.328 1 98.12 309 GLU B O 1
ATOM 5958 N N . VAL B 1 310 ? 23.75 27.094 10.742 1 98.62 310 VAL B N 1
ATOM 5959 C CA . VAL B 1 310 ? 22.328 27.125 10.398 1 98.62 310 VAL B CA 1
ATOM 5960 C C . VAL B 1 310 ? 21.547 27.844 11.5 1 98.62 310 VAL B C 1
ATOM 5962 O O . VAL B 1 310 ? 20.734 28.719 11.219 1 98.62 310 VAL B O 1
ATOM 5965 N N . GLN B 1 311 ? 21.797 27.516 12.742 1 98.69 311 GLN B N 1
ATOM 5966 C CA . GLN B 1 311 ? 21.094 28.141 13.852 1 98.69 311 GLN B CA 1
ATOM 5967 C C . GLN B 1 311 ? 21.344 29.656 13.867 1 98.69 311 GLN B C 1
ATOM 5969 O O . GLN B 1 311 ? 20.422 30.438 14.156 1 98.69 311 GLN B O 1
ATOM 5974 N N . THR B 1 312 ? 22.547 30.047 13.523 1 98.44 312 THR B N 1
ATOM 5975 C CA . THR B 1 312 ? 22.859 31.469 13.414 1 98.44 312 THR B CA 1
ATOM 5976 C C . THR B 1 312 ? 22.078 32.125 12.273 1 98.44 312 THR B C 1
ATOM 5978 O O . THR B 1 312 ? 21.484 33.188 12.445 1 98.44 312 THR B O 1
ATOM 5981 N N . ALA B 1 313 ? 22.016 31.453 11.18 1 98.5 313 ALA B N 1
ATOM 5982 C CA . ALA B 1 313 ? 21.391 31.984 9.984 1 98.5 313 ALA B CA 1
ATOM 5983 C C . ALA B 1 313 ? 19.891 32.156 10.188 1 98.5 313 ALA B C 1
ATOM 5985 O O . ALA B 1 313 ? 19.281 33.094 9.641 1 98.5 313 ALA B O 1
ATOM 5986 N N . ILE B 1 314 ? 19.312 31.312 10.992 1 98.75 314 ILE B N 1
ATOM 5987 C CA . ILE B 1 314 ? 17.859 31.359 11.148 1 98.75 314 ILE B CA 1
ATOM 5988 C C . ILE B 1 314 ? 17.516 32.094 12.438 1 98.75 314 ILE B C 1
ATOM 5990 O O . ILE B 1 314 ? 16.359 32.062 12.891 1 98.75 314 ILE B O 1
ATOM 5994 N N . HIS B 1 315 ? 18.438 32.688 13.062 1 98.5 315 HIS B N 1
ATOM 5995 C CA . HIS B 1 315 ? 18.266 33.562 14.234 1 98.5 315 HIS B CA 1
ATOM 5996 C C . HIS B 1 315 ? 17.766 32.75 15.43 1 98.5 315 HIS B C 1
ATOM 5998 O O . HIS B 1 315 ? 16.969 33.281 16.219 1 98.5 315 HIS B O 1
ATOM 6004 N N . ALA B 1 316 ? 18.156 31.5 15.477 1 98.5 316 ALA B N 1
ATOM 6005 C CA . ALA B 1 316 ? 17.812 30.672 16.625 1 98.5 316 ALA B CA 1
ATOM 6006 C C . ALA B 1 316 ? 18.891 30.766 17.719 1 98.5 316 ALA B C 1
ATOM 6008 O O . ALA B 1 316 ? 20.078 30.859 17.406 1 98.5 316 ALA B O 1
ATOM 6009 N N . GLN B 1 317 ? 18.406 30.781 18.906 1 96.12 317 GLN B N 1
ATOM 6010 C CA . GLN B 1 317 ? 19.375 30.641 19.984 1 96.12 317 GLN B CA 1
ATOM 6011 C C . GLN B 1 317 ? 20 29.25 20 1 96.12 317 GLN B C 1
ATOM 6013 O O . GLN B 1 317 ? 19.297 28.25 19.797 1 96.12 317 GLN B O 1
ATOM 6018 N N . HIS B 1 318 ? 21.266 29.25 20.266 1 94.75 318 HIS B N 1
ATOM 6019 C CA . HIS B 1 318 ? 21.984 27.984 20.188 1 94.75 318 HIS B CA 1
ATOM 6020 C C . HIS B 1 318 ? 21.422 26.969 21.188 1 94.75 318 HIS B C 1
ATOM 6022 O O . HIS B 1 318 ? 21.266 27.281 22.359 1 94.75 318 HIS B O 1
ATOM 6028 N N . THR B 1 319 ? 21.047 25.797 20.688 1 94.94 319 THR B N 1
ATOM 6029 C CA . THR B 1 319 ? 20.516 24.703 21.484 1 94.94 319 THR B CA 1
ATOM 6030 C C . THR B 1 319 ? 20.609 23.391 20.719 1 94.94 319 THR B C 1
ATOM 6032 O O . THR B 1 319 ? 20.906 23.375 19.516 1 94.94 319 THR B O 1
ATOM 6035 N N . GLU B 1 320 ? 20.5 22.297 21.484 1 95.19 320 GLU B N 1
ATOM 6036 C CA . GLU B 1 320 ? 20.328 21.016 20.812 1 95.19 320 GLU B CA 1
ATOM 6037 C C . GLU B 1 320 ? 18.891 20.828 20.359 1 95.19 320 GLU B C 1
ATOM 6039 O O . GLU B 1 320 ? 17.969 20.797 21.172 1 95.19 320 GLU B O 1
ATOM 6044 N N . TRP B 1 321 ? 18.719 20.734 19.109 1 97.06 321 TRP B N 1
ATOM 6045 C CA . TRP B 1 321 ? 17.391 20.656 18.516 1 97.06 321 TRP B CA 1
ATOM 6046 C C . TRP B 1 321 ? 16.953 19.203 18.344 1 97.06 321 TRP B C 1
ATOM 6048 O O . TRP B 1 321 ? 17.766 18.344 17.984 1 97.06 321 TRP B O 1
ATOM 6058 N N . GLY B 1 322 ? 15.672 18.922 18.578 1 92.88 322 GLY B N 1
ATOM 6059 C CA . GLY B 1 322 ? 15.008 17.656 18.297 1 92.88 322 GLY B CA 1
ATOM 6060 C C . GLY B 1 322 ? 13.602 17.828 17.75 1 92.88 322 GLY B C 1
ATOM 6061 O O . GLY B 1 322 ? 12.953 18.844 18 1 92.88 322 GLY B O 1
ATOM 6062 N N . ASP B 1 323 ? 13.211 16.812 17.062 1 92.5 323 ASP B N 1
ATOM 6063 C CA . ASP B 1 323 ? 11.914 16.859 16.391 1 92.5 323 ASP B CA 1
ATOM 6064 C C . ASP B 1 323 ? 10.773 17 17.406 1 92.5 323 ASP B C 1
ATOM 6066 O O . ASP B 1 323 ? 9.859 17.797 17.219 1 92.5 323 ASP B O 1
ATOM 6070 N N . CYS B 1 324 ? 10.844 16.188 18.422 1 93.81 324 CYS B N 1
ATOM 6071 C CA . CYS B 1 324 ? 9.844 16.25 19.484 1 93.81 324 CYS B CA 1
ATOM 6072 C C . CYS B 1 324 ? 10.5 16.453 20.844 1 93.81 324 CYS B C 1
ATOM 6074 O O . CYS B 1 324 ? 11.609 15.977 21.078 1 93.81 324 CYS B O 1
ATOM 6076 N N . SER B 1 325 ? 9.805 17.188 21.656 1 93.62 325 SER B N 1
ATOM 6077 C CA . SER B 1 325 ? 10.281 17.406 23.016 1 93.62 325 SER B CA 1
ATOM 6078 C C . SER B 1 325 ? 9.781 16.312 23.953 1 93.62 325 SER B C 1
ATOM 6080 O O . SER B 1 325 ? 8.578 16.188 24.188 1 93.62 325 SER B O 1
ATOM 6082 N N . ARG B 1 326 ? 10.648 15.625 24.562 1 86.94 326 ARG B N 1
ATOM 6083 C CA . ARG B 1 326 ? 10.297 14.594 25.531 1 86.94 326 ARG B CA 1
ATOM 6084 C C . ARG B 1 326 ? 9.656 15.211 26.766 1 86.94 326 ARG B C 1
ATOM 6086 O O . ARG B 1 326 ? 8.742 14.633 27.359 1 86.94 326 ARG B O 1
ATOM 6093 N N . VAL B 1 327 ? 10.188 16.344 27.141 1 89.5 327 VAL B N 1
ATOM 6094 C CA . VAL B 1 327 ? 9.703 17.031 28.344 1 89.5 327 VAL B CA 1
ATOM 6095 C C . VAL B 1 327 ? 8.25 17.453 28.141 1 89.5 327 VAL B C 1
ATOM 6097 O O . VAL B 1 327 ? 7.402 17.203 29 1 89.5 327 VAL B O 1
ATOM 6100 N N . VAL B 1 328 ? 8 18.078 27.047 1 92.56 328 VAL B N 1
ATOM 6101 C CA . VAL B 1 328 ? 6.637 18.516 26.766 1 92.56 328 VAL B CA 1
ATOM 6102 C C . VAL B 1 328 ? 5.707 17.312 26.688 1 92.56 328 VAL B C 1
ATOM 6104 O O . VAL B 1 328 ? 4.625 17.312 27.281 1 92.56 328 VAL B O 1
ATOM 6107 N N . GLY B 1 329 ? 6.16 16.297 26 1 90.88 329 GLY B N 1
ATOM 6108 C CA . GLY B 1 329 ? 5.348 15.094 25.859 1 90.88 329 GLY B CA 1
ATOM 6109 C C . GLY B 1 329 ? 5.016 14.445 27.203 1 90.88 329 GLY B C 1
ATOM 6110 O O . GLY B 1 329 ? 3.875 14.039 27.422 1 90.88 329 GLY B O 1
ATOM 6111 N N . ARG B 1 330 ? 5.945 14.359 28.078 1 89.81 330 ARG B N 1
ATOM 6112 C CA . ARG B 1 330 ? 5.781 13.688 29.359 1 89.81 330 ARG B CA 1
ATOM 6113 C C . ARG B 1 330 ? 4.859 14.477 30.281 1 89.81 330 ARG B C 1
ATOM 6115 O O . ARG B 1 330 ? 4.156 13.906 31.109 1 89.81 330 ARG B O 1
ATOM 6122 N N . HIS B 1 331 ? 4.832 15.758 30.141 1 92.94 331 HIS B N 1
ATOM 6123 C CA . HIS B 1 331 ? 4.121 16.594 31.109 1 92.94 331 HIS B CA 1
ATOM 6124 C C . HIS B 1 331 ? 2.818 17.125 30.516 1 92.94 331 HIS B C 1
ATOM 6126 O O . HIS B 1 331 ? 2.111 17.906 31.156 1 92.94 331 HIS B O 1
ATOM 6132 N N . TYR B 1 332 ? 2.559 16.688 29.328 1 95.12 332 TYR B N 1
ATOM 6133 C CA . TYR B 1 332 ? 1.327 17.172 28.719 1 95.12 332 TYR B CA 1
ATOM 6134 C C . TYR B 1 332 ? 0.103 16.625 29.438 1 95.12 332 TYR B C 1
ATOM 6136 O O . TYR B 1 332 ? 0.075 15.438 29.797 1 95.12 332 TYR B O 1
ATOM 6144 N N . ASN B 1 333 ? -0.906 17.391 29.609 1 96.56 333 ASN B N 1
ATOM 6145 C CA . ASN B 1 333 ? -2.113 17.031 30.344 1 96.56 333 ASN B CA 1
ATOM 6146 C C . ASN B 1 333 ? -2.807 15.82 29.734 1 96.56 333 ASN B C 1
ATOM 6148 O O . ASN B 1 333 ? -3.348 15.906 28.625 1 96.56 333 ASN B O 1
ATOM 6152 N N . SER B 1 334 ? -2.955 14.773 30.484 1 91.88 334 SER B N 1
ATOM 6153 C CA . SER B 1 334 ? -3.512 13.531 29.969 1 91.88 334 SER B CA 1
ATOM 6154 C C . SER B 1 334 ? -5.016 13.641 29.766 1 91.88 334 SER B C 1
ATOM 6156 O O . SER B 1 334 ? -5.582 12.961 28.891 1 91.88 334 SER B O 1
ATOM 6158 N N . THR B 1 335 ? -5.613 14.438 30.547 1 95 335 THR B N 1
ATOM 6159 C CA . THR B 1 335 ? -7.047 14.641 30.375 1 95 335 THR B CA 1
ATOM 6160 C C . THR B 1 335 ? -7.344 15.273 29.016 1 95 335 THR B C 1
ATOM 6162 O O . THR B 1 335 ? -8.281 14.867 28.328 1 95 335 THR B O 1
ATOM 6165 N N . ASP B 1 336 ? -6.531 16.219 28.656 1 95.94 336 ASP B N 1
ATOM 6166 C CA . ASP B 1 336 ? -6.688 16.875 27.359 1 95.94 336 ASP B CA 1
ATOM 6167 C C . ASP B 1 336 ? -6.441 15.891 26.219 1 95.94 336 ASP B C 1
ATOM 6169 O O . ASP B 1 336 ? -7.172 15.891 25.219 1 95.94 336 ASP B O 1
ATOM 6173 N N . LEU B 1 337 ? -5.477 15.055 26.453 1 93.56 337 LEU B N 1
ATOM 6174 C CA . LEU B 1 337 ? -5.113 14.062 25.453 1 93.56 337 LEU B CA 1
ATOM 6175 C C . LEU B 1 337 ? -6.293 13.141 25.141 1 93.56 337 LEU B C 1
ATOM 6177 O O . LEU B 1 337 ? -6.465 12.711 24 1 93.56 337 LEU B O 1
ATOM 6181 N N . ASN B 1 338 ? -7.098 12.852 26.078 1 93.19 338 ASN B N 1
ATOM 6182 C CA . ASN B 1 338 ? -8.148 11.844 25.938 1 93.19 338 ASN B CA 1
ATOM 6183 C C . ASN B 1 338 ? -9.5 12.477 25.625 1 93.19 338 ASN B C 1
ATOM 6185 O O . ASN B 1 338 ? -10.484 11.773 25.391 1 93.19 338 ASN B O 1
ATOM 6189 N N . GLU B 1 339 ? -9.562 13.797 25.594 1 95.25 339 GLU B N 1
ATOM 6190 C CA . GLU B 1 339 ? -10.828 14.492 25.375 1 95.25 339 GLU B CA 1
ATOM 6191 C C . GLU B 1 339 ? -11.273 14.375 23.922 1 95.25 339 GLU B C 1
ATOM 6193 O O . GLU B 1 339 ? -10.5 14.617 23 1 95.25 339 GLU B O 1
ATOM 6198 N N . PRO B 1 340 ? -12.586 13.984 23.656 1 96.56 340 PRO B N 1
ATOM 6199 C CA . PRO B 1 340 ? -13.086 13.977 22.281 1 96.56 340 PRO B CA 1
ATOM 6200 C C . PRO B 1 340 ? -13.242 15.383 21.703 1 96.56 340 PRO B C 1
ATOM 6202 O O . PRO B 1 340 ? -13.703 16.297 22.391 1 96.56 340 PRO B O 1
ATOM 6205 N N . MET B 1 341 ? -12.938 15.531 20.5 1 98.38 341 MET B N 1
ATOM 6206 C CA . MET B 1 341 ? -12.875 16.859 19.891 1 98.38 341 MET B CA 1
ATOM 6207 C C . MET B 1 341 ? -14.18 17.188 19.156 1 98.38 341 MET B C 1
ATOM 6209 O O . MET B 1 341 ? -14.328 18.281 18.609 1 98.38 341 MET B O 1
ATOM 6213 N N . MET B 1 342 ? -15.242 16.297 19.203 1 97.94 342 MET B N 1
ATOM 6214 C CA . MET B 1 342 ? -16.5 16.5 18.484 1 97.94 342 MET B CA 1
ATOM 6215 C C . MET B 1 342 ? -17.125 17.844 18.859 1 97.94 342 MET B C 1
ATOM 6217 O O . MET B 1 342 ? -17.562 18.594 17.984 1 97.94 342 MET B O 1
ATOM 6221 N N . PRO B 1 343 ? -17.109 18.203 20.125 1 97.88 343 PRO B N 1
ATOM 6222 C CA . PRO B 1 343 ? -17.766 19.469 20.484 1 97.88 343 PRO B CA 1
ATOM 6223 C C . PRO B 1 343 ? -17.094 20.688 19.844 1 97.88 343 PRO B C 1
ATOM 6225 O O . PRO B 1 343 ? -17.766 21.641 19.453 1 97.88 343 PRO B O 1
ATOM 6228 N N . TYR B 1 344 ? -15.797 20.656 19.734 1 98.44 344 TYR B N 1
ATOM 6229 C CA . TYR B 1 344 ? -15.086 21.766 19.109 1 98.44 344 TYR B CA 1
ATOM 6230 C C . TYR B 1 344 ? -15.422 21.875 17.625 1 98.44 344 TYR B C 1
ATOM 6232 O O . TYR B 1 344 ? -15.656 22.969 17.109 1 98.44 344 TYR B O 1
ATOM 6240 N N . TRP B 1 345 ? -15.461 20.75 16.953 1 98.56 345 TRP B N 1
ATOM 6241 C CA . TRP B 1 345 ? -15.758 20.75 15.531 1 98.56 345 TRP B CA 1
ATOM 6242 C C . TRP B 1 345 ? -17.219 21.156 15.281 1 98.56 345 TRP B C 1
ATOM 6244 O O . TRP B 1 345 ? -17.5 21.891 14.328 1 98.56 345 TRP B O 1
ATOM 6254 N N . GLN B 1 346 ? -18.109 20.672 16.125 1 98.25 346 GLN B N 1
ATOM 6255 C CA . GLN B 1 346 ? -19.5 21.094 16 1 98.25 346 GLN B CA 1
ATOM 6256 C C . GLN B 1 346 ? -19.641 22.594 16.141 1 98.25 346 GLN B C 1
ATOM 6258 O O . GLN B 1 346 ? -20.375 23.234 15.383 1 98.25 346 GLN B O 1
ATOM 6263 N N . HIS B 1 347 ? -18.953 23.156 17.094 1 98.25 347 HIS B N 1
ATOM 6264 C CA . HIS B 1 347 ? -18.969 24.594 17.297 1 98.25 347 HIS B CA 1
ATOM 6265 C C . HIS B 1 347 ? -18.469 25.344 16.062 1 98.25 347 HIS B C 1
ATOM 6267 O O . HIS B 1 347 ? -19.094 26.297 15.609 1 98.25 347 HIS B O 1
ATOM 6273 N N . LEU B 1 348 ? -17.375 24.875 15.508 1 98.5 348 LEU B N 1
ATOM 6274 C CA . LEU B 1 348 ? -16.75 25.531 14.359 1 98.5 348 LEU B CA 1
ATOM 6275 C C . LEU B 1 348 ? -17.641 25.406 13.125 1 98.5 348 LEU B C 1
ATOM 6277 O O . LEU B 1 348 ? -17.781 26.375 12.367 1 98.5 348 LEU B O 1
ATOM 6281 N N . ILE B 1 349 ? -18.203 24.25 12.922 1 98.5 349 ILE B N 1
ATOM 6282 C CA . ILE B 1 349 ? -19.078 24.016 11.773 1 98.5 349 ILE B CA 1
ATOM 6283 C C . ILE B 1 349 ? -20.328 24.891 11.898 1 98.5 349 ILE B C 1
ATOM 6285 O O . ILE B 1 349 ? -20.75 25.516 10.922 1 98.5 349 ILE B O 1
ATOM 6289 N N . GLN B 1 350 ? -20.875 25.047 13.078 1 97.38 350 GLN B N 1
ATOM 6290 C CA . GLN B 1 350 ? -22.125 25.75 13.305 1 97.38 350 GLN B CA 1
ATOM 6291 C C . GLN B 1 350 ? -21.938 27.266 13.133 1 97.38 350 GLN B C 1
ATOM 6293 O O . GLN B 1 350 ? -22.906 27.984 12.867 1 97.38 350 GLN B O 1
ATOM 6298 N N . LYS B 1 351 ? -20.719 27.719 13.297 1 95.44 351 LYS B N 1
ATOM 6299 C CA . LYS B 1 351 ? -20.438 29.125 13.047 1 95.44 351 LYS B CA 1
ATOM 6300 C C . LYS B 1 351 ? -20.797 29.516 11.617 1 95.44 351 LYS B C 1
ATOM 6302 O O . LYS B 1 351 ? -21.188 30.641 11.352 1 95.44 351 LYS B O 1
ATOM 6307 N N . GLY B 1 352 ? -20.578 28.641 10.625 1 97.19 352 GLY B N 1
ATOM 6308 C CA . GLY B 1 352 ? -21.031 28.812 9.258 1 97.19 352 GLY B CA 1
ATOM 6309 C C . GLY B 1 352 ? -20.203 29.812 8.469 1 97.19 352 GLY B C 1
ATOM 6310 O O . GLY B 1 352 ? -20.688 30.422 7.52 1 97.19 352 GLY B O 1
ATOM 6311 N N . THR B 1 353 ? -18.922 30.031 8.852 1 96.38 353 THR B N 1
ATOM 6312 C CA . THR B 1 353 ? -18.094 31.016 8.172 1 96.38 353 THR B CA 1
ATOM 6313 C C . THR B 1 353 ? -16.781 30.406 7.707 1 96.38 353 THR B C 1
ATOM 6315 O O . THR B 1 353 ? -15.992 31.047 7.02 1 96.38 353 THR B O 1
ATOM 6318 N N . LEU B 1 354 ? -16.594 29.109 8.031 1 98.12 354 LEU B N 1
ATOM 6319 C CA . LEU B 1 354 ? -15.266 28.531 7.863 1 98.12 354 LEU B CA 1
ATOM 6320 C C . LEU B 1 354 ? -15.273 27.453 6.797 1 98.12 354 LEU B C 1
ATOM 6322 O O . LEU B 1 354 ? -16.266 26.734 6.637 1 98.12 354 LEU B O 1
ATOM 6326 N N . ASN B 1 355 ? -14.188 27.391 6.07 1 97.81 355 ASN B N 1
ATOM 6327 C CA . ASN B 1 355 ? -13.852 26.234 5.23 1 97.81 355 ASN B CA 1
ATOM 6328 C C . ASN B 1 355 ? -13.055 25.188 6 1 97.81 355 ASN B C 1
ATOM 6330 O O . ASN B 1 355 ? -11.906 25.438 6.375 1 97.81 355 ASN B O 1
ATOM 6334 N N . LEU B 1 356 ? -13.664 24.031 6.234 1 98.69 356 LEU B N 1
ATOM 6335 C CA . LEU B 1 356 ? -13.078 23 7.074 1 98.69 356 LEU B CA 1
ATOM 6336 C C . LEU B 1 356 ? -12.859 21.719 6.285 1 98.69 356 LEU B C 1
ATOM 6338 O O . LEU B 1 356 ? -13.789 21.219 5.641 1 98.69 356 LEU B O 1
ATOM 6342 N N . MET B 1 357 ? -11.625 21.203 6.328 1 98.62 357 MET B N 1
ATOM 6343 C CA . MET B 1 357 ? -11.336 19.938 5.66 1 98.62 357 MET B CA 1
ATOM 6344 C C . MET B 1 357 ? -10.461 19.047 6.535 1 98.62 357 MET B C 1
ATOM 6346 O O . MET B 1 357 ? -9.453 19.5 7.074 1 98.62 357 MET B O 1
ATOM 6350 N N . ILE B 1 358 ? -10.883 17.844 6.711 1 98.81 358 ILE B N 1
ATOM 6351 C CA . ILE B 1 358 ? -10.047 16.766 7.234 1 98.81 358 ILE B CA 1
ATOM 6352 C C . ILE B 1 358 ? -9.602 15.859 6.094 1 98.81 358 ILE B C 1
ATOM 6354 O O . ILE B 1 358 ? -10.422 15.383 5.309 1 98.81 358 ILE B O 1
ATOM 6358 N N . TYR B 1 359 ? -8.305 15.695 5.938 1 98.75 359 TYR B N 1
ATOM 6359 C CA . TYR B 1 359 ? -7.812 14.703 4.984 1 98.75 359 TYR B CA 1
ATOM 6360 C C . TYR B 1 359 ? -6.984 13.641 5.691 1 98.75 359 TYR B C 1
ATOM 6362 O O . TYR B 1 359 ? -6.465 13.867 6.785 1 98.75 359 TYR B O 1
ATOM 6370 N N . SER B 1 360 ? -6.949 12.453 5.113 1 98.75 360 SER B N 1
ATOM 6371 C CA . SER B 1 360 ? -6.316 11.328 5.793 1 98.75 360 SER B CA 1
ATOM 6372 C C . SER B 1 360 ? -5.637 10.391 4.797 1 98.75 360 SER B C 1
ATOM 6374 O O . SER B 1 360 ? -6.281 9.875 3.879 1 98.75 360 SER B O 1
ATOM 6376 N N . GLY B 1 361 ? -4.281 10.234 5.02 1 98.69 361 GLY B N 1
ATOM 6377 C CA . GLY B 1 361 ? -3.588 9.18 4.297 1 98.69 361 GLY B CA 1
ATOM 6378 C C . GLY B 1 361 ? -3.953 7.789 4.773 1 98.69 361 GLY B C 1
ATOM 6379 O O . GLY B 1 361 ? -3.854 7.488 5.965 1 98.69 361 GLY B O 1
ATOM 6380 N N . ASP B 1 362 ? -4.262 6.914 3.842 1 98.19 362 ASP B N 1
ATOM 6381 C CA . ASP B 1 362 ? -4.914 5.664 4.223 1 98.19 362 ASP B CA 1
ATOM 6382 C C . ASP B 1 362 ? -3.887 4.566 4.484 1 98.19 362 ASP B C 1
ATOM 6384 O O . ASP B 1 362 ? -4.25 3.432 4.801 1 98.19 362 ASP B O 1
ATOM 6388 N N . ASP B 1 363 ? -2.615 4.902 4.449 1 96.38 363 ASP B N 1
ATOM 6389 C CA . ASP B 1 363 ? -1.563 3.955 4.816 1 96.38 363 ASP B CA 1
ATOM 6390 C C . ASP B 1 363 ? -1.067 4.207 6.238 1 96.38 363 ASP B C 1
ATOM 6392 O O . ASP B 1 363 ? -0.167 3.516 6.719 1 96.38 363 ASP B O 1
ATOM 6396 N N . ASP B 1 364 ? -1.65 5.18 6.891 1 97.62 364 ASP B N 1
ATOM 6397 C CA . ASP B 1 364 ? -1.334 5.531 8.273 1 97.62 364 ASP B CA 1
ATOM 6398 C C . ASP B 1 364 ? -2.043 4.602 9.25 1 97.62 364 ASP B C 1
ATOM 6400 O O . ASP B 1 364 ? -3.27 4.465 9.211 1 97.62 364 ASP B O 1
ATOM 6404 N N . ALA B 1 365 ? -1.294 4.043 10.203 1 96.88 365 ALA B N 1
ATOM 6405 C CA . ALA B 1 365 ? -1.938 3.199 11.211 1 96.88 365 ALA B CA 1
ATOM 6406 C C . ALA B 1 365 ? -2.027 3.916 12.555 1 96.88 365 ALA B C 1
ATOM 6408 O O . ALA B 1 365 ? -2.699 3.443 13.469 1 96.88 365 ALA B O 1
ATOM 6409 N N . VAL B 1 366 ? -1.431 5.055 12.727 1 96.19 366 VAL B N 1
ATOM 6410 C CA . VAL B 1 366 ? -1.392 5.738 14.016 1 96.19 366 VAL B CA 1
ATOM 6411 C C . VAL B 1 366 ? -2.646 6.594 14.188 1 96.19 366 VAL B C 1
ATOM 6413 O O . VAL B 1 366 ? -3.508 6.281 15.016 1 96.19 366 VAL B O 1
ATOM 6416 N N . CYS B 1 367 ? -2.734 7.562 13.375 1 97.88 367 CYS B N 1
ATOM 6417 C CA . CYS B 1 367 ? -3.996 8.273 13.211 1 97.88 367 CYS B CA 1
ATOM 6418 C C . CYS B 1 367 ? -4.703 7.852 11.93 1 97.88 367 CYS B C 1
ATOM 6420 O O . CYS B 1 367 ? -4.848 8.648 11 1 97.88 367 CYS B O 1
ATOM 6422 N N . ALA B 1 368 ? -5.234 6.676 12.016 1 98.5 368 ALA B N 1
ATOM 6423 C CA . ALA B 1 368 ? -5.66 5.938 10.828 1 98.5 368 ALA B CA 1
ATOM 6424 C C . ALA B 1 368 ? -6.922 6.555 10.227 1 98.5 368 ALA B C 1
ATOM 6426 O O . ALA B 1 368 ? -7.73 7.152 10.938 1 98.5 368 ALA B O 1
ATOM 6427 N N . THR B 1 369 ? -7.035 6.363 8.914 1 98.75 369 THR B N 1
ATOM 6428 C CA . THR B 1 369 ? -8.242 6.789 8.219 1 98.75 369 THR B CA 1
ATOM 6429 C C . THR B 1 369 ? -9.477 6.141 8.828 1 98.75 369 THR B C 1
ATOM 6431 O O . THR B 1 369 ? -10.547 6.754 8.875 1 98.75 369 THR B O 1
ATOM 6434 N N . LEU B 1 370 ? -9.328 4.922 9.344 1 98.06 370 LEU B N 1
ATOM 6435 C CA . LEU B 1 370 ? -10.422 4.25 10.031 1 98.06 370 LEU B CA 1
ATOM 6436 C C . LEU B 1 370 ? -10.945 5.105 11.18 1 98.06 370 LEU B C 1
ATOM 6438 O O . LEU B 1 370 ? -12.156 5.27 11.336 1 98.06 370 LEU B O 1
ATOM 6442 N N . GLY B 1 371 ? -10.07 5.629 11.945 1 97.5 371 GLY B N 1
ATOM 6443 C CA . GLY B 1 371 ? -10.453 6.523 13.031 1 97.5 371 GLY B CA 1
ATOM 6444 C C . GLY B 1 371 ? -11.031 7.84 12.539 1 97.5 371 GLY B C 1
ATOM 6445 O O . GLY B 1 371 ? -11.992 8.352 13.117 1 97.5 371 GLY B O 1
ATOM 6446 N N . SER B 1 372 ? -10.453 8.391 11.492 1 98.31 372 SER B N 1
ATOM 6447 C CA . SER B 1 372 ? -10.961 9.633 10.914 1 98.31 372 SER B CA 1
ATOM 6448 C C . SER B 1 372 ? -12.383 9.461 10.398 1 98.31 372 SER B C 1
ATOM 6450 O O . SER B 1 372 ? -13.219 10.352 10.555 1 98.31 372 SER B O 1
ATOM 6452 N N . GLN B 1 373 ? -12.664 8.32 9.773 1 97.69 373 GLN B N 1
ATOM 6453 C CA . GLN B 1 373 ? -14.023 8.062 9.305 1 97.69 373 GLN B CA 1
ATOM 6454 C C . GLN B 1 373 ? -15.008 7.984 10.469 1 97.69 373 GLN B C 1
ATOM 6456 O O . GLN B 1 373 ? -16.109 8.539 10.398 1 97.69 373 GLN B O 1
ATOM 6461 N N . GLN B 1 374 ? -14.57 7.266 11.5 1 96.81 374 GLN B N 1
ATOM 6462 C CA . GLN B 1 374 ? -15.461 7.199 12.656 1 96.81 374 GLN B CA 1
ATOM 6463 C C . GLN B 1 374 ? -15.797 8.594 13.172 1 96.81 374 GLN B C 1
ATOM 6465 O O . GLN B 1 374 ? -16.953 8.898 13.445 1 96.81 374 GLN B O 1
ATOM 6470 N N . PHE B 1 375 ? -14.836 9.445 13.266 1 98.19 375 PHE B N 1
ATOM 6471 C CA . PHE B 1 375 ? -15 10.797 13.789 1 98.19 375 PHE B CA 1
ATOM 6472 C C . PHE B 1 375 ? -15.945 11.609 12.906 1 98.19 375 PHE B C 1
ATOM 6474 O O . PHE B 1 375 ? -16.922 12.18 13.398 1 98.19 375 PHE B O 1
ATOM 6481 N N . VAL B 1 376 ? -15.672 11.609 11.594 1 98.31 376 VAL B N 1
ATOM 6482 C CA . VAL B 1 376 ? -16.391 12.492 10.68 1 98.31 376 VAL B CA 1
ATOM 6483 C C . VAL B 1 376 ? -17.859 12.062 10.594 1 98.31 376 VAL B C 1
ATOM 6485 O O . VAL B 1 376 ? -18.75 12.906 10.586 1 98.31 376 VAL B O 1
ATOM 6488 N N . TRP B 1 377 ? -18.094 10.797 10.531 1 97.62 377 TRP B N 1
ATOM 6489 C CA . TRP B 1 377 ? -19.484 10.328 10.438 1 97.62 377 TRP B CA 1
ATOM 6490 C C . TRP B 1 377 ? -20.203 10.523 11.766 1 97.62 377 TRP B C 1
ATOM 6492 O O . TRP B 1 377 ? -21.422 10.766 11.789 1 97.62 377 TRP B O 1
ATOM 6502 N N . ASP B 1 378 ? -19.5 10.492 12.844 1 96.56 378 ASP B N 1
ATOM 6503 C CA . ASP B 1 378 ? -20.094 10.672 14.164 1 96.56 378 ASP B CA 1
ATOM 6504 C C . ASP B 1 378 ? -20.484 12.133 14.391 1 96.56 378 ASP B C 1
ATOM 6506 O O . ASP B 1 378 ? -21.234 12.438 15.328 1 96.56 378 ASP B O 1
ATOM 6510 N N . LEU B 1 379 ? -19.922 13.031 13.586 1 98.06 379 LEU B N 1
ATOM 6511 C CA . LEU B 1 379 ? -20.344 14.422 13.688 1 98.06 379 LEU B CA 1
ATOM 6512 C C . LEU B 1 379 ? -21.812 14.57 13.297 1 98.06 379 LEU B C 1
ATOM 6514 O O . LEU B 1 379 ? -22.453 15.555 13.656 1 98.06 379 LEU B O 1
ATOM 6518 N N . GLY B 1 380 ? -22.344 13.68 12.484 1 97.44 380 GLY B N 1
ATOM 6519 C CA . GLY B 1 380 ? -23.781 13.555 12.297 1 97.44 380 GLY B CA 1
ATOM 6520 C C . GLY B 1 380 ? -24.297 14.336 11.109 1 97.44 380 GLY B C 1
ATOM 6521 O O . GLY B 1 380 ? -25.516 14.438 10.906 1 97.44 380 GLY B O 1
ATOM 6522 N N . TYR B 1 381 ? -23.484 14.977 10.297 1 98.19 381 TYR B N 1
ATOM 6523 C CA . TYR B 1 381 ? -23.922 15.711 9.117 1 98.19 381 TYR B CA 1
ATOM 6524 C C . TYR B 1 381 ? -24.047 14.789 7.914 1 98.19 381 TYR B C 1
ATOM 6526 O O . TYR B 1 381 ? -23.219 13.891 7.719 1 98.19 381 TYR B O 1
ATOM 6534 N N . ALA B 1 382 ? -25.031 15.008 7.094 1 97.81 382 ALA B N 1
ATOM 6535 C CA . ALA B 1 382 ? -25.234 14.211 5.879 1 97.81 382 ALA B CA 1
ATOM 6536 C C . ALA B 1 382 ? -24.406 14.75 4.727 1 97.81 382 ALA B C 1
ATOM 6538 O O . ALA B 1 382 ? -24.156 15.961 4.633 1 97.81 382 ALA B O 1
ATOM 6539 N N . PRO B 1 383 ? -23.922 13.828 3.904 1 98.19 383 PRO B N 1
ATOM 6540 C CA . PRO B 1 383 ? -23.281 14.336 2.689 1 98.19 383 PRO B CA 1
ATOM 6541 C C . PRO B 1 383 ? -24.219 15.156 1.816 1 98.19 383 PRO B C 1
ATOM 6543 O O . PRO B 1 383 ? -25.422 14.906 1.796 1 98.19 383 PRO B O 1
ATOM 6546 N N . LEU B 1 384 ? -23.672 16.156 1.173 1 97.88 384 LEU B N 1
ATOM 6547 C CA . LEU B 1 384 ? -24.406 16.812 0.108 1 97.88 384 LEU B CA 1
ATOM 6548 C C . LEU B 1 384 ? -24.797 15.828 -0.987 1 97.88 384 LEU B C 1
ATOM 6550 O O . LEU B 1 384 ? -24.078 14.852 -1.228 1 97.88 384 LEU B O 1
ATOM 6554 N N . GLU B 1 385 ? -25.922 16.094 -1.645 1 96.69 385 GLU B N 1
ATOM 6555 C CA . GLU B 1 385 ? -26.375 15.203 -2.711 1 96.69 385 GLU B CA 1
ATOM 6556 C C . GLU B 1 385 ? -25.312 15.055 -3.799 1 96.69 385 GLU B C 1
ATOM 6558 O O . GLU B 1 385 ? -24.797 16.047 -4.312 1 96.69 385 GLU B O 1
ATOM 6563 N N . GLY B 1 386 ? -25 13.812 -4.055 1 95.31 386 GLY B N 1
ATOM 6564 C CA . GLY B 1 386 ? -24.062 13.508 -5.117 1 95.31 386 GLY B CA 1
ATOM 6565 C C . GLY B 1 386 ? -22.625 13.781 -4.73 1 95.31 386 GLY B C 1
ATOM 6566 O O . GLY B 1 386 ? -21.719 13.648 -5.555 1 95.31 386 GLY B O 1
ATOM 6567 N N . LYS B 1 387 ? -22.328 14.07 -3.443 1 97.25 387 LYS B N 1
ATOM 6568 C CA . LYS B 1 387 ? -20.984 14.469 -3.041 1 97.25 387 LYS B CA 1
ATOM 6569 C C . LYS B 1 387 ? -20.438 13.539 -1.959 1 97.25 387 LYS B C 1
ATOM 6571 O O . LYS B 1 387 ? -19.641 13.961 -1.111 1 97.25 387 LYS B O 1
ATOM 6576 N N . SER B 1 388 ? -20.969 12.312 -1.937 1 97.25 388 SER B N 1
ATOM 6577 C CA . SER B 1 388 ? -20.5 11.32 -0.981 1 97.25 388 SER B CA 1
ATOM 6578 C C . SER B 1 388 ? -19.469 10.391 -1.618 1 97.25 388 SER B C 1
ATOM 6580 O O . SER B 1 388 ? -19.766 9.695 -2.59 1 97.25 388 SER B O 1
ATOM 6582 N N . TRP B 1 389 ? -18.281 10.438 -1.038 1 97.81 389 TRP B N 1
ATOM 6583 C CA . TRP B 1 389 ? -17.219 9.508 -1.412 1 97.81 389 TRP B CA 1
ATOM 6584 C C . TRP B 1 389 ? -16.953 9.562 -2.912 1 97.81 389 TRP B C 1
ATOM 6586 O O . TRP B 1 389 ? -16.922 8.523 -3.582 1 97.81 389 TRP B O 1
ATOM 6596 N N . VAL B 1 390 ? -16.797 10.734 -3.436 1 97.25 390 VAL B N 1
ATOM 6597 C CA . VAL B 1 390 ? -16.5 10.984 -4.844 1 97.25 390 VAL B CA 1
ATOM 6598 C C . VAL B 1 390 ? -15 10.852 -5.094 1 97.25 390 VAL B C 1
ATOM 6600 O O . VAL B 1 390 ? -14.188 11.453 -4.391 1 97.25 390 VAL B O 1
ATOM 6603 N N . PRO B 1 391 ? -14.641 9.984 -6.09 1 96.56 391 PRO B N 1
ATOM 6604 C CA . PRO B 1 391 ? -13.211 9.867 -6.371 1 96.56 391 PRO B CA 1
ATOM 6605 C C . PRO B 1 391 ? -12.609 11.164 -6.902 1 96.56 391 PRO B C 1
ATOM 6607 O O . PRO B 1 391 ? -13.281 11.922 -7.609 1 96.56 391 PRO B O 1
ATOM 6610 N N . TRP B 1 392 ? -11.383 11.445 -6.512 1 95.38 392 TRP B N 1
ATOM 6611 C CA . TRP B 1 392 ? -10.578 12.508 -7.109 1 95.38 392 TRP B CA 1
ATOM 6612 C C . TRP B 1 392 ? -9.266 11.953 -7.656 1 95.38 392 TRP B C 1
ATOM 6614 O O . TRP B 1 392 ? -8.859 10.844 -7.305 1 95.38 392 TRP B O 1
ATOM 6624 N N . THR B 1 393 ? -8.695 12.609 -8.633 1 92.12 393 THR B N 1
ATOM 6625 C CA . THR B 1 393 ? -7.586 12.016 -9.375 1 92.12 393 THR B CA 1
ATOM 6626 C C . THR B 1 393 ? -6.395 12.961 -9.422 1 92.12 393 THR B C 1
ATOM 6628 O O . THR B 1 393 ? -6.559 14.18 -9.336 1 92.12 393 THR B O 1
ATOM 6631 N N . VAL B 1 394 ? -5.316 12.469 -9.367 1 89.25 394 VAL B N 1
ATOM 6632 C CA . VAL B 1 394 ? -4.051 13.117 -9.672 1 89.25 394 VAL B CA 1
ATOM 6633 C C . VAL B 1 394 ? -3.277 12.289 -10.695 1 89.25 394 VAL B C 1
ATOM 6635 O O . VAL B 1 394 ? -3.121 11.078 -10.531 1 89.25 394 VAL B O 1
ATOM 6638 N N . GLN B 1 395 ? -2.854 12.867 -11.812 1 80.31 395 GLN B N 1
ATOM 6639 C CA . GLN B 1 395 ? -2.104 12.203 -12.867 1 80.31 395 GLN B CA 1
ATOM 6640 C C . GLN B 1 395 ? -2.859 10.984 -13.398 1 80.31 395 GLN B C 1
ATOM 6642 O O . GLN B 1 395 ? -2.283 9.906 -13.555 1 80.31 395 GLN B O 1
ATOM 6647 N N . HIS B 1 396 ? -4.074 11.07 -13.438 1 82.88 396 HIS B N 1
ATOM 6648 C CA . HIS B 1 396 ? -4.977 10.094 -14.047 1 82.88 396 HIS B CA 1
ATOM 6649 C C . HIS B 1 396 ? -5.078 8.836 -13.203 1 82.88 396 HIS B C 1
ATOM 6651 O O . HIS B 1 396 ? -5.434 7.766 -13.711 1 82.88 396 HIS B O 1
ATOM 6657 N N . GLN B 1 397 ? -4.711 8.914 -12.023 1 88.19 397 GLN B N 1
ATOM 6658 C CA . GLN B 1 397 ? -4.898 7.832 -11.062 1 88.19 397 GLN B CA 1
ATOM 6659 C C . GLN B 1 397 ? -5.848 8.25 -9.945 1 88.19 397 GLN B C 1
ATOM 6661 O O . GLN B 1 397 ? -5.832 9.398 -9.5 1 88.19 397 GLN B O 1
ATOM 6666 N N . THR B 1 398 ? -6.691 7.363 -9.516 1 92.44 398 THR B N 1
ATOM 6667 C CA . THR B 1 398 ? -7.512 7.652 -8.344 1 92.44 398 THR B CA 1
ATOM 6668 C C . THR B 1 398 ? -6.633 7.98 -7.137 1 92.44 398 THR B C 1
ATOM 6670 O O . THR B 1 398 ? -5.805 7.164 -6.723 1 92.44 398 THR B O 1
ATOM 6673 N N . ALA B 1 399 ? -6.766 9.172 -6.598 1 95.31 399 ALA B N 1
ATOM 6674 C CA . ALA B 1 399 ? -5.934 9.664 -5.504 1 95.31 399 ALA B CA 1
ATOM 6675 C C . ALA B 1 399 ? -6.641 9.5 -4.16 1 95.31 399 ALA B C 1
ATOM 6677 O O . ALA B 1 399 ? -6.035 9.695 -3.105 1 95.31 399 ALA B O 1
ATOM 6678 N N . GLY B 1 400 ? -7.875 9.188 -4.129 1 97.19 400 GLY B N 1
ATOM 6679 C CA . GLY B 1 400 ? -8.695 8.992 -2.943 1 97.19 400 GLY B CA 1
ATOM 6680 C C . GLY B 1 400 ? -10.156 9.359 -3.16 1 97.19 400 GLY B C 1
ATOM 6681 O O . GLY B 1 400 ? -10.664 9.258 -4.281 1 97.19 400 GLY B O 1
ATOM 6682 N N . PHE B 1 401 ? -10.82 9.688 -2.041 1 97.88 401 PHE B N 1
ATOM 6683 C CA . PHE B 1 401 ? -12.25 9.992 -2.102 1 97.88 401 PHE B CA 1
ATOM 6684 C C . PHE B 1 401 ? -12.57 11.227 -1.27 1 97.88 401 PHE B C 1
ATOM 6686 O O . PHE B 1 401 ? -11.891 11.508 -0.281 1 97.88 401 PHE B O 1
ATOM 6693 N N . ARG B 1 402 ? -13.562 11.93 -1.768 1 98.19 402 ARG B N 1
ATOM 6694 C CA . ARG B 1 402 ? -13.992 13.164 -1.112 1 98.19 402 ARG B CA 1
ATOM 6695 C C . ARG B 1 402 ? -15.477 13.094 -0.754 1 98.19 402 ARG B C 1
ATOM 6697 O O . ARG B 1 402 ? -16.297 12.641 -1.557 1 98.19 402 ARG B O 1
ATOM 6704 N N . THR B 1 403 ? -15.805 13.422 0.445 1 98.31 403 THR B N 1
ATOM 6705 C CA . THR B 1 403 ? -17.172 13.648 0.891 1 98.31 403 THR B CA 1
ATOM 6706 C C . THR B 1 403 ? -17.359 15.094 1.346 1 98.31 403 THR B C 1
ATOM 6708 O O . THR B 1 403 ? -16.594 15.602 2.15 1 98.31 403 THR B O 1
ATOM 6711 N N . GLU B 1 404 ? -18.312 15.75 0.762 1 98 404 GLU B N 1
ATOM 6712 C CA . GLU B 1 404 ? -18.75 17.078 1.202 1 98 404 GLU B CA 1
ATOM 6713 C C . GLU B 1 404 ? -20.047 17 1.999 1 98 404 GLU B C 1
ATOM 6715 O O . GLU B 1 404 ? -21 16.359 1.57 1 98 404 GLU B O 1
ATOM 6720 N N . PHE B 1 405 ? -20.047 17.641 3.135 1 98.56 405 PHE B N 1
ATOM 6721 C CA . PHE B 1 405 ? -21.172 17.5 4.047 1 98.56 405 PHE B CA 1
ATOM 6722 C C . PHE B 1 405 ? -22.078 18.719 3.99 1 98.56 405 PHE B C 1
ATOM 6724 O O . PHE B 1 405 ? -21.609 19.828 3.711 1 98.56 405 PHE B O 1
ATOM 6731 N N . ALA B 1 406 ? -23.359 18.484 4.188 1 98.06 406 ALA B N 1
ATOM 6732 C CA . ALA B 1 406 ? -24.344 19.562 4.297 1 98.06 406 ALA B CA 1
ATOM 6733 C C . ALA B 1 406 ? -24.25 20.266 5.656 1 98.06 406 ALA B C 1
ATOM 6735 O O . ALA B 1 406 ? -24.781 19.766 6.652 1 98.06 406 ALA B O 1
ATOM 6736 N N . VAL B 1 407 ? -23.609 21.438 5.645 1 98.06 407 VAL B N 1
ATOM 6737 C CA . VAL B 1 407 ? -23.391 22.156 6.895 1 98.06 407 VAL B CA 1
ATOM 6738 C C . VAL B 1 407 ? -23.922 23.594 6.754 1 98.06 407 VAL B C 1
ATOM 6740 O O . VAL B 1 407 ? -24.125 24.078 5.641 1 98.06 407 VAL B O 1
ATOM 6743 N N . PRO B 1 408 ? -24.156 24.312 7.883 1 96.81 408 PRO B N 1
ATOM 6744 C CA . PRO B 1 408 ? -24.625 25.703 7.801 1 96.81 408 PRO B CA 1
ATOM 6745 C C . PRO B 1 408 ? -23.578 26.625 7.195 1 96.81 408 PRO B C 1
ATOM 6747 O O . PRO B 1 408 ? -22.375 26.453 7.426 1 96.81 408 PRO B O 1
ATOM 6750 N N . SER B 1 409 ? -24.094 27.578 6.461 1 95.88 409 SER B N 1
ATOM 6751 C CA . SER B 1 409 ? -23.266 28.625 5.887 1 95.88 409 SER B CA 1
ATOM 6752 C C . SER B 1 409 ? -23.969 29.984 5.973 1 95.88 409 SER B C 1
ATOM 6754 O O . SER B 1 409 ? -25.094 30.141 5.496 1 95.88 409 SER B O 1
ATOM 6756 N N . LYS B 1 410 ? -23.344 30.859 6.578 1 94.06 410 LYS B N 1
ATOM 6757 C CA . LYS B 1 410 ? -23.891 32.219 6.684 1 94.06 410 LYS B CA 1
ATOM 6758 C C . LYS B 1 410 ? -23.891 32.906 5.328 1 94.06 410 LYS B C 1
ATOM 6760 O O . LYS B 1 410 ? -23.062 32.594 4.465 1 94.06 410 LYS B O 1
ATOM 6765 N N . ALA B 1 411 ? -24.812 33.906 5.258 1 89.62 411 ALA B N 1
ATOM 6766 C CA . ALA B 1 411 ? -24.906 34.688 4.023 1 89.62 411 ALA B CA 1
ATOM 6767 C C . ALA B 1 411 ? -23.594 35.375 3.707 1 89.62 411 ALA B C 1
ATOM 6769 O O . ALA B 1 411 ? -23 36.031 4.574 1 89.62 411 ALA B O 1
ATOM 6770 N N . GLY B 1 412 ? -23.141 35.219 2.549 1 86 412 GLY B N 1
ATOM 6771 C CA . GLY B 1 412 ? -21.906 35.875 2.121 1 86 412 GLY B CA 1
ATOM 6772 C C . GLY B 1 412 ? -20.672 35.031 2.396 1 86 412 GLY B C 1
ATOM 6773 O O . GLY B 1 412 ? -19.578 35.344 1.913 1 86 412 GLY B O 1
ATOM 6774 N N . ALA B 1 413 ? -20.906 34 3.232 1 84.31 413 ALA B N 1
ATOM 6775 C CA . ALA B 1 413 ? -19.781 33.094 3.514 1 84.31 413 ALA B CA 1
ATOM 6776 C C . ALA B 1 413 ? -19.812 31.875 2.625 1 84.31 413 ALA B C 1
ATOM 6778 O O . ALA B 1 413 ? -20.812 31.625 1.937 1 84.31 413 ALA B O 1
ATOM 6779 N N . SER B 1 414 ? -18.734 31.25 2.402 1 87.12 414 SER B N 1
ATOM 6780 C CA . SER B 1 414 ? -18.625 29.969 1.711 1 87.12 414 SER B CA 1
ATOM 6781 C C . SER B 1 414 ? -18.078 28.875 2.639 1 87.12 414 SER B C 1
ATOM 6783 O O . SER B 1 414 ? -17.109 28.203 2.316 1 87.12 414 SER B O 1
ATOM 6785 N N . ALA B 1 415 ? -18.922 28.75 3.74 1 95.69 415 ALA B N 1
ATOM 6786 C CA . ALA B 1 415 ? -18.516 27.75 4.715 1 95.69 415 ALA B CA 1
ATOM 6787 C C . ALA B 1 415 ? -18.688 26.328 4.156 1 95.69 415 ALA B C 1
ATOM 6789 O O . ALA B 1 415 ? -19.641 26.062 3.41 1 95.69 415 ALA B O 1
ATOM 6790 N N . SER B 1 416 ? -17.812 25.438 4.477 1 97.25 416 SER B N 1
ATOM 6791 C CA . SER B 1 416 ? -17.859 24.047 4.004 1 97.25 416 SER B CA 1
ATOM 6792 C C . SER B 1 416 ? -17.156 23.109 4.984 1 97.25 416 SER B C 1
ATOM 6794 O O . SER B 1 416 ? -16.375 23.547 5.824 1 97.25 416 SER B O 1
ATOM 6796 N N . PHE B 1 417 ? -17.578 21.891 4.953 1 98.44 417 PHE B N 1
ATOM 6797 C CA . PHE B 1 417 ? -16.906 20.797 5.66 1 98.44 417 PHE B CA 1
ATOM 6798 C C . PHE B 1 417 ? -16.734 19.578 4.754 1 98.44 417 PHE B C 1
ATOM 6800 O O . PHE B 1 417 ? -17.719 19.094 4.172 1 98.44 417 PHE B O 1
ATOM 6807 N N . SER B 1 418 ? -15.5 19.156 4.602 1 98.38 418 SER B N 1
ATOM 6808 C CA . SER B 1 418 ? -15.25 18 3.742 1 98.38 418 SER B CA 1
ATOM 6809 C C . SER B 1 418 ? -14.266 17.031 4.395 1 98.38 418 SER B C 1
ATOM 6811 O O . SER B 1 418 ? -13.43 17.438 5.203 1 98.38 418 SER B O 1
ATOM 6813 N N . PHE B 1 419 ? -14.453 15.805 4.105 1 98.62 419 PHE B N 1
ATOM 6814 C CA . PHE B 1 419 ? -13.523 14.727 4.422 1 98.62 419 PHE B CA 1
ATOM 6815 C C . PHE B 1 419 ? -12.922 14.133 3.152 1 98.62 419 PHE B C 1
ATOM 6817 O O . PHE B 1 419 ? -13.656 13.773 2.227 1 98.62 419 PHE B O 1
ATOM 6824 N N . VAL B 1 420 ? -11.562 14.039 3.113 1 98.75 420 VAL B N 1
ATOM 6825 C CA . VAL B 1 420 ? -10.883 13.555 1.914 1 98.75 420 VAL B CA 1
ATOM 6826 C C . VAL B 1 420 ? -9.852 12.492 2.297 1 98.75 420 VAL B C 1
ATOM 6828 O O . VAL B 1 420 ? -9.086 12.68 3.244 1 98.75 420 VAL B O 1
ATOM 6831 N N . THR B 1 421 ? -9.898 11.352 1.608 1 98.69 421 THR B N 1
ATOM 6832 C CA . THR B 1 421 ? -8.836 10.359 1.788 1 98.69 421 THR B CA 1
ATOM 6833 C C . THR B 1 421 ? -7.762 10.523 0.722 1 98.69 421 THR B C 1
ATOM 6835 O O . THR B 1 421 ? -8.023 11.047 -0.363 1 98.69 421 THR B O 1
ATOM 6838 N N . VAL B 1 422 ? -6.57 10.211 1.1 1 98.19 422 VAL B N 1
ATOM 6839 C CA . VAL B 1 422 ? -5.445 10.211 0.171 1 98.19 422 VAL B CA 1
ATOM 6840 C C . VAL B 1 422 ? -4.855 8.805 0.07 1 98.19 422 VAL B C 1
ATOM 6842 O O . VAL B 1 422 ? -4.16 8.352 0.982 1 98.19 422 VAL B O 1
ATOM 6845 N N . HIS B 1 423 ? -5.055 8.203 -1.044 1 97.06 423 HIS B N 1
ATOM 6846 C CA . HIS B 1 423 ? -4.668 6.812 -1.251 1 97.06 423 HIS B CA 1
ATOM 6847 C C . HIS B 1 423 ? -3.154 6.672 -1.356 1 97.06 423 HIS B C 1
ATOM 6849 O O . HIS B 1 423 ? -2.506 7.418 -2.092 1 97.06 423 HIS B O 1
ATOM 6855 N N . GLY B 1 424 ? -2.658 5.688 -0.634 1 95.19 424 GLY B N 1
ATOM 6856 C CA . GLY B 1 424 ? -1.234 5.398 -0.693 1 95.19 424 GLY B CA 1
ATOM 6857 C C . GLY B 1 424 ? -0.397 6.355 0.136 1 95.19 424 GLY B C 1
ATOM 6858 O O . GLY B 1 424 ? 0.833 6.348 0.047 1 95.19 424 GLY B O 1
ATOM 6859 N N . ALA B 1 425 ? -1.024 7.203 0.906 1 96.69 425 ALA B N 1
ATOM 6860 C CA . ALA B 1 425 ? -0.284 8.156 1.728 1 96.69 425 ALA B CA 1
ATOM 6861 C C . ALA B 1 425 ? -0.24 7.707 3.186 1 96.69 425 ALA B C 1
ATOM 6863 O O . ALA B 1 425 ? -1.217 7.16 3.703 1 96.69 425 ALA B O 1
ATOM 6864 N N . GLY B 1 426 ? 0.866 7.988 3.854 1 96.44 426 GLY B N 1
ATOM 6865 C CA . GLY B 1 426 ? 0.993 7.746 5.281 1 96.44 426 GLY B CA 1
ATOM 6866 C C . GLY B 1 426 ? 0.476 8.898 6.129 1 96.44 426 GLY B C 1
ATOM 6867 O O . GLY B 1 426 ? -0.408 9.641 5.699 1 96.44 426 GLY B O 1
ATOM 6868 N N . HIS B 1 427 ? 1.011 8.906 7.344 1 95.5 427 HIS B N 1
ATOM 6869 C CA . HIS B 1 427 ? 0.655 9.906 8.336 1 95.5 427 HIS B CA 1
ATOM 6870 C C . HIS B 1 427 ? 1.002 11.312 7.852 1 95.5 427 HIS B C 1
ATOM 6872 O O . HIS B 1 427 ? 0.21 12.242 8.016 1 95.5 427 HIS B O 1
ATOM 6878 N N . MET B 1 428 ? 2.248 11.414 7.367 1 96.56 428 MET B N 1
ATOM 6879 C CA . MET B 1 428 ? 2.719 12.656 6.762 1 96.56 428 MET B CA 1
ATOM 6880 C C . MET B 1 428 ? 2.432 12.672 5.262 1 96.56 428 MET B C 1
ATOM 6882 O O . MET B 1 428 ? 3.332 12.445 4.453 1 96.56 428 MET B O 1
ATOM 6886 N N . VAL B 1 429 ? 1.198 13.07 4.941 1 97.5 429 VAL B N 1
ATOM 6887 C CA . VAL B 1 429 ? 0.709 13.008 3.568 1 97.5 429 VAL B CA 1
ATOM 6888 C C . VAL B 1 429 ? 1.646 13.781 2.646 1 97.5 429 VAL B C 1
ATOM 6890 O O . VAL B 1 429 ? 2.051 13.281 1.596 1 97.5 429 VAL B O 1
ATOM 6893 N N . PRO B 1 430 ? 2.137 14.969 3.004 1 96.38 430 PRO B N 1
ATOM 6894 C CA . PRO B 1 430 ? 3.01 15.711 2.09 1 96.38 430 PRO B CA 1
ATOM 6895 C C . PRO B 1 430 ? 4.355 15.016 1.874 1 96.38 430 PRO B C 1
ATOM 6897 O O . PRO B 1 430 ? 5.023 15.258 0.865 1 96.38 430 PRO B O 1
ATOM 6900 N N . ALA B 1 431 ? 4.75 14.172 2.844 1 93.88 431 ALA B N 1
ATOM 6901 C CA . ALA B 1 431 ? 6.016 13.461 2.701 1 93.88 431 ALA B CA 1
ATOM 6902 C C . ALA B 1 431 ? 5.852 12.227 1.818 1 93.88 431 ALA B C 1
ATOM 6904 O O . ALA B 1 431 ? 6.73 11.914 1.013 1 93.88 431 ALA B O 1
ATOM 6905 N N . THR B 1 432 ? 4.738 11.539 1.921 1 92.88 432 THR B N 1
ATOM 6906 C CA . THR B 1 432 ? 4.578 10.242 1.275 1 92.88 432 THR B CA 1
ATOM 6907 C C . THR B 1 432 ? 3.895 10.391 -0.081 1 92.88 432 THR B C 1
ATOM 6909 O O . THR B 1 432 ? 4.098 9.57 -0.979 1 92.88 432 THR B O 1
ATOM 6912 N N . GLN B 1 433 ? 3.047 11.406 -0.173 1 93.5 433 GLN B N 1
ATOM 6913 C CA . GLN B 1 433 ? 2.377 11.711 -1.433 1 93.5 433 GLN B CA 1
ATOM 6914 C C . GLN B 1 433 ? 2.35 13.219 -1.688 1 93.5 433 GLN B C 1
ATOM 6916 O O . GLN B 1 433 ? 1.283 13.836 -1.669 1 93.5 433 GLN B O 1
ATOM 6921 N N . PRO B 1 434 ? 3.482 13.789 -2.053 1 92.94 434 PRO B N 1
ATOM 6922 C CA . PRO B 1 434 ? 3.59 15.242 -2.154 1 92.94 434 PRO B CA 1
ATOM 6923 C C . PRO B 1 434 ? 2.715 15.828 -3.262 1 92.94 434 PRO B C 1
ATOM 6925 O O . PRO B 1 434 ? 2.127 16.891 -3.092 1 92.94 434 PRO B O 1
ATOM 6928 N N . ALA B 1 435 ? 2.609 15.133 -4.406 1 91.06 435 ALA B N 1
ATOM 6929 C CA . ALA B 1 435 ? 1.783 15.641 -5.5 1 91.06 435 ALA B CA 1
ATOM 6930 C C . ALA B 1 435 ? 0.312 15.695 -5.098 1 91.06 435 ALA B C 1
ATOM 6932 O O . ALA B 1 435 ? -0.381 16.672 -5.387 1 91.06 435 ALA B O 1
ATOM 6933 N N . ARG B 1 436 ? -0.102 14.648 -4.48 1 93.88 436 ARG B N 1
ATOM 6934 C CA . ARG B 1 436 ? -1.488 14.602 -4.027 1 93.88 436 ARG B CA 1
ATOM 6935 C C . ARG B 1 436 ? -1.739 15.633 -2.926 1 93.88 436 ARG B C 1
ATOM 6937 O O . ARG B 1 436 ? -2.816 16.219 -2.859 1 93.88 436 ARG B O 1
ATOM 6944 N N . SER B 1 437 ? -0.759 15.828 -2.123 1 96.31 437 SER B N 1
ATOM 6945 C CA . SER B 1 437 ? -0.856 16.812 -1.046 1 96.31 437 SER B CA 1
ATOM 6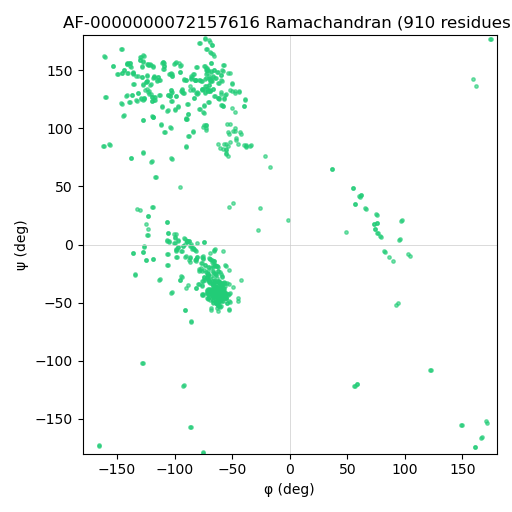946 C C . SER B 1 437 ? -1.052 18.219 -1.596 1 96.31 437 SER B C 1
ATOM 6948 O O . SER B 1 437 ? -1.945 18.938 -1.154 1 96.31 437 SER B O 1
ATOM 6950 N N . LEU B 1 438 ? -0.27 18.641 -2.543 1 95.56 438 LEU B N 1
ATOM 6951 C CA . LEU B 1 438 ? -0.368 19.969 -3.131 1 95.56 438 LEU B CA 1
ATOM 6952 C C . LEU B 1 438 ? -1.67 20.125 -3.91 1 95.56 438 LEU B C 1
ATOM 6954 O O . LEU B 1 438 ? -2.309 21.172 -3.857 1 95.56 438 LEU B O 1
ATOM 6958 N N . ALA B 1 439 ? -2.047 19.047 -4.617 1 94.56 439 ALA B N 1
ATOM 6959 C CA . ALA B 1 439 ? -3.309 19.062 -5.352 1 94.56 439 ALA B CA 1
ATOM 6960 C C . ALA B 1 439 ? -4.488 19.266 -4.406 1 94.56 439 ALA B C 1
ATOM 6962 O O . ALA B 1 439 ? -5.426 20 -4.723 1 94.56 439 ALA B O 1
ATOM 6963 N N . LEU B 1 440 ? -4.43 18.625 -3.332 1 96.56 440 LEU B N 1
ATOM 6964 C CA . LEU B 1 440 ? -5.504 18.734 -2.35 1 96.56 440 LEU B CA 1
ATOM 6965 C C . LEU B 1 440 ? -5.578 20.141 -1.773 1 96.56 440 LEU B C 1
ATOM 6967 O O . LEU B 1 440 ? -6.668 20.688 -1.566 1 96.56 440 LEU B O 1
ATOM 6971 N N . LEU B 1 441 ? -4.445 20.75 -1.492 1 97.62 441 LEU B N 1
ATOM 6972 C CA . LEU B 1 441 ? -4.43 22.109 -0.996 1 97.62 441 LEU B CA 1
ATOM 6973 C C . LEU B 1 441 ? -5.023 23.078 -2.023 1 97.62 441 LEU B C 1
ATOM 6975 O O . LEU B 1 441 ? -5.797 23.969 -1.672 1 97.62 441 LEU B O 1
ATOM 6979 N N . ARG B 1 442 ? -4.652 22.906 -3.271 1 95.75 442 ARG B N 1
ATOM 6980 C CA . ARG B 1 442 ? -5.223 23.719 -4.336 1 95.75 442 ARG B CA 1
ATOM 6981 C C . ARG B 1 442 ? -6.746 23.625 -4.352 1 95.75 442 ARG B C 1
ATOM 6983 O O . ARG B 1 442 ? -7.441 24.625 -4.457 1 95.75 442 ARG B O 1
ATOM 6990 N N . SER B 1 443 ? -7.137 22.422 -4.242 1 94.81 443 SER B N 1
ATOM 6991 C CA . SER B 1 443 ? -8.578 22.172 -4.234 1 94.81 443 SER B CA 1
ATOM 6992 C C . SER B 1 443 ? -9.242 22.828 -3.025 1 94.81 443 SER B C 1
ATOM 6994 O O . SER B 1 443 ? -10.305 23.422 -3.145 1 94.81 443 SER B O 1
ATOM 6996 N N . PHE B 1 444 ? -8.68 22.703 -1.935 1 96.75 444 PHE B N 1
ATOM 6997 C CA . PHE B 1 444 ? -9.188 23.281 -0.696 1 96.75 444 PHE B CA 1
ATOM 6998 C C . PHE B 1 444 ? -9.344 24.797 -0.829 1 96.75 444 PHE B C 1
ATOM 7000 O O . PHE B 1 444 ? -10.312 25.375 -0.337 1 96.75 444 PHE B O 1
ATOM 7007 N N . LEU B 1 445 ? -8.375 25.391 -1.518 1 96.12 445 LEU B N 1
ATOM 7008 C CA . LEU B 1 445 ? -8.336 26.844 -1.649 1 96.12 445 LEU B CA 1
ATOM 7009 C C . LEU B 1 445 ? -9.164 27.297 -2.846 1 96.12 445 LEU B C 1
ATOM 7011 O O . LEU B 1 445 ? -9.195 28.484 -3.162 1 96.12 445 LEU B O 1
ATOM 7015 N N . GLY B 1 446 ? -9.844 26.375 -3.57 1 91.06 446 GLY B N 1
ATOM 7016 C CA . GLY B 1 446 ? -10.695 26.719 -4.695 1 91.06 446 GLY B CA 1
ATOM 7017 C C . GLY B 1 446 ? -9.922 27.078 -5.953 1 91.06 446 GLY B C 1
ATOM 7018 O O . GLY B 1 446 ? -10.43 27.781 -6.824 1 91.06 446 GLY B O 1
ATOM 7019 N N . MET B 1 447 ? -8.75 26.656 -5.891 1 84.69 447 MET B N 1
ATOM 7020 C CA . MET B 1 447 ? -7.926 26.922 -7.066 1 84.69 447 MET B CA 1
ATOM 7021 C C . MET B 1 447 ? -8.102 25.828 -8.109 1 84.69 447 MET B C 1
ATOM 7023 O O . MET B 1 447 ? -8.469 24.688 -7.777 1 84.69 447 MET B O 1
ATOM 7027 N N . GLU B 1 448 ? -8.297 26.188 -9.359 1 64.25 448 GLU B N 1
ATOM 7028 C CA . GLU B 1 448 ? -8.375 25.188 -10.406 1 64.25 448 GLU B CA 1
ATOM 7029 C C . GLU B 1 448 ? -7.234 24.172 -10.297 1 64.25 448 GLU B C 1
ATOM 7031 O O . GLU B 1 448 ? -6.105 24.531 -9.961 1 64.25 448 GLU B O 1
ATOM 7036 N N . ILE B 1 449 ? -7.668 23.016 -10.023 1 55.12 449 ILE B N 1
ATOM 7037 C CA . ILE B 1 449 ? -6.645 21.969 -10.055 1 55.12 449 ILE B CA 1
ATOM 7038 C C . ILE B 1 449 ? -6.039 21.891 -11.453 1 55.12 449 ILE B C 1
ATOM 7040 O O . ILE B 1 449 ? -6.754 21.656 -12.43 1 55.12 449 ILE B O 1
ATOM 7044 N N . GLU B 1 450 ? -5.117 22.672 -11.805 1 43.22 450 GLU B N 1
ATOM 7045 C CA . GLU B 1 450 ? -4.449 22.375 -13.07 1 43.22 450 GLU B CA 1
ATOM 7046 C C . GLU B 1 450 ? -4.172 20.875 -13.203 1 43.22 450 GLU B C 1
ATOM 7048 O O . GLU B 1 450 ? -3.824 20.219 -12.227 1 43.22 450 GLU B O 1
ATOM 7053 N N . ASP B 1 451 ? -4.996 20.25 -13.812 1 40.03 451 ASP B N 1
ATOM 7054 C CA . ASP B 1 451 ? -4.641 18.859 -14.102 1 40.03 451 ASP B CA 1
ATOM 7055 C C . ASP B 1 451 ? -3.139 18.641 -13.93 1 40.03 451 ASP B C 1
ATOM 7057 O O . ASP B 1 451 ? -2.328 19.25 -14.625 1 40.03 451 ASP B O 1
ATOM 7061 N N . ALA B 1 452 ? -2.607 18.703 -12.898 1 36.72 452 ALA B N 1
ATOM 7062 C CA . ALA B 1 452 ? -1.225 18.281 -12.672 1 36.72 452 ALA B CA 1
ATOM 7063 C C . ALA B 1 452 ? -0.8 17.219 -13.68 1 36.72 452 ALA B C 1
ATOM 7065 O O . ALA B 1 452 ? -0.999 16.016 -13.445 1 36.72 452 ALA B O 1
ATOM 7066 N N . THR B 1 453 ? -1.259 17.188 -14.867 1 35.22 453 THR B N 1
ATOM 7067 C CA . THR B 1 453 ? -0.331 16.625 -15.844 1 35.22 453 THR B CA 1
ATOM 7068 C C . THR B 1 453 ? 1.087 17.141 -15.594 1 35.22 453 THR B C 1
ATOM 7070 O O . THR B 1 453 ? 1.99 16.891 -16.391 1 35.22 453 THR B O 1
ATOM 7073 N N . LEU B 1 454 ? 1.427 18.375 -15.055 1 32.03 454 LEU B N 1
ATOM 7074 C CA . LEU B 1 454 ? 2.59 19.234 -15.258 1 32.03 454 LEU B CA 1
ATOM 7075 C C . LEU B 1 454 ? 3.883 18.453 -15.031 1 32.03 454 LEU B C 1
ATOM 7077 O O . LEU B 1 454 ? 4.973 19.031 -15.094 1 32.03 454 LEU B O 1
ATOM 7081 N N . LEU B 1 455 ? 4.09 17.438 -14.406 1 26.73 455 LEU B N 1
ATOM 7082 C CA . LEU B 1 455 ? 5.465 17.094 -14.758 1 26.73 455 LEU B CA 1
ATOM 7083 C C . LEU B 1 455 ? 5.578 16.75 -16.234 1 26.73 455 LEU B C 1
ATOM 7085 O O . LEU B 1 455 ? 6.621 16.266 -16.688 1 26.73 455 LEU B O 1
ATOM 7089 N N . THR B 1 456 ? 4.574 16.703 -17.016 1 21.77 456 THR B N 1
ATOM 7090 C CA . THR B 1 456 ? 4.832 16.5 -18.438 1 21.77 456 THR B CA 1
ATOM 7091 C C . THR B 1 456 ? 5.285 17.797 -19.094 1 21.77 456 THR B C 1
ATOM 7093 O O . THR B 1 456 ? 5.609 17.828 -20.281 1 21.77 456 THR B O 1
ATOM 7096 N N . GLU B 1 457 ? 5.113 19.094 -18.703 1 20.78 457 GLU B N 1
ATOM 7097 C CA . GLU B 1 457 ? 5.645 19.953 -19.75 1 20.78 457 GLU B CA 1
ATOM 7098 C C . GLU B 1 457 ? 7.164 19.844 -19.844 1 20.78 457 GLU B C 1
ATOM 7100 O O . GLU B 1 457 ? 7.844 19.75 -18.812 1 20.78 457 GLU B O 1
#